Protein AF-0000000074205599 (afdb_homodimer)

Organism: NCBI:txid88382

Radius of gyration: 35.04 Å; Cα contacts (8 Å, |Δi|>4): 3832; chains: 2; bounding box: 79×100×81 Å

InterPro domains:
  IPR000111 Glycoside hydrolase family 27/36, conserved site [PS00512] (338-354)
  IPR002252 Glycoside hydrolase family 36 [PR00743] (220-235)
  IPR002252 Glycoside hydrolase family 36 [PR00743] (309-323)
  IPR002252 Glycoside hydrolase family 36 [PR00743] (337-352)
  IPR002252 Glycoside hydrolase family 36 [PR00743] (387-409)
  IPR002252 Glycoside hydrolase family 36 [PR00743] (445-460)
  IPR002252 Glycoside hydrolase family 36 [PR00743] (497-513)
  IPR002252 Glycoside hydrolase family 36 [PR00743] (522-538)
  IPR002252 Glycoside hydrolase family 36 [cd14791] (307-601)
  IPR013780 Glycosyl hydrolase, all-beta [G3DSA:2.60.40.1180] (614-722)
  IPR013785 Aldolase-type TIM barrel [G3DSA:3.20.20.70] (292-608)
  IPR017853 Glycoside hydrolase superfamily [SSF51445] (307-639)
  IPR031704 Glycosyl hydrolase family 36, N-terminal [PF16875] (26-268)
  IPR031705 Glycosyl hydrolase family 36, C-terminal [PF16874] (629-713)
  IPR038417 Alpha-galactosidase, N-terminal domain superfamily [G3DSA:2.70.98.60] (2-291)
  IPR050985 Alpha-glycosidase and related enzymes [PTHR43053] (288-465)

Foldseek 3Di:
DPVADQWDWAAAPQWIWIWGPNWQAIATLDTFGRPPDDDPVRSVVSVVVLFDDDDPPDDPGGAAFGQFAFCVSVDPDDTQWAWAFVNFLGGWRKGWDHWDWDADPVSHKTKIWTWIATPSQGKIKIWIWTQDNLRKIKIKIKIWHAQPHDTWIFTQDGKGKDFAAPQQWKKWFFFADALFAGHIDIDTADAAKDKDKAAFLACFRTHRQKIKTWGPPFDQFATKIKMKGFQAGGIKMWMWHAHPSANRSHGTMTTIWHRDDGRQDIHDHGRMDMITMMMMHIDRGGLLSLLSSLAVVLCVLDPDDDFQFAEEECCLQANQNDDLVLLLLLLVLCLLLPGAEYEDEFNQFDPGNDQQAAQQGLHGHCVRVVPHCQVVLVSNVVSNHAYAYEHALQKHHCRHPCCVVCVLQFQDFPVDQDDDDSNIGGGQCLPPVSVVSSLVSVLVVCVVSVHQEYEYEAEGTHDRRWRDDPVGTHHCSVSSRVSVLVSLQVSCVSPVRYAYEYYYSAQTHQRNNVVSRHPAYRQHPWQQLLSLLSSQVSSSSNYQQQRYEHEQEDQQIPPPRHGADQLLSLLSQLLHSYYHHYNCSPPDPVSSVLSSLSSVVSSVCSCQSRAFRKGWFDDPWPQWTKIKGAHPVQFKIKIKIAGAADTPDDFDAFGADADHDQAFKKFKAFDPSSDDFAADDDFDPLHVQNPDPRGHIDGNNCRHPVGDGGTHGHHSTMTMMMIGTD/DPVADQWDWAAAPQWIWIWGPNWQAIATLDTFGRPPDDDPVRSVVSVVVLFDDDDPPDDPGGAAFGQFDFCVSVDPDDTQWAWAFVNFLGGWRKGWDHWDWDADPVRHKTKIWTWIATPSQGKIKIWIWTQDNLRKIKIKIKIWHAQPHDTWIFTQDGKGKDFAAPQQWKKWFFFADALFAGHIDIDTADAAKDKDKAAFLACFRTHRQKIKTWGPPFDQFATKIKMKGFQAGGIKMWMWHAHPSANRSHGTMTTIWHRDDGRQDIHDHGRMDMITMMMMHIDRGGLLSLLSSLAVVLCVLDPDDDFQFAEEECCLQANQNDDLVLLLLVLVLCLLLPGAEYEDEFNQFDPGNDQQAAAQGLHGHCVRVVPHCQVVLVSNVVSNHAYEYEHALQKHHCRHPCCVVCVLQFQDFPVDQDDDDSNIGGGQCLPPVSVVSSLVSVLVVCVVSVHQEYEYEAEGTHDRRWHDDPVGTHHCSVSSRVSVLVSLQVSCVSPVRHAYEYYYSAQTHQRNNVVSRHPAYRQHPWQQLLSLLSSQVSSSSNYQQQRYEHAQEDQQIPPPRHGADQLLSLLSQLLHSYYHHYNCSPPDPVSSVLSSLSSVVSSVCSCQSRAFRKGWFDDPWPQWTKIKGAHPVQFKIKIKIAGAADTPDDFDAFGADADHDQAFKKFKAFDPSSDDFAADDDFDPLHVQNPDPRGHIDGNNCRHPVGDGGTHGHHSTMTMMMIGTD

Nearest PDB structures (foldseek):
  2xn0-assembly1_A  TM=8.916E-01  e=9.136E-61  Lactobacillus acidophilus NCFM
  6phu-assembly1_A  TM=8.796E-01  e=1.905E-59  Streptococcus pneumoniae TIGR4
  6phw-assembly1_A  TM=8.748E-01  e=4.299E-59  Streptococcus pneumoniae TIGR4
  6jhp-assembly1_D  TM=8.793E-01  e=7.217E-58  Paecilomyces sp. 'thermophila'
  8k1a-assembly1_C  TM=8.735E-01  e=2.718E-58  Blautia pseudococcoides

Solvent-accessible surface area (backbone atoms only — not comparable to full-atom values): 71384 Å² total; per-residue (Å²): 120,71,99,63,66,58,52,48,80,33,36,15,74,63,24,22,40,33,36,37,47,72,50,48,54,40,26,64,75,42,71,39,72,47,78,68,90,65,53,72,66,50,49,48,50,50,53,64,70,38,60,51,80,76,56,83,91,37,48,74,60,59,50,58,43,32,60,61,37,31,44,83,48,69,46,52,65,86,49,19,56,48,29,18,40,88,30,13,38,61,68,67,54,56,30,60,70,46,67,46,78,48,59,48,93,83,58,47,9,28,36,38,39,38,35,25,41,21,73,64,66,35,32,40,37,36,37,42,42,28,36,37,64,49,31,41,31,37,42,31,46,32,44,27,30,27,78,82,43,80,63,47,33,37,48,54,42,56,36,51,53,44,75,32,55,74,65,49,34,29,33,42,38,29,25,34,38,77,63,46,34,44,37,77,45,73,43,72,61,54,76,31,27,50,35,42,67,34,62,28,47,23,45,35,32,42,26,48,69,42,45,32,35,12,25,81,83,47,42,34,62,35,38,41,31,40,36,34,31,56,29,46,51,23,28,31,32,40,39,41,37,26,46,82,81,35,37,30,71,26,32,21,36,40,33,30,27,54,46,58,57,60,40,47,46,63,30,41,54,61,30,70,47,70,52,53,44,32,37,32,36,56,22,74,34,8,45,36,37,38,13,51,30,38,26,51,43,50,47,67,74,54,62,74,86,72,77,82,62,39,34,36,39,40,40,72,44,42,51,48,62,75,45,71,69,62,52,47,49,41,47,55,55,36,44,71,33,59,44,37,28,41,27,49,36,64,42,60,30,31,71,22,66,54,75,60,24,10,40,62,30,76,43,72,20,49,91,76,31,75,74,48,65,53,67,59,51,48,51,38,44,73,64,69,22,45,43,26,37,47,47,44,79,54,31,26,10,74,55,20,66,46,38,68,75,39,60,85,38,43,32,20,43,80,91,44,73,72,76,38,31,69,52,29,46,43,36,28,45,53,40,67,66,47,34,49,49,52,56,50,41,52,49,50,51,34,63,74,66,59,44,42,31,35,45,40,35,45,68,58,68,46,64,54,38,17,40,67,40,96,93,39,35,24,62,28,44,65,54,36,40,54,31,47,49,50,51,40,46,52,51,36,68,77,36,73,78,47,41,34,29,34,26,12,58,19,35,12,50,64,43,66,33,51,50,76,52,36,67,33,32,34,55,46,72,32,51,39,41,67,55,35,53,48,30,50,59,52,51,38,41,56,39,47,34,54,34,30,48,28,39,31,44,51,53,56,18,90,79,79,58,52,71,53,52,69,29,28,32,48,56,56,20,58,65,35,26,34,32,33,32,41,51,64,75,73,51,51,70,67,53,47,50,44,50,23,41,32,44,52,51,46,64,72,41,37,70,43,56,55,61,30,45,68,35,46,48,80,64,91,54,86,36,47,47,44,37,32,30,28,27,86,84,44,44,40,34,42,34,37,48,35,21,56,41,80,62,94,62,92,68,55,64,58,46,43,43,62,81,57,44,51,91,38,42,25,30,33,31,47,66,68,44,41,56,76,71,53,56,58,81,72,67,53,73,68,53,61,40,13,60,38,95,81,29,32,76,42,51,18,43,42,38,42,65,60,24,46,70,53,59,39,53,32,58,52,24,38,49,54,40,38,35,33,54,105,116,71,97,63,67,58,51,47,80,34,36,15,74,63,24,23,39,32,37,39,47,72,51,49,54,41,26,67,76,41,73,40,70,48,79,67,90,66,54,72,66,49,50,48,49,51,54,63,71,38,61,49,80,77,56,83,93,37,48,73,60,58,49,60,43,33,59,61,37,30,42,83,46,70,45,52,67,86,50,19,58,47,28,17,40,88,30,13,37,61,67,66,54,57,29,60,72,45,66,46,79,48,58,48,93,82,59,48,8,28,37,38,41,39,36,25,42,19,72,64,65,34,32,39,37,35,35,42,42,30,37,37,63,49,29,40,33,36,41,33,45,33,45,26,30,27,76,80,42,83,63,46,35,38,47,54,43,55,36,52,52,44,74,32,52,73,64,50,35,29,34,40,40,28,24,35,38,79,63,45,35,44,36,78,46,74,44,70,61,54,75,31,28,49,36,43,66,34,60,27,46,23,45,34,32,42,26,47,69,42,46,33,35,13,26,83,84,47,42,34,62,35,37,42,30,40,35,32,30,56,28,46,53,22,29,29,32,39,39,41,38,25,46,82,81,35,37,30,70,27,32,21,37,40,33,29,28,54,46,58,56,60,40,49,46,63,31,41,56,64,31,69,48,70,52,52,46,32,38,33,38,57,22,74,35,8,44,37,37,39,13,50,31,38,27,50,44,51,47,67,74,53,62,74,84,72,77,82,64,38,33,34,39,40,42,72,44,41,50,46,63,75,43,69,68,60,51,48,49,41,46,56,55,36,45,71,32,59,45,36,27,41,28,50,37,65,40,61,29,30,71,23,67,54,76,60,26,9,40,62,30,74,42,72,20,47,90,76,28,75,73,49,65,52,66,59,52,49,51,38,45,71,63,70,25,45,43,27,38,48,45,45,77,54,32,25,9,75,55,21,66,48,39,67,76,37,59,83,40,44,31,19,43,81,92,43,74,70,77,39,31,67,54,29,46,44,35,28,45,54,41,68,66,48,34,50,49,51,56,49,42,52,50,50,51,34,62,73,66,60,44,41,29,34,44,39,37,45,68,58,69,45,63,52,38,16,40,67,39,98,92,39,35,24,62,28,43,64,54,35,40,55,30,47,49,50,50,41,46,50,50,36,68,76,35,72,78,47,40,36,29,34,28,12,59,19,34,11,49,65,42,66,34,53,50,75,52,35,66,33,32,33,54,46,70,33,49,39,42,67,54,34,52,49,29,49,58,51,50,38,42,57,38,47,36,55,34,29,47,28,39,31,43,50,52,55,20,91,79,79,59,52,71,51,51,68,27,27,32,47,55,56,19,55,64,36,25,34,30,34,31,40,51,64,75,74,52,50,71,68,54,47,50,44,48,22,41,32,43,52,51,46,66,72,40,37,70,44,56,55,62,30,46,67,35,46,47,77,63,91,55,86,36,46,48,45,37,33,29,29,28,86,84,43,43,40,34,42,34,37,47,37,22,57,40,82,62,92,63,91,70,55,64,58,47,43,44,64,80,59,46,52,90,38,43,26,31,33,30,48,67,69,46,44,55,74,71,52,57,55,82,72,66,53,73,68,54,60,39,13,60,39,95,81,28,33,78,42,50,18,43,44,39,40,67,60,23,44,69,53,60,40,52,33,57,53,22,38,49,54,40,38,36,33,53,105

Secondary structure (DSSP, 8-state):
--S--SEEEEEETTEEEEEE-SSSS-EEEEEEE------HHHHHHHHHHTPPPP-SSSBSSPP--BSS--GGGT--S--SEEEEBTTB--S---EEEEEEEE--TT--BEEEEEEEEETTTTEEEEEEEEE-TTS-EEEEEEEEE-TT--S-EEEEEE-EEEEE-TT--EEEEEEEETTEEEEEEEEE--BEEEEEEE-SSS--TT--S-EEEESTT--SSSS-EEEEEE--SSSEEEEEEEEEEEETTEEEEEEEEE-PPTTSEEE-TT-EEEPPPEEEEEESSHHHHHHHHHHHHHHHHS--SSPPPPEEE-HHHHTT---HHHHHHHHHHHHHHT--EEEE-SS-BTT-SSTTB-TT--SB-TTT-TTTTHHHHHHHHHTT-EEEEEE-TTEE-SBSHHHHH-GGGB-S-TT-----BTTBEEB-TTSHHHHHHHHHHHHHHHHHHT--EEEE---S--TT-EE--TT--EE-HHHHHHHHHHHHHHHHHH-TT-EEEE-BTTBTS-STTGGGT-SEEE--S---HHHHHHHHHHHTTTS-GGGEEEEE--SB-TTT--B--HHHHHHHHTTSEEEE-S-GGG--HHHHHHHHHHHHHHHHTHHHHHHSEEEE---S-TTEEEEEEE-TTSSEEEEEEEE-S--SSS-PPPB--TT--TTSEEEEE--GGG----BSS---THHHHHHSTT-EEEEHHIIIII-B----BPSSEEEEEEEEE-/--S--SEEEEEETTEEEEEE-SSSS-EEEEEEE------HHHHHHHHHHTSPPP-SSSBSSPP--BSS--GGGT--S--SEEEEBTTB--S---EEEEEEEE--TT--BEEEEEEEEETTTTEEEEEEEEE-TTS-EEEEEEEEE-TT--S-EEEEEE-EEEEE-TT--EEEEEEEETTEEEEEEEEE--BEEEEEEE-SSS--TT--S-EEEESTT--SSSS-EEEEEE--SSSEEEEEEEEEEEETTEEEEEEEEE-PPTTSEEE-TT-EEEPPPEEEEEESSHHHHHHHHHHHHHHHHS---SPPPPEEE-HHHHTT---HHHHHHHHHHHHHHT--EEEE-SS-BTT-SSTTB-TT--SB-TTT-TTTTHHHHHHHHHTT-EEEEEE-TTEE-SBSHHHHH-GGGB-S-TT-----BTTBEEB-TTSHHHHHHHHHHHHHHHHHHT--EEEE---S--TT-EE--TT--EE-HHHHHHHHHHHHHHHHHH-TT-EEEE-BTTBTS-STTGGGT-SEEE--S---HHHHHHHHHHHTTTS-GGGEEEEE--SB-TTT--B--HHHHHHHHTTSEEEE-S-GGG--HHHHHHHHHHHHHHHHTHHHHHHSEEEE---S-TTEEEEEEE-TTSSEEEEEEEE-S--SSS-PPPB--TT--TTSEEEEE--GGG----BSS---THHHHHHSTT-EEEEHHIIIII-B----BPSSEEEEEEEEE-

Sequence (1452 aa):
MSAGEEYAVLRAAGVSLVLDLVGAVPQVLHWGEDLGELGPEGVGALRATGVTARVANSPETPRALTLLPVERDAWSGLPGIEGHRGGTATTPRPELVEASVVVPDGGVGGVVRLNLREPVADLALAAEVELEATGVLRVRWTVTAGEAAGEVYDLSHVTALLPLPARAVEVLDFSGRWSRERQPQRLPLVDGAHVREVRRGKPGVDSPYLLAVGTPGFGNRSGEVWAAHVAWSGDQRWIAQRLHEGAGAHAAVLGGGELLRSGEVRLAARESYTAPDVLFAWSDAGLDGIADRFHRRTRARRPRTGPQPLVLNTWEAVYFDHDLARLGELVDRAARIGVERIVLDDGWFRGRRDDTAGLGDWQVEAAVWPDGLDPFVNRVRQAGMEFGLWFEPEMVSLDSDLAREHPEWLLAPSAGVGTSFRNQYVLDVAHPGAYAYLLDAISAVVERYGVDYIKWDHNRDLLEAVVRDGAGDRPGVRRQTLALYALLDELRERHPALEIESCAAGGGRVDLGILDHTDRVWASDCNDPVERQQIQRWTEVLLPPELLGSHVGAARSHTTHRVTDLSFRLVTTAFAAPGIEWDITGCTEDEMVRLSEWAAFVTSRRGLLHGGVRVHADLADEQTLLHGTVSQDRTHALFAWVRLASSAGPQVARVPFPGLDRDRDYVVRLPDAFGPIAVHGREPAWMERARSSEGFRVPGAVLASAGVTLPVLQPASGLVLELTAAMSAGEEYAVLRAAGVSLVLDLVGAVPQVLHWGEDLGELGPEGVGALRATGVTARVANSPETPRALTLLPVERDAWSGLPGIEGHRGGTATTPRPELVEASVVVPDGGVGGVVRLNLREPVADLALAAEVELEATGVLRVRWTVTAGEAAGEVYDLSHVTALLPLPARAVEVLDFSGRWSRERQPQRLPLVDGAHVREVRRGKPGVDSPYLLAVGTPGFGNRSGEVWAAHVAWSGDQRWIAQRLHEGAGAHAAVLGGGELLRSGEVRLAARESYTAPDVLFAWSDAGLDGIADRFHRRTRARRPRTGPQPLVLNTWEAVYFDHDLARLGELVDRAARIGVERIVLDDGWFRGRRDDTAGLGDWQVEAAVWPDGLDPFVNRVRQAGMEFGLWFEPEMVSLDSDLAREHPEWLLAPSAGVGTSFRNQYVLDVAHPGAYAYLLDAISAVVERYGVDYIKWDHNRDLLEAVVRDGAGDRPGVRRQTLALYALLDELRERHPALEIESCAAGGGRVDLGILDHTDRVWASDCNDPVERQQIQRWTEVLLPPELLGSHVGAARSHTTHRVTDLSFRLVTTAFAAPGIEWDITGCTEDEMVRLSEWAAFVTSRRGLLHGGVRVHADLADEQTLLHGTVSQDRTHALFAWVRLASSAGPQVARVPFPGLDRDRDYVVRLPDAFGPIAVHGREPAWMERARSSEGFRVPGAVLASAGVTLPVLQPASGLVLELTAA

Structure (mmCIF, N/CA/C/O backbone):
data_AF-0000000074205599-model_v1
#
loop_
_entity.id
_entity.type
_entity.pdbx_description
1 polymer alpha-galactosidase
#
loop_
_atom_site.group_PDB
_atom_site.id
_atom_site.type_symbol
_atom_site.label_atom_id
_atom_site.label_alt_id
_atom_site.label_comp_id
_atom_site.label_asym_id
_atom_site.label_entity_id
_atom_site.label_seq_id
_atom_site.pdbx_PDB_ins_code
_atom_site.Cartn_x
_atom_site.Cartn_y
_atom_site.Cartn_z
_atom_site.occupancy
_atom_site.B_iso_or_equiv
_atom_site.auth_seq_id
_atom_site.auth_comp_id
_atom_site.auth_asym_id
_atom_site.auth_atom_id
_atom_site.pdbx_PDB_model_num
ATOM 1 N N . MET A 1 1 ? -31.984 14.922 -23.75 1 28.27 1 MET A N 1
ATOM 2 C CA . MET A 1 1 ? -30.641 15.422 -23.422 1 28.27 1 MET A CA 1
ATOM 3 C C . MET A 1 1 ? -30.344 16.703 -24.188 1 28.27 1 MET A C 1
ATOM 5 O O . MET A 1 1 ? -30.547 16.781 -25.391 1 28.27 1 MET A O 1
ATOM 9 N N . SER A 1 2 ? -30.594 17.812 -23.688 1 36.25 2 SER A N 1
ATOM 10 C CA . SER A 1 2 ? -30.188 18.922 -24.531 1 36.25 2 SER A CA 1
ATOM 11 C C . SER A 1 2 ? -28.969 18.562 -25.375 1 36.25 2 SER A C 1
ATOM 13 O O . SER A 1 2 ? -28.172 17.703 -24.984 1 36.25 2 SER A O 1
ATOM 15 N N . ALA A 1 3 ? -28.891 18.812 -26.516 1 42.91 3 ALA A N 1
ATOM 16 C CA . ALA A 1 3 ? -27.797 18.422 -27.406 1 42.91 3 ALA A CA 1
ATOM 17 C C . ALA A 1 3 ? -26.453 18.516 -26.703 1 42.91 3 ALA A C 1
ATOM 19 O O . ALA A 1 3 ? -25.922 19.609 -26.484 1 42.91 3 ALA A O 1
ATOM 20 N N . GLY A 1 4 ? -26.016 17.906 -25.375 1 53.5 4 GLY A N 1
ATOM 21 C CA . GLY A 1 4 ? -25.109 17.844 -24.25 1 53.5 4 GLY A CA 1
ATOM 22 C C . GLY A 1 4 ? -23.656 17.766 -24.656 1 53.5 4 GLY A C 1
ATOM 23 O O . GLY A 1 4 ? -23.344 17.406 -25.781 1 53.5 4 GLY A O 1
ATOM 24 N N . GLU A 1 5 ? -22.703 18.469 -23.906 1 75 5 GLU A N 1
ATOM 25 C CA . GLU A 1 5 ? -21.266 18.516 -24.141 1 75 5 GLU A CA 1
ATOM 26 C C . GLU A 1 5 ? -20.672 17.109 -24.203 1 75 5 GLU A C 1
ATOM 28 O O . GLU A 1 5 ? -20.984 16.266 -23.359 1 75 5 GLU A O 1
ATOM 33 N N . GLU A 1 6 ? -20.109 16.844 -25.438 1 90.44 6 GLU A N 1
ATOM 34 C CA . GLU A 1 6 ? -19.484 15.531 -25.656 1 90.44 6 GLU A CA 1
ATOM 35 C C . GLU A 1 6 ? -18.141 15.43 -24.938 1 90.44 6 GLU A C 1
ATOM 37 O O . GLU A 1 6 ? -17.609 14.336 -24.766 1 90.44 6 GLU A O 1
ATOM 42 N N . TYR A 1 7 ? -17.641 16.531 -24.594 1 95.5 7 TYR A N 1
ATOM 43 C CA . TYR A 1 7 ? -16.359 16.562 -23.891 1 95.5 7 TYR A CA 1
ATOM 44 C C . TYR A 1 7 ? -16.219 17.875 -23.109 1 95.5 7 TYR A C 1
ATOM 46 O O . TYR A 1 7 ? -17.016 18.797 -23.281 1 95.5 7 TYR A O 1
ATOM 54 N N . ALA A 1 8 ? -15.344 17.938 -22.188 1 96.94 8 ALA A N 1
ATOM 55 C CA . ALA A 1 8 ? -14.938 19.141 -21.469 1 96.94 8 ALA A CA 1
ATOM 56 C C . ALA A 1 8 ? -13.43 19.359 -21.547 1 96.94 8 ALA A C 1
ATOM 58 O O . ALA A 1 8 ? -12.656 18.406 -21.375 1 96.94 8 ALA A O 1
ATOM 59 N N . VAL A 1 9 ? -13.023 20.5 -21.906 1 96.62 9 VAL A N 1
ATOM 60 C CA . VAL A 1 9 ? -11.633 20.938 -21.859 1 96.62 9 VAL A CA 1
ATOM 61 C C . VAL A 1 9 ? -11.484 22.125 -20.922 1 96.62 9 VAL A C 1
ATOM 63 O O . VAL A 1 9 ? -12 23.219 -21.219 1 96.62 9 VAL A O 1
ATOM 66 N N . LEU A 1 10 ? -10.867 21.938 -19.828 1 98.19 10 LEU A N 1
ATOM 67 C CA . LEU A 1 10 ? -10.594 22.984 -18.859 1 98.19 10 LEU A CA 1
ATOM 68 C C . LEU A 1 10 ? -9.102 23.312 -18.844 1 98.19 10 LEU A C 1
ATOM 70 O O . LEU A 1 10 ? -8.258 22.422 -18.938 1 98.19 10 LEU A O 1
ATOM 74 N N . ARG A 1 11 ? -8.758 24.562 -18.781 1 97.88 11 ARG A N 1
ATOM 75 C CA . ARG A 1 11 ? -7.375 25.031 -18.766 1 97.88 11 ARG A CA 1
ATOM 76 C C . ARG A 1 11 ? -7.184 26.141 -17.75 1 97.88 11 ARG A C 1
ATOM 78 O O . ARG A 1 11 ? -8 27.062 -17.672 1 97.88 11 ARG A O 1
ATOM 85 N N . ALA A 1 12 ? -6.215 26.047 -16.953 1 98.31 12 ALA A N 1
ATOM 86 C CA . ALA A 1 12 ? -5.859 27.094 -16 1 98.31 12 ALA A CA 1
ATOM 87 C C . ALA A 1 12 ? -4.406 26.953 -15.555 1 98.31 12 ALA A C 1
ATOM 89 O O . ALA A 1 12 ? -3.953 25.859 -15.219 1 98.31 12 ALA A O 1
ATOM 90 N N . ALA A 1 13 ? -3.623 28.078 -15.562 1 97.5 13 ALA A N 1
ATOM 91 C CA . ALA A 1 13 ? -2.295 28.188 -14.961 1 97.5 13 ALA A CA 1
ATOM 92 C C . ALA A 1 13 ? -1.358 27.109 -15.5 1 97.5 13 ALA A C 1
ATOM 94 O O . ALA A 1 13 ? -0.585 26.516 -14.742 1 97.5 13 ALA A O 1
ATOM 95 N N . GLY A 1 14 ? -1.478 26.781 -16.734 1 97.38 14 GLY A N 1
ATOM 96 C CA . GLY A 1 14 ? -0.571 25.844 -17.375 1 97.38 14 GLY A CA 1
ATOM 97 C C . GLY A 1 14 ? -0.995 24.391 -17.219 1 97.38 14 GLY A C 1
ATOM 98 O O . GLY A 1 14 ? -0.252 23.484 -17.578 1 97.38 14 GLY A O 1
ATOM 99 N N . VAL A 1 15 ? -2.205 24.156 -16.688 1 98.12 15 VAL A N 1
ATOM 100 C CA . VAL A 1 15 ? -2.746 22.812 -16.484 1 98.12 15 VAL A CA 1
ATOM 101 C C . VAL A 1 15 ? -3.992 22.625 -17.344 1 98.12 15 VAL A C 1
ATOM 103 O O . VAL A 1 15 ? -4.762 23.562 -17.547 1 98.12 15 VAL A O 1
ATOM 106 N N . SER A 1 16 ? -4.184 21.5 -17.906 1 97.56 16 SER A N 1
ATOM 107 C CA . SER A 1 16 ? -5.441 21.219 -18.594 1 97.56 16 SER A CA 1
ATOM 108 C C . SER A 1 16 ? -6.023 19.875 -18.125 1 97.56 16 SER A C 1
ATOM 110 O O . SER A 1 16 ? -5.285 18.969 -17.734 1 97.56 16 SER A O 1
ATOM 112 N N . LEU A 1 17 ? -7.273 19.75 -18.031 1 98 17 LEU A N 1
ATOM 113 C CA . LEU A 1 17 ? -8.086 18.547 -17.844 1 98 17 LEU A CA 1
ATOM 114 C C . LEU A 1 17 ? -9.008 18.328 -19.047 1 98 17 LEU A C 1
ATOM 116 O O . LEU A 1 17 ? -9.75 19.234 -19.438 1 98 17 LEU A O 1
ATOM 120 N N . VAL A 1 18 ? -8.922 17.219 -19.688 1 96.94 18 VAL A N 1
ATOM 121 C CA . VAL A 1 18 ? -9.805 16.844 -20.781 1 96.94 18 VAL A CA 1
ATOM 122 C C . VAL A 1 18 ? -10.648 15.641 -20.391 1 96.94 18 VAL A C 1
ATOM 124 O O . VAL A 1 18 ? -10.109 14.562 -20.109 1 96.94 18 VAL A O 1
ATOM 127 N N . LEU A 1 19 ? -11.93 15.812 -20.359 1 97 19 LEU A N 1
ATOM 128 C CA . LEU A 1 19 ? -12.859 14.742 -20.016 1 97 19 LEU A CA 1
ATOM 129 C C . LEU A 1 19 ? -13.68 14.328 -21.234 1 97 19 LEU A C 1
ATOM 131 O O . LEU A 1 19 ? -14.148 15.172 -21.984 1 97 19 LEU A O 1
ATOM 135 N N . ASP A 1 20 ? -13.766 13.047 -21.469 1 95.38 20 ASP A N 1
ATOM 136 C CA . ASP A 1 20 ? -14.703 12.469 -22.422 1 95.38 20 ASP A CA 1
ATOM 137 C C . ASP A 1 20 ? -16.062 12.211 -21.781 1 95.38 20 ASP A C 1
ATOM 139 O O . ASP A 1 20 ? -16.172 11.406 -20.844 1 95.38 20 ASP A O 1
ATOM 143 N N . LEU A 1 21 ? -17.125 12.836 -22.266 1 96.06 21 LEU A N 1
ATOM 144 C CA . LEU A 1 21 ? -18.422 12.781 -21.609 1 96.06 21 LEU A CA 1
ATOM 145 C C . LEU A 1 21 ? -19.391 11.906 -22.406 1 96.06 21 LEU A C 1
ATOM 147 O O . LEU A 1 21 ? -20.594 11.938 -22.172 1 96.06 21 LEU A O 1
ATOM 151 N N . VAL A 1 22 ? -18.922 11.117 -23.344 1 91.25 22 VAL A N 1
ATOM 152 C CA . VAL A 1 22 ? -19.797 10.328 -24.219 1 91.25 22 VAL A CA 1
ATOM 153 C C . VAL A 1 22 ? -20.078 8.969 -23.562 1 91.25 22 VAL A C 1
ATOM 155 O O . VAL A 1 22 ? -21.156 8.414 -23.734 1 91.25 22 VAL A O 1
ATOM 158 N N . GLY A 1 23 ? -19.328 8.383 -22.812 1 89.31 23 GLY A N 1
ATOM 159 C CA . GLY A 1 23 ? -19.531 7.074 -22.203 1 89.31 23 GLY A CA 1
ATOM 160 C C . GLY A 1 23 ? -20.453 7.105 -21 1 89.31 23 GLY A C 1
ATOM 161 O O . GLY A 1 23 ? -20.984 8.156 -20.641 1 89.31 23 GLY A O 1
ATOM 162 N N . ALA A 1 24 ? -20.75 5.883 -20.469 1 93.38 24 ALA A N 1
ATOM 163 C CA . ALA A 1 24 ? -21.625 5.754 -19.297 1 93.38 24 ALA A CA 1
ATOM 164 C C . ALA A 1 24 ? -21.078 6.559 -18.125 1 93.38 24 ALA A C 1
ATOM 166 O O . ALA A 1 24 ? -21.859 7.148 -17.359 1 93.38 24 ALA A O 1
ATOM 167 N N . VAL A 1 25 ? -19.812 6.512 -17.922 1 96.19 25 VAL A N 1
ATOM 168 C CA . VAL A 1 25 ? -19.094 7.312 -16.938 1 96.19 25 VAL A CA 1
ATOM 169 C C . VAL A 1 25 ? -17.953 8.086 -17.625 1 96.19 25 VAL A C 1
ATOM 171 O O . VAL A 1 25 ? -17.203 7.512 -18.406 1 96.19 25 VAL A O 1
ATOM 174 N N . PRO A 1 26 ? -17.875 9.367 -17.391 1 96.88 26 PRO A N 1
ATOM 175 C CA . PRO A 1 26 ? -16.828 10.156 -18.062 1 96.88 26 PRO A CA 1
ATOM 176 C C . PRO A 1 26 ? -15.43 9.586 -17.859 1 96.88 26 PRO A C 1
ATOM 178 O O . PRO A 1 26 ? -15.125 9.062 -16.781 1 96.88 26 PRO A O 1
ATOM 181 N N . GLN A 1 27 ? -14.602 9.734 -18.859 1 95.25 27 GLN A N 1
ATOM 182 C CA . GLN A 1 27 ? -13.211 9.297 -18.844 1 95.25 27 GLN A CA 1
ATOM 183 C C . GLN A 1 27 ? -12.266 10.492 -18.812 1 95.25 27 GLN A C 1
ATOM 185 O O . GLN A 1 27 ? -12.516 11.508 -19.453 1 95.25 27 GLN A O 1
ATOM 190 N N . VAL A 1 28 ? -11.203 10.367 -18.031 1 95.12 28 VAL A N 1
ATOM 191 C CA . VAL A 1 28 ? -10.148 11.375 -18.094 1 95.12 28 VAL A CA 1
ATOM 192 C C . VAL A 1 28 ? -9.188 11.055 -19.234 1 95.12 28 VAL A C 1
ATOM 194 O O . VAL A 1 28 ? -8.383 10.125 -19.125 1 95.12 28 VAL A O 1
ATOM 197 N N . LEU A 1 29 ? -9.227 11.836 -20.234 1 94.5 29 LEU A N 1
ATOM 198 C CA . LEU A 1 29 ? -8.328 11.625 -21.375 1 94.5 29 LEU A CA 1
ATOM 199 C C . LEU A 1 29 ? -6.949 12.211 -21.094 1 94.5 29 LEU A C 1
ATOM 201 O O . LEU A 1 29 ? -5.945 11.711 -21.594 1 94.5 29 LEU A O 1
ATOM 205 N N . HIS A 1 30 ? -7.004 13.312 -20.297 1 95.38 30 HIS A N 1
ATOM 206 C CA . HIS A 1 30 ? -5.75 13.977 -19.969 1 95.38 30 HIS A CA 1
ATOM 207 C C . HIS A 1 30 ? -5.883 14.812 -18.703 1 95.38 30 HIS A C 1
ATOM 209 O O . HIS A 1 30 ? -6.902 15.477 -18.5 1 95.38 30 HIS A O 1
ATOM 215 N N . TRP A 1 31 ? -4.926 14.758 -17.844 1 97.62 31 TRP A N 1
ATOM 216 C CA . TRP A 1 31 ? -4.703 15.68 -16.734 1 97.62 31 TRP A CA 1
ATOM 217 C C . TRP A 1 31 ? -3.219 15.969 -16.547 1 97.62 31 TRP A C 1
ATOM 219 O O . TRP A 1 31 ? -2.422 15.055 -16.344 1 97.62 31 TRP A O 1
ATOM 229 N N . GLY A 1 32 ? -2.756 17.125 -16.656 1 96.62 32 GLY A N 1
ATOM 230 C CA . GLY A 1 32 ? -1.356 17.5 -16.594 1 96.62 32 GLY A CA 1
ATOM 231 C C . GLY A 1 32 ? -1.052 18.797 -17.328 1 96.62 32 GLY A C 1
ATOM 232 O O . GLY A 1 32 ? -1.768 19.781 -17.172 1 96.62 32 GLY A O 1
ATOM 233 N N . GLU A 1 33 ? -0.051 18.797 -18.156 1 96.25 33 GLU A N 1
ATOM 234 C CA . GLU A 1 33 ? 0.402 19.969 -18.891 1 96.25 33 GLU A CA 1
ATOM 235 C C . GLU A 1 33 ? -0.702 20.5 -19.797 1 96.25 33 GLU A C 1
ATOM 237 O O . GLU A 1 33 ? -1.445 19.734 -20.406 1 96.25 33 GLU A O 1
ATOM 242 N N . ASP A 1 34 ? -0.827 21.875 -19.875 1 97.5 34 ASP A N 1
ATOM 243 C CA . ASP A 1 34 ? -1.8 22.531 -20.734 1 97.5 34 ASP A CA 1
ATOM 244 C C . ASP A 1 34 ? -1.551 22.188 -22.203 1 97.5 34 ASP A C 1
ATOM 246 O O . ASP A 1 34 ? -0.502 22.531 -22.75 1 97.5 34 ASP A O 1
ATOM 250 N N . LEU A 1 35 ? -2.529 21.578 -22.812 1 94.06 35 LEU A N 1
ATOM 251 C CA . LEU A 1 35 ? -2.398 21.125 -24.188 1 94.06 35 LEU A CA 1
ATOM 252 C C . LEU A 1 35 ? -2.812 22.219 -25.156 1 94.06 35 LEU A C 1
ATOM 254 O O . LEU A 1 35 ? -2.807 22.016 -26.375 1 94.06 35 LEU A O 1
ATOM 258 N N . GLY A 1 36 ? -3.189 23.375 -24.656 1 91.81 36 GLY A N 1
ATOM 259 C CA . GLY A 1 36 ? -3.725 24.438 -25.469 1 91.81 36 GLY A CA 1
ATOM 260 C C . GLY A 1 36 ? -5.195 24.266 -25.797 1 91.81 36 GLY A C 1
ATOM 261 O O . GLY A 1 36 ? -5.879 23.438 -25.203 1 91.81 36 GLY A O 1
ATOM 262 N N . GLU A 1 37 ? -5.668 25.062 -26.672 1 90.88 37 GLU A N 1
ATOM 263 C CA . GLU A 1 37 ? -7.059 24.953 -27.094 1 90.88 37 GLU A CA 1
ATOM 264 C C . GLU A 1 37 ? -7.281 23.703 -27.938 1 90.88 37 GLU A C 1
ATOM 266 O O . GLU A 1 37 ? -6.52 23.422 -28.859 1 90.88 37 GLU A O 1
ATOM 271 N N . LEU A 1 38 ? -8.133 22.875 -27.438 1 91.44 38 LEU A N 1
ATOM 272 C CA . LEU A 1 38 ? -8.484 21.688 -28.188 1 91.44 38 LEU A CA 1
ATOM 273 C C . LEU A 1 38 ? -9.93 21.75 -28.672 1 91.44 38 LEU A C 1
ATOM 275 O O . LEU A 1 38 ? -10.852 21.859 -27.859 1 91.44 38 LEU A O 1
ATOM 279 N N . GLY A 1 39 ? -10.148 21.703 -29.969 1 90.06 39 GLY A N 1
ATOM 280 C CA . GLY A 1 39 ? -11.477 21.562 -30.531 1 90.06 39 GLY A CA 1
ATOM 281 C C . GLY A 1 39 ? -11.93 20.109 -30.641 1 90.06 39 GLY A C 1
ATOM 282 O O . GLY A 1 39 ? -11.281 19.219 -30.094 1 90.06 39 GLY A O 1
ATOM 283 N N . PRO A 1 40 ? -13.016 19.922 -31.219 1 92.5 40 PRO A N 1
ATOM 284 C CA . PRO A 1 40 ? -13.555 18.578 -31.359 1 92.5 40 PRO A CA 1
ATOM 285 C C . PRO A 1 40 ? -12.562 17.609 -32 1 92.5 40 PRO A C 1
ATOM 287 O O . PRO A 1 40 ? -12.492 16.438 -31.609 1 92.5 40 PRO A O 1
ATOM 290 N N . GLU A 1 41 ? -11.789 18.125 -32.938 1 90.5 41 GLU A N 1
ATOM 291 C CA . GLU A 1 41 ? -10.812 17.266 -33.594 1 90.5 41 GLU A CA 1
ATOM 292 C C . GLU A 1 41 ? -9.695 16.859 -32.656 1 90.5 41 GLU A C 1
ATOM 294 O O . GLU A 1 41 ? -9.25 15.711 -32.688 1 90.5 41 GLU A O 1
ATOM 299 N N . GLY A 1 42 ? -9.25 17.828 -31.938 1 91.62 42 GLY A N 1
ATOM 300 C CA . GLY A 1 42 ? -8.211 17.531 -30.953 1 91.62 42 GLY A CA 1
ATOM 301 C C . GLY A 1 42 ? -8.648 16.547 -29.906 1 91.62 42 GLY A C 1
ATOM 302 O O . GLY A 1 42 ? -7.918 15.602 -29.578 1 91.62 42 GLY A O 1
ATOM 303 N N . VAL A 1 43 ? -9.805 16.734 -29.406 1 94 43 VAL A N 1
ATOM 304 C CA . VAL A 1 43 ? -10.352 15.82 -28.391 1 94 43 VAL A CA 1
ATOM 305 C C . VAL A 1 43 ? -10.594 14.453 -29.016 1 94 43 VAL A C 1
ATOM 307 O O . VAL A 1 43 ? -10.344 13.422 -28.391 1 94 43 VAL A O 1
ATOM 310 N N . GLY A 1 44 ? -11.117 14.445 -30.25 1 92.5 44 GLY A N 1
ATOM 311 C CA . GLY A 1 44 ? -11.281 13.195 -30.969 1 92.5 44 GLY A CA 1
ATOM 312 C C . GLY A 1 44 ? -9.992 12.414 -31.125 1 92.5 44 GLY A C 1
ATOM 313 O O . GLY A 1 44 ? -9.977 11.188 -31.016 1 92.5 44 GLY A O 1
ATOM 314 N N . ALA A 1 45 ? -8.898 13.141 -31.406 1 91.62 45 ALA A N 1
ATOM 315 C CA . ALA A 1 45 ? -7.59 12.516 -31.531 1 91.62 45 ALA A CA 1
ATOM 316 C C . ALA A 1 45 ? -7.141 11.906 -30.203 1 91.62 45 ALA A C 1
ATOM 318 O O . ALA A 1 45 ? -6.602 10.797 -30.172 1 91.62 45 ALA A O 1
ATOM 319 N N . LEU A 1 46 ? -7.371 12.672 -29.156 1 90.25 46 LEU A N 1
ATOM 320 C CA . LEU A 1 46 ? -7.035 12.172 -27.828 1 90.25 46 LEU A CA 1
ATOM 321 C C . LEU A 1 46 ? -7.82 10.906 -27.516 1 90.25 46 LEU A C 1
ATOM 323 O O . LEU A 1 46 ? -7.266 9.953 -26.969 1 90.25 46 LEU A O 1
ATOM 327 N N . ARG A 1 47 ? -9.031 10.922 -27.797 1 91.94 47 ARG A N 1
ATOM 328 C CA . ARG A 1 47 ? -9.898 9.773 -27.578 1 91.94 47 ARG A CA 1
ATOM 329 C C . ARG A 1 47 ? -9.43 8.562 -28.375 1 91.94 47 ARG A C 1
ATOM 331 O O . ARG A 1 47 ? -9.266 7.477 -27.828 1 91.94 47 ARG A O 1
ATOM 338 N N . ALA A 1 48 ? -9.188 8.773 -29.641 1 90 48 ALA A N 1
ATOM 339 C CA . ALA A 1 48 ? -8.844 7.688 -30.547 1 90 48 ALA A CA 1
ATOM 340 C C . ALA A 1 48 ? -7.496 7.07 -30.172 1 90 48 ALA A C 1
ATOM 342 O O . ALA A 1 48 ? -7.32 5.855 -30.25 1 90 48 ALA A O 1
ATOM 343 N N . THR A 1 49 ? -6.598 7.867 -29.75 1 90.5 49 THR A N 1
ATOM 344 C CA . THR A 1 49 ? -5.25 7.391 -29.469 1 90.5 49 THR A CA 1
ATOM 345 C C . THR A 1 49 ? -5.16 6.871 -28.031 1 90.5 49 THR A C 1
ATOM 347 O O . THR A 1 49 ? -4.113 6.379 -27.609 1 90.5 49 THR A O 1
ATOM 350 N N . GLY A 1 50 ? -6.203 7.059 -27.281 1 89.12 50 GLY A N 1
ATOM 351 C CA . GLY A 1 50 ? -6.234 6.578 -25.922 1 89.12 50 GLY A CA 1
ATOM 352 C C . GLY A 1 50 ? -6.75 5.156 -25.797 1 89.12 50 GLY A C 1
ATOM 353 O O . GLY A 1 50 ? -6.691 4.562 -24.719 1 89.12 50 GLY A O 1
ATOM 354 N N . VAL A 1 51 ? -7.188 4.59 -26.812 1 88.31 51 VAL A N 1
ATOM 355 C CA . VAL A 1 51 ? -7.676 3.213 -26.797 1 88.31 51 VAL A CA 1
ATOM 356 C C . VAL A 1 51 ? -6.5 2.246 -26.906 1 88.31 51 VAL A C 1
ATOM 358 O O . VAL A 1 51 ? -5.742 2.285 -27.875 1 88.31 51 VAL A O 1
ATOM 361 N N . THR A 1 52 ? -6.367 1.41 -25.906 1 86.56 52 THR A N 1
ATOM 362 C CA . THR A 1 52 ? -5.227 0.506 -25.844 1 86.56 52 THR A CA 1
ATOM 363 C C . THR A 1 52 ? -5.434 -0.686 -26.781 1 86.56 52 THR A C 1
ATOM 365 O O . THR A 1 52 ? -6.566 -1.014 -27.125 1 86.56 52 THR A O 1
ATOM 368 N N . ALA A 1 53 ? -4.324 -1.276 -27.188 1 85.38 53 ALA A N 1
ATOM 369 C CA . ALA A 1 53 ? -4.375 -2.512 -27.969 1 85.38 53 ALA A CA 1
ATOM 370 C C . ALA A 1 53 ? -4.945 -3.658 -27.125 1 85.38 53 ALA A C 1
ATOM 372 O O . ALA A 1 53 ? -4.75 -3.709 -25.922 1 85.38 53 ALA A O 1
ATOM 373 N N . ARG A 1 54 ? -5.645 -4.477 -27.797 1 86.56 54 ARG A N 1
ATOM 374 C CA . ARG A 1 54 ? -6.051 -5.723 -27.156 1 86.56 54 ARG A CA 1
ATOM 375 C C . ARG A 1 54 ? -4.906 -6.73 -27.141 1 86.56 54 ARG A C 1
ATOM 377 O O . ARG A 1 54 ? -4.391 -7.109 -28.188 1 86.56 54 ARG A O 1
ATOM 384 N N . VAL A 1 55 ? -4.516 -7.09 -25.984 1 84.5 55 VAL A N 1
ATOM 385 C CA . VAL A 1 55 ? -3.426 -8.055 -25.859 1 84.5 55 VAL A CA 1
ATOM 386 C C . VAL A 1 55 ? -3.986 -9.422 -25.469 1 84.5 55 VAL A C 1
ATOM 388 O O . VAL A 1 55 ? -5.184 -9.555 -25.203 1 84.5 55 VAL A O 1
ATOM 391 N N . ALA A 1 56 ? -3.062 -10.422 -25.484 1 84.12 56 ALA A N 1
ATOM 392 C CA . ALA A 1 56 ? -3.469 -11.773 -25.094 1 84.12 56 ALA A CA 1
ATOM 393 C C . ALA A 1 56 ? -3.924 -11.812 -23.641 1 84.12 56 ALA A C 1
ATOM 395 O O . ALA A 1 56 ? -3.42 -11.062 -22.812 1 84.12 56 ALA A O 1
ATOM 396 N N . ASN A 1 57 ? -4.918 -12.672 -23.469 1 86.56 57 ASN A N 1
ATOM 397 C CA . ASN A 1 57 ? -5.414 -12.898 -22.109 1 86.56 57 ASN A CA 1
ATOM 398 C C . ASN A 1 57 ? -5.953 -11.617 -21.484 1 86.56 57 ASN A C 1
ATOM 400 O O . ASN A 1 57 ? -5.535 -11.227 -20.391 1 86.56 57 ASN A O 1
ATOM 404 N N . SER A 1 58 ? -6.695 -10.922 -22.203 1 86.94 58 SER A N 1
ATOM 405 C CA . SER A 1 58 ? -7.328 -9.68 -21.781 1 86.94 58 SER A CA 1
ATOM 406 C C . SER A 1 58 ? -8.797 -9.633 -22.188 1 86.94 58 SER A C 1
ATOM 408 O O . SER A 1 58 ? -9.227 -10.406 -23.047 1 86.94 58 SER A O 1
ATOM 410 N N . PRO A 1 59 ? -9.57 -8.734 -21.594 1 88.81 59 PRO A N 1
ATOM 411 C CA . PRO A 1 59 ? -10.953 -8.547 -22.047 1 88.81 59 PRO A CA 1
ATOM 412 C C . PRO A 1 59 ? -11.039 -8.094 -23.5 1 88.81 59 PRO A C 1
ATOM 414 O O . PRO A 1 59 ? -10.141 -7.414 -24 1 88.81 59 PRO A O 1
ATOM 417 N N . GLU A 1 60 ? -12.141 -8.477 -24.156 1 89 60 GLU A N 1
ATOM 418 C CA . GLU A 1 60 ? -12.344 -8.109 -25.562 1 89 60 GLU A CA 1
ATOM 419 C C . GLU A 1 60 ? -12.508 -6.602 -25.719 1 89 60 GLU A C 1
ATOM 421 O O . GLU A 1 60 ? -12.125 -6.031 -26.75 1 89 60 GLU A O 1
ATOM 426 N N . THR A 1 61 ? -13.102 -6.027 -24.719 1 86.56 61 THR A N 1
ATOM 427 C CA . THR A 1 61 ? -13.18 -4.57 -24.703 1 86.56 61 THR A CA 1
ATOM 428 C C . THR A 1 61 ? -11.977 -3.973 -23.984 1 86.56 61 THR A C 1
ATOM 430 O O . THR A 1 61 ? -11.711 -4.32 -22.828 1 86.56 61 THR A O 1
ATOM 433 N N . PRO A 1 62 ? -11.336 -3.068 -24.688 1 85.62 62 PRO A N 1
ATOM 434 C CA . PRO A 1 62 ? -10.188 -2.463 -24.016 1 85.62 62 PRO A CA 1
ATOM 435 C C . PRO A 1 62 ? -10.562 -1.738 -22.734 1 85.62 62 PRO A C 1
ATOM 437 O O . PRO A 1 62 ? -11.609 -1.092 -22.672 1 85.62 62 PRO A O 1
ATOM 440 N N . ARG A 1 63 ? -9.656 -1.845 -21.812 1 85.88 63 ARG A N 1
ATOM 441 C CA . ARG A 1 63 ? -9.875 -1.199 -20.531 1 85.88 63 ARG A CA 1
ATOM 442 C C . ARG A 1 63 ? -9.75 0.317 -20.641 1 85.88 63 ARG A C 1
ATOM 444 O O . ARG A 1 63 ? -8.906 0.821 -21.391 1 85.88 63 ARG A O 1
ATOM 451 N N . ALA A 1 64 ? -10.625 1.001 -19.984 1 87.31 64 ALA A N 1
ATOM 452 C CA . ALA A 1 64 ? -10.562 2.453 -19.844 1 87.31 64 ALA A CA 1
ATOM 453 C C . ALA A 1 64 ? -10.719 2.867 -18.375 1 87.31 64 ALA A C 1
ATOM 455 O O . ALA A 1 64 ? -11.336 2.152 -17.594 1 87.31 64 ALA A O 1
ATOM 456 N N . LEU A 1 65 ? -10.086 3.912 -18.031 1 91.88 65 LEU A N 1
ATOM 457 C CA . LEU A 1 65 ? -10.25 4.457 -16.688 1 91.88 65 LEU A CA 1
ATOM 458 C C . LEU A 1 65 ? -11.289 5.566 -16.672 1 91.88 65 LEU A C 1
ATOM 460 O O . LEU A 1 65 ? -11.133 6.582 -17.359 1 91.88 65 LEU A O 1
ATOM 464 N N . THR A 1 66 ? -12.281 5.387 -15.953 1 95.94 66 THR A N 1
ATOM 465 C CA . THR A 1 66 ? -13.305 6.418 -15.781 1 95.94 66 THR A CA 1
ATOM 466 C C . THR A 1 66 ? -13.07 7.195 -14.492 1 95.94 66 THR A C 1
ATOM 468 O O . THR A 1 66 ? -12.18 6.859 -13.711 1 95.94 66 THR A O 1
ATOM 471 N N . LEU A 1 67 ? -13.883 8.258 -14.289 1 97.12 67 LEU A N 1
ATOM 472 C CA . LEU A 1 67 ? -13.812 9.047 -13.062 1 97.12 67 LEU A CA 1
ATOM 473 C C . LEU A 1 67 ? -14.297 8.242 -11.867 1 97.12 67 LEU A C 1
ATOM 475 O O . LEU A 1 67 ? -14.094 8.641 -10.719 1 97.12 67 LEU A O 1
ATOM 479 N N . LEU A 1 68 ? -14.945 7.156 -12.133 1 97.38 68 LEU A N 1
ATOM 480 C CA . LEU A 1 68 ? -15.445 6.25 -11.109 1 97.38 68 LEU A CA 1
ATOM 481 C C . LEU A 1 68 ? -15.336 4.801 -11.562 1 97.38 68 LEU A C 1
ATOM 483 O O . LEU A 1 68 ? -16.344 4.145 -11.812 1 97.38 68 LEU A O 1
ATOM 487 N N . PRO A 1 69 ? -14.117 4.246 -11.57 1 95.94 69 PRO A N 1
ATOM 488 C CA . PRO A 1 69 ? -13.93 2.898 -12.102 1 95.94 69 PRO A CA 1
ATOM 489 C C . PRO A 1 69 ? -14.562 1.82 -11.227 1 95.94 69 PRO A C 1
ATOM 491 O O . PRO A 1 69 ? -14.5 1.901 -10 1 95.94 69 PRO A O 1
ATOM 494 N N . VAL A 1 70 ? -15.18 0.847 -11.852 1 94.25 70 VAL A N 1
ATOM 495 C CA . VAL A 1 70 ? -15.805 -0.287 -11.172 1 94.25 70 VAL A CA 1
ATOM 496 C C . VAL A 1 70 ? -15.531 -1.569 -11.961 1 94.25 70 VAL A C 1
ATOM 498 O O . VAL A 1 70 ? -14.898 -1.535 -13.016 1 94.25 70 VAL A O 1
ATOM 501 N N . GLU A 1 71 ? -15.984 -2.676 -11.547 1 92.06 71 GLU A N 1
ATOM 502 C CA . GLU A 1 71 ? -15.688 -3.979 -12.133 1 92.06 71 GLU A CA 1
ATOM 503 C C . GLU A 1 71 ? -16.312 -4.113 -13.523 1 92.06 71 GLU A C 1
ATOM 505 O O . GLU A 1 71 ? -15.773 -4.816 -14.383 1 92.06 71 GLU A O 1
ATOM 510 N N . ARG A 1 72 ? -17.438 -3.424 -13.711 1 91.56 72 ARG A N 1
ATOM 511 C CA . ARG A 1 72 ? -18.062 -3.443 -15.031 1 91.56 72 ARG A CA 1
ATOM 512 C C . ARG A 1 72 ? -17.078 -2.994 -16.109 1 91.56 72 ARG A C 1
ATOM 514 O O . ARG A 1 72 ? -17.141 -3.469 -17.25 1 91.56 72 ARG A O 1
ATOM 521 N N . ASP A 1 73 ? -16.109 -2.152 -15.711 1 90.12 73 ASP A N 1
ATOM 522 C CA . ASP A 1 73 ? -15.125 -1.589 -16.625 1 90.12 73 ASP A CA 1
ATOM 523 C C . ASP A 1 73 ? -13.914 -2.516 -16.766 1 90.12 73 ASP A C 1
ATOM 525 O O . ASP A 1 73 ? -12.867 -2.105 -17.266 1 90.12 73 ASP A O 1
ATOM 529 N N . ALA A 1 74 ? -14.008 -3.693 -16.25 1 90.31 74 ALA A N 1
ATOM 530 C CA . ALA A 1 74 ? -12.883 -4.625 -16.156 1 90.31 74 ALA A CA 1
ATOM 531 C C . ALA A 1 74 ? -11.758 -4.051 -15.297 1 90.31 74 ALA A C 1
ATOM 533 O O . ALA A 1 74 ? -10.586 -4.316 -15.547 1 90.31 74 ALA A O 1
ATOM 534 N N . TRP A 1 75 ? -12.125 -3.154 -14.398 1 92.81 75 TRP A N 1
ATOM 535 C CA . TRP A 1 75 ? -11.164 -2.58 -13.461 1 92.81 75 TRP A CA 1
ATOM 536 C C . TRP A 1 75 ? -10.867 -3.553 -12.32 1 92.81 75 TRP A C 1
ATOM 538 O O . TRP A 1 75 ? -11.781 -4.027 -11.648 1 92.81 75 TRP A O 1
ATOM 548 N N . SER A 1 76 ? -9.57 -3.863 -12.102 1 92.25 76 SER A N 1
ATOM 549 C CA . SER A 1 76 ? -9.195 -4.832 -11.078 1 92.25 76 SER A CA 1
ATOM 550 C C . SER A 1 76 ? -8.555 -4.145 -9.875 1 92.25 76 SER A C 1
ATOM 552 O O . SER A 1 76 ? -8.094 -4.809 -8.945 1 92.25 76 SER A O 1
ATOM 554 N N . GLY A 1 77 ? -8.414 -2.834 -9.922 1 94.12 77 GLY A N 1
ATOM 555 C CA . GLY A 1 77 ? -7.891 -2.08 -8.789 1 94.12 77 GLY A CA 1
ATOM 556 C C . GLY A 1 77 ? -8.961 -1.689 -7.789 1 94.12 77 GLY A C 1
ATOM 557 O O . GLY A 1 77 ? -10.055 -2.264 -7.781 1 94.12 77 GLY A O 1
ATOM 558 N N . LEU A 1 78 ? -8.633 -0.798 -6.887 1 95.12 78 LEU A N 1
ATOM 559 C CA . LEU A 1 78 ? -9.617 -0.258 -5.961 1 95.12 78 LEU A CA 1
ATOM 560 C C . LEU A 1 78 ? -10.766 0.406 -6.715 1 95.12 78 LEU A C 1
ATOM 562 O O . LEU A 1 78 ? -10.547 1.353 -7.477 1 95.12 78 LEU A O 1
ATOM 566 N N . PRO A 1 79 ? -11.977 -0.08 -6.547 1 96.56 79 PRO A N 1
ATOM 567 C CA . PRO A 1 79 ? -13.094 0.57 -7.234 1 96.56 79 PRO A CA 1
ATOM 568 C C . PRO A 1 79 ? -13.344 1.994 -6.738 1 96.56 79 PRO A C 1
ATOM 570 O O . PRO A 1 79 ? -13.031 2.314 -5.59 1 96.56 79 PRO A O 1
ATOM 573 N N . GLY A 1 80 ? -13.875 2.795 -7.609 1 97.5 80 GLY A N 1
ATOM 574 C CA . GLY A 1 80 ? -14.219 4.156 -7.223 1 97.5 80 GLY A CA 1
ATOM 575 C C . GLY A 1 80 ? -15.336 4.223 -6.203 1 97.5 80 GLY A C 1
ATOM 576 O O . GLY A 1 80 ? -15.445 5.191 -5.449 1 97.5 80 GLY A O 1
ATOM 577 N N . ILE A 1 81 ? -16.188 3.219 -6.188 1 98.06 81 ILE A N 1
ATOM 578 C CA . ILE A 1 81 ? -17.281 3.133 -5.223 1 98.06 81 ILE A CA 1
ATOM 579 C C . ILE A 1 81 ? -17.562 1.668 -4.895 1 98.06 81 ILE A C 1
ATOM 581 O O . ILE A 1 81 ? -17.438 0.796 -5.758 1 98.06 81 ILE A O 1
ATOM 585 N N . GLU A 1 82 ? -17.891 1.364 -3.664 1 97.19 82 GLU A N 1
ATOM 586 C CA . GLU A 1 82 ? -18.281 0.033 -3.209 1 97.19 82 GLU A CA 1
ATOM 587 C C . GLU A 1 82 ? -19.328 0.114 -2.107 1 97.19 82 GLU A C 1
ATOM 589 O O . GLU A 1 82 ? -19.281 1.014 -1.267 1 97.19 82 GLU A O 1
ATOM 594 N N . GLY A 1 83 ? -20.234 -0.761 -2.055 1 97.12 83 GLY A N 1
ATOM 595 C CA . GLY A 1 83 ? -21.297 -0.889 -1.068 1 97.12 83 GLY A CA 1
ATOM 596 C C . GLY A 1 83 ? -22.281 -1.998 -1.392 1 97.12 83 GLY A C 1
ATOM 597 O O . GLY A 1 83 ? -22.062 -2.783 -2.314 1 97.12 83 GLY A O 1
ATOM 598 N N . HIS A 1 84 ? -23.344 -2.186 -0.616 1 96.44 84 HIS A N 1
ATOM 599 C CA . HIS A 1 84 ? -24.328 -3.234 -0.856 1 96.44 84 HIS A CA 1
ATOM 600 C C . HIS A 1 84 ? -25.641 -2.916 -0.166 1 96.44 84 HIS A C 1
ATOM 602 O O . HIS A 1 84 ? -25.688 -2.09 0.748 1 96.44 84 HIS A O 1
ATOM 608 N N . ARG A 1 85 ? -26.734 -3.445 -0.637 1 95 85 ARG A N 1
ATOM 609 C CA . ARG A 1 85 ? -28.047 -3.477 0.002 1 95 85 ARG A CA 1
ATOM 610 C C . ARG A 1 85 ? -28.359 -4.863 0.553 1 95 85 ARG A C 1
ATOM 612 O O . ARG A 1 85 ? -28.891 -5.715 -0.16 1 95 85 ARG A O 1
ATOM 619 N N . GLY A 1 86 ? -28.141 -4.969 1.803 1 92.12 86 GLY A N 1
ATOM 620 C CA . GLY A 1 86 ? -28.406 -6.262 2.412 1 92.12 86 GLY A CA 1
ATOM 621 C C . GLY A 1 86 ? -27.656 -7.398 1.74 1 92.12 86 GLY A C 1
ATOM 622 O O . GLY A 1 86 ? -28.219 -8.484 1.56 1 92.12 86 GLY A O 1
ATOM 623 N N . GLY A 1 87 ? -26.516 -7.148 1.276 1 93.5 87 GLY A N 1
ATOM 624 C CA . GLY A 1 87 ? -25.703 -8.172 0.638 1 93.5 87 GLY A CA 1
ATOM 625 C C . GLY A 1 87 ? -25.906 -8.234 -0.865 1 93.5 87 GLY A C 1
ATOM 626 O O . GLY A 1 87 ? -25.219 -9 -1.552 1 93.5 87 GLY A O 1
ATOM 627 N N . THR A 1 88 ? -26.703 -7.414 -1.459 1 94.5 88 THR A N 1
ATOM 628 C CA . THR A 1 88 ? -27 -7.398 -2.889 1 94.5 88 THR A CA 1
ATOM 629 C C . THR A 1 88 ? -26.578 -6.07 -3.512 1 94.5 88 THR A C 1
ATOM 631 O O . THR A 1 88 ? -26.016 -5.207 -2.834 1 94.5 88 THR A O 1
ATOM 634 N N . ALA A 1 89 ? -26.844 -5.934 -4.801 1 93.25 89 ALA A N 1
ATOM 635 C CA . ALA A 1 89 ? -26.609 -4.707 -5.551 1 93.25 89 ALA A CA 1
ATOM 636 C C . ALA A 1 89 ? -25.141 -4.293 -5.465 1 93.25 89 ALA A C 1
ATOM 638 O O . ALA A 1 89 ? -24.828 -3.137 -5.164 1 93.25 89 ALA A O 1
ATOM 639 N N . THR A 1 90 ? -24.25 -5.273 -5.711 1 94.25 90 THR A N 1
ATOM 640 C CA . THR A 1 90 ? -22.828 -5.047 -5.484 1 94.25 90 THR A CA 1
ATOM 641 C C . THR A 1 90 ? -22.094 -4.836 -6.809 1 94.25 90 THR A C 1
ATOM 643 O O . THR A 1 90 ? -20.859 -4.867 -6.859 1 94.25 90 THR A O 1
ATOM 646 N N . THR A 1 91 ? -22.781 -4.68 -7.957 1 94.5 91 THR A N 1
ATOM 647 C CA . THR A 1 91 ? -22.203 -4.465 -9.273 1 94.5 91 THR A CA 1
ATOM 648 C C . THR A 1 91 ? -22.703 -3.162 -9.883 1 94.5 91 THR A C 1
ATOM 650 O O . THR A 1 91 ? -23.438 -3.18 -10.875 1 94.5 91 THR A O 1
ATOM 653 N N . PRO A 1 92 ? -22.188 -2.047 -9.344 1 94.56 92 PRO A N 1
ATOM 654 C CA . PRO A 1 92 ? -22.719 -0.759 -9.797 1 94.56 92 PRO A CA 1
ATOM 655 C C . PRO A 1 92 ? -22.547 -0.547 -11.297 1 94.56 92 PRO A C 1
ATOM 657 O O . PRO A 1 92 ? -21.516 -0.94 -11.867 1 94.56 92 PRO A O 1
ATOM 660 N N . ARG A 1 93 ? -23.562 0.087 -11.914 1 95.12 93 ARG A N 1
ATOM 661 C CA . ARG A 1 93 ? -23.578 0.453 -13.328 1 95.12 93 ARG A CA 1
ATOM 662 C C . ARG A 1 93 ? -23.953 1.918 -13.508 1 95.12 93 ARG A C 1
ATOM 664 O O . ARG A 1 93 ? -24.969 2.229 -14.133 1 95.12 93 ARG A O 1
ATOM 671 N N . PRO A 1 94 ? -23.047 2.775 -13.023 1 96.75 94 PRO A N 1
ATOM 672 C CA . PRO A 1 94 ? -23.375 4.195 -13.164 1 96.75 94 PRO A CA 1
ATOM 673 C C . PRO A 1 94 ? -23.516 4.633 -14.617 1 96.75 94 PRO A C 1
ATOM 675 O O . PRO A 1 94 ? -22.75 4.176 -15.477 1 96.75 94 PRO A O 1
ATOM 678 N N . GLU A 1 95 ? -24.5 5.477 -14.883 1 97.06 95 GLU A N 1
ATOM 679 C CA . GLU A 1 95 ? -24.75 6.031 -16.219 1 97.06 95 GLU A CA 1
ATOM 680 C C . GLU A 1 95 ? -24.906 7.551 -16.156 1 97.06 95 GLU A C 1
ATOM 682 O O . GLU A 1 95 ? -25.719 8.062 -15.375 1 97.06 95 GLU A O 1
ATOM 687 N N . LEU A 1 96 ? -24.203 8.195 -16.969 1 97.75 96 LEU A N 1
ATOM 688 C CA . LEU A 1 96 ? -24.297 9.656 -17.031 1 97.75 96 LEU A CA 1
ATOM 689 C C . LEU A 1 96 ? -25.672 10.102 -17.5 1 97.75 96 LEU A C 1
ATOM 691 O O . LEU A 1 96 ? -26.156 9.641 -18.531 1 97.75 96 LEU A O 1
ATOM 695 N N . VAL A 1 97 ? -26.328 10.93 -16.766 1 97.31 97 VAL A N 1
ATOM 696 C CA . VAL A 1 97 ? -27.641 11.469 -17.109 1 97.31 97 VAL A CA 1
ATOM 697 C C . VAL A 1 97 ? -27.484 12.891 -17.656 1 97.31 97 VAL A C 1
ATOM 699 O O . VAL A 1 97 ? -28.172 13.273 -18.594 1 97.31 97 VAL A O 1
ATOM 702 N N . GLU A 1 98 ? -26.672 13.602 -16.969 1 96.38 98 GLU A N 1
ATOM 703 C CA . GLU A 1 98 ? -26.5 15.008 -17.328 1 96.38 98 GLU A CA 1
ATOM 704 C C . GLU A 1 98 ? -25.094 15.484 -16.984 1 96.38 98 GLU A C 1
ATOM 706 O O . GLU A 1 98 ? -24.516 15.07 -15.977 1 96.38 98 GLU A O 1
ATOM 711 N N . ALA A 1 99 ? -24.547 16.25 -17.875 1 97.31 99 ALA A N 1
ATOM 712 C CA . ALA A 1 99 ? -23.281 16.938 -17.625 1 97.31 99 ALA A CA 1
ATOM 713 C C . ALA A 1 99 ? -23.406 18.422 -17.938 1 97.31 99 ALA A C 1
ATOM 715 O O . ALA A 1 99 ? -24.062 18.812 -18.906 1 97.31 99 ALA A O 1
ATOM 716 N N . SER A 1 100 ? -22.891 19.219 -17.078 1 97 100 SER A N 1
ATOM 717 C CA . SER A 1 100 ? -22.797 20.656 -17.328 1 97 100 SER A CA 1
ATOM 718 C C . SER A 1 100 ? -21.359 21.141 -17.188 1 97 100 SER A C 1
ATOM 720 O O . SER A 1 100 ? -20.672 20.797 -16.234 1 97 100 SER A O 1
ATOM 722 N N . VAL A 1 101 ? -20.922 21.797 -18.188 1 97.06 101 VAL A N 1
ATOM 723 C CA . VAL A 1 101 ? -19.578 22.391 -18.188 1 97.06 101 VAL A CA 1
ATOM 724 C C . VAL A 1 101 ? -19.688 23.922 -18.125 1 97.06 101 VAL A C 1
ATOM 726 O O . VAL A 1 101 ? -20.312 24.531 -18.984 1 97.06 101 VAL A O 1
ATOM 729 N N . VAL A 1 102 ? -19.172 24.453 -17.125 1 96.94 102 VAL A N 1
ATOM 730 C CA . VAL A 1 102 ? -19.172 25.906 -16.969 1 96.94 102 VAL A CA 1
ATOM 731 C C . VAL A 1 102 ? -17.734 26.438 -16.953 1 96.94 102 VAL A C 1
ATOM 733 O O . VAL A 1 102 ? -16.953 26.078 -16.062 1 96.94 102 VAL A O 1
ATOM 736 N N . VAL A 1 103 ? -17.391 27.188 -17.891 1 95.44 103 VAL A N 1
ATOM 737 C CA . VAL A 1 103 ? -16.094 27.875 -17.953 1 95.44 103 VAL A CA 1
ATOM 738 C C . VAL A 1 103 ? -16.297 29.375 -17.781 1 95.44 103 VAL A C 1
ATOM 740 O O . VAL A 1 103 ? -17.094 29.984 -18.5 1 95.44 103 VAL A O 1
ATOM 743 N N . PRO A 1 104 ? -15.641 30.016 -16.922 1 94.75 104 PRO A N 1
ATOM 744 C CA . PRO A 1 104 ? -15.781 31.453 -16.75 1 94.75 104 PRO A CA 1
ATOM 745 C C . PRO A 1 104 ? -15.422 32.25 -18.016 1 94.75 104 PRO A C 1
ATOM 747 O O . PRO A 1 104 ? -14.727 31.719 -18.891 1 94.75 104 PRO A O 1
ATOM 750 N N . ASP A 1 105 ? -15.867 33.531 -18.266 1 90.69 105 ASP A N 1
ATOM 751 C CA . ASP A 1 105 ? -15.672 34.375 -19.438 1 90.69 105 ASP A CA 1
ATOM 752 C C . ASP A 1 105 ? -14.195 34.531 -19.766 1 90.69 105 ASP A C 1
ATOM 754 O O . ASP A 1 105 ? -13.82 34.594 -20.953 1 90.69 105 ASP A O 1
ATOM 758 N N . GLY A 1 106 ? -13.375 34.438 -18.875 1 90.19 106 GLY A N 1
ATOM 759 C CA . GLY A 1 106 ? -11.945 34.562 -19.125 1 90.19 106 GLY A CA 1
ATOM 760 C C . GLY A 1 106 ? -11.305 33.25 -19.594 1 90.19 106 GLY A C 1
ATOM 761 O O . GLY A 1 106 ? -10.133 33.25 -20 1 90.19 106 GLY A O 1
ATOM 762 N N . GLY A 1 107 ? -12.102 32.219 -19.766 1 91.44 107 GLY A N 1
ATOM 763 C CA . GLY A 1 107 ? -11.648 30.938 -20.281 1 91.44 107 GLY A CA 1
ATOM 764 C C . GLY A 1 107 ? -10.703 30.219 -19.344 1 91.44 107 GLY A C 1
ATOM 765 O O . GLY A 1 107 ? -10.039 29.266 -19.734 1 91.44 107 GLY A O 1
ATOM 766 N N . VAL A 1 108 ? -10.547 30.766 -18.172 1 96.06 108 VAL A N 1
ATOM 767 C CA . VAL A 1 108 ? -9.609 30.219 -17.203 1 96.06 108 VAL A CA 1
ATOM 768 C C . VAL A 1 108 ? -10.367 29.344 -16.203 1 96.06 108 VAL A C 1
ATOM 770 O O . VAL A 1 108 ? -11.305 29.797 -15.555 1 96.06 108 VAL A O 1
ATOM 773 N N . GLY A 1 109 ? -9.945 28.094 -16.109 1 97.62 109 GLY A N 1
ATOM 774 C CA . GLY A 1 109 ? -10.562 27.156 -15.172 1 97.62 109 GLY A CA 1
ATOM 775 C C . GLY A 1 109 ? -11.93 26.672 -15.625 1 97.62 109 GLY A C 1
ATOM 776 O O . GLY A 1 109 ? -12.172 26.516 -16.828 1 97.62 109 GLY A O 1
ATOM 777 N N . GLY A 1 110 ? -12.727 26.328 -14.664 1 98 110 GLY A N 1
ATOM 778 C CA . GLY A 1 110 ? -14.078 25.859 -14.93 1 98 110 GLY A CA 1
ATOM 779 C C . GLY A 1 110 ? -14.484 24.672 -14.086 1 98 110 GLY A C 1
ATOM 780 O O . GLY A 1 110 ? -13.688 24.172 -13.289 1 98 110 GLY A O 1
ATOM 781 N N . VAL A 1 111 ? -15.75 24.328 -14.172 1 98.25 111 VAL A N 1
ATOM 782 C CA . VAL A 1 111 ? -16.312 23.25 -13.375 1 98.25 111 VAL A CA 1
ATOM 783 C C . VAL A 1 111 ? -17.188 22.359 -14.258 1 98.25 111 VAL A C 1
ATOM 785 O O . VAL A 1 111 ? -17.922 22.859 -15.109 1 98.25 111 VAL A O 1
ATOM 788 N N . VAL A 1 112 ? -16.969 21.094 -14.188 1 98.38 112 VAL A N 1
ATOM 789 C CA . VAL A 1 112 ? -17.844 20.078 -14.781 1 98.38 112 VAL A CA 1
ATOM 790 C C . VAL A 1 112 ? -18.719 19.469 -13.688 1 98.38 112 VAL A C 1
ATOM 792 O O . VAL A 1 112 ? -18.203 18.938 -12.695 1 98.38 112 VAL A O 1
ATOM 795 N N . ARG A 1 113 ? -20.016 19.594 -13.789 1 98.38 113 ARG A N 1
ATOM 796 C CA . ARG A 1 113 ? -20.969 18.938 -12.898 1 98.38 113 ARG A CA 1
ATOM 797 C C . ARG A 1 113 ? -21.609 17.734 -13.578 1 98.38 113 ARG A C 1
ATOM 799 O O . ARG A 1 113 ? -22.094 17.844 -14.703 1 98.38 113 ARG A O 1
ATOM 806 N N . LEU A 1 114 ? -21.516 16.625 -12.93 1 98.25 114 LEU A N 1
ATOM 807 C CA . LEU A 1 114 ? -22.016 15.367 -13.469 1 98.25 114 LEU A CA 1
ATOM 808 C C . LEU A 1 114 ? -23.141 14.812 -12.602 1 98.25 114 LEU A C 1
ATOM 810 O O . LEU A 1 114 ? -23.078 14.883 -11.375 1 98.25 114 LEU A O 1
ATOM 814 N N . ASN A 1 115 ? -24.172 14.406 -13.195 1 98.25 115 ASN A N 1
ATOM 815 C CA . ASN A 1 115 ? -25.219 13.617 -12.562 1 98.25 115 ASN A CA 1
ATOM 816 C C . ASN A 1 115 ? -25.359 12.242 -13.203 1 98.25 115 ASN A C 1
ATOM 818 O O . ASN A 1 115 ? -25.594 12.133 -14.414 1 98.25 115 ASN A O 1
ATOM 822 N N . LEU A 1 116 ? -25.125 11.266 -12.43 1 98.31 116 LEU A N 1
ATOM 823 C CA . LEU A 1 116 ? -25.234 9.891 -12.898 1 98.31 116 LEU A CA 1
ATOM 824 C C . LEU A 1 116 ? -26.344 9.148 -12.164 1 98.31 116 LEU A C 1
ATOM 826 O O . LEU A 1 116 ? -26.609 9.422 -10.992 1 98.31 116 LEU A O 1
ATOM 830 N N . ARG A 1 117 ? -26.969 8.281 -12.859 1 97.5 117 ARG A N 1
ATOM 831 C CA . ARG A 1 117 ? -27.906 7.324 -12.266 1 97.5 117 ARG A CA 1
ATOM 832 C C . ARG A 1 117 ? -27.266 5.949 -12.141 1 97.5 117 ARG A C 1
ATOM 834 O O . ARG A 1 117 ? -26.547 5.504 -13.039 1 97.5 117 ARG A O 1
ATOM 841 N N . GLU A 1 118 ? -27.391 5.344 -11.016 1 96.12 118 GLU A N 1
ATOM 842 C CA . GLU A 1 118 ? -26.969 3.967 -10.781 1 96.12 118 GLU A CA 1
ATOM 843 C C . GLU A 1 118 ? -28.156 3.062 -10.492 1 96.12 118 GLU A C 1
ATOM 845 O O . GLU A 1 118 ? -28.656 3.018 -9.359 1 96.12 118 GLU A O 1
ATOM 850 N N . PRO A 1 119 ? -28.625 2.307 -11.469 1 93.44 119 PRO A N 1
ATOM 851 C CA . PRO A 1 119 ? -29.922 1.618 -11.367 1 93.44 119 PRO A CA 1
ATOM 852 C C . PRO A 1 119 ? -29.828 0.33 -10.547 1 93.44 119 PRO A C 1
ATOM 854 O O . PRO A 1 119 ? -30.844 -0.139 -10.023 1 93.44 119 PRO A O 1
ATOM 857 N N . VAL A 1 120 ? -28.703 -0.309 -10.43 1 92.56 120 VAL A N 1
ATOM 858 C CA . VAL A 1 120 ? -28.578 -1.594 -9.75 1 92.56 120 VAL A CA 1
ATOM 859 C C . VAL A 1 120 ? -28.875 -1.418 -8.258 1 92.56 120 VAL A C 1
ATOM 861 O O . VAL A 1 120 ? -29.672 -2.17 -7.684 1 92.56 120 VAL A O 1
ATOM 864 N N . ALA A 1 121 ? -28.281 -0.434 -7.613 1 92.88 121 ALA A N 1
ATOM 865 C CA . ALA A 1 121 ? -28.5 -0.159 -6.195 1 92.88 121 ALA A CA 1
ATOM 866 C C . ALA A 1 121 ? -29.453 1.005 -6 1 92.88 121 ALA A C 1
ATOM 868 O O . ALA A 1 121 ? -29.781 1.362 -4.863 1 92.88 121 ALA A O 1
ATOM 869 N N . ASP A 1 122 ? -29.953 1.562 -7.098 1 94.62 122 ASP A N 1
ATOM 870 C CA . ASP A 1 122 ? -30.844 2.711 -7.07 1 94.62 122 ASP A CA 1
ATOM 871 C C . ASP A 1 122 ? -30.203 3.895 -6.352 1 94.62 122 ASP A C 1
ATOM 873 O O . ASP A 1 122 ? -30.734 4.375 -5.348 1 94.62 122 ASP A O 1
ATOM 877 N N . LEU A 1 123 ? -29.109 4.375 -6.871 1 97.5 123 LEU A N 1
ATOM 878 C CA . LEU A 1 123 ? -28.391 5.523 -6.34 1 97.5 123 LEU A CA 1
ATOM 879 C C . LEU A 1 123 ? -28.344 6.66 -7.359 1 97.5 123 LEU A C 1
ATOM 881 O O . LEU A 1 123 ? -28.391 6.418 -8.57 1 97.5 123 LEU A O 1
ATOM 885 N N . ALA A 1 124 ? -28.406 7.812 -6.895 1 98.06 124 ALA A N 1
ATOM 886 C CA . ALA A 1 124 ? -28 8.992 -7.652 1 98.06 124 ALA A CA 1
ATOM 887 C C . ALA A 1 124 ? -26.594 9.43 -7.27 1 98.06 124 ALA A C 1
ATOM 889 O O . ALA A 1 124 ? -26.297 9.625 -6.086 1 98.06 124 ALA A O 1
ATOM 890 N N . LEU A 1 125 ? -25.734 9.516 -8.25 1 98.5 125 LEU A N 1
ATOM 891 C CA . LEU A 1 125 ? -24.359 9.961 -8.031 1 98.5 125 LEU A CA 1
ATOM 892 C C . LEU A 1 125 ? -24.125 11.328 -8.672 1 98.5 125 LEU A C 1
ATOM 894 O O . LEU A 1 125 ? -24.516 11.555 -9.82 1 98.5 125 LEU A O 1
ATOM 898 N N . ALA A 1 126 ? -23.609 12.211 -7.902 1 98.62 126 ALA A N 1
ATOM 899 C CA . ALA A 1 126 ? -23.234 13.523 -8.414 1 98.62 126 ALA A CA 1
ATOM 900 C C . ALA A 1 126 ? -21.75 13.797 -8.203 1 98.62 126 ALA A C 1
ATOM 902 O O . ALA A 1 126 ? -21.188 13.43 -7.168 1 98.62 126 ALA A O 1
ATOM 903 N N . ALA A 1 127 ? -21.141 14.43 -9.203 1 98.19 127 ALA A N 1
ATOM 904 C CA . ALA A 1 127 ? -19.75 14.812 -9.07 1 98.19 127 ALA A CA 1
ATOM 905 C C . ALA A 1 127 ? -19.531 16.266 -9.5 1 98.19 127 ALA A C 1
ATOM 907 O O . ALA A 1 127 ? -20.203 16.75 -10.406 1 98.19 127 ALA A O 1
ATOM 908 N N . GLU A 1 128 ? -18.703 16.906 -8.828 1 98.62 128 GLU A N 1
ATOM 909 C CA . GLU A 1 128 ? -18.141 18.203 -9.242 1 98.62 128 GLU A CA 1
ATOM 910 C C . GLU A 1 128 ? -16.641 18.094 -9.477 1 98.62 128 GLU A C 1
ATOM 912 O O . GLU A 1 128 ? -15.891 17.703 -8.57 1 98.62 128 GLU A O 1
ATOM 917 N N . VAL A 1 129 ? -16.203 18.344 -10.656 1 98.69 129 VAL A N 1
ATOM 918 C CA . VAL A 1 129 ? -14.805 18.391 -11.055 1 98.69 129 VAL A CA 1
ATOM 919 C C . VAL A 1 129 ? -14.43 19.812 -11.477 1 98.69 129 VAL A C 1
ATOM 921 O O . VAL A 1 129 ? -14.828 20.266 -12.555 1 98.69 129 VAL A O 1
ATOM 924 N N . GLU A 1 130 ? -13.641 20.453 -10.68 1 98.69 130 GLU A N 1
ATOM 925 C CA . GLU A 1 130 ? -13.359 21.859 -10.914 1 98.69 130 GLU A CA 1
ATOM 926 C C . GLU A 1 130 ? -11.859 22.109 -11.07 1 98.69 130 GLU A C 1
ATOM 928 O O . GLU A 1 130 ? -11.078 21.766 -10.18 1 98.69 130 GLU A O 1
ATOM 933 N N . LEU A 1 131 ? -11.461 22.594 -12.188 1 98.69 131 LEU A N 1
ATOM 934 C CA . LEU A 1 131 ? -10.117 23.141 -12.336 1 98.69 131 LEU A CA 1
ATOM 935 C C . LEU A 1 131 ? -10.086 24.609 -11.938 1 98.69 131 LEU A C 1
ATOM 937 O O . LEU A 1 131 ? -10.594 25.469 -12.672 1 98.69 131 LEU A O 1
ATOM 941 N N . GLU A 1 132 ? -9.492 24.891 -10.836 1 98.12 132 GLU A N 1
ATOM 942 C CA . GLU A 1 132 ? -9.43 26.25 -10.312 1 98.12 132 GLU A CA 1
ATOM 943 C C . GLU A 1 132 ? -8.422 27.094 -11.086 1 98.12 132 GLU A C 1
ATOM 945 O O . GLU A 1 132 ? -7.566 26.547 -11.789 1 98.12 132 GLU A O 1
ATOM 950 N N . ALA A 1 133 ? -8.523 28.438 -10.961 1 97.25 133 ALA A N 1
ATOM 951 C CA . ALA A 1 133 ? -7.668 29.359 -11.695 1 97.25 133 ALA A CA 1
ATOM 952 C C . ALA A 1 133 ? -6.195 29.125 -11.367 1 97.25 133 ALA A C 1
ATOM 954 O O . ALA A 1 133 ? -5.316 29.406 -12.18 1 97.25 133 ALA A O 1
ATOM 955 N N . THR A 1 134 ? -5.906 28.531 -10.258 1 97.38 134 THR A N 1
ATOM 956 C CA . THR A 1 134 ? -4.551 28.297 -9.781 1 97.38 134 THR A CA 1
ATOM 957 C C . THR A 1 134 ? -3.971 27.016 -10.383 1 97.38 134 THR A C 1
ATOM 959 O O . THR A 1 134 ? -2.793 26.719 -10.195 1 97.38 134 THR A O 1
ATOM 962 N N . GLY A 1 135 ? -4.773 26.266 -11.031 1 98.19 135 GLY A N 1
ATOM 963 C CA . GLY A 1 135 ? -4.336 25 -11.602 1 98.19 135 GLY A CA 1
ATOM 964 C C . GLY A 1 135 ? -4.625 23.797 -10.711 1 98.19 135 GLY A C 1
ATOM 965 O O . GLY A 1 135 ? -4.352 22.656 -11.086 1 98.19 135 GLY A O 1
ATOM 966 N N . VAL A 1 136 ? -5.176 24.016 -9.547 1 98.75 136 VAL A N 1
ATOM 967 C CA . VAL A 1 136 ? -5.566 22.938 -8.656 1 98.75 136 VAL A CA 1
ATOM 968 C C . VAL A 1 136 ? -6.891 22.328 -9.125 1 98.75 136 VAL A C 1
ATOM 970 O O . VAL A 1 136 ? -7.82 23.062 -9.484 1 98.75 136 VAL A O 1
ATOM 973 N N . LEU A 1 137 ? -6.918 21.016 -9.211 1 98.81 137 LEU A N 1
ATOM 974 C CA . LEU A 1 137 ? -8.117 20.297 -9.609 1 98.81 137 LEU A CA 1
ATOM 975 C C . LEU A 1 137 ? -8.844 19.734 -8.383 1 98.81 137 LEU A C 1
ATOM 977 O O . LEU A 1 137 ? -8.258 19 -7.594 1 98.81 137 LEU A O 1
ATOM 981 N N . ARG A 1 138 ? -10.078 20.109 -8.195 1 98.69 138 ARG A N 1
ATOM 982 C CA . ARG A 1 138 ? -10.914 19.625 -7.098 1 98.69 138 ARG A CA 1
ATOM 983 C C . ARG A 1 138 ? -11.938 18.609 -7.59 1 98.69 138 ARG A C 1
ATOM 985 O O . ARG A 1 138 ? -12.633 18.844 -8.578 1 98.69 138 ARG A O 1
ATOM 992 N N . VAL A 1 139 ? -12.039 17.469 -6.949 1 98.75 139 VAL A N 1
ATOM 993 C CA . VAL A 1 139 ? -13.023 16.438 -7.246 1 98.75 139 VAL A CA 1
ATOM 994 C C . VAL A 1 139 ? -13.859 16.141 -6.004 1 98.75 139 VAL A C 1
ATOM 996 O O . VAL A 1 139 ? -13.312 15.898 -4.926 1 98.75 139 VAL A O 1
ATOM 999 N N . ARG A 1 140 ? -15.203 16.188 -6.113 1 98.38 140 ARG A N 1
ATOM 1000 C CA . ARG A 1 140 ? -16.125 15.859 -5.031 1 98.38 140 ARG A CA 1
ATOM 1001 C C . ARG A 1 140 ? -17.266 14.969 -5.527 1 98.38 140 ARG A C 1
ATOM 1003 O O . ARG A 1 140 ? -17.906 15.273 -6.531 1 98.38 140 ARG A O 1
ATOM 1010 N N . TRP A 1 141 ? -17.5 13.875 -4.801 1 98.62 141 TRP A N 1
ATOM 1011 C CA . TRP A 1 141 ? -18.594 12.961 -5.113 1 98.62 141 TRP A CA 1
ATOM 1012 C C . TRP A 1 141 ? -19.688 13.055 -4.062 1 98.62 141 TRP A C 1
ATOM 1014 O O . TRP A 1 141 ? -19.406 13.188 -2.869 1 98.62 141 TRP A O 1
ATOM 1024 N N . THR A 1 142 ? -20.922 12.969 -4.445 1 98.81 142 THR A N 1
ATOM 1025 C CA . THR A 1 142 ? -22.094 12.812 -3.578 1 98.81 142 THR A CA 1
ATOM 1026 C C . THR A 1 142 ? -22.906 11.586 -3.977 1 98.81 142 THR A C 1
ATOM 1028 O O . THR A 1 142 ? -23.203 11.391 -5.156 1 98.81 142 THR A O 1
ATOM 1031 N N . VAL A 1 143 ? -23.188 10.734 -3.041 1 98.69 143 VAL A N 1
ATOM 1032 C CA . VAL A 1 143 ? -23.984 9.531 -3.232 1 98.69 143 VAL A CA 1
ATOM 1033 C C . VAL A 1 143 ? -25.344 9.695 -2.539 1 98.69 143 VAL A C 1
ATOM 1035 O O . VAL A 1 143 ? -25.406 9.984 -1.341 1 98.69 143 VAL A O 1
ATOM 1038 N N . THR A 1 144 ? -26.469 9.523 -3.242 1 98.38 144 THR A N 1
ATOM 1039 C CA . THR A 1 144 ? -27.812 9.625 -2.688 1 98.38 144 THR A CA 1
ATOM 1040 C C . THR A 1 144 ? -28.609 8.359 -2.969 1 98.38 144 THR A C 1
ATOM 1042 O O . THR A 1 144 ? -28.703 7.914 -4.113 1 98.38 144 THR A O 1
ATOM 1045 N N . ALA A 1 145 ? -29.188 7.781 -1.926 1 97.69 145 ALA A N 1
ATOM 1046 C CA . ALA A 1 145 ? -30.062 6.621 -2.115 1 97.69 145 ALA A CA 1
ATOM 1047 C C . ALA A 1 145 ? -31.375 7.02 -2.766 1 97.69 145 ALA A C 1
ATOM 1049 O O . ALA A 1 145 ? -31.938 8.07 -2.447 1 97.69 145 ALA A O 1
ATOM 1050 N N . GLY A 1 146 ? -31.859 6.168 -3.639 1 94.75 146 GLY A N 1
ATOM 1051 C CA . GLY A 1 146 ? -33.094 6.438 -4.34 1 94.75 146 GLY A CA 1
ATOM 1052 C C . GLY A 1 146 ? -34.312 6.43 -3.43 1 94.75 146 GLY A C 1
ATOM 1053 O O . GLY A 1 146 ? -34.281 5.852 -2.342 1 94.75 146 GLY A O 1
ATOM 1054 N N . GLU A 1 147 ? -35.375 7.027 -3.918 1 86.06 147 GLU A N 1
ATOM 1055 C CA . GLU A 1 147 ? -36.625 7.188 -3.148 1 86.06 147 GLU A CA 1
ATOM 1056 C C . GLU A 1 147 ? -37.281 5.84 -2.895 1 86.06 147 GLU A C 1
ATOM 1058 O O . GLU A 1 147 ? -37.969 5.656 -1.874 1 86.06 147 GLU A O 1
ATOM 1063 N N . ALA A 1 148 ? -37.188 4.996 -3.75 1 73.19 148 ALA A N 1
ATOM 1064 C CA . ALA A 1 148 ? -37.906 3.734 -3.68 1 73.19 148 ALA A CA 1
ATOM 1065 C C . ALA A 1 148 ? -37.062 2.641 -3.047 1 73.19 148 ALA A C 1
ATOM 1067 O O . ALA A 1 148 ? -37.438 1.465 -3.064 1 73.19 148 ALA A O 1
ATOM 1068 N N . ALA A 1 149 ? -36 3.1 -2.475 1 70.56 149 ALA A N 1
ATOM 1069 C CA . ALA A 1 149 ? -35.094 2.102 -1.941 1 70.56 149 ALA A CA 1
ATOM 1070 C C . ALA A 1 149 ? -35.656 1.44 -0.689 1 70.56 149 ALA A C 1
ATOM 1072 O O . ALA A 1 149 ? -36.156 2.125 0.214 1 70.56 149 ALA A O 1
ATOM 1073 N N . GLY A 1 150 ? -35.938 0.196 -0.658 1 74.94 150 GLY A N 1
ATOM 1074 C CA . GLY A 1 150 ? -36.438 -0.524 0.508 1 74.94 150 GLY A CA 1
ATOM 1075 C C . GLY A 1 150 ? -35.375 -0.734 1.567 1 74.94 150 GLY A C 1
ATOM 1076 O O . GLY A 1 150 ? -35.438 -0.141 2.646 1 74.94 150 GLY A O 1
ATOM 1077 N N . GLU A 1 151 ? -34.312 -1.365 1.216 1 85.31 151 GLU A N 1
ATOM 1078 C CA . GLU A 1 151 ? -33.219 -1.677 2.145 1 85.31 151 GLU A CA 1
ATOM 1079 C C . GLU A 1 151 ? -32.188 -0.572 2.154 1 85.31 151 GLU A C 1
ATOM 1081 O O . GLU A 1 151 ? -31.906 0.05 1.125 1 85.31 151 GLU A O 1
ATOM 1086 N N . VAL A 1 152 ? -31.641 -0.376 3.307 1 94.75 152 VAL A N 1
ATOM 1087 C CA . VAL A 1 152 ? -30.594 0.628 3.5 1 94.75 152 VAL A CA 1
ATOM 1088 C C . VAL A 1 152 ? -29.359 0.248 2.695 1 94.75 152 VAL A C 1
ATOM 1090 O O . VAL A 1 152 ? -29.047 -0.936 2.553 1 94.75 152 VAL A O 1
ATOM 1093 N N . TYR A 1 153 ? -28.719 1.238 2.02 1 96.88 153 TYR A N 1
ATOM 1094 C CA . TYR A 1 153 ? -27.469 1.014 1.306 1 96.88 153 TYR A CA 1
ATOM 1095 C C . TYR A 1 153 ? -26.281 1.239 2.221 1 96.88 153 TYR A C 1
ATOM 1097 O O . TYR A 1 153 ? -26.047 2.357 2.689 1 96.88 153 TYR A O 1
ATOM 1105 N N . ASP A 1 154 ? -25.516 0.178 2.531 1 97.19 154 ASP A N 1
ATOM 1106 C CA . ASP A 1 154 ? -24.266 0.288 3.273 1 97.19 154 ASP A CA 1
ATOM 1107 C C . ASP A 1 154 ? -23.125 0.731 2.361 1 97.19 154 ASP A C 1
ATOM 1109 O O . ASP A 1 154 ? -22.609 -0.06 1.566 1 97.19 154 ASP A O 1
ATOM 1113 N N . LEU A 1 155 ? -22.75 2.01 2.463 1 98.19 155 LEU A N 1
ATOM 1114 C CA . LEU A 1 155 ? -21.641 2.531 1.668 1 98.19 155 LEU A CA 1
ATOM 1115 C C . LEU A 1 155 ? -20.297 2.146 2.283 1 98.19 155 LEU A C 1
ATOM 1117 O O . LEU A 1 155 ? -20.031 2.457 3.447 1 98.19 155 LEU A O 1
ATOM 1121 N N . SER A 1 156 ? -19.484 1.417 1.535 1 97.81 156 SER A N 1
ATOM 1122 C CA . SER A 1 156 ? -18.156 1.055 2.01 1 97.81 156 SER A CA 1
ATOM 1123 C C . SER A 1 156 ? -17.156 2.184 1.777 1 97.81 156 SER A C 1
ATOM 1125 O O . SER A 1 156 ? -16.312 2.455 2.629 1 97.81 156 SER A O 1
ATOM 1127 N N . HIS A 1 157 ? -17.172 2.783 0.596 1 97.25 157 HIS A N 1
ATOM 1128 C CA . HIS A 1 157 ? -16.328 3.943 0.328 1 97.25 157 HIS A CA 1
ATOM 1129 C C . HIS A 1 157 ? -16.641 4.555 -1.031 1 97.25 157 HIS A C 1
ATOM 1131 O O . HIS A 1 157 ? -17.281 3.912 -1.873 1 97.25 157 HIS A O 1
ATOM 1137 N N . VAL A 1 158 ? -16.312 5.777 -1.208 1 97.81 158 VAL A N 1
ATOM 1138 C CA . VAL A 1 158 ? -16.156 6.477 -2.48 1 97.81 158 VAL A CA 1
ATOM 1139 C C . VAL A 1 158 ? -14.773 7.133 -2.545 1 97.81 158 VAL A C 1
ATOM 1141 O O . VAL A 1 158 ? -14.359 7.816 -1.605 1 97.81 158 VAL A O 1
ATOM 1144 N N . THR A 1 159 ? -14.016 6.82 -3.557 1 97.69 159 THR A N 1
ATOM 1145 C CA . THR A 1 159 ? -12.641 7.305 -3.662 1 97.69 159 THR A CA 1
ATOM 1146 C C . THR A 1 159 ? -12.438 8.062 -4.969 1 97.69 159 THR A C 1
ATOM 1148 O O . THR A 1 159 ? -12.82 7.582 -6.039 1 97.69 159 THR A O 1
ATOM 1151 N N . ALA A 1 160 ? -11.898 9.281 -4.898 1 98.5 160 ALA A N 1
ATOM 1152 C CA . ALA A 1 160 ? -11.508 10.023 -6.09 1 98.5 160 ALA A CA 1
ATOM 1153 C C . ALA A 1 160 ? -10.156 9.547 -6.617 1 98.5 160 ALA A C 1
ATOM 1155 O O . ALA A 1 160 ? -9.18 9.508 -5.875 1 98.5 160 ALA A O 1
ATOM 1156 N N . LEU A 1 161 ? -10.109 9.172 -7.871 1 97.88 161 LEU A N 1
ATOM 1157 C CA . LEU A 1 161 ? -8.898 8.672 -8.508 1 97.88 161 LEU A CA 1
ATOM 1158 C C . LEU A 1 161 ? -8.625 9.406 -9.812 1 97.88 161 LEU A C 1
ATOM 1160 O O . LEU A 1 161 ? -9.539 9.625 -10.609 1 97.88 161 LEU A O 1
ATOM 1164 N N . LEU A 1 162 ? -7.406 9.844 -10 1 98.38 162 LEU A N 1
ATOM 1165 C CA . LEU A 1 162 ? -6.961 10.398 -11.273 1 98.38 162 LEU A CA 1
ATOM 1166 C C . LEU A 1 162 ? -5.785 9.602 -11.836 1 98.38 162 LEU A C 1
ATOM 1168 O O . LEU A 1 162 ? -5.055 8.953 -11.078 1 98.38 162 LEU A O 1
ATOM 1172 N N . PRO A 1 163 ? -5.59 9.641 -13.133 1 97.19 163 PRO A N 1
ATOM 1173 C CA . PRO A 1 163 ? -4.555 8.82 -13.766 1 97.19 163 PRO A CA 1
ATOM 1174 C C . PRO A 1 163 ? -3.158 9.422 -13.633 1 97.19 163 PRO A C 1
ATOM 1176 O O . PRO A 1 163 ? -3.018 10.641 -13.531 1 97.19 163 PRO A O 1
ATOM 1179 N N . LEU A 1 164 ? -2.164 8.555 -13.602 1 97.56 164 LEU A N 1
ATOM 1180 C CA . LEU A 1 164 ? -0.748 8.891 -13.695 1 97.56 164 LEU A CA 1
ATOM 1181 C C . LEU A 1 164 ? -0.133 8.336 -14.969 1 97.56 164 LEU A C 1
ATOM 1183 O O . LEU A 1 164 ? -0.444 7.211 -15.375 1 97.56 164 LEU A O 1
ATOM 1187 N N . PRO A 1 165 ? 0.649 9.133 -15.656 1 95 165 PRO A N 1
ATOM 1188 C CA . PRO A 1 165 ? 1.377 8.594 -16.812 1 95 165 PRO A CA 1
ATOM 1189 C C . PRO A 1 165 ? 2.482 7.617 -16.406 1 95 165 PRO A C 1
ATOM 1191 O O . PRO A 1 165 ? 2.83 7.531 -15.219 1 95 165 PRO A O 1
ATOM 1194 N N . ALA A 1 166 ? 3.049 6.914 -17.375 1 92.81 166 ALA A N 1
ATOM 1195 C CA . ALA A 1 166 ? 4.043 5.871 -17.125 1 92.81 166 ALA A CA 1
ATOM 1196 C C . ALA A 1 166 ? 5.332 6.461 -16.578 1 92.81 166 ALA A C 1
ATOM 1198 O O . ALA A 1 166 ? 6.082 5.777 -15.875 1 92.81 166 ALA A O 1
ATOM 1199 N N . ARG A 1 167 ? 5.602 7.668 -16.844 1 94.44 167 ARG A N 1
ATOM 1200 C CA . ARG A 1 167 ? 6.852 8.289 -16.422 1 94.44 167 ARG A CA 1
ATOM 1201 C C . ARG A 1 167 ? 6.789 8.688 -14.945 1 94.44 167 ARG A C 1
ATOM 1203 O O . ARG A 1 167 ? 7.812 9.016 -14.344 1 94.44 167 ARG A O 1
ATOM 1210 N N . ALA A 1 168 ? 5.602 8.734 -14.305 1 96.81 168 ALA A N 1
ATOM 1211 C CA . ALA A 1 168 ? 5.473 8.938 -12.867 1 96.81 168 ALA A CA 1
ATOM 1212 C C . ALA A 1 168 ? 5.777 7.656 -12.102 1 96.81 168 ALA A C 1
ATOM 1214 O O . ALA A 1 168 ? 4.902 6.801 -11.938 1 96.81 168 ALA A O 1
ATOM 1215 N N . VAL A 1 169 ? 7.027 7.551 -11.516 1 96.56 169 VAL A N 1
ATOM 1216 C CA . VAL A 1 169 ? 7.426 6.23 -11.039 1 96.56 169 VAL A CA 1
ATOM 1217 C C . VAL A 1 169 ? 7.977 6.336 -9.617 1 96.56 169 VAL A C 1
ATOM 1219 O O . VAL A 1 169 ? 8.375 5.336 -9.023 1 96.56 169 VAL A O 1
ATOM 1222 N N . GLU A 1 170 ? 8.078 7.508 -9.094 1 98.38 170 GLU A N 1
ATOM 1223 C CA . GLU A 1 170 ? 8.617 7.699 -7.75 1 98.38 170 GLU A CA 1
ATOM 1224 C C . GLU A 1 170 ? 7.59 8.359 -6.836 1 98.38 170 GLU A C 1
ATOM 1226 O O . GLU A 1 170 ? 7.059 9.43 -7.16 1 98.38 170 GLU A O 1
ATOM 1231 N N . VAL A 1 171 ? 7.336 7.715 -5.652 1 98.69 171 VAL A N 1
ATOM 1232 C CA . VAL A 1 171 ? 6.363 8.203 -4.684 1 98.69 171 VAL A CA 1
ATOM 1233 C C . VAL A 1 171 ? 7.074 9.023 -3.607 1 98.69 171 VAL A C 1
ATOM 1235 O O . VAL A 1 171 ? 8.148 8.641 -3.137 1 98.69 171 VAL A O 1
ATOM 1238 N N . LEU A 1 172 ? 6.555 10.164 -3.295 1 98.44 172 LEU A N 1
ATOM 1239 C CA . LEU A 1 172 ? 6.887 10.906 -2.084 1 98.44 172 LEU A CA 1
ATOM 1240 C C . LEU A 1 172 ? 5.695 10.953 -1.133 1 98.44 172 LEU A C 1
ATOM 1242 O O . LEU A 1 172 ? 4.617 11.422 -1.505 1 98.44 172 LEU A O 1
ATOM 1246 N N . ASP A 1 173 ? 5.91 10.344 0.03 1 95.56 173 ASP A N 1
ATOM 1247 C CA . ASP A 1 173 ? 4.953 10.328 1.133 1 95.56 173 ASP A CA 1
ATOM 1248 C C . ASP A 1 173 ? 5.574 10.883 2.41 1 95.56 173 ASP A C 1
ATOM 1250 O O . ASP A 1 173 ? 6.766 11.211 2.438 1 95.56 173 ASP A O 1
ATOM 1254 N N . PHE A 1 174 ? 4.691 11.109 3.424 1 97.88 174 PHE A N 1
ATOM 1255 C CA . PHE A 1 174 ? 5.207 11.68 4.66 1 97.88 174 PHE A CA 1
ATOM 1256 C C . PHE A 1 174 ? 4.746 10.875 5.867 1 97.88 174 PHE A C 1
ATOM 1258 O O . PHE A 1 174 ? 3.705 10.219 5.82 1 97.88 174 PHE A O 1
ATOM 1265 N N . SER A 1 175 ? 5.555 10.906 6.867 1 96.81 175 SER A N 1
ATOM 1266 C CA . SER A 1 175 ? 5.27 10.367 8.195 1 96.81 175 SER A CA 1
ATOM 1267 C C . SER A 1 175 ? 5.805 11.289 9.289 1 96.81 175 SER A C 1
ATOM 1269 O O . SER A 1 175 ? 6.012 12.484 9.055 1 96.81 175 SER A O 1
ATOM 1271 N N . GLY A 1 176 ? 5.914 10.766 10.508 1 95.19 176 GLY A N 1
ATOM 1272 C CA . GLY A 1 176 ? 6.438 11.57 11.602 1 95.19 176 GLY A CA 1
ATOM 1273 C C . GLY A 1 176 ? 5.895 11.164 12.953 1 95.19 176 GLY A C 1
ATOM 1274 O O . GLY A 1 176 ? 5.195 10.156 13.07 1 95.19 176 GLY A O 1
ATOM 1275 N N . ARG A 1 177 ? 6.277 11.867 13.922 1 93.56 177 ARG A N 1
ATOM 1276 C CA . ARG A 1 177 ? 5.836 11.727 15.305 1 93.56 177 ARG A CA 1
ATOM 1277 C C . ARG A 1 177 ? 5.691 13.086 15.977 1 93.56 177 ARG A C 1
ATOM 1279 O O . ARG A 1 177 ? 6.043 14.109 15.391 1 93.56 177 ARG A O 1
ATOM 1286 N N . TRP A 1 178 ? 5.137 13.078 17.172 1 94.94 178 TRP A N 1
ATOM 1287 C CA . TRP A 1 178 ? 5.066 14.312 17.953 1 94.94 178 TRP A CA 1
ATOM 1288 C C . TRP A 1 178 ? 6.449 14.945 18.094 1 94.94 178 TRP A C 1
ATOM 1290 O O . TRP A 1 178 ? 7.41 14.266 18.484 1 94.94 178 TRP A O 1
ATOM 1300 N N . SER A 1 179 ? 6.617 16.219 17.766 1 95 179 SER A N 1
ATOM 1301 C CA . SER A 1 179 ? 7.832 17.031 17.828 1 95 179 SER A CA 1
ATOM 1302 C C . SER A 1 179 ? 8.781 16.688 16.688 1 95 179 SER A C 1
ATOM 1304 O O . SER A 1 179 ? 9.961 17.047 16.719 1 95 179 SER A O 1
ATOM 1306 N N . ARG A 1 180 ? 8.297 15.922 15.695 1 95.81 180 ARG A N 1
ATOM 1307 C CA . ARG A 1 180 ? 9.031 15.625 14.469 1 95.81 180 ARG A CA 1
ATOM 1308 C C . ARG A 1 180 ? 8.07 15.289 13.336 1 95.81 180 ARG A C 1
ATOM 1310 O O . ARG A 1 180 ? 8.203 14.242 12.688 1 95.81 180 ARG A O 1
ATOM 1317 N N . GLU A 1 181 ? 7.207 16.156 13.094 1 96.62 181 GLU A N 1
ATOM 1318 C CA . GLU A 1 181 ? 6.172 15.977 12.078 1 96.62 181 GLU A CA 1
ATOM 1319 C C . GLU A 1 181 ? 6.75 16.125 10.672 1 96.62 181 GLU A C 1
ATOM 1321 O O . GLU A 1 181 ? 7.785 16.766 10.484 1 96.62 181 GLU A O 1
ATOM 1326 N N . ARG A 1 182 ? 6.086 15.531 9.688 1 97.06 182 ARG A N 1
ATOM 1327 C CA . ARG A 1 182 ? 6.301 15.719 8.258 1 97.06 182 ARG A CA 1
ATOM 1328 C C . ARG A 1 182 ? 7.684 15.227 7.844 1 97.06 182 ARG A C 1
ATOM 1330 O O . ARG A 1 182 ? 8.453 15.969 7.23 1 97.06 182 ARG A O 1
ATOM 1337 N N . GLN A 1 183 ? 7.957 14.023 8.195 1 95.5 183 GLN A N 1
ATOM 1338 C CA . GLN A 1 183 ? 9.172 13.352 7.73 1 95.5 183 GLN A CA 1
ATOM 1339 C C . GLN A 1 183 ? 8.945 12.688 6.375 1 95.5 183 GLN A C 1
ATOM 1341 O O . GLN A 1 183 ? 8.094 11.805 6.242 1 95.5 183 GLN A O 1
ATOM 1346 N N . PRO A 1 184 ? 9.742 13.141 5.402 1 96.88 184 PRO A N 1
ATOM 1347 C CA . PRO A 1 184 ? 9.516 12.586 4.066 1 96.88 184 PRO A CA 1
ATOM 1348 C C . PRO A 1 184 ? 10.016 11.148 3.932 1 96.88 184 PRO A C 1
ATOM 1350 O O . PRO A 1 184 ? 10.969 10.758 4.605 1 96.88 184 PRO A O 1
ATOM 1353 N N . GLN A 1 185 ? 9.359 10.383 3.168 1 97.19 185 GLN A N 1
ATOM 1354 C CA . GLN A 1 185 ? 9.82 9.078 2.715 1 97.19 185 GLN A CA 1
ATOM 1355 C C . GLN A 1 185 ? 9.594 8.906 1.216 1 97.19 185 GLN A C 1
ATOM 1357 O O . GLN A 1 185 ? 8.594 9.383 0.676 1 97.19 185 GLN A O 1
ATOM 1362 N N . ARG A 1 186 ? 10.539 8.312 0.496 1 97 186 ARG A N 1
ATOM 1363 C CA . ARG A 1 186 ? 10.484 8.078 -0.944 1 97 186 ARG A CA 1
ATOM 1364 C C . ARG A 1 186 ? 10.531 6.59 -1.263 1 97 186 ARG A C 1
ATOM 1366 O O . ARG A 1 186 ? 11.25 5.832 -0.605 1 97 186 ARG A O 1
ATOM 1373 N N . LEU A 1 187 ? 9.773 6.125 -2.166 1 97.69 187 LEU A N 1
ATOM 1374 C CA . LEU A 1 187 ? 9.758 4.742 -2.625 1 97.69 187 LEU A CA 1
ATOM 1375 C C . LEU A 1 187 ? 9.352 4.66 -4.094 1 97.69 187 LEU A C 1
ATOM 1377 O O . LEU A 1 187 ? 8.703 5.57 -4.613 1 97.69 187 LEU A O 1
ATOM 1381 N N . PRO A 1 188 ? 9.758 3.6 -4.801 1 97.56 188 PRO A N 1
ATOM 1382 C CA . PRO A 1 188 ? 9.281 3.422 -6.176 1 97.56 188 PRO A CA 1
ATOM 1383 C C . PRO A 1 188 ? 7.797 3.057 -6.242 1 97.56 188 PRO A C 1
ATOM 1385 O O . PRO A 1 188 ? 7.277 2.404 -5.332 1 97.56 188 PRO A O 1
ATOM 1388 N N . LEU A 1 189 ? 7.133 3.521 -7.258 1 97.5 189 LEU A N 1
ATOM 1389 C CA . LEU A 1 189 ? 5.793 3.023 -7.551 1 97.5 189 LEU A CA 1
ATOM 1390 C C . LEU A 1 189 ? 5.859 1.735 -8.367 1 97.5 189 LEU A C 1
ATOM 1392 O O . LEU A 1 189 ? 6.254 1.754 -9.531 1 97.5 189 LEU A O 1
ATOM 1396 N N . VAL A 1 190 ? 5.512 0.631 -7.766 1 97.12 190 VAL A N 1
ATOM 1397 C CA . VAL A 1 190 ? 5.539 -0.679 -8.406 1 97.12 190 VAL A CA 1
ATOM 1398 C C . VAL A 1 190 ? 4.121 -1.232 -8.508 1 97.12 190 VAL A C 1
ATOM 1400 O O . VAL A 1 190 ? 3.158 -0.57 -8.117 1 97.12 190 VAL A O 1
ATOM 1403 N N . ASP A 1 191 ? 3.943 -2.416 -9.141 1 97.19 191 ASP A N 1
ATOM 1404 C CA . ASP A 1 191 ? 2.623 -3.041 -9.156 1 97.19 191 ASP A CA 1
ATOM 1405 C C . ASP A 1 191 ? 2.127 -3.316 -7.742 1 97.19 191 ASP A C 1
ATOM 1407 O O . ASP A 1 191 ? 2.877 -3.818 -6.902 1 97.19 191 ASP A O 1
ATOM 1411 N N . GLY A 1 192 ? 0.895 -3.061 -7.516 1 97 192 GLY A N 1
ATOM 1412 C CA . GLY A 1 192 ? 0.319 -2.99 -6.18 1 97 192 GLY A CA 1
ATOM 1413 C C . GLY A 1 192 ? -0.054 -1.581 -5.762 1 97 192 GLY A C 1
ATOM 1414 O O . GLY A 1 192 ? -0.323 -0.728 -6.613 1 97 192 GLY A O 1
ATOM 1415 N N . ALA A 1 193 ? -0.215 -1.391 -4.43 1 98.19 193 ALA A N 1
ATOM 1416 C CA . ALA A 1 193 ? -0.635 -0.075 -3.957 1 98.19 193 ALA A CA 1
ATOM 1417 C C . ALA A 1 193 ? 0.167 0.347 -2.729 1 98.19 193 ALA A C 1
ATOM 1419 O O . ALA A 1 193 ? 0.425 -0.467 -1.838 1 98.19 193 ALA A O 1
ATOM 1420 N N . HIS A 1 194 ? 0.691 1.535 -2.783 1 98.44 194 HIS A N 1
ATOM 1421 C CA . HIS A 1 194 ? 1.05 2.223 -1.547 1 98.44 194 HIS A CA 1
ATOM 1422 C C . HIS A 1 194 ? -0.167 2.889 -0.914 1 98.44 194 HIS A C 1
ATOM 1424 O O . HIS A 1 194 ? -0.8 3.75 -1.531 1 98.44 194 HIS A O 1
ATOM 1430 N N . VAL A 1 195 ? -0.514 2.412 0.313 1 98.56 195 VAL A N 1
ATOM 1431 C CA . VAL A 1 195 ? -1.748 2.871 0.941 1 98.56 195 VAL A CA 1
ATOM 1432 C C . VAL A 1 195 ? -1.438 3.477 2.309 1 98.56 195 VAL A C 1
ATOM 1434 O O . VAL A 1 195 ? -0.651 2.92 3.076 1 98.56 195 VAL A O 1
ATOM 1437 N N . ARG A 1 196 ? -1.996 4.633 2.582 1 98.12 196 ARG A N 1
ATOM 1438 C CA . ARG A 1 196 ? -2.023 5.227 3.916 1 98.12 196 ARG A CA 1
ATOM 1439 C C . ARG A 1 196 ? -3.449 5.309 4.449 1 98.12 196 ARG A C 1
ATOM 1441 O O . ARG A 1 196 ? -4.262 6.082 3.941 1 98.12 196 ARG A O 1
ATOM 1448 N N . GLU A 1 197 ? -3.797 4.441 5.375 1 96.69 197 GLU A N 1
ATOM 1449 C CA . GLU A 1 197 ? -5.055 4.555 6.109 1 96.69 197 GLU A CA 1
ATOM 1450 C C . GLU A 1 197 ? -4.848 5.258 7.449 1 96.69 197 GLU A C 1
ATOM 1452 O O . GLU A 1 197 ? -4.066 4.793 8.281 1 96.69 197 GLU A O 1
ATOM 1457 N N . VAL A 1 198 ? -5.527 6.328 7.664 1 96.38 198 VAL A N 1
ATOM 1458 C CA . VAL A 1 198 ? -5.441 7.109 8.891 1 96.38 198 VAL A CA 1
ATOM 1459 C C . VAL A 1 198 ? -6.684 6.871 9.75 1 96.38 198 VAL A C 1
ATOM 1461 O O . VAL A 1 198 ? -7.773 7.344 9.414 1 96.38 198 VAL A O 1
ATOM 1464 N N . ARG A 1 199 ? -6.48 6.164 10.812 1 94.88 199 ARG A N 1
ATOM 1465 C CA . ARG A 1 199 ? -7.555 5.809 11.734 1 94.88 199 ARG A CA 1
ATOM 1466 C C . ARG A 1 199 ? -7.391 6.516 13.078 1 94.88 199 ARG A C 1
ATOM 1468 O O . ARG A 1 199 ? -7.176 5.871 14.102 1 94.88 199 ARG A O 1
ATOM 1475 N N . ARG A 1 200 ? -7.551 7.883 13.023 1 94.12 200 ARG A N 1
ATOM 1476 C CA . ARG A 1 200 ? -7.207 8.664 14.203 1 94.12 200 ARG A CA 1
ATOM 1477 C C . ARG A 1 200 ? -8.281 9.703 14.5 1 94.12 200 ARG A C 1
ATOM 1479 O O . ARG A 1 200 ? -8.266 10.344 15.555 1 94.12 200 ARG A O 1
ATOM 1486 N N . GLY A 1 201 ? -9.211 9.844 13.617 1 95.75 201 GLY A N 1
ATOM 1487 C CA . GLY A 1 201 ? -10.211 10.891 13.773 1 95.75 201 GLY A CA 1
ATOM 1488 C C . GLY A 1 201 ? -9.68 12.273 13.453 1 95.75 201 GLY A C 1
ATOM 1489 O O . GLY A 1 201 ? -10.367 13.273 13.672 1 95.75 201 GLY A O 1
ATOM 1490 N N . LYS A 1 202 ? -8.523 12.391 13.039 1 97.12 202 LYS A N 1
ATOM 1491 C CA . LYS A 1 202 ? -7.781 13.516 12.484 1 97.12 202 LYS A CA 1
ATOM 1492 C C . LYS A 1 202 ? -6.625 13.039 11.609 1 97.12 202 LYS A C 1
ATOM 1494 O O . LYS A 1 202 ? -6.258 11.867 11.648 1 97.12 202 LYS A O 1
ATOM 1499 N N . PRO A 1 203 ? -5.98 13.914 10.797 1 96.81 203 PRO A N 1
ATOM 1500 C CA . PRO A 1 203 ? -4.855 13.461 9.977 1 96.81 203 PRO A CA 1
ATOM 1501 C C . PRO A 1 203 ? -3.73 12.852 10.812 1 96.81 203 PRO A C 1
ATOM 1503 O O . PRO A 1 203 ? -3.189 11.805 10.453 1 96.81 203 PRO A O 1
ATOM 1506 N N . GLY A 1 204 ? -3.412 13.484 11.992 1 95.69 204 GLY A N 1
ATOM 1507 C CA . GLY A 1 204 ? -2.4 12.945 12.883 1 95.69 204 GLY A CA 1
ATOM 1508 C C . GLY A 1 204 ? -1.007 13.469 12.594 1 95.69 204 GLY A C 1
ATOM 1509 O O . GLY A 1 204 ? -0.771 14.078 11.555 1 95.69 204 GLY A O 1
ATOM 1510 N N . VAL A 1 205 ? -0.039 13.156 13.508 1 95.31 205 VAL A N 1
ATOM 1511 C CA . VAL A 1 205 ? 1.323 13.672 13.43 1 95.31 205 VAL A CA 1
ATOM 1512 C C . VAL A 1 205 ? 2.111 12.898 12.375 1 95.31 205 VAL A C 1
ATOM 1514 O O . VAL A 1 205 ? 3.139 13.375 11.883 1 95.31 205 VAL A O 1
ATOM 1517 N N . ASP A 1 206 ? 1.624 11.734 11.977 1 94.88 206 ASP A N 1
ATOM 1518 C CA . ASP A 1 206 ? 2.273 10.945 10.938 1 94.88 206 ASP A CA 1
ATOM 1519 C C . ASP A 1 206 ? 1.5 11.023 9.625 1 94.88 206 ASP A C 1
ATOM 1521 O O . ASP A 1 206 ? 1.663 10.172 8.75 1 94.88 206 ASP A O 1
ATOM 1525 N N . SER A 1 207 ? 0.703 11.984 9.445 1 95.31 207 SER A N 1
ATOM 1526 C CA . SER A 1 207 ? -0.138 12.141 8.258 1 95.31 207 SER A CA 1
ATOM 1527 C C . SER A 1 207 ? 0.703 12.242 6.992 1 95.31 207 SER A C 1
ATOM 1529 O O . SER A 1 207 ? 1.738 12.906 6.977 1 95.31 207 SER A O 1
ATOM 1531 N N . PRO A 1 208 ? 0.149 11.578 5.902 1 95.81 208 PRO A N 1
ATOM 1532 C CA . PRO A 1 208 ? 0.783 11.953 4.637 1 95.81 208 PRO A CA 1
ATOM 1533 C C . PRO A 1 208 ? 0.526 13.406 4.25 1 95.81 208 PRO A C 1
ATOM 1535 O O . PRO A 1 208 ? 1.422 14.078 3.732 1 95.81 208 PRO A O 1
ATOM 1538 N N . TYR A 1 209 ? -0.611 13.977 4.645 1 96.81 209 TYR A N 1
ATOM 1539 C CA . TYR A 1 209 ? -1.176 15.297 4.383 1 96.81 209 TYR A CA 1
ATOM 1540 C C . TYR A 1 209 ? -1.061 15.656 2.904 1 96.81 209 TYR A C 1
ATOM 1542 O O . TYR A 1 209 ? -1.768 16.531 2.418 1 96.81 209 TYR A O 1
ATOM 1550 N N . LEU A 1 210 ? -0.105 15.055 2.189 1 98.31 210 LEU A N 1
ATOM 1551 C CA . LEU A 1 210 ? 0.149 15.172 0.758 1 98.31 210 LEU A CA 1
ATOM 1552 C C . LEU A 1 210 ? 0.801 13.906 0.211 1 98.31 210 LEU A C 1
ATOM 1554 O O . LEU A 1 210 ? 1.734 13.375 0.816 1 98.31 210 LEU A O 1
ATOM 1558 N N . LEU A 1 211 ? 0.251 13.367 -0.854 1 98.62 211 LEU A N 1
ATOM 1559 C CA . LEU A 1 211 ? 0.838 12.242 -1.582 1 98.62 211 LEU A CA 1
ATOM 1560 C C . LEU A 1 211 ? 1.235 12.664 -2.994 1 98.62 211 LEU A C 1
ATOM 1562 O O . LEU A 1 211 ? 0.385 13.07 -3.787 1 98.62 211 LEU A O 1
ATOM 1566 N N . ALA A 1 212 ? 2.574 12.555 -3.311 1 98.75 212 ALA A N 1
ATOM 1567 C CA . ALA A 1 212 ? 3.068 12.977 -4.617 1 98.75 212 ALA A CA 1
ATOM 1568 C C . ALA A 1 212 ? 3.734 11.82 -5.355 1 98.75 212 ALA A C 1
ATOM 1570 O O . ALA A 1 212 ? 4.316 10.93 -4.73 1 98.75 212 ALA A O 1
ATOM 1571 N N . VAL A 1 213 ? 3.535 11.781 -6.582 1 98.75 213 VAL A N 1
ATOM 1572 C CA . VAL A 1 213 ? 4.223 10.867 -7.488 1 98.75 213 VAL A CA 1
ATOM 1573 C C . VAL A 1 213 ? 4.855 11.648 -8.633 1 98.75 213 VAL A C 1
ATOM 1575 O O . VAL A 1 213 ? 4.227 12.547 -9.203 1 98.75 213 VAL A O 1
ATOM 1578 N N . GLY A 1 214 ? 6.117 11.352 -8.969 1 98.56 214 GLY A N 1
ATOM 1579 C CA . GLY A 1 214 ? 6.789 12.125 -10 1 98.56 214 GLY A CA 1
ATOM 1580 C C . GLY A 1 214 ? 7.805 11.32 -10.781 1 98.56 214 GLY A C 1
ATOM 1581 O O . GLY A 1 214 ? 7.859 10.094 -10.664 1 98.56 214 GLY A O 1
ATOM 1582 N N . THR A 1 215 ? 8.453 11.992 -11.711 1 97.25 215 THR A N 1
ATOM 1583 C CA . THR A 1 215 ? 9.555 11.398 -12.461 1 97.25 215 THR A CA 1
ATOM 1584 C C . THR A 1 215 ? 10.711 11.055 -11.531 1 97.25 215 THR A C 1
ATOM 1586 O O . THR A 1 215 ? 10.805 11.594 -10.422 1 97.25 215 THR A O 1
ATOM 1589 N N . PRO A 1 216 ? 11.578 10.133 -11.945 1 94.31 216 PRO A N 1
ATOM 1590 C CA . PRO A 1 216 ? 12.672 9.719 -11.062 1 94.31 216 PRO A CA 1
ATOM 1591 C C . PRO A 1 216 ? 13.547 10.891 -10.633 1 94.31 216 PRO A C 1
ATOM 1593 O O . PRO A 1 216 ? 13.992 11.68 -11.469 1 94.31 216 PRO A O 1
ATOM 1596 N N . GLY A 1 217 ? 13.695 11.031 -9.328 1 93.94 217 GLY A N 1
ATOM 1597 C CA . GLY A 1 217 ? 14.625 12.016 -8.789 1 93.94 217 GLY A CA 1
ATOM 1598 C C . GLY A 1 217 ? 14.055 13.422 -8.75 1 93.94 217 GLY A C 1
ATOM 1599 O O . GLY A 1 217 ? 14.789 14.391 -8.586 1 93.94 217 GLY A O 1
ATOM 1600 N N . PHE A 1 218 ? 12.695 13.539 -8.906 1 96.75 218 PHE A N 1
ATOM 1601 C CA . PHE A 1 218 ? 12.133 14.883 -8.836 1 96.75 218 PHE A CA 1
ATOM 1602 C C . PHE A 1 218 ? 12.492 15.547 -7.516 1 96.75 218 PHE A C 1
ATOM 1604 O O . PHE A 1 218 ? 12.578 14.883 -6.48 1 96.75 218 PHE A O 1
ATOM 1611 N N . GLY A 1 219 ? 12.781 16.906 -7.586 1 96.19 219 GLY A N 1
ATOM 1612 C CA . GLY A 1 219 ? 13.211 17.703 -6.441 1 96.19 219 GLY A CA 1
ATOM 1613 C C . GLY A 1 219 ? 12.297 18.875 -6.152 1 96.19 219 GLY A C 1
ATOM 1614 O O . GLY A 1 219 ? 11.086 18.797 -6.387 1 96.19 219 GLY A O 1
ATOM 1615 N N . ASN A 1 220 ? 12.859 19.875 -5.547 1 96.56 220 ASN A N 1
ATOM 1616 C CA . ASN A 1 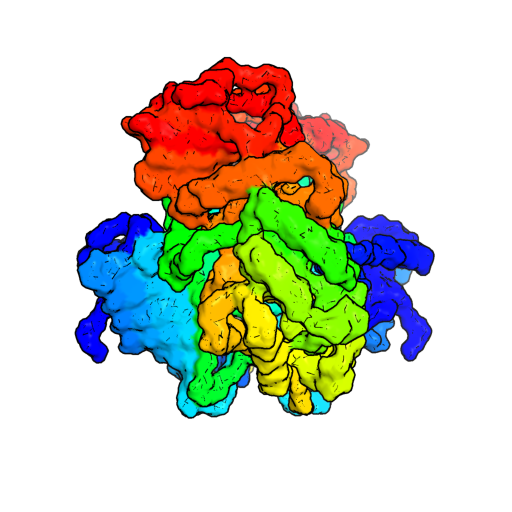220 ? 12.102 21.094 -5.262 1 96.56 220 ASN A CA 1
ATOM 1617 C C . ASN A 1 220 ? 11.844 21.891 -6.531 1 96.56 220 ASN A C 1
ATOM 1619 O O . ASN A 1 220 ? 10.758 22.453 -6.703 1 96.56 220 ASN A O 1
ATOM 1623 N N . ARG A 1 221 ? 12.867 21.969 -7.398 1 93.38 221 ARG A N 1
ATOM 1624 C CA . ARG A 1 221 ? 12.797 22.844 -8.555 1 93.38 221 ARG A CA 1
ATOM 1625 C C . ARG A 1 221 ? 12.789 22.047 -9.852 1 93.38 221 ARG A C 1
ATOM 1627 O O . ARG A 1 221 ? 12.703 22.609 -10.945 1 93.38 221 ARG A O 1
ATOM 1634 N N . SER A 1 222 ? 12.852 20.797 -9.727 1 94.38 222 SER A N 1
ATOM 1635 C CA . SER A 1 222 ? 13.023 19.984 -10.922 1 94.38 222 SER A CA 1
ATOM 1636 C C . SER A 1 222 ? 12.102 18.766 -10.906 1 94.38 222 SER A C 1
ATOM 1638 O O . SER A 1 222 ? 11.742 18.266 -9.836 1 94.38 222 SER A O 1
ATOM 1640 N N . GLY A 1 223 ? 11.789 18.297 -12.188 1 96.25 223 GLY A N 1
ATOM 1641 C CA . GLY A 1 223 ? 10.961 17.109 -12.359 1 96.25 223 GLY A CA 1
ATOM 1642 C C . GLY A 1 223 ? 9.492 17.422 -12.523 1 96.25 223 GLY A C 1
ATOM 1643 O O . GLY A 1 223 ? 9.055 18.547 -12.242 1 96.25 223 GLY A O 1
ATOM 1644 N N . GLU A 1 224 ? 8.781 16.469 -13.094 1 98 224 GLU A N 1
ATOM 1645 C CA . GLU A 1 224 ? 7.328 16.516 -13.195 1 98 224 GLU A CA 1
ATOM 1646 C C . GLU A 1 224 ? 6.668 15.773 -12.039 1 98 224 GLU A C 1
ATOM 1648 O O . GLU A 1 224 ? 7.07 14.664 -11.688 1 98 224 GLU A O 1
ATOM 1653 N N . VAL A 1 225 ? 5.73 16.469 -11.398 1 98.69 225 VAL A N 1
ATOM 1654 C CA . VAL A 1 225 ? 5.156 15.922 -10.172 1 98.69 225 VAL A CA 1
ATOM 1655 C C . VAL A 1 225 ? 3.631 15.992 -10.242 1 98.69 225 VAL A C 1
ATOM 1657 O O . VAL A 1 225 ? 3.07 17 -10.695 1 98.69 225 VAL A O 1
ATOM 1660 N N . TRP A 1 226 ? 2.947 14.898 -9.922 1 98.81 226 TRP A N 1
ATOM 1661 C CA . TRP A 1 226 ? 1.521 14.82 -9.625 1 98.81 226 TRP A CA 1
ATOM 1662 C C . TRP A 1 226 ? 1.284 14.633 -8.125 1 98.81 226 TRP A C 1
ATOM 1664 O O . TRP A 1 226 ? 1.957 13.828 -7.48 1 98.81 226 TRP A O 1
ATOM 1674 N N . ALA A 1 227 ? 0.309 15.406 -7.574 1 98.81 227 ALA A N 1
ATOM 1675 C CA . ALA A 1 227 ? 0.079 15.305 -6.137 1 98.81 227 ALA A CA 1
ATOM 1676 C C . ALA A 1 227 ? -1.414 15.281 -5.82 1 98.81 227 ALA A C 1
ATOM 1678 O O . ALA A 1 227 ? -2.23 15.766 -6.609 1 98.81 227 ALA A O 1
ATOM 1679 N N . ALA A 1 228 ? -1.77 14.648 -4.699 1 98.81 228 ALA A N 1
ATOM 1680 C CA . ALA A 1 228 ? -3.137 14.602 -4.188 1 98.81 228 ALA A CA 1
ATOM 1681 C C . ALA A 1 228 ? -3.182 14.992 -2.711 1 98.81 228 ALA A C 1
ATOM 1683 O O . ALA A 1 228 ? -2.293 14.625 -1.939 1 98.81 228 ALA A O 1
ATOM 1684 N N . HIS A 1 229 ? -4.168 15.734 -2.309 1 98.81 229 HIS A N 1
ATOM 1685 C CA . HIS A 1 229 ? -4.469 16.109 -0.929 1 98.81 229 HIS A CA 1
ATOM 1686 C C . HIS A 1 229 ? -5.93 15.836 -0.593 1 98.81 229 HIS A C 1
ATOM 1688 O O . HIS A 1 229 ? -6.832 16.328 -1.277 1 98.81 229 HIS A O 1
ATOM 1694 N N . VAL A 1 230 ? -6.184 15 0.411 1 98.75 230 VAL A N 1
ATOM 1695 C CA . VAL A 1 230 ? -7.531 14.789 0.927 1 98.75 230 VAL A CA 1
ATOM 1696 C C . VAL A 1 230 ? -7.887 15.898 1.918 1 98.75 230 VAL A C 1
ATOM 1698 O O . VAL A 1 230 ? -7.434 15.883 3.064 1 98.75 230 VAL A O 1
ATOM 1701 N N . ALA A 1 231 ? -8.719 16.828 1.507 1 98.69 231 ALA A N 1
ATOM 1702 C CA . ALA A 1 231 ? -9.078 17.969 2.344 1 98.69 231 ALA A CA 1
ATOM 1703 C C . ALA A 1 231 ? -10.125 17.578 3.383 1 98.69 231 ALA A C 1
ATOM 1705 O O . ALA A 1 231 ? -11.289 17.984 3.289 1 98.69 231 ALA A O 1
ATOM 1706 N N . TRP A 1 232 ? -9.672 16.828 4.406 1 98.62 232 TRP A N 1
ATOM 1707 C CA . TRP A 1 232 ? -10.555 16.234 5.406 1 98.62 232 TRP A CA 1
ATOM 1708 C C . TRP A 1 232 ? -9.836 16.094 6.746 1 98.62 232 TRP A C 1
ATOM 1710 O O . TRP A 1 232 ? -8.648 15.75 6.785 1 98.62 232 TRP A O 1
ATOM 1720 N N . SER A 1 233 ? -10.602 16.344 7.836 1 98.62 233 SER A N 1
ATOM 1721 C CA . SER A 1 233 ? -9.977 16.344 9.156 1 98.62 233 SER A CA 1
ATOM 1722 C C . SER A 1 233 ? -10.398 15.117 9.953 1 98.62 233 SER A C 1
ATOM 1724 O O . SER A 1 233 ? -10.312 15.109 11.188 1 98.62 233 SER A O 1
ATOM 1726 N N . GLY A 1 234 ? -10.992 14.086 9.367 1 98.06 234 GLY A N 1
ATOM 1727 C CA . GLY A 1 234 ? -11.312 12.805 9.984 1 98.06 234 GLY A CA 1
ATOM 1728 C C . GLY A 1 234 ? -10.438 11.664 9.492 1 98.06 234 GLY A C 1
ATOM 1729 O O . GLY A 1 234 ? -9.25 11.859 9.219 1 98.06 234 GLY A O 1
ATOM 1730 N N . ASP A 1 235 ? -11.016 10.43 9.484 1 97.88 235 ASP A N 1
ATOM 1731 C CA . ASP A 1 235 ? -10.289 9.281 8.961 1 97.88 235 ASP A CA 1
ATOM 1732 C C . ASP A 1 235 ? -10.102 9.383 7.449 1 97.88 235 ASP A C 1
ATOM 1734 O O . ASP A 1 235 ? -11.023 9.781 6.73 1 97.88 235 ASP A O 1
ATOM 1738 N N . GLN A 1 236 ? -8.891 9.078 7.008 1 98.38 236 GLN A N 1
ATOM 1739 C CA . GLN A 1 236 ? -8.547 9.281 5.605 1 98.38 236 GLN A CA 1
ATOM 1740 C C . GLN A 1 236 ? -7.93 8.023 5 1 98.38 236 GLN A C 1
ATOM 1742 O O . GLN A 1 236 ? -7.336 7.215 5.715 1 98.38 236 GLN A O 1
ATOM 1747 N N . ARG A 1 237 ? -8.133 7.914 3.77 1 97.75 237 ARG A N 1
ATOM 1748 C CA . ARG A 1 237 ? -7.398 6.934 2.98 1 97.75 237 ARG A CA 1
ATOM 1749 C C . ARG A 1 237 ? -6.707 7.594 1.793 1 97.75 237 ARG A C 1
ATOM 1751 O O . ARG A 1 237 ? -7.32 8.383 1.069 1 97.75 237 ARG A O 1
ATOM 1758 N N . TRP A 1 238 ? -5.422 7.301 1.566 1 98.38 238 TRP A N 1
ATOM 1759 C CA . TRP A 1 238 ? -4.598 7.73 0.443 1 98.38 238 TRP A CA 1
ATOM 1760 C C . TRP A 1 238 ? -4.078 6.531 -0.343 1 98.38 238 TRP A C 1
ATOM 1762 O O . TRP A 1 238 ? -3.758 5.492 0.238 1 98.38 238 TRP A O 1
ATOM 1772 N N . ILE A 1 239 ? -3.99 6.773 -1.712 1 98.44 239 ILE A N 1
ATOM 1773 C CA . ILE A 1 239 ? -3.578 5.594 -2.463 1 98.44 239 ILE A CA 1
ATOM 1774 C C . ILE A 1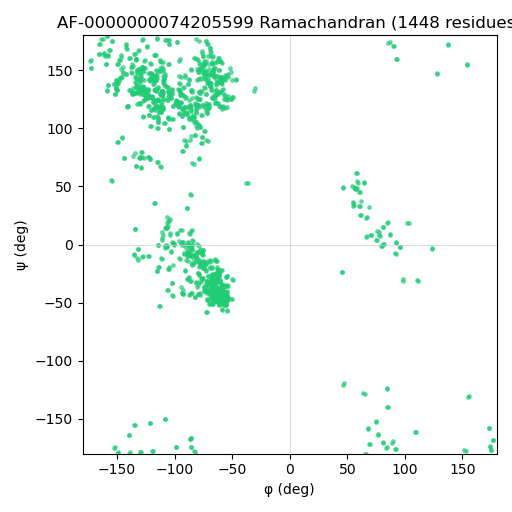 239 ? -2.828 6.02 -3.725 1 98.44 239 ILE A C 1
ATOM 1776 O O . ILE A 1 239 ? -3.211 6.988 -4.383 1 98.44 239 ILE A O 1
ATOM 1780 N N . ALA A 1 240 ? -1.724 5.422 -4.039 1 98.75 240 ALA A N 1
ATOM 1781 C CA . ALA A 1 240 ? -1.062 5.309 -5.336 1 98.75 240 ALA A CA 1
ATOM 1782 C C . ALA A 1 240 ? -0.975 3.854 -5.781 1 98.75 240 ALA A C 1
ATOM 1784 O O . ALA A 1 240 ? -0.365 3.023 -5.105 1 98.75 240 ALA A O 1
ATOM 1785 N N . GLN A 1 241 ? -1.615 3.566 -6.895 1 98.38 241 GLN A N 1
ATOM 1786 C CA . GLN A 1 241 ? -1.754 2.164 -7.273 1 98.38 241 GLN A CA 1
ATOM 1787 C C . GLN A 1 241 ? -1.401 1.955 -8.742 1 98.38 241 GLN A C 1
ATOM 1789 O O . GLN A 1 241 ? -1.849 2.711 -9.609 1 98.38 241 GLN A O 1
ATOM 1794 N N . ARG A 1 242 ? -0.594 1.014 -8.984 1 97.19 242 ARG A N 1
ATOM 1795 C CA . ARG A 1 242 ? -0.26 0.546 -10.32 1 97.19 242 ARG A CA 1
ATOM 1796 C C . ARG A 1 242 ? -0.686 -0.905 -10.516 1 97.19 242 ARG A C 1
ATOM 1798 O O . ARG A 1 242 ? -0.539 -1.728 -9.609 1 97.19 242 ARG A O 1
ATOM 1805 N N . LEU A 1 243 ? -1.325 -1.184 -11.625 1 92.94 243 LEU A N 1
ATOM 1806 C CA . LEU A 1 243 ? -1.67 -2.543 -12.023 1 92.94 243 LEU A CA 1
ATOM 1807 C C . LEU A 1 243 ? -0.883 -2.959 -13.266 1 92.94 243 LEU A C 1
ATOM 1809 O O . LEU A 1 243 ? -0.539 -2.119 -14.102 1 92.94 243 LEU A O 1
ATOM 1813 N N . HIS A 1 244 ? -0.666 -4.223 -13.375 1 90.94 244 HIS A N 1
ATOM 1814 C CA . HIS A 1 244 ? 0.071 -4.703 -14.539 1 90.94 244 HIS A CA 1
ATOM 1815 C C . HIS A 1 244 ? -0.641 -4.324 -15.836 1 90.94 244 HIS A C 1
ATOM 1817 O O . HIS A 1 244 ? 0.007 -4.062 -16.859 1 90.94 244 HIS A O 1
ATOM 1823 N N . GLU A 1 245 ? -1.952 -4.316 -15.758 1 90.19 245 GLU A N 1
ATOM 1824 C CA . GLU A 1 245 ? -2.713 -3.992 -16.953 1 90.19 245 GLU A CA 1
ATOM 1825 C C . GLU A 1 245 ? -2.807 -2.482 -17.172 1 90.19 245 GLU A C 1
ATOM 1827 O O . GLU A 1 245 ? -3.309 -2.021 -18.188 1 90.19 245 GLU A O 1
ATOM 1832 N N . GLY A 1 246 ? -2.414 -1.73 -16.219 1 89.5 246 GLY A N 1
ATOM 1833 C CA . GLY A 1 246 ? -2.449 -0.281 -16.328 1 89.5 246 GLY A CA 1
ATOM 1834 C C . GLY A 1 246 ? -3.803 0.312 -15.992 1 89.5 246 GLY A C 1
ATOM 1835 O O . GLY A 1 246 ? -4.664 -0.373 -15.438 1 89.5 246 GLY A O 1
ATOM 1836 N N . ALA A 1 247 ? -3.926 1.594 -16.172 1 91.88 247 ALA A N 1
ATOM 1837 C CA . ALA A 1 247 ? -5.156 2.365 -16.016 1 91.88 247 ALA A CA 1
ATOM 1838 C C . ALA A 1 247 ? -5.621 2.947 -17.344 1 91.88 247 ALA A C 1
ATOM 1840 O O . ALA A 1 247 ? -5.645 4.168 -17.516 1 91.88 247 ALA A O 1
ATOM 1841 N N . GLY A 1 248 ? -6.094 2.023 -18.203 1 89.56 248 GLY A N 1
ATOM 1842 C CA . GLY A 1 248 ? -6.344 2.432 -19.562 1 89.56 248 GLY A CA 1
ATOM 1843 C C . GLY A 1 248 ? -5.078 2.836 -20.312 1 89.56 248 GLY A C 1
ATOM 1844 O O . GLY A 1 248 ? -4.098 2.09 -20.328 1 89.56 248 GLY A O 1
ATOM 1845 N N . ALA A 1 249 ? -5.223 4.031 -20.875 1 88.5 249 ALA A N 1
ATOM 1846 C CA . ALA A 1 249 ? -4.07 4.555 -21.609 1 88.5 249 ALA A CA 1
ATOM 1847 C C . ALA A 1 249 ? -2.996 5.055 -20.641 1 88.5 249 ALA A C 1
ATOM 1849 O O . ALA A 1 249 ? -1.879 5.371 -21.062 1 88.5 249 ALA A O 1
ATOM 1850 N N . HIS A 1 250 ? -3.299 5.027 -19.359 1 93.12 250 HIS A N 1
ATOM 1851 C CA . HIS A 1 250 ? -2.367 5.477 -18.328 1 93.12 250 HIS A CA 1
ATOM 1852 C C . HIS A 1 250 ? -1.764 4.293 -17.578 1 93.12 250 HIS A C 1
ATOM 1854 O O . HIS A 1 250 ? -2.109 3.141 -17.859 1 93.12 250 HIS A O 1
ATOM 1860 N N . ALA A 1 251 ? -0.837 4.613 -16.672 1 92.56 251 ALA A N 1
ATOM 1861 C CA . ALA A 1 251 ? -0.055 3.545 -16.047 1 92.56 251 ALA A CA 1
ATOM 1862 C C . ALA A 1 251 ? -0.55 3.242 -14.641 1 92.56 251 ALA A C 1
ATOM 1864 O O . ALA A 1 251 ? -0.449 2.107 -14.172 1 92.56 251 ALA A O 1
ATOM 1865 N N . ALA A 1 252 ? -1.016 4.223 -13.953 1 97.5 252 ALA A N 1
ATOM 1866 C CA . ALA A 1 252 ? -1.359 4.113 -12.539 1 97.5 252 ALA A CA 1
ATOM 1867 C C . ALA A 1 252 ? -2.418 5.141 -12.148 1 97.5 252 ALA A C 1
ATOM 1869 O O . ALA A 1 252 ? -2.896 5.898 -13 1 97.5 252 ALA A O 1
ATOM 1870 N N . VAL A 1 253 ? -2.873 5.043 -10.898 1 98.19 253 VAL A N 1
ATOM 1871 C CA . VAL A 1 253 ? -3.824 6.027 -10.391 1 98.19 253 VAL A CA 1
ATOM 1872 C C . VAL A 1 253 ? -3.316 6.602 -9.07 1 98.19 253 VAL A C 1
ATOM 1874 O O . VAL A 1 253 ? -2.531 5.957 -8.367 1 98.19 253 VAL A O 1
ATOM 1877 N N . LEU A 1 254 ? -3.721 7.797 -8.82 1 98.44 254 LEU A N 1
ATOM 1878 C CA . LEU A 1 254 ? -3.449 8.555 -7.602 1 98.44 254 LEU A CA 1
ATOM 1879 C C . LEU A 1 254 ? -4.738 9.133 -7.02 1 98.44 254 LEU A C 1
ATOM 1881 O O . LEU A 1 254 ? -5.598 9.617 -7.762 1 98.44 254 LEU A O 1
ATOM 1885 N N . GLY A 1 255 ? -4.914 8.977 -5.707 1 98.06 255 GLY A N 1
ATOM 1886 C CA . GLY A 1 255 ? -6.078 9.633 -5.129 1 98.06 255 GLY A CA 1
ATOM 1887 C C . GLY A 1 255 ? -6.297 9.281 -3.67 1 98.06 255 GLY A C 1
ATOM 1888 O O . GLY A 1 255 ? -5.336 9.062 -2.93 1 98.06 255 GLY A O 1
ATOM 1889 N N . GLY A 1 256 ? -7.539 9.469 -3.252 1 98 256 GLY A N 1
ATOM 1890 C CA . GLY A 1 256 ? -7.914 9.234 -1.867 1 98 256 GLY A CA 1
ATOM 1891 C C . GLY A 1 256 ? -9.344 9.641 -1.559 1 98 256 GLY A C 1
ATOM 1892 O O . GLY A 1 256 ? -10.148 9.844 -2.471 1 98 256 GLY A O 1
ATOM 1893 N N . GLY A 1 257 ? -9.703 9.594 -0.338 1 98.5 257 GLY A N 1
ATOM 1894 C CA . GLY A 1 257 ? -11.008 9.953 0.192 1 98.5 257 GLY A CA 1
ATOM 1895 C C . GLY A 1 257 ? -11.141 9.703 1.682 1 98.5 257 GLY A C 1
ATOM 1896 O O . GLY A 1 257 ? -10.133 9.625 2.395 1 98.5 257 GLY A O 1
ATOM 1897 N N . GLU A 1 258 ? -12.367 9.789 2.148 1 98.62 258 GLU A N 1
ATOM 1898 C CA . GLU A 1 258 ? -12.664 9.484 3.545 1 98.62 258 GLU A CA 1
ATOM 1899 C C . GLU A 1 258 ? -12.586 7.98 3.805 1 98.62 258 GLU A C 1
ATOM 1901 O O . GLU A 1 258 ? -13.062 7.184 2.996 1 98.62 258 GLU A O 1
ATOM 1906 N N . LEU A 1 259 ? -11.852 7.598 4.832 1 98.12 259 LEU A N 1
ATOM 1907 C CA . LEU A 1 259 ? -11.914 6.219 5.309 1 98.12 259 LEU A CA 1
ATOM 1908 C C . LEU A 1 259 ? -13.125 6.008 6.211 1 98.12 259 LEU A C 1
ATOM 1910 O O . LEU A 1 259 ? -13.211 6.602 7.285 1 98.12 259 LEU A O 1
ATOM 1914 N N . LEU A 1 260 ? -14.078 5.207 5.777 1 97.69 260 LEU A N 1
ATOM 1915 C CA . LEU A 1 260 ? -15.281 4.914 6.551 1 97.69 260 LEU A CA 1
ATOM 1916 C C . LEU A 1 260 ? -15.117 3.617 7.34 1 97.69 260 LEU A C 1
ATOM 1918 O O . LEU A 1 260 ? -14.633 2.617 6.801 1 97.69 260 LEU A O 1
ATOM 1922 N N . ARG A 1 261 ? -15.477 3.703 8.594 1 95.75 261 ARG A N 1
ATOM 1923 C CA . ARG A 1 261 ? -15.578 2.465 9.359 1 95.75 261 ARG A CA 1
ATOM 1924 C C . ARG A 1 261 ? -16.734 1.605 8.859 1 95.75 261 ARG A C 1
ATOM 1926 O O . ARG A 1 261 ? -17.672 2.117 8.242 1 95.75 261 ARG A O 1
ATOM 1933 N N . SER A 1 262 ? -16.625 0.306 9.109 1 94.94 262 SER A N 1
ATOM 1934 C CA . SER A 1 262 ? -17.703 -0.586 8.703 1 94.94 262 SER A CA 1
ATOM 1935 C C . SER A 1 262 ? -19.047 -0.122 9.266 1 94.94 262 SER A C 1
ATOM 1937 O O . SER A 1 262 ? -19.172 0.123 10.469 1 94.94 262 SER A O 1
ATOM 1939 N N . GLY A 1 263 ? -20 0.065 8.406 1 95.44 263 GLY A N 1
ATOM 1940 C CA . GLY A 1 263 ? -21.344 0.415 8.805 1 95.44 263 GLY A CA 1
ATOM 1941 C C . GLY A 1 263 ? -21.5 1.876 9.188 1 95.44 263 GLY A C 1
ATOM 1942 O O . GLY A 1 263 ? -22.562 2.293 9.664 1 95.44 263 GLY A O 1
ATOM 1943 N N . GLU A 1 264 ? -20.516 2.727 8.992 1 97.06 264 GLU A N 1
ATOM 1944 C CA . GLU A 1 264 ? -20.578 4.113 9.445 1 97.06 264 GLU A CA 1
ATOM 1945 C C . GLU A 1 264 ? -21.562 4.934 8.617 1 97.06 264 GLU A C 1
ATOM 1947 O O . GLU A 1 264 ? -22.266 5.789 9.156 1 97.06 264 GLU A O 1
ATOM 1952 N N . VAL A 1 265 ? -21.594 4.691 7.312 1 98 265 VAL A N 1
ATOM 1953 C CA . VAL A 1 265 ? -22.516 5.402 6.434 1 98 265 VAL A CA 1
ATOM 1954 C C . VAL A 1 265 ? -23.531 4.426 5.855 1 98 265 VAL A C 1
ATOM 1956 O O . VAL A 1 265 ? -23.188 3.539 5.074 1 98 265 VAL A O 1
ATOM 1959 N N . ARG A 1 266 ? -24.688 4.527 6.301 1 96.81 266 ARG A N 1
ATOM 1960 C CA . ARG A 1 266 ? -25.859 3.762 5.855 1 96.81 266 ARG A CA 1
ATOM 1961 C C . ARG A 1 266 ? -26.953 4.684 5.344 1 96.81 266 ARG A C 1
ATOM 1963 O O . ARG A 1 266 ? -27.5 5.484 6.102 1 96.81 266 ARG A O 1
ATOM 1970 N N . LEU A 1 267 ? -27.25 4.578 4.082 1 97.88 267 LEU A N 1
ATOM 1971 C CA . LEU A 1 267 ? -28.141 5.543 3.439 1 97.88 267 LEU A CA 1
ATOM 1972 C C . LEU A 1 267 ? -29.547 4.965 3.273 1 97.88 267 LEU A C 1
ATOM 1974 O O . LEU A 1 267 ? -29.75 4.055 2.465 1 97.88 267 LEU A O 1
ATOM 1978 N N . ALA A 1 268 ? -30.469 5.453 4.043 1 96.56 268 ALA A N 1
ATOM 1979 C CA . ALA A 1 268 ? -31.875 5.18 3.801 1 96.56 268 ALA A CA 1
ATOM 1980 C C . ALA A 1 268 ? -32.375 5.949 2.582 1 96.56 268 ALA A C 1
ATOM 1982 O O . ALA A 1 268 ? -31.641 6.727 1.979 1 96.56 268 ALA A O 1
ATOM 1983 N N . ALA A 1 269 ? -33.656 5.668 2.24 1 96.31 269 ALA A N 1
ATOM 1984 C CA . ALA A 1 269 ? -34.25 6.328 1.082 1 96.31 269 ALA A CA 1
ATOM 1985 C C . ALA A 1 269 ? -34.062 7.844 1.163 1 96.31 269 ALA A C 1
ATOM 1987 O O . ALA A 1 269 ? -34.312 8.445 2.209 1 96.31 269 ALA A O 1
ATOM 1988 N N . ARG A 1 270 ? -33.5 8.414 0.175 1 96.38 270 ARG A N 1
ATOM 1989 C CA . ARG A 1 270 ? -33.344 9.844 -0.047 1 96.38 270 ARG A CA 1
ATOM 1990 C C . ARG A 1 270 ? -32.188 10.414 0.77 1 96.38 270 ARG A C 1
ATOM 1992 O O . ARG A 1 270 ? -31.875 11.602 0.666 1 96.38 270 ARG A O 1
ATOM 1999 N N . GLU A 1 271 ? -31.516 9.602 1.565 1 97.38 271 GLU A N 1
ATOM 2000 C CA . GLU A 1 271 ? -30.359 10.094 2.305 1 97.38 271 GLU A CA 1
ATOM 2001 C C . GLU A 1 271 ? -29.125 10.188 1.403 1 97.38 271 GLU A C 1
ATOM 2003 O O . GLU A 1 271 ? -29.031 9.477 0.399 1 97.38 271 GLU A O 1
ATOM 2008 N N . SER A 1 272 ? -28.203 11.109 1.732 1 98.19 272 SER A N 1
ATOM 2009 C CA . SER A 1 272 ? -27.031 11.359 0.889 1 98.19 272 SER A CA 1
ATOM 2010 C C . SER A 1 272 ? -25.75 11.352 1.709 1 98.19 272 SER A C 1
ATOM 2012 O O . SER A 1 272 ? -25.781 11.594 2.916 1 98.19 272 SER A O 1
ATOM 2014 N N . TYR A 1 273 ? -24.734 11.016 1.156 1 98.44 273 TYR A N 1
ATOM 2015 C CA . TYR A 1 273 ? -23.344 11.148 1.607 1 98.44 273 TYR A CA 1
ATOM 2016 C C . TYR A 1 273 ? -22.531 11.992 0.632 1 98.44 273 TYR A C 1
ATOM 2018 O O . TYR A 1 273 ? -22.531 11.727 -0.572 1 98.44 273 TYR A O 1
ATOM 2026 N N . THR A 1 274 ? -21.891 13 1.101 1 98.69 274 THR A N 1
ATOM 2027 C CA . THR A 1 274 ? -20.953 13.789 0.3 1 98.69 274 THR A CA 1
ATOM 2028 C C . THR A 1 274 ? -19.516 13.555 0.755 1 98.69 274 THR A C 1
ATOM 2030 O O . THR A 1 274 ? -19.172 13.805 1.913 1 98.69 274 THR A O 1
ATOM 2033 N N . ALA A 1 275 ? -18.703 13.008 -0.113 1 98.5 275 ALA A N 1
ATOM 2034 C CA . ALA A 1 275 ? -17.297 12.789 0.176 1 98.5 275 ALA A CA 1
ATOM 2035 C C . ALA A 1 275 ? -16.547 14.109 0.314 1 98.5 275 ALA A C 1
ATOM 2037 O O . ALA A 1 275 ? -16.969 15.125 -0.242 1 98.5 275 ALA A O 1
ATOM 2038 N N . PRO A 1 276 ? -15.453 14.148 1.138 1 98 276 PRO A N 1
ATOM 2039 C CA . PRO A 1 276 ? -14.641 15.367 1.178 1 98 276 PRO A CA 1
ATOM 2040 C C . PRO A 1 276 ? -14.008 15.695 -0.17 1 98 276 PRO A C 1
ATOM 2042 O O . PRO A 1 276 ? -13.867 14.812 -1.023 1 98 276 PRO A O 1
ATOM 2045 N N . ASP A 1 277 ? -13.609 16.953 -0.339 1 98.44 277 ASP A N 1
ATOM 2046 C CA . ASP A 1 277 ? -12.852 17.359 -1.522 1 98.44 277 ASP A CA 1
ATOM 2047 C C . ASP A 1 277 ? -11.5 16.672 -1.576 1 98.44 277 ASP A C 1
ATOM 2049 O O . ASP A 1 277 ? -10.789 16.594 -0.57 1 98.44 277 ASP A O 1
ATOM 2053 N N . VAL A 1 278 ? -11.242 16.125 -2.623 1 98.81 278 VAL A N 1
ATOM 2054 C CA . VAL A 1 278 ? -9.867 15.727 -2.912 1 98.81 278 VAL A CA 1
ATOM 2055 C C . VAL A 1 278 ? -9.258 16.688 -3.932 1 98.81 278 VAL A C 1
ATOM 2057 O O . VAL A 1 278 ? -9.852 16.953 -4.98 1 98.81 278 VAL A O 1
ATOM 2060 N N . LEU A 1 279 ? -8.102 17.234 -3.609 1 98.88 279 LEU A N 1
ATOM 2061 C CA . LEU A 1 279 ? -7.41 18.203 -4.445 1 98.88 279 LEU A CA 1
ATOM 2062 C C . LEU A 1 279 ? -6.211 17.578 -5.145 1 98.88 279 LEU A C 1
ATOM 2064 O O . LEU A 1 279 ? -5.438 16.844 -4.52 1 98.88 279 LEU A O 1
ATOM 2068 N N . PHE A 1 280 ? -6.156 17.828 -6.414 1 98.88 280 PHE A N 1
ATOM 2069 C CA . PHE A 1 280 ? -5.07 17.328 -7.242 1 98.88 280 PHE A CA 1
ATOM 2070 C C . PHE A 1 280 ? -4.277 18.469 -7.859 1 98.88 280 PHE A C 1
ATOM 2072 O O . PHE A 1 280 ? -4.848 19.484 -8.258 1 98.88 280 PHE A O 1
ATOM 2079 N N . ALA A 1 281 ? -2.949 18.312 -7.934 1 98.81 281 ALA A N 1
ATOM 2080 C CA . ALA A 1 281 ? -2.09 19.312 -8.547 1 98.81 281 ALA A CA 1
ATOM 2081 C C . ALA A 1 281 ? -1.023 18.672 -9.43 1 98.81 281 ALA A C 1
ATOM 2083 O O . ALA A 1 281 ? -0.594 17.547 -9.164 1 98.81 281 ALA A O 1
ATOM 2084 N N . TRP A 1 282 ? -0.654 19.328 -10.445 1 98.75 282 TRP A N 1
ATOM 2085 C CA . TRP A 1 282 ? 0.423 18.953 -11.352 1 98.75 282 TRP A CA 1
ATOM 2086 C C . TRP A 1 282 ? 1.426 20.078 -11.523 1 98.75 282 TRP A C 1
ATOM 2088 O O . TRP A 1 282 ? 1.049 21.266 -11.531 1 98.75 282 TRP A O 1
ATOM 2098 N N . SER A 1 283 ? 2.736 19.719 -11.602 1 98.38 283 SER A N 1
ATOM 2099 C CA . SER A 1 283 ? 3.764 20.719 -11.875 1 98.38 283 SER A CA 1
ATOM 2100 C C . SER A 1 283 ? 4.93 20.125 -12.648 1 98.38 283 SER A C 1
ATOM 2102 O O . SER A 1 283 ? 5.316 18.969 -12.406 1 98.38 283 SER A O 1
ATOM 2104 N N . ASP A 1 284 ? 5.457 20.859 -13.578 1 96.94 284 ASP A N 1
ATOM 2105 C CA . ASP A 1 284 ? 6.703 20.484 -14.234 1 96.94 284 ASP A CA 1
ATOM 2106 C C . ASP A 1 284 ? 7.895 21.219 -13.625 1 96.94 284 ASP A C 1
ATOM 2108 O O . ASP A 1 284 ? 8.977 21.25 -14.211 1 96.94 284 ASP A O 1
ATOM 2112 N N . ALA A 1 285 ? 7.605 21.891 -12.508 1 96.81 285 ALA A N 1
ATOM 2113 C CA . ALA A 1 285 ? 8.641 22.641 -11.805 1 96.81 285 ALA A CA 1
ATOM 2114 C C . ALA A 1 285 ? 8.859 22.078 -10.398 1 96.81 285 ALA A C 1
ATOM 2116 O O . ALA A 1 285 ? 9.047 22.844 -9.445 1 96.81 285 ALA A O 1
ATOM 2117 N N . GLY A 1 286 ? 8.75 20.797 -10.266 1 97.5 286 GLY A N 1
ATOM 2118 C CA . GLY A 1 286 ? 9.039 20.125 -9.016 1 97.5 286 GLY A CA 1
ATOM 2119 C C . GLY A 1 286 ? 8.039 20.438 -7.914 1 97.5 286 GLY A C 1
ATOM 2120 O O . GLY A 1 286 ? 6.902 20.828 -8.195 1 97.5 286 GLY A O 1
ATOM 2121 N N . LEU A 1 287 ? 8.445 20.234 -6.699 1 98.25 287 LEU A N 1
ATOM 2122 C CA . LEU A 1 287 ? 7.602 20.375 -5.52 1 98.25 287 LEU A CA 1
ATOM 2123 C C . LEU A 1 287 ? 7.273 21.844 -5.266 1 98.25 287 LEU A C 1
ATOM 2125 O O . LEU A 1 287 ? 6.199 22.156 -4.75 1 98.25 287 LEU A O 1
ATOM 2129 N N . ASP A 1 288 ? 8.211 22.766 -5.598 1 97.94 288 ASP A N 1
ATOM 2130 C CA . ASP A 1 288 ? 7.918 24.188 -5.414 1 97.94 288 ASP A CA 1
ATOM 2131 C C . ASP A 1 288 ? 6.754 24.625 -6.301 1 97.94 288 ASP A C 1
ATOM 2133 O O . ASP A 1 288 ? 5.973 25.5 -5.918 1 97.94 288 ASP A O 1
ATOM 2137 N N . GLY A 1 289 ? 6.742 24 -7.523 1 97.94 289 GLY A N 1
ATOM 2138 C CA . GLY A 1 289 ? 5.586 24.266 -8.367 1 97.94 289 GLY A CA 1
ATOM 2139 C C . GLY A 1 289 ? 4.277 23.812 -7.754 1 97.94 289 GLY A C 1
ATOM 2140 O O . GLY A 1 289 ? 3.264 24.5 -7.844 1 97.94 289 GLY A O 1
ATOM 2141 N N . ILE A 1 290 ? 4.266 22.672 -7.207 1 98.62 290 ILE A N 1
ATOM 2142 C CA . ILE A 1 290 ? 3.102 22.156 -6.496 1 98.62 290 ILE A CA 1
ATOM 2143 C C . ILE A 1 290 ? 2.729 23.094 -5.359 1 98.62 290 ILE A C 1
ATOM 2145 O O . ILE A 1 290 ? 1.563 23.484 -5.215 1 98.62 290 ILE A O 1
ATOM 2149 N N . ALA A 1 291 ? 3.693 23.484 -4.574 1 98.31 291 ALA A N 1
ATOM 2150 C CA . ALA A 1 291 ? 3.473 24.375 -3.432 1 98.31 291 ALA A CA 1
ATOM 2151 C C . ALA A 1 291 ? 2.859 25.688 -3.877 1 98.31 291 ALA A C 1
ATOM 2153 O O . ALA A 1 291 ? 1.909 26.188 -3.26 1 98.31 291 ALA A O 1
ATOM 2154 N N . ASP A 1 292 ? 3.436 26.234 -4.902 1 97.56 292 ASP A N 1
ATOM 2155 C CA . ASP A 1 292 ? 2.959 27.531 -5.391 1 97.56 292 ASP A CA 1
ATOM 2156 C C . ASP A 1 292 ? 1.47 27.469 -5.723 1 97.56 292 ASP A C 1
ATOM 2158 O O . ASP A 1 292 ? 0.727 28.406 -5.422 1 97.56 292 ASP A O 1
ATOM 2162 N N . ARG A 1 293 ? 1.034 26.453 -6.348 1 97.94 293 ARG A N 1
ATOM 2163 C CA . ARG A 1 293 ? -0.369 26.312 -6.723 1 97.94 293 ARG A CA 1
ATOM 2164 C C . ARG A 1 293 ? -1.261 26.234 -5.484 1 97.94 293 ARG A C 1
ATOM 2166 O O . ARG A 1 293 ? -2.297 26.906 -5.426 1 97.94 293 ARG A O 1
ATOM 2173 N N . PHE A 1 294 ? -0.898 25.453 -4.531 1 98.25 294 PHE A N 1
ATOM 2174 C CA . PHE A 1 294 ? -1.689 25.344 -3.312 1 98.25 294 PHE A CA 1
ATOM 2175 C C . PHE A 1 294 ? -1.668 26.641 -2.531 1 98.25 294 PHE A C 1
ATOM 2177 O O . PHE A 1 294 ? -2.672 27.031 -1.931 1 98.25 294 PHE A O 1
ATOM 2184 N N . HIS A 1 295 ? -0.499 27.328 -2.477 1 97.31 295 HIS A N 1
ATOM 2185 C CA . HIS A 1 295 ? -0.406 28.609 -1.779 1 97.31 295 HIS A CA 1
ATOM 2186 C C . HIS A 1 295 ? -1.347 29.641 -2.393 1 97.31 295 HIS A C 1
ATOM 2188 O O . HIS A 1 295 ? -2.092 30.312 -1.675 1 97.31 295 HIS A O 1
ATOM 2194 N N . ARG A 1 296 ? -1.295 29.734 -3.684 1 96.31 296 ARG A N 1
ATOM 2195 C CA . ARG A 1 296 ? -2.164 30.672 -4.371 1 96.31 296 ARG A CA 1
ATOM 2196 C C . ARG A 1 296 ? -3.635 30.359 -4.121 1 96.31 296 ARG A C 1
ATOM 2198 O O . ARG A 1 296 ? -4.441 31.266 -3.895 1 96.31 296 ARG A O 1
ATOM 2205 N N . ARG A 1 297 ? -3.938 29.109 -4.125 1 97.12 297 ARG A N 1
ATOM 2206 C CA . ARG A 1 297 ? -5.309 28.688 -3.85 1 97.12 297 ARG A CA 1
ATOM 2207 C C . ARG A 1 297 ? -5.734 29.109 -2.447 1 97.12 297 ARG A C 1
ATOM 2209 O O . ARG A 1 297 ? -6.82 29.672 -2.262 1 97.12 297 ARG A O 1
ATOM 2216 N N . THR A 1 298 ? -4.922 28.766 -1.522 1 96.19 298 THR A N 1
ATOM 2217 C CA . THR A 1 298 ? -5.246 29.047 -0.128 1 96.19 298 THR A CA 1
ATOM 2218 C C . THR A 1 298 ? -5.379 30.547 0.103 1 96.19 298 THR A C 1
ATOM 2220 O O . THR A 1 298 ? -6.301 31 0.787 1 96.19 298 THR A O 1
ATOM 2223 N N . ARG A 1 299 ? -4.492 31.359 -0.495 1 94.25 299 ARG A N 1
ATOM 2224 C CA . ARG A 1 299 ? -4.539 32.812 -0.368 1 94.25 299 ARG A CA 1
ATOM 2225 C C . ARG A 1 299 ? -5.797 33.375 -1.016 1 94.25 299 ARG A C 1
ATOM 2227 O O . ARG A 1 299 ? -6.363 34.375 -0.529 1 94.25 299 ARG A O 1
ATOM 2234 N N . ALA A 1 300 ? -6.184 32.75 -2.074 1 91.88 300 ALA A N 1
ATOM 2235 C CA . ALA A 1 300 ? -7.379 33.219 -2.779 1 91.88 300 ALA A CA 1
ATOM 2236 C C . ALA A 1 300 ? -8.641 32.875 -2.008 1 91.88 300 ALA A C 1
ATOM 2238 O O . ALA A 1 300 ? -9.609 33.625 -1.993 1 91.88 300 ALA A O 1
ATOM 2239 N N . ARG A 1 301 ? -8.68 31.828 -1.391 1 88.94 301 ARG A N 1
ATOM 2240 C CA . ARG A 1 301 ? -9.867 31.312 -0.717 1 88.94 301 ARG A CA 1
ATOM 2241 C C . ARG A 1 301 ? -10.078 32 0.624 1 88.94 301 ARG A C 1
ATOM 2243 O O . ARG A 1 301 ? -11.219 32.219 1.045 1 88.94 301 ARG A O 1
ATOM 2250 N N . ARG A 1 302 ? -9.008 32.281 1.206 1 82.81 302 ARG A N 1
ATOM 2251 C CA . ARG A 1 302 ? -9.086 32.906 2.52 1 82.81 302 ARG A CA 1
ATOM 2252 C C . ARG A 1 302 ? -8.094 34.062 2.635 1 82.81 302 ARG A C 1
ATOM 2254 O O . ARG A 1 302 ? -7.105 33.938 3.365 1 82.81 302 ARG A O 1
ATOM 2261 N N . PRO A 1 303 ? -8.508 35.062 2.016 1 78.81 303 PRO A N 1
ATOM 2262 C CA . PRO A 1 303 ? -7.586 36.219 2.104 1 78.81 303 PRO A CA 1
ATOM 2263 C C . PRO A 1 303 ? -7.461 36.75 3.521 1 78.81 303 PRO A C 1
ATOM 2265 O O . PRO A 1 303 ? -8.453 36.812 4.254 1 78.81 303 PRO A O 1
ATOM 2268 N N . ARG A 1 304 ? -6.32 36.875 3.965 1 78.94 304 ARG A N 1
ATOM 2269 C CA . ARG A 1 304 ? -6.082 37.438 5.285 1 78.94 304 ARG A CA 1
ATOM 2270 C C . ARG A 1 304 ? -6.414 38.938 5.301 1 78.94 304 ARG A C 1
ATOM 2272 O O . ARG A 1 304 ? -6.141 39.656 4.336 1 78.94 304 ARG A O 1
ATOM 2279 N N . THR A 1 305 ? -7.082 39.188 6.535 1 76.69 305 THR A N 1
ATOM 2280 C CA . THR A 1 305 ? -7.344 40.625 6.746 1 76.69 305 THR A CA 1
ATOM 2281 C C . THR A 1 305 ? -6.207 41.25 7.535 1 76.69 305 THR A C 1
ATOM 2283 O O . THR A 1 305 ? -5.973 40.906 8.695 1 76.69 305 THR A O 1
ATOM 2286 N N . GLY A 1 306 ? -5.27 41.969 6.906 1 80.75 306 GLY A N 1
ATOM 2287 C CA . GLY A 1 306 ? -4.199 42.656 7.602 1 80.75 306 GLY A CA 1
ATOM 2288 C C . GLY A 1 306 ? -2.941 41.844 7.754 1 80.75 306 GLY A C 1
ATOM 2289 O O . GLY A 1 306 ? -2.887 40.688 7.293 1 80.75 306 GLY A O 1
ATOM 2290 N N . PRO A 1 307 ? -2.02 42.406 8.43 1 88.5 307 PRO A N 1
ATOM 2291 C CA . PRO A 1 307 ? -0.737 41.719 8.594 1 88.5 307 PRO A CA 1
ATOM 2292 C C . PRO A 1 307 ? -0.783 40.625 9.664 1 88.5 307 PRO A C 1
ATOM 2294 O O . PRO A 1 307 ? -1.554 40.75 10.625 1 88.5 307 PRO A O 1
ATOM 2297 N N . GLN A 1 308 ? -0.043 39.656 9.469 1 91.62 308 GLN A N 1
ATOM 2298 C CA . GLN A 1 308 ? 0.127 38.625 10.492 1 91.62 308 GLN A CA 1
ATOM 2299 C C . GLN A 1 308 ? 0.813 39.188 11.734 1 91.62 308 GLN A C 1
ATOM 2301 O O . GLN A 1 308 ? 1.942 39.656 11.656 1 91.62 308 GLN A O 1
ATOM 2306 N N . PRO A 1 309 ? 0.125 39.062 12.859 1 95.38 309 PRO A N 1
ATOM 2307 C CA . PRO A 1 309 ? 0.74 39.656 14.062 1 95.38 309 PRO A CA 1
ATOM 2308 C C . PRO A 1 309 ? 1.896 38.812 14.594 1 95.38 309 PRO A C 1
ATOM 2310 O O . PRO A 1 309 ? 1.893 37.562 14.438 1 95.38 309 PRO A O 1
ATOM 2313 N N . LEU A 1 310 ? 2.922 39.469 15.18 1 97.75 310 LEU A N 1
ATOM 2314 C CA . LEU A 1 310 ? 3.936 38.781 15.977 1 97.75 310 LEU A CA 1
ATOM 2315 C C . LEU A 1 310 ? 3.357 38.344 17.312 1 97.75 310 LEU A C 1
ATOM 2317 O O . LEU A 1 310 ? 2.891 39.156 18.109 1 97.75 310 LEU A O 1
ATOM 2321 N N . VAL A 1 311 ? 3.389 37.031 17.609 1 98 311 VAL A N 1
ATOM 2322 C CA . VAL A 1 311 ? 2.646 36.438 18.703 1 98 311 VAL A CA 1
ATOM 2323 C C . VAL A 1 311 ? 3.611 36.031 19.828 1 98 311 VAL A C 1
ATOM 2325 O O . VAL A 1 311 ? 4.734 35.594 19.562 1 98 311 VAL A O 1
ATOM 2328 N N . LEU A 1 312 ? 3.264 36.312 21.047 1 98.56 312 LEU A N 1
ATOM 2329 C CA . LEU A 1 312 ? 3.902 35.656 22.172 1 98.56 312 LEU A CA 1
ATOM 2330 C C . LEU A 1 312 ? 2.924 34.719 22.891 1 98.56 312 LEU A C 1
ATOM 2332 O O . LEU A 1 312 ? 1.847 35.156 23.297 1 98.56 312 LEU A O 1
ATOM 2336 N N . ASN A 1 313 ? 3.193 33.469 22.891 1 98.44 313 ASN A N 1
ATOM 2337 C CA . ASN A 1 313 ? 2.422 32.469 23.609 1 98.44 313 ASN A CA 1
ATOM 2338 C C . ASN A 1 313 ? 3.037 32.156 24.969 1 98.44 313 ASN A C 1
ATOM 2340 O O . ASN A 1 313 ? 4.25 31.953 25.078 1 98.44 313 ASN A O 1
ATOM 2344 N N . THR A 1 314 ? 2.295 32 26 1 97.44 314 THR A N 1
ATOM 2345 C CA . THR A 1 314 ? 2.787 31.969 27.375 1 97.44 314 THR A CA 1
ATOM 2346 C C . THR A 1 314 ? 3.141 30.531 27.766 1 97.44 314 THR A C 1
ATOM 2348 O O . THR A 1 314 ? 3.711 30.297 28.828 1 97.44 314 THR A O 1
ATOM 2351 N N . TRP A 1 315 ? 2.824 29.516 27 1 95.12 315 TRP A N 1
ATOM 2352 C CA . TRP A 1 315 ? 2.873 28.109 27.422 1 95.12 315 TRP A CA 1
ATOM 2353 C C . TRP A 1 315 ? 4.254 27.75 27.969 1 95.12 315 TRP A C 1
ATOM 2355 O O . TRP A 1 315 ? 4.395 27.391 29.125 1 95.12 315 TRP A O 1
ATOM 2365 N N . GLU A 1 316 ? 5.305 27.953 27.172 1 93.75 316 GLU A N 1
ATOM 2366 C CA . GLU A 1 316 ? 6.629 27.531 27.609 1 93.75 316 GLU A CA 1
ATOM 2367 C C . GLU A 1 316 ? 7.203 28.5 28.641 1 93.75 316 GLU A C 1
ATOM 2369 O O . GLU A 1 316 ? 8.242 28.234 29.25 1 93.75 316 GLU A O 1
ATOM 2374 N N . ALA A 1 317 ? 6.531 29.594 28.844 1 92.88 317 ALA A N 1
ATOM 2375 C CA . ALA A 1 317 ? 6.984 30.547 29.859 1 92.88 317 ALA A CA 1
ATOM 2376 C C . ALA A 1 317 ? 6.473 30.156 31.234 1 92.88 317 ALA A C 1
ATOM 2378 O O . ALA A 1 317 ? 7.215 30.203 32.219 1 92.88 317 ALA A O 1
ATOM 2379 N N . VAL A 1 318 ? 5.152 29.719 31.281 1 92.38 318 VAL A N 1
ATOM 2380 C CA . VAL A 1 318 ? 4.59 29.609 32.625 1 92.38 318 VAL A CA 1
ATOM 2381 C C . VAL A 1 318 ? 3.881 28.266 32.781 1 92.38 318 VAL A C 1
ATOM 2383 O O . VAL A 1 318 ? 3.516 27.891 33.906 1 92.38 318 VAL A O 1
ATOM 2386 N N . TYR A 1 319 ? 3.656 27.531 31.734 1 94.06 319 TYR A N 1
ATOM 2387 C CA . TYR A 1 319 ? 2.861 26.297 31.781 1 94.06 319 TYR A CA 1
ATOM 2388 C C . TYR A 1 319 ? 1.568 26.516 32.562 1 94.06 319 TYR A C 1
ATOM 2390 O O . TYR A 1 319 ? 0.782 27.406 32.219 1 94.06 319 TYR A O 1
ATOM 2398 N N . PHE A 1 320 ? 1.318 25.781 33.656 1 94 320 PHE A N 1
ATOM 2399 C CA . PHE A 1 320 ? 0.075 25.906 34.406 1 94 320 PHE A CA 1
ATOM 2400 C C . PHE A 1 320 ? 0.219 26.922 35.531 1 94 320 PHE A C 1
ATOM 2402 O O . PHE A 1 320 ? -0.752 27.219 36.219 1 94 320 PHE A O 1
ATOM 2409 N N . ASP A 1 321 ? 1.329 27.484 35.656 1 93.62 321 ASP A N 1
ATOM 2410 C CA . ASP A 1 321 ? 1.59 28.391 36.75 1 93.62 321 ASP A CA 1
ATOM 2411 C C . ASP A 1 321 ? 1.238 29.828 36.375 1 93.62 321 ASP A C 1
ATOM 2413 O O . ASP A 1 321 ? 2.127 30.641 36.125 1 93.62 321 ASP A O 1
ATOM 2417 N N . HIS A 1 322 ? -0.063 30.188 36.531 1 94.94 322 HIS A N 1
ATOM 2418 C CA . HIS A 1 322 ? -0.544 31.516 36.188 1 94.94 322 HIS A CA 1
ATOM 2419 C C . HIS A 1 322 ? -0.491 32.438 37.406 1 94.94 322 HIS A C 1
ATOM 2421 O O . HIS A 1 322 ? -1.104 32.156 38.438 1 94.94 322 HIS A O 1
ATOM 2427 N N . ASP A 1 323 ? 0.263 33.406 37.281 1 93.94 323 ASP A N 1
ATOM 2428 C CA . ASP A 1 323 ? 0.426 34.469 38.25 1 93.94 323 ASP A CA 1
ATOM 2429 C C . ASP A 1 323 ? 0.364 35.844 37.594 1 93.94 323 ASP A C 1
ATOM 2431 O O . ASP A 1 323 ? 1.133 36.125 36.656 1 93.94 323 ASP A O 1
ATOM 2435 N N . LEU A 1 324 ? -0.559 36.688 38 1 95.06 324 LEU A N 1
ATOM 2436 C CA . LEU A 1 324 ? -0.835 37.938 37.312 1 95.06 324 LEU A CA 1
ATOM 2437 C C . LEU A 1 324 ? 0.409 38.812 37.281 1 95.06 324 LEU A C 1
ATOM 2439 O O . LEU A 1 324 ? 0.663 39.5 36.281 1 95.06 324 LEU A O 1
ATOM 2443 N N . ALA A 1 325 ? 1.132 38.875 38.344 1 94.75 325 ALA A N 1
ATOM 2444 C CA . ALA A 1 325 ? 2.328 39.719 38.406 1 94.75 325 ALA A CA 1
ATOM 2445 C C . ALA A 1 325 ? 3.357 39.25 37.375 1 94.75 325 ALA A C 1
ATOM 2447 O O . ALA A 1 325 ? 3.916 40.062 36.625 1 94.75 325 ALA A O 1
ATOM 2448 N N . ARG A 1 326 ? 3.607 38.031 37.406 1 94.69 326 ARG A N 1
ATOM 2449 C CA . ARG A 1 326 ? 4.57 37.469 36.5 1 94.69 326 ARG A CA 1
ATOM 2450 C C . ARG A 1 326 ? 4.102 37.625 35.031 1 94.69 326 ARG A C 1
ATOM 2452 O O . ARG A 1 326 ? 4.891 38 34.156 1 94.69 326 ARG A O 1
ATOM 2459 N N . LEU A 1 327 ? 2.918 37.312 34.781 1 97.12 327 LEU A N 1
ATOM 2460 C CA . LEU A 1 327 ? 2.34 37.469 33.469 1 97.12 327 LEU A CA 1
ATOM 2461 C C . LEU A 1 327 ? 2.363 38.938 33.031 1 97.12 327 LEU A C 1
ATOM 2463 O O . LEU A 1 327 ? 2.551 39.25 31.859 1 97.12 327 LEU A O 1
ATOM 2467 N N . GLY A 1 328 ? 2.107 39.812 34 1 96.44 328 GLY A N 1
ATOM 2468 C CA . GLY A 1 328 ? 2.215 41.219 33.719 1 96.44 328 GLY A CA 1
ATOM 2469 C C . GLY A 1 328 ? 3.602 41.656 33.25 1 96.44 328 GLY A C 1
ATOM 2470 O O . GLY A 1 328 ? 3.744 42.438 32.312 1 96.44 328 GLY A O 1
ATOM 2471 N N . GLU A 1 329 ? 4.59 41.125 33.969 1 96.81 329 GLU A N 1
ATOM 2472 C CA . GLU A 1 329 ? 5.965 41.406 33.562 1 96.81 329 GLU A CA 1
ATOM 2473 C C . GLU A 1 329 ? 6.227 40.875 32.156 1 96.81 329 GLU A C 1
ATOM 2475 O O . GLU A 1 329 ? 6.93 41.531 31.375 1 96.81 329 GLU A O 1
ATOM 2480 N N . LEU A 1 330 ? 5.754 39.75 31.891 1 97.5 330 LEU A N 1
ATOM 2481 C CA . LEU A 1 330 ? 5.879 39.188 30.562 1 97.5 330 LEU A CA 1
ATOM 2482 C C . LEU A 1 330 ? 5.281 40.125 29.516 1 97.5 330 LEU A C 1
ATOM 2484 O O . LEU A 1 330 ? 5.867 40.344 28.453 1 97.5 330 LEU A O 1
ATOM 2488 N N . VAL A 1 331 ? 4.105 40.719 29.766 1 98.12 331 VAL A N 1
ATOM 2489 C CA . VAL A 1 331 ? 3.42 41.656 28.875 1 98.12 331 VAL A CA 1
ATOM 2490 C C . VAL A 1 331 ? 4.293 42.875 28.641 1 98.12 331 VAL A C 1
ATOM 2492 O O . VAL A 1 331 ? 4.441 43.344 27.5 1 98.12 331 VAL A O 1
ATOM 2495 N N . ASP A 1 332 ? 4.836 43.406 29.688 1 97.31 332 ASP A N 1
ATOM 2496 C CA . ASP A 1 332 ? 5.66 44.594 29.578 1 97.31 332 ASP A CA 1
ATOM 2497 C C . ASP A 1 332 ? 6.887 44.375 28.703 1 97.31 332 ASP A C 1
ATOM 2499 O O . ASP A 1 332 ? 7.227 45.188 27.859 1 97.31 332 ASP A O 1
ATOM 2503 N N . ARG A 1 333 ? 7.539 43.281 28.938 1 97.56 333 ARG A N 1
ATOM 2504 C CA . ARG A 1 333 ? 8.719 42.938 28.141 1 97.56 333 ARG A CA 1
ATOM 2505 C C . ARG A 1 333 ? 8.336 42.656 26.688 1 97.56 333 ARG A C 1
ATOM 2507 O O . ARG A 1 333 ? 9.078 43.031 25.766 1 97.56 333 ARG A O 1
ATOM 2514 N N . ALA A 1 334 ? 7.23 42 26.516 1 98.38 334 ALA A N 1
ATOM 2515 C CA . ALA A 1 334 ? 6.734 41.719 25.172 1 98.38 334 ALA A CA 1
ATOM 2516 C C . ALA A 1 334 ? 6.508 43.031 24.406 1 98.38 334 ALA A C 1
ATOM 2518 O O . ALA A 1 334 ? 6.836 43.125 23.219 1 98.38 334 ALA A O 1
ATOM 2519 N N . ALA A 1 335 ? 5.906 43.969 25.047 1 98 335 ALA A N 1
ATOM 2520 C CA . ALA A 1 335 ? 5.656 45.281 24.438 1 98 335 ALA A CA 1
ATOM 2521 C C . ALA A 1 335 ? 6.957 45.938 23.984 1 98 335 ALA A C 1
ATOM 2523 O O . ALA A 1 335 ? 7.012 46.531 22.906 1 98 335 ALA A O 1
ATOM 2524 N N . ARG A 1 336 ? 7.977 45.75 24.703 1 97.44 336 ARG A N 1
ATOM 2525 C CA . ARG A 1 336 ? 9.273 46.344 24.391 1 97.44 336 ARG A CA 1
ATOM 2526 C C . ARG A 1 336 ? 9.852 45.688 23.125 1 97.44 336 ARG A C 1
ATOM 2528 O O . ARG A 1 336 ? 10.578 46.344 22.375 1 97.44 336 ARG A O 1
ATOM 2535 N N . ILE A 1 337 ? 9.578 44.5 22.953 1 97.81 337 ILE A N 1
ATOM 2536 C CA . ILE A 1 337 ? 10.094 43.75 21.812 1 97.81 337 ILE A CA 1
ATOM 2537 C C . ILE A 1 337 ? 9.281 44.094 20.562 1 97.81 337 ILE A C 1
ATOM 2539 O O . ILE A 1 337 ? 9.766 43.906 19.438 1 97.81 337 ILE A O 1
ATOM 2543 N N . GLY A 1 338 ? 8.094 44.5 20.734 1 97.62 338 GLY A N 1
ATOM 2544 C CA . GLY A 1 338 ? 7.219 44.75 19.609 1 97.62 338 GLY A CA 1
ATOM 2545 C C . GLY A 1 338 ? 6.211 43.656 19.359 1 97.62 338 GLY A C 1
ATOM 2546 O O . GLY A 1 338 ? 5.672 43.531 18.25 1 97.62 338 GLY A O 1
ATOM 2547 N N . VAL A 1 339 ? 5.945 42.812 20.297 1 98.38 339 VAL A N 1
ATOM 2548 C CA . VAL A 1 339 ? 4.914 41.781 20.203 1 98.38 339 VAL A CA 1
ATOM 2549 C C . VAL A 1 339 ? 3.553 42.438 19.984 1 98.38 339 VAL A C 1
ATOM 2551 O O . VAL A 1 339 ? 3.26 43.5 20.547 1 98.38 339 VAL A O 1
ATOM 2554 N N . GLU A 1 340 ? 2.785 41.812 19.125 1 98.31 340 GLU A N 1
ATOM 2555 C CA . GLU A 1 340 ? 1.521 42.406 18.719 1 98.31 340 GLU A CA 1
ATOM 2556 C C . GLU A 1 340 ? 0.332 41.625 19.266 1 98.31 340 GLU A C 1
ATOM 2558 O O . GLU A 1 340 ? -0.801 42.125 19.25 1 98.31 340 GLU A O 1
ATOM 2563 N N . ARG A 1 341 ? 0.456 40.5 19.766 1 98.44 341 ARG A N 1
ATOM 2564 C CA . ARG A 1 341 ? -0.579 39.625 20.328 1 98.44 341 ARG A CA 1
ATOM 2565 C C . ARG A 1 341 ? -0.017 38.75 21.438 1 98.44 341 ARG A C 1
ATOM 2567 O O . ARG A 1 341 ? 1.06 38.156 21.281 1 98.44 341 ARG A O 1
ATOM 2574 N N . ILE A 1 342 ? -0.692 38.688 22.516 1 98.5 342 ILE A N 1
ATOM 2575 C CA . ILE A 1 342 ? -0.349 37.75 23.594 1 98.5 342 ILE A CA 1
ATOM 2576 C C . ILE A 1 342 ? -1.415 36.656 23.672 1 98.5 342 ILE A C 1
ATOM 2578 O O . ILE A 1 342 ? -2.613 36.938 23.641 1 98.5 342 ILE A O 1
ATOM 2582 N N . VAL A 1 343 ? -1.033 35.438 23.719 1 98.62 343 VAL A N 1
ATOM 2583 C CA . VAL A 1 343 ? -1.943 34.312 23.859 1 98.62 343 VAL A CA 1
ATOM 2584 C C . VAL A 1 343 ? -1.739 33.656 25.234 1 98.62 343 VAL A C 1
ATOM 2586 O O . VAL A 1 343 ? -0.652 33.156 25.531 1 98.62 343 VAL A O 1
ATOM 2589 N N . LEU A 1 344 ? -2.721 33.719 26.094 1 98.56 344 LEU A N 1
ATOM 2590 C CA . LEU A 1 344 ? -2.725 32.938 27.328 1 98.56 344 LEU A CA 1
ATOM 2591 C C . LEU A 1 344 ? -3.074 31.484 27.062 1 98.56 344 LEU A C 1
ATOM 2593 O O . LEU A 1 344 ? -4.207 31.172 26.688 1 98.56 344 LEU A O 1
ATOM 2597 N N . ASP A 1 345 ? -2.127 30.656 27.234 1 98.12 345 ASP A N 1
ATOM 2598 C CA . ASP A 1 345 ? -2.281 29.25 26.875 1 98.12 345 ASP A CA 1
ATOM 2599 C C . ASP A 1 345 ? -2.92 28.469 28.016 1 98.12 345 ASP A C 1
ATOM 2601 O O . ASP A 1 345 ? -3.564 29.047 28.891 1 98.12 345 ASP A O 1
ATOM 2605 N N . ASP A 1 346 ? -2.918 27.141 28.016 1 97.12 346 ASP A N 1
ATOM 2606 C CA . ASP A 1 346 ? -3.578 26.203 28.906 1 97.12 346 ASP A CA 1
ATOM 2607 C C . ASP A 1 346 ? -3.371 26.594 30.375 1 97.12 346 ASP A C 1
ATOM 2609 O O . ASP A 1 346 ? -2.375 27.234 30.703 1 97.12 346 ASP A O 1
ATOM 2613 N N . GLY A 1 347 ? -4.445 26.391 31.172 1 96.88 347 GLY A N 1
ATOM 2614 C CA . GLY A 1 347 ? -4.277 26.562 32.594 1 96.88 347 GLY A CA 1
ATOM 2615 C C . GLY A 1 347 ? -5.238 27.578 33.188 1 96.88 347 GLY A C 1
ATOM 2616 O O . GLY A 1 347 ? -5.359 27.688 34.406 1 96.88 347 GLY A O 1
ATOM 2617 N N . TRP A 1 348 ? -6.09 28.297 32.438 1 97.38 348 TRP A N 1
ATOM 2618 C CA . TRP A 1 348 ? -6.828 29.469 32.875 1 97.38 348 TRP A CA 1
ATOM 2619 C C . TRP A 1 348 ? -8.227 29.078 33.344 1 97.38 348 TRP A C 1
ATOM 2621 O O . TRP A 1 348 ? -8.914 29.875 34 1 97.38 348 TRP A O 1
ATOM 2631 N N . PHE A 1 349 ? -8.734 27.922 33.125 1 97.62 349 PHE A N 1
ATOM 2632 C CA . PHE A 1 349 ? -10.133 27.562 33.312 1 97.62 349 PHE A CA 1
ATOM 2633 C C . PHE A 1 349 ? -10.281 26.641 34.531 1 97.62 349 PHE A C 1
ATOM 2635 O O . PHE A 1 349 ? -9.289 26.172 35.094 1 97.62 349 PHE A O 1
ATOM 2642 N N . ARG A 1 350 ? -11.5 26.297 34.875 1 96.56 350 ARG A N 1
ATOM 2643 C CA . ARG A 1 350 ? -11.875 25.688 36.156 1 96.56 350 ARG A CA 1
ATOM 2644 C C . ARG A 1 350 ? -11.195 24.344 36.344 1 96.56 350 ARG A C 1
ATOM 2646 O O . ARG A 1 350 ? -11.328 23.453 35.5 1 96.56 350 ARG A O 1
ATOM 2653 N N . GLY A 1 351 ? -10.438 24.281 37.438 1 95.5 351 GLY A N 1
ATOM 2654 C CA . GLY A 1 351 ? -9.859 23.031 37.875 1 95.5 351 GLY A CA 1
ATOM 2655 C C . GLY A 1 351 ? -8.586 22.672 37.125 1 95.5 351 GLY A C 1
ATOM 2656 O O . GLY A 1 351 ? -7.965 21.641 37.406 1 95.5 351 GLY A O 1
ATOM 2657 N N . ARG A 1 352 ? -8.125 23.484 36.188 1 96.81 352 ARG A N 1
ATOM 2658 C CA . ARG A 1 352 ? -7.012 23.141 35.312 1 96.81 352 ARG A CA 1
ATOM 2659 C C . ARG A 1 352 ? -5.68 23.578 35.906 1 96.81 352 ARG A C 1
ATOM 2661 O O . ARG A 1 352 ? -5.164 24.641 35.562 1 96.81 352 ARG A O 1
ATOM 2668 N N . ARG A 1 353 ? -5.062 22.672 36.719 1 94.44 353 ARG A N 1
ATOM 2669 C CA . ARG A 1 353 ? -3.795 22.984 37.375 1 94.44 353 ARG A CA 1
ATOM 2670 C C . ARG A 1 353 ? -2.676 22.094 36.812 1 94.44 353 ARG A C 1
ATOM 2672 O O . ARG A 1 353 ? -1.494 22.375 37.031 1 94.44 353 ARG A O 1
ATOM 2679 N N . ASP A 1 354 ? -3.041 21.109 36.25 1 93.81 354 ASP A N 1
ATOM 2680 C CA . ASP A 1 354 ? -2.193 20.203 35.469 1 93.81 354 ASP A CA 1
ATOM 2681 C C . ASP A 1 354 ? -2.99 19.5 34.375 1 93.81 354 ASP A C 1
ATOM 2683 O O . ASP A 1 354 ? -4.121 19.891 34.094 1 93.81 354 ASP A O 1
ATOM 2687 N N . ASP A 1 355 ? -2.408 18.594 33.688 1 93.12 355 ASP A N 1
ATOM 2688 C CA . ASP A 1 355 ? -3.053 18.031 32.5 1 93.12 355 ASP A CA 1
ATOM 2689 C C . ASP A 1 355 ? -3.988 16.891 32.875 1 93.12 355 ASP A C 1
ATOM 2691 O O . ASP A 1 355 ? -4.434 16.125 32.031 1 93.12 355 ASP A O 1
ATOM 2695 N N . THR A 1 356 ? -4.359 16.625 34.125 1 95.5 356 THR A N 1
ATOM 2696 C CA . THR A 1 356 ? -5.16 15.477 34.531 1 95.5 356 THR A CA 1
ATOM 2697 C C . THR A 1 356 ? -6.602 15.898 34.812 1 95.5 356 THR A C 1
ATOM 2699 O O . THR A 1 356 ? -7.461 15.047 35.062 1 95.5 356 THR A O 1
ATOM 2702 N N . ALA A 1 357 ? -6.879 17.234 34.781 1 96.56 357 ALA A N 1
ATOM 2703 C CA . ALA A 1 357 ? -8.195 17.688 35.219 1 96.56 357 ALA A CA 1
ATOM 2704 C C . ALA A 1 357 ? -8.633 18.938 34.438 1 96.56 357 ALA A C 1
ATOM 2706 O O . ALA A 1 357 ? -7.812 19.594 33.812 1 96.56 357 ALA A O 1
ATOM 2707 N N . GLY A 1 358 ? -9.914 19.141 34.438 1 97 358 GLY A N 1
ATOM 2708 C CA . GLY A 1 358 ? -10.453 20.453 34.125 1 97 358 GLY A CA 1
ATOM 2709 C C . GLY A 1 358 ? -10.914 20.547 32.656 1 97 358 GLY A C 1
ATOM 2710 O O . GLY A 1 358 ? -11.797 21.344 32.344 1 97 358 GLY A O 1
ATOM 2711 N N . LEU A 1 359 ? -10.289 19.781 31.672 1 97.56 359 LEU A N 1
ATOM 2712 C CA . LEU A 1 359 ? -10.727 19.859 30.281 1 97.56 359 LEU A CA 1
ATOM 2713 C C . LEU A 1 359 ? -12.242 19.688 30.188 1 97.56 359 LEU A C 1
ATOM 2715 O O . LEU A 1 359 ? -12.789 18.703 30.688 1 97.56 359 LEU A O 1
ATOM 2719 N N . GLY A 1 360 ? -12.867 20.625 29.531 1 97.38 360 GLY A N 1
ATOM 2720 C CA . GLY A 1 360 ? -14.32 20.625 29.422 1 97.38 360 GLY A CA 1
ATOM 2721 C C . GLY A 1 360 ? -14.969 21.766 30.203 1 97.38 360 GLY A C 1
ATOM 2722 O O . GLY A 1 360 ? -16.062 22.203 29.844 1 97.38 360 GLY A O 1
ATOM 2723 N N . ASP A 1 361 ? -14.352 22.172 31.297 1 98.12 361 ASP A N 1
ATOM 2724 C CA . ASP A 1 361 ? -14.922 23.203 32.156 1 98.12 361 ASP A CA 1
ATOM 2725 C C . ASP A 1 361 ? -14.398 24.578 31.766 1 98.12 361 ASP A C 1
ATOM 2727 O O . ASP A 1 361 ? -13.609 25.172 32.5 1 98.12 361 ASP A O 1
ATOM 2731 N N . TRP A 1 362 ? -14.938 25.172 30.75 1 98.06 362 TRP A N 1
ATOM 2732 C CA . TRP A 1 362 ? -14.406 26.359 30.094 1 98.06 362 TRP A CA 1
ATOM 2733 C C . TRP A 1 362 ? -14.883 27.625 30.781 1 98.06 362 TRP A C 1
ATOM 2735 O O . TRP A 1 362 ? -15.297 28.578 30.125 1 98.06 362 TRP A O 1
ATOM 2745 N N . GLN A 1 363 ? -14.875 27.641 32.094 1 96.62 363 GLN A N 1
ATOM 2746 C CA . GLN A 1 363 ? -15.07 28.812 32.938 1 96.62 363 GLN A CA 1
ATOM 2747 C C . GLN A 1 363 ? -13.766 29.219 33.656 1 96.62 363 GLN A C 1
ATOM 2749 O O . GLN A 1 363 ? -12.977 28.359 34.031 1 96.62 363 GLN A O 1
ATOM 2754 N N . VAL A 1 364 ? -13.625 30.484 33.812 1 97.56 364 VAL A N 1
ATOM 2755 C CA . VAL A 1 364 ? -12.398 31 34.438 1 97.56 364 VAL A CA 1
ATOM 2756 C C . VAL A 1 364 ? -12.258 30.453 35.844 1 97.56 364 VAL A C 1
ATOM 2758 O O . VAL A 1 364 ? -13.219 30.438 36.625 1 97.56 364 VAL A O 1
ATOM 2761 N N . GLU A 1 365 ? -11.117 29.938 36.188 1 96.44 365 GLU A N 1
ATOM 2762 C CA . GLU A 1 365 ? -10.844 29.438 37.531 1 96.44 365 GLU A CA 1
ATOM 2763 C C . GLU A 1 365 ? -10.719 30.594 38.531 1 96.44 365 GLU A C 1
ATOM 2765 O O . GLU A 1 365 ? -9.688 31.266 38.562 1 96.44 365 GLU A O 1
ATOM 2770 N N . ALA A 1 366 ? -11.586 30.672 39.375 1 94.88 366 ALA A N 1
ATOM 2771 C CA . ALA A 1 366 ? -11.672 31.812 40.312 1 94.88 366 ALA A CA 1
ATOM 2772 C C . ALA A 1 366 ? -10.523 31.781 41.312 1 94.88 366 ALA A C 1
ATOM 2774 O O . ALA A 1 366 ? -10.055 32.844 41.75 1 94.88 366 ALA A O 1
ATOM 2775 N N . ALA A 1 367 ? -10.109 30.625 41.656 1 94.12 367 ALA A N 1
ATOM 2776 C CA . ALA A 1 367 ? -9.031 30.5 42.625 1 94.12 367 ALA A CA 1
ATOM 2777 C C . ALA A 1 367 ? -7.73 31.094 42.062 1 94.12 367 ALA A C 1
ATOM 2779 O O . ALA A 1 367 ? -6.922 31.641 42.844 1 94.12 367 ALA A O 1
ATOM 2780 N N . VAL A 1 368 ? -7.551 31.047 40.812 1 94.88 368 VAL A N 1
ATOM 2781 C CA . VAL A 1 368 ? -6.352 31.547 40.156 1 94.88 368 VAL A CA 1
ATOM 2782 C C . VAL A 1 368 ? -6.566 33 39.688 1 94.88 368 VAL A C 1
ATOM 2784 O O . VAL A 1 368 ? -5.656 33.812 39.781 1 94.88 368 VAL A O 1
ATOM 2787 N N . TRP A 1 369 ? -7.797 33.219 39.25 1 96.75 369 TRP A N 1
ATOM 2788 C CA . TRP A 1 369 ? -8.195 34.5 38.719 1 96.75 369 TRP A CA 1
ATOM 2789 C C . TRP A 1 369 ? -9.391 35.062 39.5 1 96.75 369 TRP A C 1
ATOM 2791 O O . TRP A 1 369 ? -10.508 35.094 38.969 1 96.75 369 TRP A O 1
ATOM 2801 N N . PRO A 1 370 ? -9.164 35.531 40.625 1 95.25 370 PRO A N 1
ATOM 2802 C CA . PRO A 1 370 ? -10.281 35.938 41.469 1 95.25 370 PRO A CA 1
ATOM 2803 C C . PRO A 1 370 ? -11.094 37.094 40.844 1 95.25 370 PRO A C 1
ATOM 2805 O O . PRO A 1 370 ? -12.289 37.219 41.125 1 95.25 370 PRO A O 1
ATOM 2808 N N . ASP A 1 371 ? -10.508 37.938 40.062 1 95.81 371 ASP A N 1
ATOM 2809 C CA . ASP A 1 371 ? -11.195 39.062 39.406 1 95.81 371 ASP A CA 1
ATOM 2810 C C . ASP A 1 371 ? -11.438 38.75 37.938 1 95.81 371 ASP A C 1
ATOM 2812 O O . ASP A 1 371 ? -11.523 39.688 37.125 1 95.81 371 ASP A O 1
ATOM 2816 N N . GLY A 1 372 ? -11.438 37.438 37.656 1 96.88 372 GLY A N 1
ATOM 2817 C CA . GLY A 1 372 ? -11.516 37.094 36.25 1 96.88 372 GLY A CA 1
ATOM 2818 C C . GLY A 1 372 ? -10.258 37.438 35.469 1 96.88 372 GLY A C 1
ATOM 2819 O O . GLY A 1 372 ? -9.25 37.812 36.062 1 96.88 372 GLY A O 1
ATOM 2820 N N . LEU A 1 373 ? -10.336 37.312 34.156 1 98.12 373 LEU A N 1
ATOM 2821 C CA . LEU A 1 373 ? -9.172 37.562 33.344 1 98.12 373 LEU A CA 1
ATOM 2822 C C . LEU A 1 373 ? -9.039 39.031 33.031 1 98.12 373 LEU A C 1
ATOM 2824 O O . LEU A 1 373 ? -8.07 39.469 32.375 1 98.12 373 LEU A O 1
ATOM 2828 N N . ASP A 1 374 ? -9.914 39.875 33.469 1 97.56 374 ASP A N 1
ATOM 2829 C CA . ASP A 1 374 ? -10.008 41.281 33.125 1 97.56 374 ASP A CA 1
ATOM 2830 C C . ASP A 1 374 ? -8.703 42 33.406 1 97.56 374 ASP A C 1
ATOM 2832 O O . ASP A 1 374 ? -8.195 42.75 32.562 1 97.56 374 ASP A O 1
ATOM 2836 N N . PRO A 1 375 ? -8.195 41.812 34.625 1 97.69 375 PRO A N 1
ATOM 2837 C CA . PRO A 1 375 ? -6.957 42.562 34.906 1 97.69 375 PRO A CA 1
ATOM 2838 C C . PRO A 1 375 ? -5.848 42.219 33.906 1 97.69 375 PRO A C 1
ATOM 2840 O O . PRO A 1 375 ? -5.113 43.125 33.469 1 97.69 375 PRO A O 1
ATOM 2843 N N . PHE A 1 376 ? -5.707 41.062 33.594 1 97.31 376 PHE A N 1
ATOM 2844 C CA . PHE A 1 376 ? -4.684 40.656 32.656 1 97.31 376 PHE A CA 1
ATOM 2845 C C . PHE A 1 376 ? -5 41.188 31.266 1 97.31 376 PHE A C 1
ATOM 2847 O O . PHE A 1 376 ? -4.129 41.719 30.594 1 97.31 376 PHE A O 1
ATOM 2854 N N . VAL A 1 377 ? -6.234 40.969 30.734 1 98.38 377 VAL A N 1
ATOM 2855 C CA . VAL A 1 377 ? -6.668 41.406 29.406 1 98.38 377 VAL A CA 1
ATOM 2856 C C . VAL A 1 377 ? -6.465 42.906 29.281 1 98.38 377 VAL A C 1
ATOM 2858 O O . VAL A 1 377 ? -5.992 43.375 28.25 1 98.38 377 VAL A O 1
ATOM 2861 N N . ASN A 1 378 ? -6.824 43.625 30.312 1 97.75 378 ASN A N 1
ATOM 2862 C CA . ASN A 1 378 ? -6.66 45.062 30.297 1 97.75 378 ASN A CA 1
ATOM 2863 C C . ASN A 1 378 ? -5.195 45.469 30.156 1 97.75 378 ASN A C 1
ATOM 2865 O O . ASN A 1 378 ? -4.879 46.406 29.422 1 97.75 378 ASN A O 1
ATOM 2869 N N . ARG A 1 379 ? -4.387 44.812 30.859 1 97.62 379 ARG A N 1
ATOM 2870 C CA . ARG A 1 379 ? -2.959 45.094 30.75 1 97.62 379 ARG A CA 1
ATOM 2871 C C . ARG A 1 379 ? -2.451 44.844 29.344 1 97.62 379 ARG A C 1
ATOM 2873 O O . ARG A 1 379 ? -1.666 45.625 28.812 1 97.62 379 ARG A O 1
ATOM 2880 N N . VAL A 1 380 ? -2.789 43.719 28.781 1 98.5 380 VAL A N 1
ATOM 2881 C CA . VAL A 1 380 ? -2.412 43.375 27.406 1 98.5 380 VAL A CA 1
ATOM 2882 C C . VAL A 1 380 ? -2.885 44.469 26.453 1 98.5 380 VAL A C 1
ATOM 2884 O O . VAL A 1 380 ? -2.113 44.938 25.609 1 98.5 380 VAL A O 1
ATOM 2887 N N . ARG A 1 381 ? -4.133 44.969 26.625 1 98.12 381 ARG A N 1
ATOM 2888 C CA . ARG A 1 381 ? -4.727 45.969 25.734 1 98.12 381 ARG A CA 1
ATOM 2889 C C . ARG A 1 381 ? -4.066 47.312 25.938 1 98.12 381 ARG A C 1
ATOM 2891 O O . ARG A 1 381 ? -3.877 48.062 24.984 1 98.12 381 ARG A O 1
ATOM 2898 N N . GLN A 1 382 ? -3.842 47.594 27.141 1 97.81 382 GLN A N 1
ATOM 2899 C CA . GLN A 1 382 ? -3.178 48.844 27.438 1 97.81 382 GLN A CA 1
ATOM 2900 C C . GLN A 1 382 ? -1.794 48.906 26.797 1 97.81 382 GLN A C 1
ATOM 2902 O O . GLN A 1 382 ? -1.321 50 26.438 1 97.81 382 GLN A O 1
ATOM 2907 N N . ALA A 1 383 ? -1.196 47.781 26.703 1 98.19 383 ALA A N 1
ATOM 2908 C CA . ALA A 1 383 ? 0.117 47.719 26.078 1 98.19 383 ALA A CA 1
ATOM 2909 C C . ALA A 1 383 ? -0.007 47.719 24.562 1 98.19 383 ALA A C 1
ATOM 2911 O O . ALA A 1 383 ? 0.996 47.594 23.844 1 98.19 383 ALA A O 1
ATOM 2912 N N . GLY A 1 384 ? -1.241 47.781 24.016 1 97.38 384 GLY A N 1
ATOM 2913 C CA . GLY A 1 384 ? -1.485 47.875 22.594 1 97.38 384 GLY A CA 1
ATOM 2914 C C . GLY A 1 384 ? -1.483 46.531 21.891 1 97.38 384 GLY A C 1
ATOM 2915 O O . GLY A 1 384 ? -1.308 46.469 20.672 1 97.38 384 GLY A O 1
ATOM 2916 N N . MET A 1 385 ? -1.632 45.469 22.562 1 98.5 385 MET A N 1
ATOM 2917 C CA . MET A 1 385 ? -1.55 44.156 21.969 1 98.5 385 MET A CA 1
ATOM 2918 C C . MET A 1 385 ? -2.922 43.469 21.938 1 98.5 385 MET A C 1
ATOM 2920 O O . MET A 1 385 ? -3.795 43.812 22.734 1 98.5 385 MET A O 1
ATOM 2924 N N . GLU A 1 386 ? -3.115 42.625 20.906 1 97.94 386 GLU A N 1
ATOM 2925 C CA . GLU A 1 386 ? -4.289 41.75 20.859 1 97.94 386 GLU A CA 1
ATOM 2926 C C . GLU A 1 386 ? -4.207 40.656 21.906 1 97.94 386 GLU A C 1
ATOM 2928 O O . GLU A 1 386 ? -3.121 40.344 22.406 1 97.94 386 GLU A O 1
ATOM 2933 N N . PHE A 1 387 ? -5.383 40.125 22.312 1 98.44 387 PHE A N 1
ATOM 2934 C CA . PHE A 1 387 ? -5.461 39.094 23.328 1 98.44 387 PHE A CA 1
ATOM 2935 C C . PHE A 1 387 ? -5.988 37.781 22.734 1 98.44 387 PHE A C 1
ATOM 2937 O O . PHE A 1 387 ? -7.02 37.781 22.062 1 98.44 387 PHE A O 1
ATOM 2944 N N . GLY A 1 388 ? -5.223 36.656 22.891 1 98.62 388 GLY A N 1
ATOM 2945 C CA . GLY A 1 388 ? -5.645 35.344 22.5 1 98.62 388 GLY A CA 1
ATOM 2946 C C . GLY A 1 388 ? -5.754 34.375 23.656 1 98.62 388 GLY A C 1
ATOM 2947 O O . GLY A 1 388 ? -5.203 34.625 24.734 1 98.62 388 GLY A O 1
ATOM 2948 N N . LEU A 1 389 ? -6.469 33.25 23.438 1 98.56 389 LEU A N 1
ATOM 2949 C CA . LEU A 1 389 ? -6.723 32.281 24.484 1 98.56 389 LEU A CA 1
ATOM 2950 C C . LEU A 1 389 ? -6.656 30.859 23.906 1 98.56 389 LEU A C 1
ATOM 2952 O O . LEU A 1 389 ? -7.035 30.625 22.75 1 98.56 389 LEU A O 1
ATOM 2956 N N . TRP A 1 390 ? -6.191 29.922 24.734 1 98.5 390 TRP A N 1
ATOM 2957 C CA . TRP A 1 390 ? -6.098 28.516 24.359 1 98.5 390 TRP A CA 1
ATOM 2958 C C . TRP A 1 390 ? -7.355 27.75 24.766 1 98.5 390 TRP A C 1
ATOM 2960 O O . TRP A 1 390 ? -7.883 27.969 25.859 1 98.5 390 TRP A O 1
ATOM 2970 N N . PHE A 1 391 ? -7.906 26.891 23.859 1 98.62 391 PHE A N 1
ATOM 2971 C CA . PHE A 1 391 ? -8.984 25.938 24.125 1 98.62 391 PHE A CA 1
ATOM 2972 C C . PHE A 1 391 ? -8.648 24.562 23.578 1 98.62 391 PHE A C 1
ATOM 2974 O O . PHE A 1 391 ? -7.922 24.438 22.594 1 98.62 391 PHE A O 1
ATOM 2981 N N . GLU A 1 392 ? -9.148 23.5 24.188 1 98.31 392 GLU A N 1
ATOM 2982 C CA . GLU A 1 392 ? -9.188 22.156 23.625 1 98.31 392 GLU A CA 1
ATOM 2983 C C . GLU A 1 392 ? -10.586 21.547 23.75 1 98.31 392 GLU A C 1
ATOM 2985 O O . GLU A 1 392 ? -10.773 20.578 24.5 1 98.31 392 GLU A O 1
ATOM 2990 N N . PRO A 1 393 ? -11.469 22.016 22.938 1 98.12 393 PRO A N 1
ATOM 2991 C CA . PRO A 1 393 ? -12.891 21.766 23.172 1 98.12 393 PRO A CA 1
ATOM 2992 C C . PRO A 1 393 ? -13.289 20.312 22.875 1 98.12 393 PRO A C 1
ATOM 2994 O O . PRO A 1 393 ? -14.305 19.828 23.375 1 98.12 393 PRO A O 1
ATOM 2997 N N . GLU A 1 394 ? -12.523 19.609 22.062 1 98.19 394 GLU A N 1
ATOM 2998 C CA . GLU A 1 394 ? -12.906 18.281 21.609 1 98.19 394 GLU A CA 1
ATOM 2999 C C . GLU A 1 394 ? -12.508 17.203 22.625 1 98.19 394 GLU A C 1
ATOM 3001 O O . GLU A 1 394 ? -12.797 16.031 22.453 1 98.19 394 GLU A O 1
ATOM 3006 N N . MET A 1 395 ? -11.82 17.609 23.688 1 98.06 395 MET A N 1
ATOM 3007 C CA . MET A 1 395 ? -11.375 16.672 24.703 1 98.06 395 MET A CA 1
ATOM 3008 C C . MET A 1 395 ? -12.016 17 26.062 1 98.06 395 MET A C 1
ATOM 3010 O O . MET A 1 395 ? -12.539 18.109 26.25 1 98.06 395 MET A O 1
ATOM 3014 N N . VAL A 1 396 ? -11.953 16 26.969 1 98.06 396 VAL A N 1
ATOM 3015 C CA . VAL A 1 396 ? -12.531 16.141 28.297 1 98.06 396 VAL A CA 1
ATOM 3016 C C . VAL A 1 396 ? -11.734 15.312 29.297 1 98.06 396 VAL A C 1
ATOM 3018 O O . VAL A 1 396 ? -11.219 14.242 28.953 1 98.06 396 VAL A O 1
ATOM 3021 N N . SER A 1 397 ? -11.531 15.883 30.453 1 97.88 397 SER A N 1
ATOM 3022 C CA . SER A 1 397 ? -11 15.102 31.578 1 97.88 397 SER A CA 1
ATOM 3023 C C . SER A 1 397 ? -12.117 14.43 32.375 1 97.88 397 SER A C 1
ATOM 3025 O O . SER A 1 397 ? -13.188 15.016 32.562 1 97.88 397 SER A O 1
ATOM 3027 N N . LEU A 1 398 ? -11.836 13.211 32.812 1 96.94 398 LEU A N 1
ATOM 3028 C CA . LEU A 1 398 ? -12.836 12.602 33.688 1 96.94 398 LEU A CA 1
ATOM 3029 C C . LEU A 1 398 ? -12.977 13.391 35 1 96.94 398 LEU A C 1
ATOM 3031 O O . LEU A 1 398 ? -14.055 13.43 35.594 1 96.94 398 LEU A O 1
ATOM 3035 N N . ASP A 1 399 ? -11.859 13.961 35.406 1 97.5 399 ASP A N 1
ATOM 3036 C CA . ASP A 1 399 ? -11.906 14.875 36.562 1 97.5 399 ASP A CA 1
ATOM 3037 C C . ASP A 1 399 ? -12.297 16.281 36.125 1 97.5 399 ASP A C 1
ATOM 3039 O O . ASP A 1 399 ? -11.492 17.203 36.219 1 97.5 399 ASP A O 1
ATOM 3043 N N . SER A 1 400 ? -13.492 16.547 35.719 1 97.88 400 SER A N 1
ATOM 3044 C CA . SER A 1 400 ? -14.164 17.797 35.344 1 97.88 400 SER A CA 1
ATOM 3045 C C . SER A 1 400 ? -15.641 17.75 35.719 1 97.88 400 SER A C 1
ATOM 3047 O O . SER A 1 400 ? -16.219 16.688 35.875 1 97.88 400 SER A O 1
ATOM 3049 N N . ASP A 1 401 ? -16.25 18.844 36 1 97.88 401 ASP A N 1
ATOM 3050 C CA . ASP A 1 401 ? -17.688 18.938 36.25 1 97.88 401 ASP A CA 1
ATOM 3051 C C . ASP A 1 401 ? -18.5 18.453 35.062 1 97.88 401 ASP A C 1
ATOM 3053 O O . ASP A 1 401 ? -19.5 17.75 35.219 1 97.88 401 ASP A O 1
ATOM 3057 N N . LEU A 1 402 ? -18.031 18.797 33.875 1 98.06 402 LEU A N 1
ATOM 3058 C CA . LEU A 1 402 ? -18.734 18.422 32.656 1 98.06 402 LEU A CA 1
ATOM 3059 C C . LEU A 1 402 ? -18.875 16.906 32.562 1 98.06 402 LEU A C 1
ATOM 3061 O O . LEU A 1 402 ? -19.953 16.391 32.281 1 98.06 402 LEU A O 1
ATOM 3065 N N . ALA A 1 403 ? -17.781 16.188 32.719 1 97.75 403 ALA A N 1
ATOM 3066 C CA . ALA A 1 403 ? -17.797 14.742 32.594 1 97.75 403 ALA A CA 1
ATOM 3067 C C . ALA A 1 403 ? -18.672 14.102 33.656 1 97.75 403 ALA A C 1
ATOM 3069 O O . ALA A 1 403 ? -19.359 13.109 33.406 1 97.75 403 ALA A O 1
ATOM 3070 N N . ARG A 1 404 ? -18.609 14.648 34.875 1 97.5 404 ARG A N 1
ATOM 3071 C CA . ARG A 1 404 ? -19.406 14.125 35.969 1 97.5 404 ARG A CA 1
ATOM 3072 C C . ARG A 1 404 ? -20.891 14.367 35.75 1 97.5 404 ARG A C 1
ATOM 3074 O O . ARG A 1 404 ? -21.719 13.5 36.031 1 97.5 404 ARG A O 1
ATOM 3081 N N . GLU A 1 405 ? -21.203 15.523 35.25 1 98.12 405 GLU A N 1
ATOM 3082 C CA . GLU A 1 405 ? -22.594 15.906 35.062 1 98.12 405 GLU A CA 1
ATOM 3083 C C . GLU A 1 405 ? -23.172 15.258 33.812 1 98.12 405 GLU A C 1
ATOM 3085 O O . GLU A 1 405 ? -24.359 14.953 33.781 1 98.12 405 GLU A O 1
ATOM 3090 N N . HIS A 1 406 ? -22.344 15.055 32.812 1 97.25 406 HIS A N 1
ATOM 3091 C CA . HIS A 1 406 ? -22.812 14.547 31.516 1 97.25 406 HIS A CA 1
ATOM 3092 C C . HIS A 1 406 ? -21.922 13.422 31.016 1 97.25 406 HIS A C 1
ATOM 3094 O O . HIS A 1 406 ? -21.328 13.539 29.938 1 97.25 406 HIS A O 1
ATOM 3100 N N . PRO A 1 407 ? -21.922 12.305 31.656 1 95.38 407 PRO A N 1
ATOM 3101 C CA . PRO A 1 407 ? -21.094 11.188 31.203 1 95.38 407 PRO A CA 1
ATOM 3102 C C . PRO A 1 407 ? -21.516 10.695 29.812 1 95.38 407 PRO A C 1
ATOM 3104 O O . PRO A 1 407 ? -20.688 10.125 29.094 1 95.38 407 PRO A O 1
ATOM 3107 N N . GLU A 1 408 ? -22.734 10.969 29.375 1 94.06 408 GLU A N 1
ATOM 3108 C CA . GLU A 1 408 ? -23.234 10.523 28.078 1 94.06 408 GLU A CA 1
ATOM 3109 C C . GLU A 1 408 ? -22.641 11.352 26.953 1 94.06 408 GLU A C 1
ATOM 3111 O O . GLU A 1 408 ? -22.797 11 25.781 1 94.06 408 GLU A O 1
ATOM 3116 N N . TRP A 1 409 ? -21.906 12.469 27.312 1 96.81 409 TRP A N 1
ATOM 3117 C CA . TRP A 1 409 ? -21.297 13.312 26.297 1 96.81 409 TRP A CA 1
ATOM 3118 C C . TRP A 1 409 ? -19.922 12.773 25.906 1 96.81 409 TRP A C 1
ATOM 3120 O O . TRP A 1 409 ? -19.281 13.312 25 1 96.81 409 TRP A O 1
ATOM 3130 N N . LEU A 1 410 ? -19.469 11.68 26.531 1 96.44 410 LEU A N 1
ATOM 3131 C CA . LEU A 1 410 ? -18.203 11.094 26.141 1 96.44 410 LEU A CA 1
ATOM 3132 C C . LEU A 1 410 ? -18.359 10.273 24.859 1 96.44 410 LEU A C 1
ATOM 3134 O O . LEU A 1 410 ? -19.328 9.539 24.703 1 96.44 410 LEU A O 1
ATOM 3138 N N . LEU A 1 411 ? -17.5 10.477 23.875 1 96.94 411 LEU A N 1
ATOM 3139 C CA . LEU A 1 411 ? -17.422 9.641 22.688 1 96.94 411 LEU A CA 1
ATOM 3140 C C . LEU A 1 411 ? -16.594 8.391 22.953 1 96.94 411 LEU A C 1
ATOM 3142 O O . LEU A 1 411 ? -15.367 8.398 22.766 1 96.94 411 LEU A O 1
ATOM 3146 N N . ALA A 1 412 ? -17.141 7.332 23.297 1 95.19 412 ALA A N 1
ATOM 3147 C CA . ALA A 1 412 ? -16.516 6.086 23.719 1 95.19 412 ALA A CA 1
ATOM 3148 C C . ALA A 1 412 ? -17.516 4.941 23.719 1 95.19 412 ALA A C 1
ATOM 3150 O O . ALA A 1 412 ? -18.734 5.168 23.719 1 95.19 412 ALA A O 1
ATOM 3151 N N . PRO A 1 413 ? -16.969 3.738 23.766 1 94.88 413 PRO A N 1
ATOM 3152 C CA . PRO A 1 413 ? -17.891 2.592 23.797 1 94.88 413 PRO A CA 1
ATOM 3153 C C . PRO A 1 413 ? -18.688 2.502 25.094 1 94.88 413 PRO A C 1
ATOM 3155 O O . PRO A 1 413 ? -18.188 2.848 26.156 1 94.88 413 PRO A O 1
ATOM 3158 N N . SER A 1 414 ? -19.906 1.978 24.953 1 93.56 414 SER A N 1
ATOM 3159 C CA . SER A 1 414 ? -20.75 1.708 26.109 1 93.56 414 SER A CA 1
ATOM 3160 C C . SER A 1 414 ? -20.094 0.701 27.047 1 93.56 414 SER A C 1
ATOM 3162 O O . SER A 1 414 ? -20.328 0.729 28.25 1 93.56 414 SER A O 1
ATOM 3164 N N . ALA A 1 415 ? -19.25 -0.112 26.469 1 90.81 415 ALA A N 1
ATOM 3165 C CA . ALA A 1 415 ? -18.594 -1.159 27.25 1 90.81 415 ALA A CA 1
ATOM 3166 C C . ALA A 1 415 ? -17.531 -0.569 28.172 1 90.81 415 ALA A C 1
ATOM 3168 O O . ALA A 1 415 ? -17.062 -1.237 29.094 1 90.81 415 ALA A O 1
ATOM 3169 N N . GLY A 1 416 ? -17.141 0.658 27.906 1 90.5 416 GLY A N 1
ATOM 3170 C CA . GLY A 1 416 ? -16.125 1.353 28.672 1 90.5 416 GLY A CA 1
ATOM 3171 C C . GLY A 1 416 ? -15.398 2.42 27.875 1 90.5 416 GLY A C 1
ATOM 3172 O O . GLY A 1 416 ? -15.227 2.289 26.656 1 90.5 416 GLY A O 1
ATOM 3173 N N . VAL A 1 417 ? -14.898 3.369 28.672 1 91.5 417 VAL A N 1
ATOM 3174 C CA . VAL A 1 417 ? -14.312 4.52 27.984 1 91.5 417 VAL A CA 1
ATOM 3175 C C . VAL A 1 417 ? -12.883 4.188 27.547 1 91.5 417 VAL A C 1
ATOM 3177 O O . VAL A 1 417 ? -12.297 4.902 26.734 1 91.5 417 VAL A O 1
ATOM 3180 N N . GLY A 1 418 ? -12.352 3.082 28 1 88.94 418 GLY A N 1
ATOM 3181 C CA . GLY A 1 418 ? -11.047 2.623 27.547 1 88.94 418 GLY A CA 1
ATOM 3182 C C . GLY A 1 418 ? -9.891 3.383 28.172 1 88.94 418 GLY A C 1
ATOM 3183 O O . GLY A 1 418 ? -10.07 4.055 29.203 1 88.94 418 GLY A O 1
ATOM 3184 N N . THR A 1 419 ? -8.695 3.217 27.5 1 89.62 419 THR A N 1
ATOM 3185 C CA . THR A 1 419 ? -7.473 3.822 28.016 1 89.62 419 THR A CA 1
ATOM 3186 C C . THR A 1 419 ? -7.43 5.312 27.688 1 89.62 419 THR A C 1
ATOM 3188 O O . THR A 1 419 ? -7.961 5.746 26.672 1 89.62 419 THR A O 1
ATOM 3191 N N . SER A 1 420 ? -6.883 6.086 28.641 1 92.81 420 SER A N 1
ATOM 3192 C CA . SER A 1 420 ? -6.676 7.504 28.375 1 92.81 420 SER A CA 1
ATOM 3193 C C . SER A 1 420 ? -5.496 7.715 27.422 1 92.81 420 SER A C 1
ATOM 3195 O O . SER A 1 420 ? -4.684 6.812 27.219 1 92.81 420 SER A O 1
ATOM 3197 N N . PHE A 1 421 ? -5.492 8.766 26.812 1 92.75 421 PHE A N 1
ATOM 3198 C CA . PHE A 1 421 ? -4.414 9.305 26 1 92.75 421 PHE A CA 1
ATOM 3199 C C . PHE A 1 421 ? -4.07 10.727 26.438 1 92.75 421 PHE A C 1
ATOM 3201 O O . PHE A 1 421 ? -4.898 11.633 26.328 1 92.75 421 PHE A O 1
ATOM 3208 N N . ARG A 1 422 ? -2.93 10.938 27.031 1 91.25 422 ARG A N 1
ATOM 3209 C CA . ARG A 1 422 ? -2.537 12.195 27.656 1 91.25 422 ARG A CA 1
ATOM 3210 C C . ARG A 1 422 ? -3.486 12.57 28.781 1 91.25 422 ARG A C 1
ATOM 3212 O O . ARG A 1 422 ? -3.852 13.734 28.938 1 91.25 422 ARG A O 1
ATOM 3219 N N . ASN A 1 423 ? -3.994 11.57 29.438 1 91.75 423 ASN A N 1
ATOM 3220 C CA . ASN A 1 423 ? -4.887 11.695 30.594 1 91.75 423 ASN A CA 1
ATOM 3221 C C . ASN A 1 423 ? -6.23 12.305 30.188 1 91.75 423 ASN A C 1
ATOM 3223 O O . ASN A 1 423 ? -6.875 12.969 31 1 91.75 423 ASN A O 1
ATOM 3227 N N . GLN A 1 424 ? -6.559 12.188 29 1 95.31 424 GLN A N 1
ATOM 3228 C CA . GLN A 1 424 ? -7.812 12.797 28.562 1 95.31 424 GLN A CA 1
ATOM 3229 C C . GLN A 1 424 ? -8.648 11.812 27.75 1 95.31 424 GLN A C 1
ATOM 3231 O O . GLN A 1 424 ? -8.18 10.734 27.406 1 95.31 424 GLN A O 1
ATOM 3236 N N . TYR A 1 425 ? -9.883 12.164 27.547 1 96.81 425 TYR A N 1
ATOM 3237 C CA . TYR A 1 425 ? -10.875 11.445 26.766 1 96.81 425 TYR A CA 1
ATOM 3238 C C . TYR A 1 425 ? -11.539 12.359 25.734 1 96.81 425 TYR A C 1
ATOM 3240 O O . TYR A 1 425 ? -11.164 13.523 25.609 1 96.81 425 TYR A O 1
ATOM 3248 N N . VAL A 1 426 ? -12.398 11.781 24.922 1 97.5 426 VAL A N 1
ATOM 3249 C CA . VAL A 1 426 ? -12.961 12.531 23.812 1 97.5 426 VAL A CA 1
ATOM 3250 C C . VAL A 1 426 ? -14.383 12.984 24.156 1 97.5 426 VAL A C 1
ATOM 3252 O O . VAL A 1 426 ? -15.18 12.203 24.672 1 97.5 426 VAL A O 1
ATOM 3255 N N . LEU A 1 427 ? -14.641 14.234 23.953 1 98.06 427 LEU A N 1
ATOM 3256 C CA . LEU A 1 427 ? -15.992 14.766 24.062 1 98.06 427 LEU A CA 1
ATOM 3257 C C . LEU A 1 427 ? -16.75 14.602 22.75 1 98.06 427 LEU A C 1
ATOM 3259 O O . LEU A 1 427 ? -16.219 14.898 21.688 1 98.06 427 LEU A O 1
ATOM 3263 N N . ASP A 1 428 ? -17.953 14.117 22.797 1 97.5 428 ASP A N 1
ATOM 3264 C CA . ASP A 1 428 ? -18.797 13.977 21.609 1 97.5 428 ASP A CA 1
ATOM 3265 C C . ASP A 1 428 ? -19.375 15.32 21.188 1 97.5 428 ASP A C 1
ATOM 3267 O O . ASP A 1 428 ? -20.5 15.672 21.562 1 97.5 428 ASP A O 1
ATOM 3271 N N . VAL A 1 429 ? -18.672 15.984 20.297 1 98.31 429 VAL A N 1
ATOM 3272 C CA . VAL A 1 429 ? -19.062 17.328 19.859 1 98.31 429 VAL A CA 1
ATOM 3273 C C . VAL A 1 429 ? -20.375 17.266 19.109 1 98.31 429 VAL A C 1
ATOM 3275 O O . VAL A 1 429 ? -21.125 18.234 19.062 1 98.31 429 VAL A O 1
ATOM 3278 N N . ALA A 1 430 ? -20.672 16.094 18.531 1 97.38 430 ALA A N 1
ATOM 3279 C CA . ALA A 1 430 ? -21.875 15.953 17.719 1 97.38 430 ALA A CA 1
ATOM 3280 C C . ALA A 1 430 ? -23.125 15.797 18.594 1 97.38 430 ALA A C 1
ATOM 3282 O O . ALA A 1 430 ? -24.25 15.922 18.109 1 97.38 430 ALA A O 1
ATOM 3283 N N . HIS A 1 431 ? -22.953 15.438 19.859 1 97.12 431 HIS A N 1
ATOM 3284 C CA . HIS A 1 431 ? -24.094 15.445 20.766 1 97.12 431 HIS A CA 1
ATOM 3285 C C . HIS A 1 431 ? -24.703 16.844 20.891 1 97.12 431 HIS A C 1
ATOM 3287 O O . HIS A 1 431 ? -24 17.797 21.172 1 97.12 431 HIS A O 1
ATOM 3293 N N . PRO A 1 432 ? -26.016 16.938 20.75 1 97.69 432 PRO A N 1
ATOM 3294 C CA . PRO A 1 432 ? -26.609 18.266 20.719 1 97.69 432 PRO A CA 1
ATOM 3295 C C . PRO A 1 432 ? -26.328 19.078 21.984 1 97.69 432 PRO A C 1
ATOM 3297 O O . PRO A 1 432 ? -26.094 20.281 21.906 1 97.69 432 PRO A O 1
ATOM 3300 N N . GLY A 1 433 ? -26.391 18.422 23.094 1 98.38 433 GLY A N 1
ATOM 3301 C CA . GLY A 1 433 ? -26.094 19.109 24.344 1 98.38 433 GLY A CA 1
ATOM 3302 C C . GLY A 1 433 ? -24.656 19.578 24.438 1 98.38 433 GLY A C 1
ATOM 3303 O O . GLY A 1 433 ? -24.406 20.719 24.859 1 98.38 433 GLY A O 1
ATOM 3304 N N . ALA A 1 434 ? -23.734 18.688 24.141 1 98.5 434 ALA A N 1
ATOM 3305 C CA . ALA A 1 434 ? -22.312 19.047 24.172 1 98.5 434 ALA A CA 1
ATOM 3306 C C . ALA A 1 434 ? -22.016 20.172 23.188 1 98.5 434 ALA A C 1
ATOM 3308 O O . ALA A 1 434 ? -21.266 21.094 23.5 1 98.5 434 ALA A O 1
ATOM 3309 N N . TYR A 1 435 ? -22.609 20.047 21.984 1 98.62 435 TYR A N 1
ATOM 3310 C CA . TYR A 1 435 ? -22.469 21.062 20.953 1 98.62 435 TYR A CA 1
ATOM 3311 C C . TYR A 1 435 ? -22.906 22.422 21.469 1 98.62 435 TYR A C 1
ATOM 3313 O O . TYR A 1 435 ? -22.156 23.406 21.359 1 98.62 435 TYR A O 1
ATOM 3321 N N . ALA A 1 436 ? -24.047 22.516 22.016 1 98.69 436 ALA A N 1
ATOM 3322 C CA . ALA A 1 436 ? -24.594 23.766 22.516 1 98.69 436 ALA A CA 1
ATOM 3323 C C . ALA A 1 436 ? -23.75 24.312 23.656 1 98.69 436 ALA A C 1
ATOM 3325 O O . ALA A 1 436 ? -23.516 25.516 23.734 1 98.69 436 ALA A O 1
ATOM 3326 N N . TYR A 1 437 ? -23.422 23.453 24.531 1 98.62 437 TYR A N 1
ATOM 3327 C CA . TYR A 1 437 ? -22.594 23.859 25.656 1 98.62 437 TYR A CA 1
ATOM 3328 C C . TYR A 1 437 ? -21.297 24.516 25.188 1 98.62 437 TYR A C 1
ATOM 3330 O O . TYR A 1 437 ? -20.922 25.578 25.656 1 98.62 437 TYR A O 1
ATOM 3338 N N . LEU A 1 438 ? -20.547 23.812 24.234 1 98.81 438 LEU A N 1
ATOM 3339 C CA . LEU A 1 438 ? -19.281 24.328 23.734 1 98.81 438 LEU A CA 1
ATOM 3340 C C . LEU A 1 438 ? -19.484 25.672 23.047 1 98.81 438 LEU A C 1
ATOM 3342 O O . LEU A 1 438 ? -18.703 26.609 23.281 1 98.81 438 LEU A O 1
ATOM 3346 N N . LEU A 1 439 ? -20.484 25.734 22.141 1 98.81 439 LEU A N 1
ATOM 3347 C CA . LEU A 1 439 ? -20.766 26.969 21.422 1 98.81 439 LEU A CA 1
ATOM 3348 C C . LEU A 1 439 ? -20.984 28.125 22.406 1 98.81 439 LEU A C 1
ATOM 3350 O O . LEU A 1 439 ? -20.391 29.188 22.25 1 98.81 439 LEU A O 1
ATOM 3354 N N . ASP A 1 440 ? -21.797 27.922 23.438 1 98.5 440 ASP A N 1
ATOM 3355 C CA . ASP A 1 440 ? -22.156 28.953 24.406 1 98.5 440 ASP A CA 1
ATOM 3356 C C . ASP A 1 440 ? -20.969 29.312 25.297 1 98.5 440 ASP A C 1
ATOM 3358 O O . ASP A 1 440 ? -20.703 30.5 25.547 1 98.5 440 ASP A O 1
ATOM 3362 N N . ALA A 1 441 ? -20.344 28.312 25.812 1 98.5 441 ALA A N 1
ATOM 3363 C CA . ALA A 1 441 ? -19.234 28.531 26.734 1 98.5 441 ALA A CA 1
ATOM 3364 C C . ALA A 1 441 ? -18.109 29.312 26.062 1 98.5 441 ALA A C 1
ATOM 3366 O O . ALA A 1 441 ? -17.578 30.281 26.641 1 98.5 441 ALA A O 1
ATOM 3367 N N . ILE A 1 442 ? -17.688 28.922 24.875 1 98.75 442 ILE A N 1
ATOM 3368 C CA . ILE A 1 442 ? -16.594 29.578 24.172 1 98.75 442 ILE A CA 1
ATOM 3369 C C . ILE A 1 442 ? -17.016 30.984 23.766 1 98.75 442 ILE A C 1
ATOM 3371 O O . ILE A 1 442 ? -16.266 31.953 23.938 1 98.75 442 ILE A O 1
ATOM 3375 N N . SER A 1 443 ? -18.281 31.109 23.188 1 98.5 443 SER A N 1
ATOM 3376 C CA . SER A 1 443 ? -18.781 32.406 22.781 1 98.5 443 SER A CA 1
ATOM 3377 C C . SER A 1 443 ? -18.828 33.375 23.969 1 98.5 443 SER A C 1
ATOM 3379 O O . SER A 1 443 ? -18.484 34.562 23.812 1 98.5 443 SER A O 1
ATOM 3381 N N . ALA A 1 444 ? -19.25 32.906 25.125 1 98.12 444 ALA A N 1
ATOM 3382 C CA . ALA A 1 444 ? -19.359 33.75 26.312 1 98.12 444 ALA A CA 1
ATOM 3383 C C . ALA A 1 444 ? -17.984 34.281 26.719 1 98.12 444 ALA A C 1
ATOM 3385 O O . ALA A 1 444 ? -17.859 35.469 27.094 1 98.12 444 ALA A O 1
ATOM 3386 N N . VAL A 1 445 ? -17.016 33.438 26.672 1 98.31 445 VAL A N 1
ATOM 3387 C CA . VAL A 1 445 ? -15.664 33.844 27.031 1 98.31 445 VAL A CA 1
ATOM 3388 C C . VAL A 1 445 ? -15.133 34.844 26 1 98.31 445 VAL A C 1
ATOM 3390 O O . VAL A 1 445 ? -14.516 35.844 26.375 1 98.31 445 VAL A O 1
ATOM 3393 N N . VAL A 1 446 ? -15.32 34.562 24.688 1 98.44 446 VAL A N 1
ATOM 3394 C CA . VAL A 1 446 ? -14.867 35.438 23.609 1 98.44 446 VAL A CA 1
ATOM 3395 C C . VAL A 1 446 ? -15.508 36.812 23.766 1 98.44 446 VAL A C 1
ATOM 3397 O O . VAL A 1 446 ? -14.828 37.844 23.641 1 98.44 446 VAL A O 1
ATOM 3400 N N . GLU A 1 447 ? -16.797 36.875 24.094 1 97.69 447 GLU A N 1
ATOM 3401 C CA . GLU A 1 447 ? -17.531 38.125 24.234 1 97.69 447 GLU A CA 1
ATOM 3402 C C . GLU A 1 447 ? -17.094 38.875 25.5 1 97.69 447 GLU A C 1
ATOM 3404 O O . GLU A 1 447 ? -16.828 40.094 25.438 1 97.69 447 GLU A O 1
ATOM 3409 N N . ARG A 1 448 ? -17.016 38.188 26.547 1 97.69 448 ARG A N 1
ATOM 3410 C CA . ARG A 1 448 ? -16.734 38.812 27.828 1 97.69 448 ARG A CA 1
ATOM 3411 C C . ARG A 1 448 ? -15.367 39.469 27.844 1 97.69 448 ARG A C 1
ATOM 3413 O O . ARG A 1 448 ? -15.203 40.562 28.391 1 97.69 448 ARG A O 1
ATOM 3420 N N . TYR A 1 449 ? -14.43 38.844 27.25 1 98.06 449 TYR A N 1
ATOM 3421 C CA . TYR A 1 449 ? -13.055 39.312 27.391 1 98.06 449 TYR A CA 1
ATOM 3422 C C . TYR A 1 449 ? -12.539 39.875 26.094 1 98.06 449 TYR A C 1
ATOM 3424 O O . TYR A 1 449 ? -11.375 40.281 26 1 98.06 449 TYR A O 1
ATOM 3432 N N . GLY A 1 450 ? -13.398 39.938 25.078 1 97.69 450 GLY A N 1
ATOM 3433 C CA . GLY A 1 450 ? -12.969 40.438 23.781 1 97.69 450 GLY A CA 1
ATOM 3434 C C . GLY A 1 450 ? -11.797 39.688 23.188 1 97.69 450 GLY A C 1
ATOM 3435 O O . GLY A 1 450 ? -10.805 40.281 22.781 1 97.69 450 GLY A O 1
ATOM 3436 N N . VAL A 1 451 ? -11.867 38.344 23.188 1 98.5 451 VAL A N 1
ATOM 3437 C CA . VAL A 1 451 ? -10.797 37.5 22.703 1 98.5 451 VAL A CA 1
ATOM 3438 C C . VAL A 1 451 ? -10.641 37.656 21.188 1 98.5 451 VAL A C 1
ATOM 3440 O O . VAL A 1 451 ? -11.617 37.562 20.438 1 98.5 451 VAL A O 1
ATOM 3443 N N . ASP A 1 452 ? -9.414 37.969 20.688 1 97.56 452 ASP A N 1
ATOM 3444 C CA . ASP A 1 452 ? -9.133 38.219 19.266 1 97.56 452 ASP A CA 1
ATOM 3445 C C . ASP A 1 452 ? -8.734 36.906 18.562 1 97.56 452 ASP A C 1
ATOM 3447 O O . ASP A 1 452 ? -8.828 36.812 17.344 1 97.56 452 ASP A O 1
ATOM 3451 N N . TYR A 1 453 ? -8.297 36.031 19.297 1 97.5 453 TYR A N 1
ATOM 3452 C CA . TYR A 1 453 ? -7.602 34.844 18.766 1 97.5 453 TYR A CA 1
ATOM 3453 C C . TYR A 1 453 ? -7.785 33.656 19.656 1 97.5 453 TYR A C 1
ATOM 3455 O O . TYR A 1 453 ? -7.672 33.75 20.891 1 97.5 453 TYR A O 1
ATOM 3463 N N . ILE A 1 454 ? -8.109 32.438 19.062 1 98.62 454 ILE A N 1
ATOM 3464 C CA . ILE A 1 454 ? -8.18 31.172 19.797 1 98.62 454 ILE A CA 1
ATOM 3465 C C . ILE A 1 454 ? -7.152 30.188 19.234 1 98.62 454 ILE A C 1
ATOM 3467 O O . ILE A 1 454 ? -7.074 29.984 18.031 1 98.62 454 ILE A O 1
ATOM 3471 N N . LYS A 1 455 ? -6.273 29.703 20.078 1 98.44 455 LYS A N 1
ATOM 3472 C CA . LYS A 1 455 ? -5.547 28.469 19.766 1 98.44 455 LYS A CA 1
ATOM 3473 C C . LYS A 1 455 ? -6.387 27.234 20.094 1 98.44 455 LYS A C 1
ATOM 3475 O O . LYS A 1 455 ? -6.59 26.906 21.25 1 98.44 455 LYS A O 1
ATOM 3480 N N . TRP A 1 456 ? -6.902 26.609 19.047 1 98.62 456 TRP A N 1
ATOM 3481 C CA . TRP A 1 456 ? -7.82 25.484 19.156 1 98.62 456 TRP A CA 1
ATOM 3482 C C . TRP A 1 456 ? -7.062 24.156 19.109 1 98.62 456 TRP A C 1
ATOM 3484 O O . TRP A 1 456 ? -6.645 23.719 18.031 1 98.62 456 TRP A O 1
ATOM 3494 N N . ASP A 1 457 ? -6.996 23.438 20.203 1 98.12 457 ASP A N 1
ATOM 3495 C CA . ASP A 1 457 ? -6.145 22.266 20.297 1 98.12 457 ASP A CA 1
ATOM 3496 C C . ASP A 1 457 ? -6.977 20.984 20.234 1 98.12 457 ASP A C 1
ATOM 3498 O O . ASP A 1 457 ? -8.195 21.016 20.438 1 98.12 457 ASP A O 1
ATOM 3502 N N . HIS A 1 458 ? -6.387 19.906 19.812 1 97.62 458 HIS A N 1
ATOM 3503 C CA . HIS A 1 458 ? -6.902 18.547 19.703 1 97.62 458 HIS A CA 1
ATOM 3504 C C . HIS A 1 458 ? -5.793 17.516 19.906 1 97.62 458 HIS A C 1
ATOM 3506 O O . HIS A 1 458 ? -5.262 16.969 18.938 1 97.62 458 HIS A O 1
ATOM 3512 N N . ASN A 1 459 ? -5.531 17.109 21.125 1 95.94 459 ASN A N 1
ATOM 3513 C CA . ASN A 1 459 ? -4.27 16.453 21.438 1 95.94 459 ASN A CA 1
ATOM 3514 C C . ASN A 1 459 ? -4.352 14.945 21.203 1 95.94 459 ASN A C 1
ATOM 3516 O O . ASN A 1 459 ? -3.42 14.344 20.656 1 95.94 459 ASN A O 1
ATOM 3520 N N . ARG A 1 460 ? -5.391 14.305 21.594 1 95.06 460 ARG A N 1
ATOM 3521 C CA . ARG A 1 460 ? -5.375 12.844 21.516 1 95.06 460 ARG A CA 1
ATOM 3522 C C . ARG A 1 460 ? -6.027 12.352 20.234 1 95.06 460 ARG A C 1
ATOM 3524 O O . ARG A 1 460 ? -6.836 13.062 19.625 1 95.06 460 ARG A O 1
ATOM 3531 N N . ASP A 1 461 ? -5.73 11.148 19.828 1 93.94 461 ASP A N 1
ATOM 3532 C CA . ASP A 1 461 ? -6.418 10.453 18.734 1 93.94 461 ASP A CA 1
ATOM 3533 C C . ASP A 1 461 ? -7.789 9.953 19.188 1 93.94 461 ASP A C 1
ATOM 3535 O O . ASP A 1 461 ? -8.047 9.836 20.391 1 93.94 461 ASP A O 1
ATOM 3539 N N . LEU A 1 462 ? -8.641 9.797 18.203 1 94.44 462 LEU A N 1
ATOM 3540 C CA . LEU A 1 462 ? -9.938 9.211 18.5 1 94.44 462 LEU A CA 1
ATOM 3541 C C . LEU A 1 462 ? -9.883 7.688 18.453 1 94.44 462 LEU A C 1
ATOM 3543 O O . LEU A 1 462 ? -10.07 7.086 17.406 1 94.44 462 LEU A O 1
ATOM 3547 N N . LEU A 1 463 ? -9.602 7.055 19.547 1 88.19 463 LEU A N 1
ATOM 3548 C CA . LEU A 1 463 ? -9.633 5.602 19.672 1 88.19 463 LEU A CA 1
ATOM 3549 C C . LEU A 1 463 ? -11.039 5.113 19.984 1 88.19 463 LEU A C 1
ATOM 3551 O O . LEU A 1 463 ? -11.688 5.621 20.906 1 88.19 463 LEU A O 1
ATOM 3555 N N . GLU A 1 464 ? -11.578 4.191 19.203 1 92.25 464 GLU A N 1
ATOM 3556 C CA . GLU A 1 464 ? -12.914 3.639 19.406 1 92.25 464 GLU A CA 1
ATOM 3557 C C . GLU A 1 464 ? -13.969 4.742 19.484 1 92.25 464 GLU A C 1
ATOM 3559 O O . GLU A 1 464 ? -14.758 4.793 20.422 1 92.25 464 GLU A O 1
ATOM 3564 N N . ALA A 1 465 ? -13.93 5.617 18.516 1 93.62 465 ALA A N 1
ATOM 3565 C CA . ALA A 1 465 ? -14.828 6.77 18.469 1 93.62 465 ALA A CA 1
ATOM 3566 C C . ALA A 1 465 ? -16.219 6.363 18.031 1 93.62 465 ALA A C 1
ATOM 3568 O O . ALA A 1 465 ? -16.562 6.461 16.844 1 93.62 465 ALA A O 1
ATOM 3569 N N . VAL A 1 466 ? -17.047 5.961 18.984 1 95.31 466 VAL A N 1
ATOM 3570 C CA . VAL A 1 466 ? -18.406 5.52 18.703 1 95.31 466 VAL A CA 1
ATOM 3571 C C . VAL A 1 466 ? -19.391 6.293 19.578 1 95.31 466 VAL A C 1
ATOM 3573 O O . VAL A 1 466 ? -19.047 6.734 20.672 1 95.31 466 VAL A O 1
ATOM 3576 N N . VAL A 1 467 ? -20.562 6.52 19.078 1 93.56 467 VAL A N 1
ATOM 3577 C CA . VAL A 1 467 ? -21.656 7.125 19.812 1 93.56 467 VAL A CA 1
ATOM 3578 C C . VAL A 1 467 ? -22.406 6.051 20.594 1 93.56 467 VAL A C 1
ATOM 3580 O O . VAL A 1 467 ? -22.781 5.012 20.031 1 93.56 467 VAL A O 1
ATOM 3583 N N . ARG A 1 468 ? -22.609 6.383 21.844 1 88.94 468 ARG A N 1
ATOM 3584 C CA . ARG A 1 468 ? -23.375 5.457 22.672 1 88.94 468 ARG A CA 1
ATOM 3585 C C . ARG A 1 468 ? -24.859 5.527 22.359 1 88.94 468 ARG A C 1
ATOM 3587 O O . ARG A 1 468 ? -25.453 6.613 22.344 1 88.94 468 ARG A O 1
ATOM 3594 N N . ASP A 1 469 ? -25.344 4.445 21.969 1 82.38 469 ASP A N 1
ATOM 3595 C CA . ASP A 1 469 ? -26.766 4.348 21.641 1 82.38 469 ASP A CA 1
ATOM 3596 C C . ASP A 1 469 ? -27.391 3.102 22.266 1 82.38 469 ASP A C 1
ATOM 3598 O O . ASP A 1 469 ? -26.719 2.072 22.406 1 82.38 469 ASP A O 1
ATOM 3602 N N . GLY A 1 470 ? -28.547 3.252 22.859 1 79.25 470 GLY A N 1
ATOM 3603 C CA . GLY A 1 470 ? -29.234 2.123 23.453 1 79.25 470 GLY A CA 1
ATOM 3604 C C . GLY A 1 470 ? -29.344 0.93 22.531 1 79.25 470 GLY A C 1
ATOM 3605 O O . GLY A 1 470 ? -29.312 -0.218 22.969 1 79.25 470 GLY A O 1
ATOM 3606 N N . ALA A 1 471 ? -29.422 1.197 21.234 1 78.62 471 ALA A N 1
ATOM 3607 C CA . ALA A 1 471 ? -29.578 0.119 20.266 1 78.62 471 ALA A CA 1
ATOM 3608 C C . ALA A 1 471 ? -28.234 -0.467 19.859 1 78.62 471 ALA A C 1
ATOM 3610 O O . ALA A 1 471 ? -28.172 -1.464 19.141 1 78.62 471 ALA A O 1
ATOM 3611 N N . GLY A 1 472 ? -27.172 0.114 20.391 1 88.62 472 GLY A N 1
ATOM 3612 C CA . GLY A 1 472 ? -25.812 -0.307 20.047 1 88.62 472 GLY A CA 1
ATOM 3613 C C . GLY A 1 472 ? -24.922 0.843 19.609 1 88.62 472 GLY A C 1
ATOM 3614 O O . GLY A 1 472 ? -25.391 1.782 18.953 1 88.62 472 GLY A O 1
ATOM 3615 N N . ASP A 1 473 ? -23.656 0.679 19.953 1 93.81 473 ASP A N 1
ATOM 3616 C CA . ASP A 1 473 ? -22.703 1.737 19.641 1 93.81 473 ASP A CA 1
ATOM 3617 C C . ASP A 1 473 ? -22.469 1.831 18.141 1 93.81 473 ASP A C 1
ATOM 3619 O O . ASP A 1 473 ? -22.391 0.81 17.453 1 93.81 473 ASP A O 1
ATOM 3623 N N . ARG A 1 474 ? -22.438 2.996 17.578 1 94.88 474 ARG A N 1
ATOM 3624 C CA . ARG A 1 474 ? -22.234 3.246 16.156 1 94.88 474 ARG A CA 1
ATOM 3625 C C . ARG A 1 474 ? -20.984 4.102 15.938 1 94.88 474 ARG A C 1
ATOM 3627 O O . ARG A 1 474 ? -20.688 4.992 16.734 1 94.88 474 ARG A O 1
ATOM 3634 N N . PRO A 1 475 ? -20.312 3.834 14.797 1 95.88 475 PRO A N 1
ATOM 3635 C CA . PRO A 1 475 ? -19.156 4.688 14.523 1 95.88 475 PRO A CA 1
ATOM 3636 C C . PRO A 1 475 ? -19.516 6.172 14.477 1 95.88 475 PRO A C 1
ATOM 3638 O O . PRO A 1 475 ? -20.578 6.539 13.953 1 95.88 475 PRO A O 1
ATOM 3641 N N . GLY A 1 476 ? -18.625 7.02 14.977 1 96.06 476 GLY A N 1
ATOM 3642 C CA . GLY A 1 476 ? -18.984 8.422 15.125 1 96.06 476 GLY A CA 1
ATOM 3643 C C . GLY A 1 476 ? -17.906 9.367 14.625 1 96.06 476 GLY A C 1
ATOM 3644 O O . GLY A 1 476 ? -17.953 10.57 14.883 1 96.06 476 GLY A O 1
ATOM 3645 N N . VAL A 1 477 ? -16.891 8.883 13.867 1 97.38 477 VAL A N 1
ATOM 3646 C CA . VAL A 1 477 ? -15.758 9.719 13.469 1 97.38 477 VAL A CA 1
ATOM 3647 C C . VAL A 1 477 ? -16.234 10.805 12.508 1 97.38 477 VAL A C 1
ATOM 3649 O O . VAL A 1 477 ? -15.938 11.984 12.688 1 97.38 477 VAL A O 1
ATOM 3652 N N . ARG A 1 478 ? -16.969 10.453 11.492 1 97.75 478 ARG A N 1
ATOM 3653 C CA . ARG A 1 478 ? -17.453 11.414 10.508 1 97.75 478 ARG A CA 1
ATOM 3654 C C . ARG A 1 478 ? -18.359 12.453 11.164 1 97.75 478 ARG A C 1
ATOM 3656 O O . ARG A 1 478 ? -18.203 13.656 10.938 1 97.75 478 ARG A O 1
ATOM 3663 N N . ARG A 1 479 ? -19.312 11.992 11.961 1 97.19 479 ARG A N 1
ATOM 3664 C CA . ARG A 1 479 ? -20.234 12.906 12.633 1 97.19 479 ARG A CA 1
ATOM 3665 C C . ARG A 1 479 ? -19.469 13.891 13.516 1 97.19 479 ARG A C 1
ATOM 3667 O O . ARG A 1 479 ? -19.828 15.07 13.594 1 97.19 479 ARG A O 1
ATOM 3674 N N . GLN A 1 480 ? -18.469 13.344 14.219 1 98.12 480 GLN A N 1
ATOM 3675 C CA . GLN A 1 480 ? -17.609 14.172 15.062 1 98.12 480 GLN A CA 1
ATOM 3676 C C . GLN A 1 480 ? -16.938 15.281 14.242 1 98.12 480 GLN A C 1
ATOM 3678 O O . GLN A 1 480 ? -16.922 16.438 14.672 1 98.12 480 GLN A O 1
ATOM 3683 N N . THR A 1 481 ? -16.375 14.953 13.086 1 98.5 481 THR A N 1
ATOM 3684 C CA . THR A 1 481 ? -15.664 15.891 12.234 1 98.5 481 THR A CA 1
ATOM 3685 C C . THR A 1 481 ? -16.609 16.953 11.68 1 98.5 481 THR A C 1
ATOM 3687 O O . THR A 1 481 ? -16.281 18.141 11.688 1 98.5 481 THR A O 1
ATOM 3690 N N . LEU A 1 482 ? -17.75 16.516 11.195 1 98.62 482 LEU A N 1
ATOM 3691 C CA . LEU A 1 482 ? -18.719 17.453 10.656 1 98.62 482 LEU A CA 1
ATOM 3692 C C . LEU A 1 482 ? -19.234 18.406 11.742 1 98.62 482 LEU A C 1
ATOM 3694 O O . LEU A 1 482 ? -19.453 19.594 11.484 1 98.62 482 LEU A O 1
ATOM 3698 N N . ALA A 1 483 ? -19.422 17.859 12.945 1 98.69 483 ALA A N 1
ATOM 3699 C CA . ALA A 1 483 ? -19.859 18.688 14.062 1 98.69 483 ALA A CA 1
ATOM 3700 C C . ALA A 1 483 ? -18.797 19.734 14.414 1 98.69 483 ALA A C 1
ATOM 3702 O O . ALA A 1 483 ? -19.125 20.891 14.734 1 98.69 483 ALA A O 1
ATOM 3703 N N . LEU A 1 484 ? -17.562 19.344 14.406 1 98.75 484 LEU A N 1
ATOM 3704 C CA . LEU A 1 484 ? -16.484 20.281 14.633 1 98.75 484 LEU A CA 1
ATOM 3705 C C . LEU A 1 484 ? -16.531 21.422 13.617 1 98.75 484 LEU A C 1
ATOM 3707 O O . LEU A 1 484 ? -16.453 22.594 13.984 1 98.75 484 LEU A O 1
ATOM 3711 N N . TYR A 1 485 ? -16.625 21.078 12.305 1 98.75 485 TYR A N 1
ATOM 3712 C CA . TYR A 1 485 ? -16.703 22.094 11.25 1 98.75 485 TYR A CA 1
ATOM 3713 C C . TYR A 1 485 ? -17.844 23.062 11.492 1 98.75 485 TYR A C 1
ATOM 3715 O O . TYR A 1 485 ? -17.672 24.266 11.414 1 98.75 485 TYR A O 1
ATOM 3723 N N . ALA A 1 486 ? -18.953 22.5 11.836 1 98.81 486 ALA A N 1
ATOM 3724 C CA . ALA A 1 486 ? -20.141 23.328 12.086 1 98.81 486 ALA A CA 1
ATOM 3725 C C . ALA A 1 486 ? -19.922 24.25 13.273 1 98.81 486 ALA A C 1
ATOM 3727 O O . ALA A 1 486 ? -20.328 25.422 13.234 1 98.81 486 ALA A O 1
ATOM 3728 N N . LEU A 1 487 ? -19.359 23.719 14.305 1 98.81 487 LEU A N 1
ATOM 3729 C CA . LEU A 1 487 ? -19.094 24.5 15.508 1 98.81 487 LEU A CA 1
ATOM 3730 C C . LEU A 1 487 ? -18.156 25.672 15.195 1 98.81 487 LEU A C 1
ATOM 3732 O O . LEU A 1 487 ? -18.406 26.797 15.625 1 98.81 487 LEU A O 1
ATOM 3736 N N . LEU A 1 488 ? -17.109 25.406 14.484 1 98.69 488 LEU A N 1
ATOM 3737 C CA . LEU A 1 488 ? -16.172 26.453 14.094 1 98.69 488 LEU A CA 1
ATOM 3738 C C . LEU A 1 488 ? -16.844 27.516 13.234 1 98.69 488 LEU A C 1
ATOM 3740 O O . LEU A 1 488 ? -16.625 28.703 13.43 1 98.69 488 LEU A O 1
ATOM 3744 N N . ASP A 1 489 ? -17.672 27.109 12.312 1 98.38 489 ASP A N 1
ATOM 3745 C CA . ASP A 1 489 ? -18.375 28.047 11.43 1 98.38 489 ASP A CA 1
ATOM 3746 C C . ASP A 1 489 ? -19.344 28.938 12.219 1 98.38 489 ASP A C 1
ATOM 3748 O O . ASP A 1 489 ? -19.422 30.141 11.969 1 98.38 489 ASP A O 1
ATOM 3752 N N . GLU A 1 490 ? -20.031 28.297 13.102 1 98.62 490 GLU A N 1
ATOM 3753 C CA . GLU A 1 490 ? -20.984 29.078 13.891 1 98.62 490 GLU A CA 1
ATOM 3754 C C . GLU A 1 490 ? -20.266 30.062 14.812 1 98.62 490 GLU A C 1
ATOM 3756 O O . GLU A 1 490 ? -20.75 31.172 15.023 1 98.62 490 GLU A O 1
ATOM 3761 N N . LEU A 1 491 ? -19.172 29.641 15.445 1 98.56 491 LEU A N 1
ATOM 3762 C CA . LEU A 1 491 ? -18.375 30.562 16.25 1 98.56 491 LEU A CA 1
ATOM 3763 C C . LEU A 1 491 ? -17.906 31.75 15.422 1 98.56 491 LEU A C 1
ATOM 3765 O O . LEU A 1 491 ? -17.953 32.875 15.883 1 98.56 491 LEU A O 1
ATOM 3769 N N . ARG A 1 492 ? -17.516 31.531 14.234 1 95.88 492 ARG A N 1
ATOM 3770 C CA . ARG A 1 492 ? -17.047 32.594 13.344 1 95.88 492 ARG A CA 1
ATOM 3771 C C . ARG A 1 492 ? -18.203 33.5 12.961 1 95.88 492 ARG A C 1
ATOM 3773 O O . ARG A 1 492 ? -18 34.719 12.781 1 95.88 492 ARG A O 1
ATOM 3780 N N . GLU A 1 493 ? -19.359 32.969 12.773 1 97.38 493 GLU A N 1
ATOM 3781 C CA . GLU A 1 493 ? -20.531 33.781 12.484 1 97.38 493 GLU A CA 1
ATOM 3782 C C . GLU A 1 493 ? -20.859 34.719 13.648 1 97.38 493 GLU A C 1
ATOM 3784 O O . GLU A 1 493 ? -21.188 35.875 13.445 1 97.38 493 GLU A O 1
ATOM 3789 N N . ARG A 1 494 ? -20.75 34.125 14.828 1 97.94 494 ARG A N 1
ATOM 3790 C CA . ARG A 1 494 ? -21.047 34.906 16.031 1 97.94 494 ARG A CA 1
ATOM 3791 C C . ARG A 1 494 ? -19.953 35.938 16.297 1 97.94 494 ARG A C 1
ATOM 3793 O O . ARG A 1 494 ? -20.234 37.031 16.828 1 97.94 494 ARG A O 1
ATOM 3800 N N . HIS A 1 495 ? -18.781 35.562 15.992 1 97.81 495 HIS A N 1
ATOM 3801 C CA . HIS A 1 495 ? -17.609 36.406 16.234 1 97.81 495 HIS A CA 1
ATOM 3802 C C . HIS A 1 495 ? -16.766 36.594 14.977 1 97.81 495 HIS A C 1
ATOM 3804 O O . HIS A 1 495 ? -15.656 36.031 14.898 1 97.81 495 HIS A O 1
ATOM 3810 N N . PRO A 1 496 ? -17.156 37.375 14.008 1 94.5 496 PRO A N 1
ATOM 3811 C CA . PRO A 1 496 ? -16.531 37.438 12.688 1 94.5 496 PRO A CA 1
ATOM 3812 C C . PRO A 1 496 ? -15.078 37.875 12.727 1 94.5 496 PRO A C 1
ATOM 3814 O O . PRO A 1 496 ? -14.305 37.562 11.812 1 94.5 496 PRO A O 1
ATOM 3817 N N . ALA A 1 497 ? -14.656 38.562 13.766 1 93.69 497 ALA A N 1
ATOM 3818 C CA . ALA A 1 497 ? -13.289 39.062 13.836 1 93.69 497 ALA A CA 1
ATOM 3819 C C . ALA A 1 497 ? -12.367 38.062 14.531 1 93.69 497 ALA A C 1
ATOM 3821 O O . ALA A 1 497 ? -11.148 38.25 14.547 1 93.69 497 ALA A O 1
ATOM 3822 N N . LEU A 1 498 ? -12.93 37.031 15.078 1 96.44 498 LEU A N 1
ATOM 3823 C CA . LEU A 1 498 ? -12.172 36.031 15.844 1 96.44 498 LEU A CA 1
ATOM 3824 C C . LEU A 1 498 ? -11.281 35.219 14.922 1 96.44 498 LEU A C 1
ATOM 3826 O O . LEU A 1 498 ? -11.766 34.625 13.953 1 96.44 498 LEU A O 1
ATOM 3830 N N . GLU A 1 499 ? -9.977 35.219 15.117 1 96.5 499 GLU A N 1
ATOM 3831 C CA . GLU A 1 499 ? -9.055 34.312 14.422 1 96.5 499 GLU A CA 1
ATOM 3832 C C . GLU A 1 499 ? -8.898 33 15.172 1 96.5 499 GLU A C 1
ATOM 3834 O O . GLU A 1 499 ? -8.82 32.969 16.406 1 96.5 499 GLU A O 1
ATOM 3839 N N . ILE A 1 500 ? -8.875 31.859 14.469 1 97.5 500 ILE A N 1
ATOM 3840 C CA . ILE A 1 500 ? -8.742 30.547 15.086 1 97.5 500 ILE A CA 1
ATOM 3841 C C . ILE A 1 500 ? -7.566 29.797 14.469 1 97.5 500 ILE A C 1
ATOM 3843 O O . ILE A 1 500 ? -7.461 29.703 13.242 1 97.5 500 ILE A O 1
ATOM 3847 N N . GLU A 1 501 ? -6.637 29.344 15.281 1 97.88 501 GLU A N 1
ATOM 3848 C CA . GLU A 1 501 ? -5.516 28.516 14.883 1 97.88 501 GLU A CA 1
ATOM 3849 C C . GLU A 1 501 ? -5.801 27.031 15.156 1 97.88 501 GLU A C 1
ATOM 3851 O O . GLU A 1 501 ? -6.105 26.656 16.297 1 97.88 501 GLU A O 1
ATOM 3856 N N . SER A 1 502 ? -5.746 26.234 14.125 1 98.19 502 SER A N 1
ATOM 3857 C CA . SER A 1 502 ? -5.852 24.781 14.305 1 98.19 502 SER A CA 1
ATOM 3858 C C . SER A 1 502 ? -4.574 24.203 14.906 1 98.19 502 SER A C 1
ATOM 3860 O O . SER A 1 502 ? -3.5 24.312 14.312 1 98.19 502 SER A O 1
ATOM 3862 N N . CYS A 1 503 ? -4.691 23.641 16.031 1 98.25 503 CYS A N 1
ATOM 3863 C CA . CYS A 1 503 ? -3.621 22.922 16.703 1 98.25 503 CYS A CA 1
ATOM 3864 C C . CYS A 1 503 ? -4.082 21.516 17.109 1 98.25 503 CYS A C 1
ATOM 3866 O O . CYS A 1 503 ? -5.219 21.328 17.547 1 98.25 503 CYS A O 1
ATOM 3868 N N . ALA A 1 504 ? -3.264 20.547 16.875 1 97.69 504 ALA A N 1
ATOM 3869 C CA . ALA A 1 504 ? -3.531 19.172 17.297 1 97.69 504 ALA A CA 1
ATOM 3870 C C . ALA A 1 504 ? -2.24 18.453 17.688 1 97.69 504 ALA A C 1
ATOM 3872 O O . ALA A 1 504 ? -1.633 17.766 16.859 1 97.69 504 ALA A O 1
ATOM 3873 N N . ALA A 1 505 ? -1.941 18.547 19.047 1 95.5 505 ALA A N 1
ATOM 3874 C CA . ALA A 1 505 ? -0.636 18.047 19.469 1 95.5 505 ALA A CA 1
ATOM 3875 C C . ALA A 1 505 ? 0.469 18.547 18.547 1 95.5 505 ALA A C 1
ATOM 3877 O O . ALA A 1 505 ? 1.301 17.766 18.078 1 95.5 505 ALA A O 1
ATOM 3878 N N . GLY A 1 506 ? 0.419 19.781 18.328 1 95.38 506 GLY A N 1
ATOM 3879 C CA . GLY A 1 506 ? 1.279 20.344 17.297 1 95.38 506 GLY A CA 1
ATOM 3880 C C . GLY A 1 506 ? 0.684 20.234 15.906 1 95.38 506 GLY A C 1
ATOM 3881 O O . GLY A 1 506 ? -0.453 20.656 15.68 1 95.38 506 GLY A O 1
ATOM 3882 N N . GLY A 1 507 ? 1.373 19.656 15.07 1 96.56 507 GLY A N 1
ATOM 3883 C CA . GLY A 1 507 ? 0.999 19.609 13.664 1 96.56 507 GLY A CA 1
ATOM 3884 C C . GLY A 1 507 ? 0.119 18.422 13.32 1 96.56 507 GLY A C 1
ATOM 3885 O O . GLY A 1 507 ? 0.133 17.953 12.18 1 96.56 507 GLY A O 1
ATOM 3886 N N . GLY A 1 508 ? -0.724 17.953 14.25 1 97.56 508 GLY A N 1
ATOM 3887 C CA . GLY A 1 508 ? -1.49 16.734 14.016 1 97.56 508 GLY A CA 1
ATOM 3888 C C . GLY A 1 508 ? -2.75 16.969 13.203 1 97.56 508 GLY A C 1
ATOM 3889 O O . GLY A 1 508 ? -3.383 16.016 12.734 1 97.56 508 GLY A O 1
ATOM 3890 N N . ARG A 1 509 ? -3.24 18.234 13.008 1 97.5 509 ARG A N 1
ATOM 3891 C CA . ARG A 1 509 ? -4.387 18.547 12.164 1 97.5 509 ARG A CA 1
ATOM 3892 C C . ARG A 1 509 ? -4.055 19.672 11.188 1 97.5 509 ARG A C 1
ATOM 3894 O O . ARG A 1 509 ? -4.473 20.812 11.375 1 97.5 509 ARG A O 1
ATOM 3901 N N . VAL A 1 510 ? -3.385 19.281 10.156 1 97.62 510 VAL A N 1
ATOM 3902 C CA . VAL A 1 510 ? -2.977 20.156 9.062 1 97.62 510 VAL A CA 1
ATOM 3903 C C . VAL A 1 510 ? -3.557 19.656 7.75 1 97.62 510 VAL A C 1
ATOM 3905 O O . VAL A 1 510 ? -3.061 18.672 7.18 1 97.62 510 VAL A O 1
ATOM 3908 N N . ASP A 1 511 ? -4.594 20.266 7.293 1 97.88 511 ASP A N 1
ATOM 3909 C CA . ASP A 1 511 ? -5.25 19.953 6.027 1 97.88 511 ASP A CA 1
ATOM 3910 C C . ASP A 1 511 ? -6.102 21.125 5.547 1 97.88 511 ASP A C 1
ATOM 3912 O O . ASP A 1 511 ? -6.43 22.016 6.324 1 97.88 511 ASP A O 1
ATOM 3916 N N . LEU A 1 512 ? -6.426 21.062 4.277 1 98.19 512 LEU A N 1
ATOM 3917 C CA . LEU A 1 512 ? -7.141 22.188 3.691 1 98.19 512 LEU A CA 1
ATOM 3918 C C . LEU A 1 512 ? -8.625 22.125 4.027 1 98.19 512 LEU A C 1
ATOM 3920 O O . LEU A 1 512 ? -9.352 23.109 3.855 1 98.19 512 LEU A O 1
ATOM 3924 N N . GLY A 1 513 ? -9.109 20.969 4.562 1 97.94 513 GLY A N 1
ATOM 3925 C CA . GLY A 1 513 ? -10.469 20.922 5.094 1 97.94 513 GLY A CA 1
ATOM 3926 C C . GLY A 1 513 ? -10.648 21.781 6.328 1 97.94 513 GLY A C 1
ATOM 3927 O O . GLY A 1 513 ? -11.547 22.625 6.371 1 97.94 513 GLY A O 1
ATOM 3928 N N . ILE A 1 514 ? -9.742 21.656 7.293 1 98 514 ILE A N 1
ATOM 3929 C CA . ILE A 1 514 ? -9.836 22.422 8.531 1 98 514 ILE A CA 1
ATOM 3930 C C . ILE A 1 514 ? -9.609 23.906 8.242 1 98 514 ILE A C 1
ATOM 3932 O O . ILE A 1 514 ? -10.203 24.766 8.891 1 98 514 ILE A O 1
ATOM 3936 N N . LEU A 1 515 ? -8.812 24.188 7.215 1 97.06 515 LEU A N 1
ATOM 3937 C CA . LEU A 1 515 ? -8.469 25.578 6.918 1 97.06 515 LEU A CA 1
ATOM 3938 C C . LEU A 1 515 ? -9.641 26.297 6.273 1 97.06 515 LEU A C 1
ATOM 3940 O O . LEU A 1 515 ? -9.641 27.531 6.172 1 97.06 515 LEU A O 1
ATOM 3944 N N . ASP A 1 516 ? -10.617 25.562 5.824 1 95.94 516 ASP A N 1
ATOM 3945 C CA . ASP A 1 516 ? -11.859 26.203 5.395 1 95.94 516 ASP A CA 1
ATOM 3946 C C . ASP A 1 516 ? -12.633 26.75 6.586 1 95.94 516 ASP A C 1
ATOM 3948 O O . ASP A 1 516 ? -13.539 27.578 6.418 1 95.94 516 ASP A O 1
ATOM 3952 N N . HIS A 1 517 ? -12.242 26.328 7.781 1 97 517 HIS A N 1
ATOM 3953 C CA . HIS A 1 517 ? -13.016 26.656 8.969 1 97 517 HIS A CA 1
ATOM 3954 C C . HIS A 1 517 ? -12.156 27.391 10 1 97 517 HIS A C 1
ATOM 3956 O O . HIS A 1 517 ? -12.672 27.906 10.984 1 97 517 HIS A O 1
ATOM 3962 N N . THR A 1 518 ? -10.859 27.438 9.781 1 96.88 518 THR A N 1
ATOM 3963 C CA . THR A 1 518 ? -9.906 28.109 10.656 1 96.88 518 THR A CA 1
ATOM 3964 C C . THR A 1 518 ? -9.008 29.047 9.859 1 96.88 518 THR A C 1
ATOM 3966 O O . THR A 1 518 ? -9.148 29.156 8.641 1 96.88 518 THR A O 1
ATOM 3969 N N . ASP A 1 519 ? -8.047 29.719 10.57 1 95.62 519 ASP A N 1
ATOM 3970 C CA . ASP A 1 519 ? -7.355 30.812 9.906 1 95.62 519 ASP A CA 1
ATOM 3971 C C . ASP A 1 519 ? -5.871 30.5 9.727 1 95.62 519 ASP A C 1
ATOM 3973 O O . ASP A 1 519 ? -5.195 31.109 8.898 1 95.62 519 ASP A O 1
ATOM 3977 N N . ARG A 1 520 ? -5.363 29.656 10.484 1 96.06 520 ARG A N 1
ATOM 3978 C CA . ARG A 1 520 ? -3.961 29.25 10.445 1 96.06 520 ARG A CA 1
ATOM 3979 C C . ARG A 1 520 ? -3.744 27.953 11.195 1 96.06 520 ARG A C 1
ATOM 3981 O O . ARG A 1 520 ? -4.695 27.359 11.711 1 96.06 520 ARG A O 1
ATOM 3988 N N . VAL A 1 521 ? -2.498 27.438 11.172 1 97.19 521 VAL A N 1
ATOM 3989 C CA . VAL A 1 521 ? -2.205 26.172 11.844 1 97.19 521 VAL A CA 1
ATOM 3990 C C . VAL A 1 521 ? -0.945 26.312 12.695 1 97.19 521 VAL A C 1
ATOM 3992 O O . VAL A 1 521 ? -0.1 27.172 12.422 1 97.19 521 VAL A O 1
ATOM 3995 N N . TRP A 1 522 ? -0.922 25.578 13.797 1 97.88 522 TRP A N 1
ATOM 3996 C CA . TRP A 1 522 ? 0.309 25.312 14.531 1 97.88 522 TRP A CA 1
ATOM 3997 C C . TRP A 1 522 ? 1.043 24.109 13.953 1 97.88 522 TRP A C 1
ATOM 3999 O O . TRP A 1 522 ? 0.519 23 13.961 1 97.88 522 TRP A O 1
ATOM 4009 N N . ALA A 1 523 ? 2.215 24.312 13.414 1 96.5 523 ALA A N 1
ATOM 4010 C CA . ALA A 1 523 ? 2.875 23.281 12.617 1 96.5 523 ALA A CA 1
ATOM 4011 C C . ALA A 1 523 ? 3.48 22.203 13.508 1 96.5 523 ALA A C 1
ATOM 4013 O O . ALA A 1 523 ? 3.668 21.062 13.078 1 96.5 523 ALA A O 1
ATOM 4014 N N . SER A 1 524 ? 3.857 22.609 14.727 1 97.44 524 SER A N 1
ATOM 4015 C CA . SER A 1 524 ? 4.504 21.656 15.617 1 97.44 524 SER A CA 1
ATOM 4016 C C . SER A 1 524 ? 4.691 22.25 17.016 1 97.44 524 SER A C 1
ATOM 4018 O O . SER A 1 524 ? 4.879 23.453 17.172 1 97.44 524 SER A O 1
ATOM 4020 N N . ASP A 1 525 ? 4.711 21.375 17.984 1 96.94 525 ASP A N 1
ATOM 4021 C CA . ASP A 1 525 ? 5.047 21.766 19.344 1 96.94 525 ASP A CA 1
ATOM 4022 C C . ASP A 1 525 ? 6.559 21.891 19.531 1 96.94 525 ASP A C 1
ATOM 4024 O O . ASP A 1 525 ? 7.027 22.344 20.578 1 96.94 525 ASP A O 1
ATOM 4028 N N . CYS A 1 526 ? 7.285 21.516 18.531 1 97.31 526 CYS A N 1
ATOM 4029 C CA . CYS A 1 526 ? 8.742 21.578 18.625 1 97.31 526 CYS A CA 1
ATOM 4030 C C . CYS A 1 526 ? 9.266 22.938 18.188 1 97.31 526 CYS A C 1
ATOM 4032 O O . CYS A 1 526 ? 9.102 23.312 17.016 1 97.31 526 CYS A O 1
ATOM 4034 N N . ASN A 1 527 ? 9.914 23.641 19.062 1 97.44 527 ASN A N 1
ATOM 4035 C CA . ASN A 1 527 ? 10.492 24.922 18.734 1 97.44 527 ASN A CA 1
ATOM 4036 C C . ASN A 1 527 ? 12 24.828 18.5 1 97.44 527 ASN A C 1
ATOM 4038 O O . ASN A 1 527 ? 12.672 25.844 18.312 1 97.44 527 ASN A O 1
ATOM 4042 N N . ASP A 1 528 ? 12.586 23.484 18.609 1 97.31 528 ASP A N 1
ATOM 4043 C CA . ASP A 1 528 ? 13.969 23.25 18.203 1 97.31 528 ASP A CA 1
ATOM 4044 C C . ASP A 1 528 ? 14.203 23.609 16.75 1 97.31 528 ASP A C 1
ATOM 4046 O O . ASP A 1 528 ? 13.625 22.984 15.852 1 97.31 528 ASP A O 1
ATOM 4050 N N . PRO A 1 529 ? 15.094 24.625 16.578 1 97.44 529 PRO A N 1
ATOM 4051 C CA . PRO A 1 529 ? 15.211 25.125 15.211 1 97.44 529 PRO A CA 1
ATOM 4052 C C . PRO A 1 529 ? 15.734 24.062 14.242 1 97.44 529 PRO A C 1
ATOM 4054 O O . PRO A 1 529 ? 15.445 24.109 13.039 1 97.44 529 PRO A O 1
ATOM 4057 N N . VAL A 1 530 ? 16.516 23.094 14.664 1 96.56 530 VAL A N 1
ATOM 4058 C CA . VAL A 1 530 ? 17 22.031 13.797 1 96.56 530 VAL A CA 1
ATOM 4059 C C . VAL A 1 530 ? 15.836 21.203 13.281 1 96.56 530 VAL A C 1
ATOM 4061 O O . VAL A 1 530 ? 15.734 20.938 12.086 1 96.56 530 VAL A O 1
ATOM 4064 N N . GLU A 1 531 ? 14.961 20.812 14.195 1 97 531 GLU A N 1
ATOM 4065 C CA . GLU A 1 531 ? 13.773 20.062 13.805 1 97 531 GLU A CA 1
ATOM 4066 C C . GLU A 1 531 ? 12.805 20.922 12.992 1 97 531 GLU A C 1
ATOM 4068 O O . GLU A 1 531 ? 12.219 20.469 12.016 1 97 531 GLU A O 1
ATOM 4073 N N . ARG A 1 532 ? 12.656 22.141 13.422 1 97.56 532 ARG A N 1
ATOM 4074 C CA . ARG A 1 532 ? 11.664 23.031 12.844 1 97.56 532 ARG A CA 1
ATOM 4075 C C . ARG A 1 532 ? 11.992 23.359 11.383 1 97.56 532 ARG A C 1
ATOM 4077 O O . ARG A 1 532 ? 11.094 23.547 10.562 1 97.56 532 ARG A O 1
ATOM 4084 N N . GLN A 1 533 ? 13.328 23.438 11.062 1 97.19 533 GLN A N 1
ATOM 4085 C CA . GLN A 1 533 ? 13.719 23.656 9.68 1 97.19 533 GLN A CA 1
ATOM 4086 C C . GLN A 1 533 ? 13.102 22.609 8.758 1 97.19 533 GLN A C 1
ATOM 4088 O O . GLN A 1 533 ? 12.586 22.953 7.688 1 97.19 533 GLN A O 1
ATOM 4093 N N . GLN A 1 534 ? 13.086 21.438 9.203 1 95.75 534 GLN A N 1
ATOM 4094 C CA . GLN A 1 534 ? 12.562 20.344 8.383 1 95.75 534 GLN A CA 1
ATOM 4095 C C . GLN A 1 534 ? 11.039 20.312 8.422 1 95.75 534 GLN A C 1
ATOM 4097 O O . GLN A 1 534 ? 10.391 20.125 7.391 1 95.75 534 GLN A O 1
ATOM 4102 N N . ILE A 1 535 ? 10.461 20.5 9.562 1 97.44 535 ILE A N 1
ATOM 4103 C CA . ILE A 1 535 ? 9.008 20.484 9.727 1 97.44 535 ILE A CA 1
ATOM 4104 C C . ILE A 1 535 ? 8.383 21.578 8.859 1 97.44 535 ILE A C 1
ATOM 4106 O O . ILE A 1 535 ? 7.418 21.328 8.133 1 97.44 535 ILE A O 1
ATOM 4110 N N . GLN A 1 536 ? 8.945 22.734 8.93 1 96.81 536 GLN A N 1
ATOM 4111 C CA . GLN A 1 536 ? 8.422 23.859 8.18 1 96.81 536 GLN A CA 1
ATOM 4112 C C . GLN A 1 536 ? 8.578 23.641 6.676 1 96.81 536 GLN A C 1
ATOM 4114 O O . GLN A 1 536 ? 7.645 23.875 5.906 1 96.81 536 GLN A O 1
ATOM 4119 N N . ARG A 1 537 ? 9.75 23.188 6.285 1 96.06 537 ARG A N 1
ATOM 4120 C CA . ARG A 1 537 ? 10.039 22.938 4.875 1 96.06 537 ARG A CA 1
ATOM 4121 C C . ARG A 1 537 ? 8.953 22.078 4.234 1 96.06 537 ARG A C 1
ATOM 4123 O O . ARG A 1 537 ? 8.438 22.422 3.164 1 96.06 537 ARG A O 1
ATOM 4130 N N . TRP A 1 538 ? 8.617 21.094 4.871 1 97.44 538 TRP A N 1
ATOM 4131 C CA . TRP A 1 538 ? 7.723 20.125 4.25 1 97.44 538 TRP A CA 1
ATOM 4132 C C . TRP A 1 538 ? 6.262 20.531 4.441 1 97.44 538 TRP A C 1
ATOM 4134 O O . TRP A 1 538 ? 5.418 20.25 3.586 1 97.44 538 TRP A O 1
ATOM 4144 N N . THR A 1 539 ? 5.938 21.172 5.512 1 97.75 539 THR A N 1
ATOM 4145 C CA . THR A 1 539 ? 4.57 21.656 5.699 1 97.75 539 THR A CA 1
ATOM 4146 C C . THR A 1 539 ? 4.211 22.703 4.652 1 97.75 539 THR A C 1
ATOM 4148 O O . THR A 1 539 ? 3.062 22.766 4.207 1 97.75 539 THR A O 1
ATOM 4151 N N . GLU A 1 540 ? 5.191 23.453 4.23 1 96.44 540 GLU A N 1
ATOM 4152 C CA . GLU A 1 540 ? 4.949 24.578 3.336 1 96.44 540 GLU A CA 1
ATOM 4153 C C . GLU A 1 540 ? 4.727 24.109 1.902 1 96.44 540 GLU A C 1
ATOM 4155 O O . GLU A 1 540 ? 4.348 24.891 1.035 1 96.44 540 GLU A O 1
ATOM 4160 N N . VAL A 1 541 ? 4.887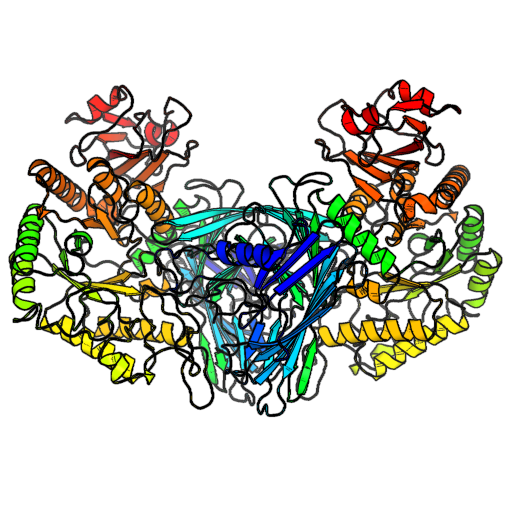 22.766 1.66 1 97.62 541 VAL A N 1
ATOM 4161 C CA . VAL A 1 541 ? 4.531 22.281 0.326 1 97.62 541 VAL A CA 1
ATOM 4162 C C . VAL A 1 541 ? 3.027 22.422 0.111 1 97.62 541 VAL A C 1
ATOM 4164 O O . VAL A 1 541 ? 2.568 22.625 -1.018 1 97.62 541 VAL A O 1
ATOM 4167 N N . LEU A 1 542 ? 2.295 22.406 1.165 1 97.69 542 LEU A N 1
ATOM 4168 C CA . LEU A 1 542 ? 0.843 22.5 1.062 1 97.69 542 LEU A CA 1
ATOM 4169 C C . LEU A 1 542 ? 0.356 23.875 1.501 1 97.69 542 LEU A C 1
ATOM 4171 O O . LEU A 1 542 ? -0.563 24.438 0.897 1 97.69 542 LEU A O 1
ATOM 4175 N N . LEU A 1 543 ? 0.954 24.438 2.537 1 97 543 LEU A N 1
ATOM 4176 C CA . LEU A 1 543 ? 0.4 25.656 3.137 1 97 543 LEU A CA 1
ATOM 4177 C C . LEU A 1 543 ? 1.356 26.828 2.973 1 97 543 LEU A C 1
ATOM 4179 O O . LEU A 1 543 ? 2.572 26.672 3.098 1 97 543 LEU A O 1
ATOM 4183 N N . PRO A 1 544 ? 0.762 28 2.742 1 95.94 544 PRO A N 1
ATOM 4184 C CA . PRO A 1 544 ? 1.636 29.188 2.734 1 95.94 544 PRO A CA 1
ATOM 4185 C C . PRO A 1 544 ? 2.24 29.484 4.105 1 95.94 544 PRO A C 1
ATOM 4187 O O . PRO A 1 544 ? 1.577 29.297 5.129 1 95.94 544 PRO A O 1
ATOM 4190 N N . PRO A 1 545 ? 3.441 29.984 4.105 1 94 545 PRO A N 1
ATOM 4191 C CA . PRO A 1 545 ? 4.18 30.141 5.359 1 94 545 PRO A CA 1
ATOM 4192 C C . PRO A 1 545 ? 3.467 31.062 6.348 1 94 545 PRO A C 1
ATOM 4194 O O . PRO A 1 545 ? 3.588 30.891 7.562 1 94 545 PRO A O 1
ATOM 4197 N N . GLU A 1 546 ? 2.691 32.094 5.836 1 94.62 546 GLU A N 1
ATOM 4198 C CA . GLU A 1 546 ? 2.033 33.031 6.719 1 94.62 546 GLU A CA 1
ATOM 4199 C C . GLU A 1 546 ? 0.977 32.375 7.582 1 94.62 546 GLU A C 1
ATOM 4201 O O . GLU A 1 546 ? 0.517 32.938 8.57 1 94.62 546 GLU A O 1
ATOM 4206 N N . LEU A 1 547 ? 0.636 31.156 7.25 1 95.62 547 LEU A N 1
ATOM 4207 C CA . LEU A 1 547 ? -0.385 30.438 8.016 1 95.62 547 LEU A CA 1
ATOM 4208 C C . LEU A 1 547 ? 0.252 29.469 8.992 1 95.62 547 LEU A C 1
ATOM 4210 O O . LEU A 1 547 ? -0.45 28.812 9.766 1 95.62 547 LEU A O 1
ATOM 4214 N N . LEU A 1 548 ? 1.566 29.391 9.031 1 96.44 548 LEU A N 1
ATOM 4215 C CA . LEU A 1 548 ? 2.266 28.406 9.859 1 96.44 548 LEU A CA 1
ATOM 4216 C C . LEU A 1 548 ? 2.889 29.078 11.086 1 96.44 548 LEU A C 1
ATOM 4218 O O . LEU A 1 548 ? 3.883 29.797 10.961 1 96.44 548 LEU A O 1
ATOM 4222 N N . GLY A 1 549 ? 2.32 28.797 12.211 1 96.94 549 GLY A N 1
ATOM 4223 C CA . GLY A 1 549 ? 2.943 29.312 13.422 1 96.94 549 GLY A CA 1
ATOM 4224 C C . GLY A 1 549 ? 4.34 28.766 13.656 1 96.94 549 GLY A C 1
ATOM 4225 O O . GLY A 1 549 ? 4.582 27.562 13.477 1 96.94 549 GLY A O 1
ATOM 4226 N N . SER A 1 550 ? 5.293 29.641 13.906 1 96.75 550 SER A N 1
ATOM 4227 C CA . SER A 1 550 ? 6.676 29.312 14.242 1 96.75 550 SER A CA 1
ATOM 4228 C C . SER A 1 550 ? 7.215 30.25 15.32 1 96.75 550 SER A C 1
ATOM 4230 O O . SER A 1 550 ? 7.301 31.453 15.117 1 96.75 550 SER A O 1
ATOM 4232 N N . HIS A 1 551 ? 7.613 29.688 16.469 1 98.19 551 HIS A N 1
ATOM 4233 C CA . HIS A 1 551 ? 7.957 30.547 17.594 1 98.19 551 HIS A CA 1
ATOM 4234 C C . HIS A 1 551 ? 9.422 30.391 17.984 1 98.19 551 HIS A C 1
ATOM 4236 O O . HIS A 1 551 ? 9.969 29.281 17.922 1 98.19 551 HIS A O 1
ATOM 4242 N N . VAL A 1 552 ? 10.047 31.453 18.328 1 98.31 552 VAL A N 1
ATOM 4243 C CA . VAL A 1 552 ? 11.352 31.438 18.969 1 98.31 552 VAL A CA 1
ATOM 4244 C C . VAL A 1 552 ? 11.219 30.906 20.391 1 98.31 552 VAL A C 1
ATOM 4246 O O . VAL A 1 552 ? 10.492 31.484 21.203 1 98.31 552 VAL A O 1
ATOM 4249 N N . GLY A 1 553 ? 11.836 29.828 20.688 1 97.38 553 GLY A N 1
ATOM 4250 C CA . GLY A 1 553 ? 11.844 29.266 22.031 1 97.38 553 GLY A CA 1
ATOM 4251 C C . GLY A 1 553 ? 13.102 29.609 22.812 1 97.38 553 GLY A C 1
ATOM 4252 O O . GLY A 1 553 ? 13.938 30.375 22.344 1 97.38 553 GLY A O 1
ATOM 4253 N N . ALA A 1 554 ? 13.211 29.016 24 1 96.5 554 ALA A N 1
ATOM 4254 C CA . ALA A 1 554 ? 14.383 29.203 24.844 1 96.5 554 ALA A CA 1
ATOM 4255 C C . ALA A 1 554 ? 15.617 28.531 24.234 1 96.5 554 ALA A C 1
ATOM 4257 O O . ALA A 1 554 ? 15.508 27.781 23.266 1 96.5 554 ALA A O 1
ATOM 4258 N N . ALA A 1 555 ? 16.781 28.922 24.828 1 96.31 555 ALA A N 1
ATOM 4259 C CA . ALA A 1 555 ? 18.031 28.328 24.359 1 96.31 555 ALA A CA 1
ATOM 4260 C C . ALA A 1 555 ? 17.969 26.812 24.422 1 96.31 555 ALA A C 1
ATOM 4262 O O . ALA A 1 555 ? 18.375 26.125 23.469 1 96.31 555 ALA A O 1
ATOM 4263 N N . ARG A 1 556 ? 17.562 26.312 25.531 1 96.44 556 ARG A N 1
ATOM 4264 C CA . ARG A 1 556 ? 17.328 24.875 25.672 1 96.44 556 ARG A CA 1
ATOM 4265 C C . ARG A 1 556 ? 15.898 24.516 25.281 1 96.44 556 ARG A C 1
ATOM 4267 O O . ARG A 1 556 ? 14.945 24.922 25.953 1 96.44 556 ARG A O 1
ATOM 4274 N N . SER A 1 557 ? 15.734 23.797 24.156 1 95.81 557 SER A N 1
ATOM 4275 C CA . SER A 1 557 ? 14.414 23.422 23.672 1 95.81 557 SER A CA 1
ATOM 4276 C C . SER A 1 557 ? 13.672 22.562 24.688 1 95.81 557 SER A C 1
ATOM 4278 O O . SER A 1 557 ? 14.258 21.672 25.312 1 95.81 557 SER A O 1
ATOM 4280 N N . HIS A 1 558 ? 12.375 22.734 24.812 1 92.94 558 HIS A N 1
ATOM 4281 C CA . HIS A 1 558 ? 11.539 22 25.75 1 92.94 558 HIS A CA 1
ATOM 4282 C C . HIS A 1 558 ? 11.281 20.578 25.281 1 92.94 558 HIS A C 1
ATOM 4284 O O . HIS A 1 558 ? 11.055 19.672 26.094 1 92.94 558 HIS A O 1
ATOM 4290 N N . THR A 1 559 ? 11.281 20.344 24 1 93.38 559 THR A N 1
ATOM 4291 C CA . THR A 1 559 ? 10.914 19.047 23.438 1 93.38 559 THR A CA 1
ATOM 4292 C C . THR A 1 559 ? 12.148 18.172 23.219 1 93.38 559 THR A C 1
ATOM 4294 O O . THR A 1 559 ? 12.133 16.984 23.516 1 93.38 559 THR A O 1
ATOM 4297 N N . THR A 1 560 ? 13.289 18.719 22.703 1 93.31 560 THR A N 1
ATOM 4298 C CA . THR A 1 560 ? 14.453 17.906 22.344 1 93.31 560 THR A CA 1
ATOM 4299 C C . THR A 1 560 ? 15.562 18.094 23.391 1 93.31 560 THR A C 1
ATOM 4301 O O . THR A 1 560 ? 16.5 17.297 23.438 1 93.31 560 THR A O 1
ATOM 4304 N N . HIS A 1 561 ? 15.516 19.172 24.125 1 94.25 561 HIS A N 1
ATOM 4305 C CA . HIS A 1 561 ? 16.516 19.562 25.125 1 94.25 561 HIS A CA 1
ATOM 4306 C C . HIS A 1 561 ? 17.812 19.984 24.453 1 94.25 561 HIS A C 1
ATOM 4308 O O . HIS A 1 561 ? 18.828 20.188 25.141 1 94.25 561 HIS A O 1
ATOM 4314 N N . ARG A 1 562 ? 17.828 20.109 23.141 1 94 562 ARG A N 1
ATOM 4315 C CA . ARG A 1 562 ? 18.969 20.656 22.422 1 94 562 ARG A CA 1
ATOM 4316 C C . ARG A 1 562 ? 19.156 22.141 22.734 1 94 562 ARG A C 1
ATOM 4318 O O . ARG A 1 562 ? 18.188 22.891 22.812 1 94 562 ARG A O 1
ATOM 4325 N N . VAL A 1 563 ? 20.359 22.484 23.016 1 96 563 VAL A N 1
ATOM 4326 C CA . VAL A 1 563 ? 20.688 23.891 23.203 1 96 563 VAL A CA 1
ATOM 4327 C C . VAL A 1 563 ? 21.156 24.5 21.875 1 96 563 VAL A C 1
ATOM 4329 O O . VAL A 1 563 ? 22.016 23.922 21.203 1 96 563 VAL A O 1
ATOM 4332 N N . THR A 1 564 ? 20.594 25.594 21.453 1 96.19 564 THR A N 1
ATOM 4333 C CA . THR A 1 564 ? 20.953 26.234 20.188 1 96.19 564 THR A CA 1
ATOM 4334 C C . THR A 1 564 ? 21.141 27.734 20.391 1 96.19 564 THR A C 1
ATOM 4336 O O . THR A 1 564 ? 20.656 28.297 21.359 1 96.19 564 THR A O 1
ATOM 4339 N N . ASP A 1 565 ? 21.844 28.312 19.484 1 96.25 565 ASP A N 1
ATOM 4340 C CA . ASP A 1 565 ? 22.109 29.75 19.516 1 96.25 565 ASP A CA 1
ATOM 4341 C C . ASP A 1 565 ? 20.859 30.547 19.172 1 96.25 565 ASP A C 1
ATOM 4343 O O . ASP A 1 565 ? 20.062 30.125 18.344 1 96.25 565 ASP A O 1
ATOM 4347 N N . LEU A 1 566 ? 20.75 31.781 19.797 1 97.56 566 LEU A N 1
ATOM 4348 C CA . LEU A 1 566 ? 19.609 32.656 19.547 1 97.56 566 LEU A CA 1
ATOM 4349 C C . LEU A 1 566 ? 19.516 33.031 18.062 1 97.56 566 LEU A C 1
ATOM 4351 O O . LEU A 1 566 ? 18.438 33.031 17.484 1 97.56 566 LEU A O 1
ATOM 4355 N N . SER A 1 567 ? 20.688 33.219 17.453 1 97.06 567 SER A N 1
ATOM 4356 C CA . SER A 1 567 ? 20.719 33.594 16.047 1 97.06 567 SER A CA 1
ATOM 4357 C C . SER A 1 567 ? 20 32.531 15.188 1 97.06 567 SER A C 1
ATOM 4359 O O . SER A 1 567 ? 19.219 32.875 14.305 1 97.06 567 SER A O 1
ATOM 4361 N N . PHE A 1 568 ? 20.312 31.297 15.445 1 97.31 568 PHE A N 1
ATOM 4362 C CA . PHE A 1 568 ? 19.719 30.219 14.656 1 97.31 568 PHE A CA 1
ATOM 4363 C C . PHE A 1 568 ? 18.219 30.141 14.883 1 97.31 568 PHE A C 1
ATOM 4365 O O . PHE A 1 568 ? 17.453 29.906 13.945 1 97.31 568 PHE A O 1
ATOM 4372 N N . ARG A 1 569 ? 17.781 30.281 16.062 1 98.19 569 ARG A N 1
ATOM 4373 C CA . ARG A 1 569 ? 16.359 30.266 16.391 1 98.19 569 ARG A CA 1
ATOM 4374 C C . ARG A 1 569 ? 15.633 31.422 15.695 1 98.19 569 ARG A C 1
ATOM 4376 O O . ARG A 1 569 ? 14.516 31.234 15.188 1 98.19 569 ARG A O 1
ATOM 4383 N N . LEU A 1 570 ? 16.281 32.594 15.625 1 98.31 570 LEU A N 1
ATOM 4384 C CA . LEU A 1 570 ? 15.695 33.75 14.961 1 98.31 570 LEU A CA 1
ATOM 4385 C C . LEU A 1 570 ? 15.609 33.531 13.453 1 98.31 570 LEU A C 1
ATOM 4387 O O . LEU A 1 570 ? 14.578 33.812 12.844 1 98.31 570 LEU A O 1
ATOM 4391 N N . VAL A 1 571 ? 16.656 32.969 12.836 1 97.69 571 VAL A N 1
ATOM 4392 C CA . VAL A 1 571 ? 16.688 32.688 11.406 1 97.69 571 VAL A CA 1
ATOM 4393 C C . VAL A 1 571 ? 15.547 31.719 11.047 1 97.69 571 VAL A C 1
ATOM 4395 O O . VAL A 1 571 ? 14.836 31.938 10.062 1 97.69 571 VAL A O 1
ATOM 4398 N N . THR A 1 572 ? 15.375 30.719 11.852 1 97.5 572 THR A N 1
ATOM 4399 C CA . THR A 1 572 ? 14.414 29.656 11.578 1 97.5 572 THR A CA 1
ATOM 4400 C C . THR A 1 572 ? 12.984 30.203 11.625 1 97.5 572 THR A C 1
ATOM 4402 O O . THR A 1 572 ? 12.156 29.844 10.789 1 97.5 572 THR A O 1
ATOM 4405 N N . THR A 1 573 ? 12.641 31.062 12.477 1 97.31 573 THR A N 1
ATOM 4406 C CA . THR A 1 573 ? 11.273 31.5 12.734 1 97.31 573 THR A CA 1
ATOM 4407 C C . THR A 1 573 ? 10.898 32.656 11.797 1 97.31 573 THR A C 1
ATOM 4409 O O . THR A 1 573 ? 9.711 32.969 11.633 1 97.31 573 THR A O 1
ATOM 4412 N N . ALA A 1 574 ? 11.836 33.188 11.078 1 96.69 574 ALA A N 1
ATOM 4413 C CA . ALA A 1 574 ? 11.633 34.406 10.297 1 96.69 574 ALA A CA 1
ATOM 4414 C C . ALA A 1 574 ? 10.812 34.125 9.047 1 96.69 574 ALA A C 1
ATOM 4416 O O . ALA A 1 574 ? 10.234 35.031 8.461 1 96.69 574 ALA A O 1
ATOM 4417 N N . PHE A 1 575 ? 10.742 32.906 8.609 1 95.62 575 PHE A N 1
ATOM 4418 C CA . PHE A 1 575 ? 10.211 32.625 7.281 1 95.62 575 PHE A CA 1
ATOM 4419 C C . PHE A 1 575 ? 8.812 32 7.375 1 95.62 575 PHE A C 1
ATOM 4421 O O . PHE A 1 575 ? 8.336 31.391 6.426 1 95.62 575 PHE A O 1
ATOM 4428 N N . ALA A 1 576 ? 8.117 32.125 8.5 1 95.44 576 ALA A N 1
ATOM 4429 C CA . ALA A 1 576 ? 6.734 31.703 8.711 1 95.44 576 ALA A CA 1
ATOM 4430 C C . ALA A 1 576 ? 5.938 32.781 9.453 1 95.44 576 ALA A C 1
ATOM 4432 O O . ALA A 1 576 ? 6.137 33.969 9.234 1 95.44 576 ALA A O 1
ATOM 4433 N N . ALA A 1 577 ? 4.875 32.312 10.125 1 95.88 577 ALA A N 1
ATOM 4434 C CA . ALA A 1 577 ? 4.207 33.25 11.039 1 95.88 577 ALA A CA 1
ATOM 4435 C C . ALA A 1 577 ? 4.949 33.344 12.375 1 95.88 577 ALA A C 1
ATOM 4437 O O . ALA A 1 577 ? 4.754 32.5 13.258 1 95.88 577 ALA A O 1
ATOM 4438 N N . PRO A 1 578 ? 5.695 34.344 12.531 1 96.25 578 PRO A N 1
ATOM 4439 C CA . PRO A 1 578 ? 6.66 34.344 13.633 1 96.25 578 PRO A CA 1
ATOM 4440 C C . PRO A 1 578 ? 6.008 34.594 14.992 1 96.25 578 PRO A C 1
ATOM 4442 O O . PRO A 1 578 ? 5.008 35.312 15.078 1 96.25 578 PRO A O 1
ATOM 4445 N N . GLY A 1 579 ? 6.555 34.062 15.961 1 97.75 579 GLY A N 1
ATOM 4446 C CA . GLY A 1 579 ? 6.16 34.281 17.344 1 97.75 579 GLY A CA 1
ATOM 4447 C C . GLY A 1 579 ? 7.262 33.938 18.344 1 97.75 579 GLY A C 1
ATOM 4448 O O . GLY A 1 579 ? 8.414 33.75 17.938 1 97.75 579 GLY A O 1
ATOM 4449 N N . ILE A 1 580 ? 6.957 34.125 19.547 1 98.38 580 ILE A N 1
ATOM 4450 C CA . ILE A 1 580 ? 7.848 33.812 20.656 1 98.38 580 ILE A CA 1
ATOM 4451 C C . ILE A 1 580 ? 7.133 32.938 21.672 1 98.38 580 ILE A C 1
ATOM 4453 O O . ILE A 1 580 ? 5.965 33.156 21.984 1 98.38 580 ILE A O 1
ATOM 4457 N N . GLU A 1 581 ? 7.711 31.906 22.047 1 98.12 581 GLU A N 1
ATOM 4458 C CA . GLU A 1 581 ? 7.285 31.031 23.125 1 98.12 581 GLU A CA 1
ATOM 4459 C C . GLU A 1 581 ? 8.438 30.75 24.094 1 98.12 581 GLU A C 1
ATOM 4461 O O . GLU A 1 581 ? 9.016 29.672 24.078 1 98.12 581 GLU A O 1
ATOM 4466 N N . TRP A 1 582 ? 8.727 31.703 24.875 1 96.88 582 TRP A N 1
ATOM 4467 C CA . TRP A 1 582 ? 9.898 31.812 25.734 1 96.88 582 TRP A CA 1
ATOM 4468 C C . TRP A 1 582 ? 9.594 32.688 26.953 1 96.88 582 TRP A C 1
ATOM 4470 O O . TRP A 1 582 ? 8.883 33.688 26.844 1 96.88 582 TRP A O 1
ATOM 4480 N N . ASP A 1 583 ? 10.07 32.25 28.141 1 97 583 ASP A N 1
ATOM 4481 C CA . ASP A 1 583 ? 10.008 33.156 29.297 1 97 583 ASP A CA 1
ATOM 4482 C C . ASP A 1 583 ? 11.008 34.312 29.156 1 97 583 ASP A C 1
ATOM 4484 O O . ASP A 1 583 ? 12.086 34.25 29.75 1 97 583 ASP A O 1
ATOM 4488 N N . ILE A 1 584 ? 10.617 35.344 28.578 1 97.19 584 ILE A N 1
ATOM 4489 C CA . ILE A 1 584 ? 11.531 36.438 28.219 1 97.19 584 ILE A CA 1
ATOM 4490 C C . ILE A 1 584 ? 11.781 37.312 29.438 1 97.19 584 ILE A C 1
ATOM 4492 O O . ILE A 1 584 ? 12.602 38.25 29.375 1 97.19 584 ILE A O 1
ATOM 4496 N N . THR A 1 585 ? 11.07 37.062 30.531 1 95.88 585 THR A N 1
ATOM 4497 C CA . THR A 1 585 ? 11.383 37.781 31.766 1 95.88 585 THR A CA 1
ATOM 4498 C C . THR A 1 585 ? 12.789 37.469 32.25 1 95.88 585 THR A C 1
ATOM 4500 O O . THR A 1 585 ? 13.406 38.25 32.969 1 95.88 585 THR A O 1
ATOM 4503 N N . GLY A 1 586 ? 13.273 36.344 31.859 1 95.06 586 GLY A N 1
ATOM 4504 C CA . GLY A 1 586 ? 14.609 35.906 32.219 1 95.06 586 GLY A CA 1
ATOM 4505 C C . GLY A 1 586 ? 15.664 36.281 31.203 1 95.06 586 GLY A C 1
ATOM 4506 O O . GLY A 1 586 ? 16.844 36.031 31.406 1 95.06 586 GLY A O 1
ATOM 4507 N N . CYS A 1 587 ? 15.312 36.969 30.156 1 96.69 587 CYS A N 1
ATOM 4508 C CA . CYS A 1 587 ? 16.25 37.312 29.094 1 96.69 587 CYS A CA 1
ATOM 4509 C C . CYS A 1 587 ? 17.188 38.406 29.547 1 96.69 587 CYS A C 1
ATOM 4511 O O . CYS A 1 587 ? 16.781 39.312 30.281 1 96.69 587 CYS A O 1
ATOM 4513 N N . THR A 1 588 ? 18.453 38.344 29.094 1 96.69 588 THR A N 1
ATOM 4514 C CA . THR A 1 588 ? 19.391 39.469 29.266 1 96.69 588 THR A CA 1
ATOM 4515 C C . THR A 1 588 ? 19 40.656 28.406 1 96.69 588 THR A C 1
ATOM 4517 O O . THR A 1 588 ? 18.172 40.531 27.5 1 96.69 588 THR A O 1
ATOM 4520 N N . GLU A 1 589 ? 19.547 41.781 28.75 1 96.75 589 GLU A N 1
ATOM 4521 C CA . GLU A 1 589 ? 19.266 42.969 27.953 1 96.75 589 GLU A CA 1
ATOM 4522 C C . GLU A 1 589 ? 19.734 42.781 26.516 1 96.75 589 GLU A C 1
ATOM 4524 O O . GLU A 1 589 ? 19.109 43.281 25.578 1 96.75 589 GLU A O 1
ATOM 4529 N N . ASP A 1 590 ? 20.859 42.125 26.359 1 96.19 590 ASP A N 1
ATOM 4530 C CA . ASP A 1 590 ? 21.359 41.844 25.016 1 96.19 590 ASP A CA 1
ATOM 4531 C C . ASP A 1 590 ? 20.359 40.969 24.234 1 96.19 590 ASP A C 1
ATOM 4533 O O . ASP A 1 590 ? 20.141 41.219 23.047 1 96.19 590 ASP A O 1
ATOM 4537 N N . GLU A 1 591 ? 19.875 40 24.844 1 97 591 GLU A N 1
ATOM 4538 C CA . GLU A 1 591 ? 18.859 39.156 24.219 1 97 591 GLU A CA 1
ATOM 4539 C C . GLU A 1 591 ? 17.609 39.938 23.859 1 97 591 GLU A C 1
ATOM 4541 O O . GLU A 1 591 ? 17.047 39.781 22.781 1 97 591 GLU A O 1
ATOM 4546 N N . MET A 1 592 ? 17.188 40.812 24.75 1 97.75 592 MET A N 1
ATOM 4547 C CA . MET A 1 592 ? 16.016 41.625 24.516 1 97.75 592 MET A CA 1
ATOM 4548 C C . MET A 1 592 ? 16.219 42.531 23.312 1 97.75 592 MET A C 1
ATOM 4550 O O . MET A 1 592 ? 15.312 42.719 22.5 1 97.75 592 MET A O 1
ATOM 4554 N N . VAL A 1 593 ? 17.391 43.125 23.25 1 97.44 593 VAL A N 1
ATOM 4555 C CA . VAL A 1 593 ? 17.719 43.969 22.125 1 97.44 593 VAL A CA 1
ATOM 4556 C C . VAL A 1 593 ? 17.688 43.188 20.828 1 97.44 593 VAL A C 1
ATOM 4558 O O . VAL A 1 593 ? 17.125 43.625 19.828 1 97.44 593 VAL A O 1
ATOM 4561 N N . ARG A 1 594 ? 18.312 42.031 20.859 1 97.25 594 ARG A N 1
ATOM 4562 C CA . ARG A 1 594 ? 18.344 41.188 19.672 1 97.25 594 ARG A CA 1
ATOM 4563 C C . ARG A 1 594 ? 16.938 40.781 19.25 1 97.25 594 ARG A C 1
ATOM 4565 O O . ARG A 1 594 ? 16.625 40.812 18.062 1 97.25 594 ARG A O 1
ATOM 4572 N N . LEU A 1 595 ? 16.109 40.406 20.156 1 98.38 595 LEU A N 1
ATOM 4573 C CA . LEU A 1 595 ? 14.727 40.031 19.875 1 98.38 595 LEU A CA 1
ATOM 4574 C C . LEU A 1 595 ? 13.977 41.219 19.266 1 98.38 595 LEU A C 1
ATOM 4576 O O . LEU A 1 595 ? 13.172 41.062 18.344 1 98.38 595 LEU A O 1
ATOM 4580 N N . SER A 1 596 ? 14.242 42.406 19.781 1 98.19 596 SER A N 1
ATOM 4581 C CA . SER A 1 596 ? 13.594 43.594 19.281 1 98.19 596 SER A CA 1
ATOM 4582 C C . SER A 1 596 ? 14.016 43.906 17.844 1 98.19 596 SER A C 1
ATOM 4584 O O . SER A 1 596 ? 13.188 44.281 17.016 1 98.19 596 SER A O 1
ATOM 4586 N N . GLU A 1 597 ? 15.297 43.781 17.594 1 97.88 597 GLU A N 1
ATOM 4587 C CA . GLU A 1 597 ? 15.805 44 16.25 1 97.88 597 GLU A CA 1
ATOM 4588 C C . GLU A 1 597 ? 15.219 42.969 15.273 1 97.88 597 GLU A C 1
ATOM 4590 O O . GLU A 1 597 ? 14.828 43.344 14.156 1 97.88 597 GLU A O 1
ATOM 4595 N N . TRP A 1 598 ? 15.234 41.781 15.664 1 97.62 598 TRP A N 1
ATOM 4596 C CA . TRP A 1 598 ? 14.633 40.719 14.867 1 97.62 598 TRP A CA 1
ATOM 4597 C C . TRP A 1 598 ? 13.156 41 14.602 1 97.62 598 TRP A C 1
ATOM 4599 O O . TRP A 1 598 ? 12.695 40.906 13.469 1 97.62 598 TRP A O 1
ATOM 4609 N N . ALA A 1 599 ? 12.375 41.312 15.617 1 98.31 599 ALA A N 1
ATOM 4610 C CA . ALA A 1 599 ? 10.953 41.625 15.5 1 98.31 599 ALA A CA 1
ATOM 4611 C C . ALA A 1 599 ? 10.711 42.75 14.5 1 98.31 599 ALA A C 1
ATOM 4613 O O . ALA A 1 599 ? 9.812 42.688 13.664 1 98.31 599 ALA A O 1
ATOM 4614 N N . ALA A 1 600 ? 11.492 43.781 14.656 1 97.81 600 ALA A N 1
ATOM 4615 C CA . ALA A 1 600 ? 11.375 44.906 13.742 1 97.81 600 ALA A CA 1
ATOM 4616 C C . ALA A 1 600 ? 11.648 44.469 12.297 1 97.81 600 ALA A C 1
ATOM 4618 O O . ALA A 1 600 ? 10.961 44.938 11.375 1 97.81 600 ALA A O 1
ATOM 4619 N N . PHE A 1 601 ? 12.625 43.75 12.117 1 96.75 601 PHE A N 1
ATOM 4620 C CA . PHE A 1 601 ? 12.992 43.281 10.789 1 96.75 601 PHE A CA 1
ATOM 4621 C C . PHE A 1 601 ? 11.859 42.469 10.164 1 96.75 601 PHE A C 1
ATOM 4623 O O . PHE A 1 601 ? 11.438 42.75 9.039 1 96.75 601 PHE A O 1
ATOM 4630 N N . VAL A 1 602 ? 11.414 41.406 10.859 1 96.81 602 VAL A N 1
ATOM 4631 C CA . VAL A 1 602 ? 10.453 40.469 10.281 1 96.81 602 VAL A CA 1
ATOM 4632 C C . VAL A 1 602 ? 9.117 41.156 10.055 1 96.81 602 VAL A C 1
ATOM 4634 O O . VAL A 1 602 ? 8.422 40.875 9.078 1 96.81 602 VAL A O 1
ATOM 4637 N N . THR A 1 603 ? 8.703 42.094 10.93 1 96.19 603 THR A N 1
ATOM 4638 C CA . THR A 1 603 ? 7.434 42.781 10.766 1 96.19 603 THR A CA 1
ATOM 4639 C C . THR A 1 603 ? 7.516 43.781 9.617 1 96.19 603 THR A C 1
ATOM 4641 O O . THR A 1 603 ? 6.527 44.031 8.93 1 96.19 603 THR A O 1
ATOM 4644 N N . SER A 1 604 ? 8.688 44.344 9.406 1 96.31 604 SER A N 1
ATOM 4645 C CA . SER A 1 604 ? 8.852 45.281 8.305 1 96.31 604 SER A CA 1
ATOM 4646 C C . SER A 1 604 ? 8.898 44.562 6.961 1 96.31 604 SER A C 1
ATOM 4648 O O . SER A 1 604 ? 8.672 45.188 5.914 1 96.31 604 SER A O 1
ATOM 4650 N N . ARG A 1 605 ? 9.172 43.344 6.91 1 95.94 605 ARG A N 1
ATOM 4651 C CA . ARG A 1 605 ? 9.289 42.594 5.668 1 95.94 605 ARG A CA 1
ATOM 4652 C C . ARG A 1 605 ? 8.133 41.594 5.512 1 95.94 605 ARG A C 1
ATOM 4654 O O . ARG A 1 605 ? 8.203 40.688 4.695 1 95.94 605 ARG A O 1
ATOM 4661 N N . ARG A 1 606 ? 7.148 41.656 6.297 1 92.56 606 ARG A N 1
ATOM 4662 C CA . ARG A 1 606 ? 6.047 40.688 6.297 1 92.56 606 ARG A CA 1
ATOM 4663 C C . ARG A 1 606 ? 5.371 40.625 4.93 1 92.56 606 ARG A C 1
ATOM 4665 O O . ARG A 1 606 ? 4.898 39.562 4.512 1 92.56 606 ARG A O 1
ATOM 4672 N N . GLY A 1 607 ? 5.266 41.812 4.215 1 92.06 607 GLY A N 1
ATOM 4673 C CA . GLY A 1 607 ? 4.688 41.781 2.879 1 92.06 607 GLY A CA 1
ATOM 4674 C C . GLY A 1 607 ? 5.359 40.781 1.959 1 92.06 607 GLY A C 1
ATOM 4675 O O . GLY A 1 607 ? 4.684 40.031 1.248 1 92.06 607 GLY A O 1
ATOM 4676 N N . LEU A 1 608 ? 6.672 40.75 1.946 1 95.12 608 LEU A N 1
ATOM 4677 C CA . LEU A 1 608 ? 7.441 39.812 1.151 1 95.12 608 LEU A CA 1
ATOM 4678 C C . LEU A 1 608 ? 7.293 38.375 1.703 1 95.12 608 LEU A C 1
ATOM 4680 O O . LEU A 1 608 ? 6.949 37.469 0.966 1 95.12 608 LEU A O 1
ATOM 4684 N N . LEU A 1 609 ? 7.516 38.25 2.982 1 94.62 609 LEU A N 1
ATOM 4685 C CA . LEU A 1 609 ? 7.59 36.938 3.623 1 94.62 609 LEU A CA 1
ATOM 4686 C C . LEU A 1 609 ? 6.246 36.219 3.539 1 94.62 609 LEU A C 1
ATOM 4688 O O . LEU A 1 609 ? 6.203 35 3.463 1 94.62 609 LEU A O 1
ATOM 4692 N N . HIS A 1 610 ? 5.156 36.969 3.508 1 92.75 610 HIS A N 1
ATOM 4693 C CA . HIS A 1 610 ? 3.822 36.375 3.57 1 92.75 610 HIS A CA 1
ATOM 4694 C C . HIS A 1 610 ? 3.119 36.469 2.221 1 92.75 610 HIS A C 1
ATOM 4696 O O . HIS A 1 610 ? 2.035 35.906 2.047 1 92.75 610 HIS A O 1
ATOM 4702 N N . GLY A 1 611 ? 3.68 37.031 1.244 1 91.31 611 GLY A N 1
ATOM 4703 C CA . GLY A 1 611 ? 3.039 37.156 -0.053 1 91.31 611 GLY A CA 1
ATOM 4704 C C . GLY A 1 611 ? 3.898 36.656 -1.201 1 91.31 611 GLY A C 1
ATOM 4705 O O . GLY A 1 611 ? 3.402 36.469 -2.311 1 91.31 611 GLY A O 1
ATOM 4706 N N . GLY A 1 612 ? 5.094 36.406 -0.901 1 95.31 612 GLY A N 1
ATOM 4707 C CA . GLY A 1 612 ? 6.016 36.031 -1.952 1 95.31 612 GLY A CA 1
ATOM 4708 C C . GLY A 1 612 ? 5.918 34.531 -2.307 1 95.31 612 GLY A C 1
ATOM 4709 O O . GLY A 1 612 ? 5.02 33.844 -1.833 1 95.31 612 GLY A O 1
ATOM 4710 N N . VAL A 1 613 ? 6.766 34.125 -3.236 1 96.75 613 VAL A N 1
ATOM 4711 C CA . VAL A 1 613 ? 6.867 32.75 -3.686 1 96.75 613 VAL A CA 1
ATOM 4712 C C . VAL A 1 613 ? 7.961 32.031 -2.898 1 96.75 613 VAL A C 1
ATOM 4714 O O . VAL A 1 613 ? 9.109 32.469 -2.863 1 96.75 613 VAL A O 1
ATOM 4717 N N . ARG A 1 614 ? 7.578 30.938 -2.244 1 97.25 614 ARG A N 1
ATOM 4718 C CA . ARG A 1 614 ? 8.57 30.141 -1.537 1 97.25 614 ARG A CA 1
ATOM 4719 C C . ARG A 1 614 ? 9.414 29.328 -2.516 1 97.25 614 ARG A C 1
ATOM 4721 O O . ARG A 1 614 ? 8.883 28.75 -3.469 1 97.25 614 ARG A O 1
ATOM 4728 N N . VAL A 1 615 ? 10.727 29.312 -2.318 1 97.62 615 VAL A N 1
ATOM 4729 C CA . VAL A 1 615 ? 11.641 28.578 -3.191 1 97.62 615 VAL A CA 1
ATOM 4730 C C . VAL A 1 615 ? 12.633 27.781 -2.348 1 97.62 615 VAL A C 1
ATOM 4732 O O . VAL A 1 615 ? 13.023 28.219 -1.261 1 97.62 615 VAL A O 1
ATOM 4735 N N . HIS A 1 616 ? 12.984 26.656 -2.777 1 97.44 616 HIS A N 1
ATOM 4736 C CA . HIS A 1 616 ? 13.961 25.766 -2.152 1 97.44 616 HIS A CA 1
ATOM 4737 C C . HIS A 1 616 ? 15 25.297 -3.158 1 97.44 616 HIS A C 1
ATOM 4739 O O . HIS A 1 616 ? 14.656 24.875 -4.262 1 97.44 616 HIS A O 1
ATOM 4745 N N . ALA A 1 617 ? 16.234 25.344 -2.797 1 95.62 617 ALA A N 1
ATOM 4746 C CA . ALA A 1 617 ? 17.297 24.844 -3.668 1 95.62 617 ALA A CA 1
ATOM 4747 C C . ALA A 1 617 ? 17.406 23.328 -3.582 1 95.62 617 ALA A C 1
ATOM 4749 O O . ALA A 1 617 ? 17.156 22.734 -2.529 1 95.62 617 ALA A O 1
ATOM 4750 N N . ASP A 1 618 ? 17.688 22.719 -4.727 1 93.38 618 ASP A N 1
ATOM 4751 C CA . ASP A 1 618 ? 18.094 21.312 -4.734 1 93.38 618 ASP A CA 1
ATOM 4752 C C . ASP A 1 618 ? 19.594 21.188 -4.5 1 93.38 618 ASP A C 1
ATOM 4754 O O . ASP A 1 618 ? 20.406 21.5 -5.379 1 93.38 618 ASP A O 1
ATOM 4758 N N . LEU A 1 619 ? 19.938 20.703 -3.285 1 92 619 LEU A N 1
ATOM 4759 C CA . LEU A 1 619 ? 21.344 20.625 -2.922 1 92 619 LEU A CA 1
ATOM 4760 C C . LEU A 1 619 ? 21.797 19.188 -2.797 1 92 619 LEU A C 1
ATOM 4762 O O . LEU A 1 619 ? 21.016 18.312 -2.42 1 92 619 LEU A O 1
ATOM 4766 N N . ALA A 1 620 ? 23.031 18.922 -3.082 1 86.5 620 ALA A N 1
ATOM 4767 C CA . ALA A 1 620 ? 23.594 17.578 -2.975 1 86.5 620 ALA A CA 1
ATOM 4768 C C . ALA A 1 620 ? 23.828 17.203 -1.517 1 86.5 620 ALA A C 1
ATOM 4770 O O . ALA A 1 620 ? 23.688 16.031 -1.141 1 86.5 620 ALA A O 1
ATOM 4771 N N . ASP A 1 621 ? 24.25 18.266 -0.738 1 88.31 621 ASP A N 1
ATOM 4772 C CA . ASP A 1 621 ? 24.516 18.031 0.677 1 88.31 621 ASP A CA 1
ATOM 4773 C C . ASP A 1 621 ? 23.219 18.031 1.488 1 88.31 621 ASP A C 1
ATOM 4775 O O . ASP A 1 621 ? 22.578 19.062 1.637 1 88.31 621 ASP A O 1
ATOM 4779 N N . GLU A 1 622 ? 22.891 16.938 2.176 1 86.69 622 GLU A N 1
ATOM 4780 C CA . GLU A 1 622 ? 21.625 16.797 2.891 1 86.69 622 GLU A CA 1
ATOM 4781 C C . GLU A 1 622 ? 21.625 17.594 4.195 1 86.69 622 GLU A C 1
ATOM 4783 O O . GLU A 1 622 ? 20.578 17.812 4.797 1 86.69 622 GLU A O 1
ATOM 4788 N N . GLN A 1 623 ? 22.766 18 4.59 1 92.38 623 GLN A N 1
ATOM 4789 C CA . GLN A 1 623 ? 22.875 18.703 5.863 1 92.38 623 GLN A CA 1
ATOM 4790 C C . GLN A 1 623 ? 22.656 20.203 5.68 1 92.38 623 GLN A C 1
ATOM 4792 O O . GLN A 1 623 ? 22.547 20.938 6.66 1 92.38 623 GLN A O 1
ATOM 4797 N N . THR A 1 624 ? 22.594 20.656 4.449 1 94.62 624 THR A N 1
ATOM 4798 C CA . THR A 1 624 ? 22.422 22.094 4.188 1 94.62 624 THR A CA 1
ATOM 4799 C C . THR A 1 624 ? 21.094 22.375 3.504 1 94.62 624 THR A C 1
ATOM 4801 O O . THR A 1 624 ? 20.562 21.516 2.795 1 94.62 624 THR A O 1
ATOM 4804 N N . LEU A 1 625 ? 20.578 23.516 3.766 1 96.75 625 LEU A N 1
ATOM 4805 C CA . LEU A 1 625 ? 19.375 24.016 3.131 1 96.75 625 LEU A CA 1
ATOM 4806 C C . LEU A 1 625 ? 19.578 25.438 2.623 1 96.75 625 LEU A C 1
ATOM 4808 O O . LEU A 1 625 ? 20.25 26.25 3.277 1 96.75 625 LEU A O 1
ATOM 4812 N N . LEU A 1 626 ? 19.141 25.719 1.475 1 97.62 626 LEU A N 1
ATOM 4813 C CA . LEU A 1 626 ? 18.906 27.078 0.992 1 97.62 626 LEU A CA 1
ATOM 4814 C C . LEU A 1 626 ? 17.453 27.266 0.558 1 97.62 626 LEU A C 1
ATOM 4816 O O . LEU A 1 626 ? 17 26.641 -0.401 1 97.62 626 LEU A O 1
ATOM 4820 N N . HIS A 1 627 ? 16.766 28.047 1.299 1 98 627 HIS A N 1
ATOM 4821 C CA . HIS A 1 627 ? 15.375 28.359 0.969 1 98 627 HIS A CA 1
ATOM 4822 C C . HIS A 1 627 ? 15.109 29.859 1.084 1 98 627 HIS A C 1
ATOM 4824 O O . HIS A 1 627 ? 15.867 30.578 1.733 1 98 627 HIS A O 1
ATOM 4830 N N . GLY A 1 628 ? 14.039 30.328 0.414 1 97.81 628 GLY A N 1
ATOM 4831 C CA . GLY A 1 628 ? 13.758 31.75 0.448 1 97.81 628 GLY A CA 1
ATOM 4832 C C . GLY A 1 628 ? 12.359 32.094 -0.028 1 97.81 628 GLY A C 1
ATOM 4833 O O . GLY A 1 628 ? 11.555 31.203 -0.312 1 97.81 628 GLY A O 1
ATOM 4834 N N . THR A 1 629 ? 12.078 33.281 0.139 1 98.06 629 THR A N 1
ATOM 4835 C CA . THR A 1 629 ? 10.875 33.875 -0.396 1 98.06 629 THR A CA 1
ATOM 4836 C C . THR A 1 629 ? 11.227 34.969 -1.411 1 98.06 629 THR A C 1
ATOM 4838 O O . THR A 1 629 ? 12.008 35.875 -1.113 1 98.06 629 THR A O 1
ATOM 4841 N N . VAL A 1 630 ? 10.688 34.812 -2.596 1 98.06 630 VAL A N 1
ATOM 4842 C CA . VAL A 1 630 ? 10.906 35.781 -3.668 1 98.06 630 VAL A CA 1
ATOM 4843 C C . VAL A 1 630 ? 9.609 36.531 -3.967 1 98.06 630 VAL A C 1
ATOM 4845 O O . VAL A 1 630 ? 8.547 35.906 -4.078 1 98.06 630 VAL A O 1
ATOM 4848 N N . SER A 1 631 ? 9.773 37.875 -4.047 1 97.62 631 SER A N 1
ATOM 4849 C CA . SER A 1 631 ? 8.586 38.656 -4.352 1 97.62 631 SER A CA 1
ATOM 4850 C C . SER A 1 631 ? 7.992 38.25 -5.703 1 97.62 631 SER A C 1
ATOM 4852 O O . SER A 1 631 ? 8.703 37.75 -6.57 1 97.62 631 SER A O 1
ATOM 4854 N N . GLN A 1 632 ? 6.684 38.531 -5.883 1 94.12 632 GLN A N 1
ATOM 4855 C CA . GLN A 1 632 ? 5.98 38.156 -7.102 1 94.12 632 GLN A CA 1
ATOM 4856 C C . GLN A 1 632 ? 6.641 38.781 -8.328 1 94.12 632 GLN A C 1
ATOM 4858 O O . GLN A 1 632 ? 6.719 38.156 -9.391 1 94.12 632 GLN A O 1
ATOM 4863 N N . ASP A 1 633 ? 7.102 40 -8.227 1 95.69 633 ASP A N 1
ATOM 4864 C CA . ASP A 1 633 ? 7.715 40.688 -9.359 1 95.69 633 ASP A CA 1
ATOM 4865 C C . ASP A 1 633 ? 9.211 40.406 -9.422 1 95.69 633 ASP A C 1
ATOM 4867 O O . ASP A 1 633 ? 9.922 41 -10.234 1 95.69 633 ASP A O 1
ATOM 4871 N N . ARG A 1 634 ? 9.75 39.625 -8.586 1 97.38 634 ARG A N 1
ATOM 4872 C CA . ARG A 1 634 ? 11.133 39.156 -8.516 1 97.38 634 ARG A CA 1
ATOM 4873 C C . ARG A 1 634 ? 12.102 40.312 -8.32 1 97.38 634 ARG A C 1
ATOM 4875 O O . ARG A 1 634 ? 13.211 40.312 -8.844 1 97.38 634 ARG A O 1
ATOM 4882 N N . THR A 1 635 ? 11.648 41.344 -7.484 1 97.81 635 THR A N 1
ATOM 4883 C CA . THR A 1 635 ? 12.508 42.5 -7.23 1 97.81 635 THR A CA 1
ATOM 4884 C C . THR A 1 635 ? 13.109 42.438 -5.828 1 97.81 635 THR A C 1
ATOM 4886 O O . THR A 1 635 ? 14.039 43.156 -5.508 1 97.81 635 THR A O 1
ATOM 4889 N N . HIS A 1 636 ? 12.555 41.719 -5.031 1 98.19 636 HIS A N 1
ATOM 4890 C CA . HIS A 1 636 ? 12.953 41.594 -3.633 1 98.19 636 HIS A CA 1
ATOM 4891 C C . HIS A 1 636 ? 12.898 40.156 -3.164 1 98.19 636 HIS A C 1
ATOM 4893 O O . HIS A 1 636 ? 11.969 39.406 -3.51 1 98.19 636 HIS A O 1
ATOM 4899 N N . ALA A 1 637 ? 13.953 39.656 -2.48 1 98.5 637 ALA A N 1
ATOM 4900 C CA . ALA A 1 637 ? 13.977 38.281 -1.977 1 98.5 637 ALA A CA 1
ATOM 4901 C C . ALA A 1 637 ? 14.711 38.188 -0.642 1 98.5 637 ALA A C 1
ATOM 4903 O O . ALA A 1 637 ? 15.57 39.031 -0.349 1 98.5 637 ALA A O 1
ATOM 4904 N N . LEU A 1 638 ? 14.289 37.312 0.161 1 98.38 638 LEU A N 1
ATOM 4905 C CA . LEU A 1 638 ? 14.992 36.906 1.369 1 98.38 638 LEU A CA 1
ATOM 4906 C C . LEU A 1 638 ? 15.328 35.406 1.316 1 98.38 638 LEU A C 1
ATOM 4908 O O . LEU A 1 638 ? 14.461 34.594 1.015 1 98.38 638 LEU A O 1
ATOM 4912 N N . PHE A 1 639 ? 16.609 35.062 1.523 1 98.31 639 PHE A N 1
ATOM 4913 C CA . PHE A 1 639 ? 17.031 33.656 1.546 1 98.31 639 PHE A CA 1
ATOM 4914 C C . PHE A 1 639 ? 17.656 33.312 2.891 1 98.31 639 PHE A C 1
ATOM 4916 O O . PHE A 1 639 ? 18.266 34.156 3.539 1 98.31 639 PHE A O 1
ATOM 4923 N N . ALA A 1 640 ? 17.5 32.125 3.336 1 98.31 640 ALA A N 1
ATOM 4924 C CA . ALA A 1 640 ? 18.219 31.547 4.465 1 98.31 640 ALA A CA 1
ATOM 4925 C C . ALA A 1 640 ? 19.156 30.438 4 1 98.31 640 ALA A C 1
ATOM 4927 O O . ALA A 1 640 ? 18.766 29.547 3.246 1 98.31 640 ALA A O 1
ATOM 4928 N N . TRP A 1 641 ? 20.375 30.531 4.273 1 97.56 641 TRP A N 1
ATOM 4929 C CA . TRP A 1 641 ? 21.359 29.453 4.176 1 97.56 641 TRP A CA 1
ATOM 4930 C C . TRP A 1 641 ? 21.578 28.797 5.531 1 97.56 641 TRP A C 1
ATOM 4932 O O . TRP A 1 641 ? 21.969 29.453 6.496 1 97.56 641 TRP A O 1
ATOM 4942 N N . VAL A 1 642 ? 21.297 27.516 5.605 1 97.44 642 VAL A N 1
ATOM 4943 C CA . VAL A 1 642 ? 21.203 26.812 6.887 1 97.44 642 VAL A CA 1
ATOM 4944 C C . VAL A 1 642 ? 22.031 25.531 6.84 1 97.44 642 VAL A C 1
ATOM 4946 O O . VAL A 1 642 ? 22.109 24.875 5.801 1 97.44 642 VAL A O 1
ATOM 4949 N N . ARG A 1 643 ? 22.672 25.203 7.914 1 95.38 643 ARG A N 1
ATOM 4950 C CA . ARG A 1 643 ? 23.312 23.891 8.102 1 95.38 643 ARG A CA 1
ATOM 4951 C C . ARG A 1 643 ? 22.781 23.203 9.352 1 95.38 643 ARG A C 1
ATOM 4953 O O . ARG A 1 643 ? 22.828 23.766 10.445 1 95.38 643 ARG A O 1
ATOM 4960 N N . LEU A 1 644 ? 22.328 22.031 9.188 1 95.44 644 LEU A N 1
ATOM 4961 C CA . LEU A 1 644 ? 21.672 21.312 10.281 1 95.44 644 LEU A CA 1
ATOM 4962 C C . LEU A 1 644 ? 22.672 20.453 11.039 1 95.44 644 LEU A C 1
ATOM 4964 O O . LEU A 1 644 ? 22.594 20.328 12.258 1 95.44 644 LEU A O 1
ATOM 4968 N N . ALA A 1 645 ? 23.531 19.797 10.352 1 91.5 645 ALA A N 1
ATOM 4969 C CA . ALA A 1 645 ? 24.594 18.938 10.891 1 91.5 645 ALA A CA 1
ATOM 4970 C C . ALA A 1 645 ? 25.875 19.078 10.086 1 91.5 645 ALA A C 1
ATOM 4972 O O . ALA A 1 645 ? 25.891 19.75 9.047 1 91.5 645 ALA A O 1
ATOM 4973 N N . SER A 1 646 ? 27 18.5 10.664 1 88.94 646 SER A N 1
ATOM 4974 C CA . SER A 1 646 ? 28.266 18.578 9.961 1 88.94 646 SER A CA 1
ATOM 4975 C C . SER A 1 646 ? 28.219 17.828 8.633 1 88.94 646 SER A C 1
ATOM 4977 O O . SER A 1 646 ? 27.609 16.75 8.547 1 88.94 646 SER A O 1
ATOM 4979 N N . SER A 1 647 ? 28.703 18.484 7.656 1 87.88 647 SER A N 1
ATOM 4980 C CA . SER A 1 647 ? 28.812 17.844 6.352 1 87.88 647 SER A CA 1
ATOM 4981 C C . SER A 1 647 ? 30.062 16.984 6.246 1 87.88 647 SER A C 1
ATOM 4983 O O . SER A 1 647 ? 31.062 17.25 6.926 1 87.88 647 SER A O 1
ATOM 4985 N N . ALA A 1 648 ? 30.062 16.078 5.316 1 82.5 648 ALA A N 1
ATOM 4986 C CA . ALA A 1 648 ? 31.234 15.234 5.082 1 82.5 648 ALA A CA 1
ATOM 4987 C C . ALA A 1 648 ? 32.344 16.016 4.379 1 82.5 648 ALA A C 1
ATOM 4989 O O . ALA A 1 648 ? 33.5 15.859 4.699 1 82.5 648 ALA A O 1
ATOM 4990 N N . GLY A 1 649 ? 32 16.844 3.443 1 82.56 649 GLY A N 1
ATOM 4991 C CA . GLY A 1 649 ? 32.969 17.641 2.699 1 82.56 649 GLY A CA 1
ATOM 4992 C C . GLY A 1 649 ? 33.312 18.938 3.395 1 82.56 649 GLY A C 1
ATOM 4993 O O . GLY A 1 649 ? 32.469 19.547 4.051 1 82.56 649 GLY A O 1
ATOM 4994 N N . PRO A 1 650 ? 34.531 19.375 3.146 1 79.12 650 PRO A N 1
ATOM 4995 C CA . PRO A 1 650 ? 35 20.547 3.891 1 79.12 650 PRO A CA 1
ATOM 4996 C C . PRO A 1 650 ? 34.562 21.859 3.24 1 79.12 650 PRO A C 1
ATOM 4998 O O . PRO A 1 650 ? 34.656 22.922 3.877 1 79.12 650 PRO A O 1
ATOM 5001 N N . GLN A 1 651 ? 34.156 21.828 2.031 1 83.38 651 GLN A N 1
ATOM 5002 C CA . GLN A 1 651 ? 33.875 23.078 1.322 1 83.38 651 GLN A CA 1
ATOM 5003 C C . GLN A 1 651 ? 32.438 23.141 0.821 1 83.38 651 GLN A C 1
ATOM 5005 O O . GLN A 1 651 ? 31.828 22.109 0.557 1 83.38 651 GLN A O 1
ATOM 5010 N N . VAL A 1 652 ? 31.906 24.359 0.795 1 85.81 652 VAL A N 1
ATOM 5011 C CA . VAL A 1 652 ? 30.641 24.625 0.129 1 85.81 652 VAL A CA 1
ATOM 5012 C C . VAL A 1 652 ? 30.891 25.078 -1.307 1 85.81 652 VAL A C 1
ATOM 5014 O O . VAL A 1 652 ? 31.594 26.062 -1.537 1 85.81 652 VAL A O 1
ATOM 5017 N N . ALA A 1 653 ? 30.453 24.344 -2.199 1 84.94 653 ALA A N 1
ATOM 5018 C CA . ALA A 1 653 ? 30.516 24.75 -3.6 1 84.94 653 ALA A CA 1
ATOM 5019 C C . ALA A 1 653 ? 29.531 25.891 -3.887 1 84.94 653 ALA A C 1
ATOM 5021 O O . ALA A 1 653 ? 28.797 26.312 -3 1 84.94 653 ALA A O 1
ATOM 5022 N N . ARG A 1 654 ? 29.625 26.453 -5.137 1 92.12 654 ARG A N 1
ATOM 5023 C CA . ARG A 1 654 ? 28.688 27.516 -5.523 1 92.12 654 ARG A CA 1
ATOM 5024 C C . ARG A 1 654 ? 27.25 27.047 -5.395 1 92.12 654 ARG A C 1
ATOM 5026 O O . ARG A 1 654 ? 26.891 25.953 -5.828 1 92.12 654 ARG A O 1
ATOM 5033 N N . VAL A 1 655 ? 26.469 27.828 -4.734 1 94.38 655 VAL A N 1
ATOM 5034 C CA . VAL A 1 655 ? 25.078 27.5 -4.484 1 94.38 655 VAL A CA 1
ATOM 5035 C C . VAL A 1 655 ? 24.172 28.469 -5.266 1 94.38 655 VAL A C 1
ATOM 5037 O O . VAL A 1 655 ? 24.203 29.672 -5.039 1 94.38 655 VAL A O 1
ATOM 5040 N N . PRO A 1 656 ? 23.422 27.922 -6.199 1 94.81 656 PRO A N 1
ATOM 5041 C CA . PRO A 1 656 ? 22.484 28.766 -6.922 1 94.81 656 PRO A CA 1
ATOM 5042 C C . PRO A 1 656 ? 21.266 29.156 -6.074 1 94.81 656 PRO A C 1
ATOM 5044 O O . PRO A 1 656 ? 20.781 28.359 -5.289 1 94.81 656 PRO A O 1
ATOM 5047 N N . PHE A 1 657 ? 20.797 30.375 -6.234 1 96.94 657 PHE A N 1
ATOM 5048 C CA . PHE A 1 657 ? 19.609 30.891 -5.582 1 96.94 657 PHE A CA 1
ATOM 5049 C C . PHE A 1 657 ? 18.391 30.781 -6.496 1 96.94 657 PHE A C 1
ATOM 5051 O O . PHE A 1 657 ? 18.266 31.531 -7.461 1 96.94 657 PHE A O 1
ATOM 5058 N N . PRO A 1 658 ? 17.484 29.953 -6.133 1 96.69 658 PRO A N 1
ATOM 5059 C CA . PRO A 1 658 ? 16.344 29.734 -7.039 1 96.69 658 PRO A CA 1
ATOM 5060 C C . PRO A 1 658 ? 15.344 30.875 -7.023 1 96.69 658 PRO A C 1
ATOM 5062 O O . PRO A 1 658 ? 15.211 31.578 -6.016 1 96.69 658 PRO A O 1
ATOM 5065 N N . GLY A 1 659 ? 14.594 31.062 -8.164 1 96.19 659 GLY A N 1
ATOM 5066 C CA . GLY A 1 659 ? 13.406 31.906 -8.227 1 96.19 659 GLY A CA 1
ATOM 5067 C C . GLY A 1 659 ? 13.719 33.344 -8.641 1 96.19 659 GLY A C 1
ATOM 5068 O O . GLY A 1 659 ? 12.805 34.125 -8.914 1 96.19 659 GLY A O 1
ATOM 5069 N N . LEU A 1 660 ? 15.008 33.688 -8.734 1 97.12 660 LEU A N 1
ATOM 5070 C CA . LEU A 1 660 ? 15.383 35.031 -9.078 1 97.12 660 LEU A CA 1
ATOM 5071 C C . LEU A 1 660 ? 15.289 35.281 -10.578 1 97.12 660 LEU A C 1
ATOM 5073 O O . LEU A 1 660 ? 15.211 34.312 -11.352 1 97.12 660 LEU A O 1
ATOM 5077 N N . ASP A 1 661 ? 15.188 36.531 -11 1 96.81 661 ASP A N 1
ATOM 5078 C CA . ASP A 1 661 ? 15.211 36.938 -12.406 1 96.81 661 ASP A CA 1
ATOM 5079 C C . ASP A 1 661 ? 16.641 37 -12.93 1 96.81 661 ASP A C 1
ATOM 5081 O O . ASP A 1 661 ? 17.438 37.844 -12.477 1 96.81 661 ASP A O 1
ATOM 5085 N N . ARG A 1 662 ? 16.938 36.25 -13.883 1 95.25 662 ARG A N 1
ATOM 5086 C CA . ARG A 1 662 ? 18.297 36.156 -14.414 1 95.25 662 ARG A CA 1
ATOM 5087 C C . ARG A 1 662 ? 18.688 37.438 -15.133 1 95.25 662 ARG A C 1
ATOM 5089 O O . ARG A 1 662 ? 19.875 37.719 -15.297 1 95.25 662 ARG A O 1
ATOM 5096 N N . ASP A 1 663 ? 17.781 38.219 -15.523 1 96 663 ASP A N 1
ATOM 5097 C CA . ASP A 1 663 ? 18.047 39.375 -16.359 1 96 663 ASP A CA 1
ATOM 5098 C C . ASP A 1 663 ? 18.188 40.656 -15.531 1 96 663 ASP A C 1
ATOM 5100 O O . ASP A 1 663 ? 18.391 41.719 -16.062 1 96 663 ASP A O 1
ATOM 5104 N N . ARG A 1 664 ? 18.109 40.438 -14.234 1 96.81 664 ARG A N 1
ATOM 5105 C CA . ARG A 1 664 ? 18.25 41.594 -13.328 1 96.81 664 ARG A CA 1
ATOM 5106 C C . ARG A 1 664 ? 19.547 41.5 -12.539 1 96.81 664 ARG A C 1
ATOM 5108 O O . ARG A 1 664 ? 20.125 40.438 -12.406 1 96.81 664 ARG A O 1
ATOM 5115 N N . ASP A 1 665 ? 19.938 42.719 -12.109 1 97.44 665 ASP A N 1
ATOM 5116 C CA . ASP A 1 665 ? 20.984 42.75 -11.094 1 97.44 665 ASP A CA 1
ATOM 5117 C C . ASP A 1 665 ? 20.375 42.875 -9.695 1 97.44 665 ASP A C 1
ATOM 5119 O O . ASP A 1 665 ? 19.344 43.5 -9.508 1 97.44 665 ASP A O 1
ATOM 5123 N N . TYR A 1 666 ? 21.016 42.25 -8.789 1 98.19 666 TYR A N 1
ATOM 5124 C CA . TYR A 1 666 ? 20.547 42.312 -7.406 1 98.19 666 TYR A CA 1
ATOM 5125 C C . TYR A 1 666 ? 21.641 42.875 -6.5 1 98.19 666 TYR A C 1
ATOM 5127 O O . TYR A 1 666 ? 22.828 42.594 -6.711 1 98.19 666 TYR A O 1
ATOM 5135 N N . VAL A 1 667 ? 21.281 43.656 -5.535 1 98.19 667 VAL A N 1
ATOM 5136 C CA . VAL A 1 667 ? 22.141 44.031 -4.41 1 98.19 667 VAL A CA 1
ATOM 5137 C C . VAL A 1 667 ? 21.906 43.031 -3.256 1 98.19 667 VAL A C 1
ATOM 5139 O O . VAL A 1 667 ? 20.781 42.938 -2.738 1 98.19 667 VAL A O 1
ATOM 5142 N N . VAL A 1 668 ? 22.969 42.312 -2.887 1 97.62 668 VAL A N 1
ATOM 5143 C CA . VAL A 1 668 ? 22.906 41.344 -1.794 1 97.62 668 VAL A CA 1
ATOM 5144 C C . VAL A 1 668 ? 23.375 42 -0.496 1 97.62 668 VAL A C 1
ATOM 5146 O O . VAL A 1 668 ? 24.438 42.625 -0.45 1 97.62 668 VAL A O 1
ATOM 5149 N N . ARG A 1 669 ? 22.578 41.875 0.537 1 97.25 669 ARG A N 1
ATOM 5150 C CA . ARG A 1 669 ? 22.922 42.406 1.86 1 97.25 669 ARG A CA 1
ATOM 5151 C C . ARG A 1 669 ? 22.766 41.312 2.924 1 97.25 669 ARG A C 1
ATOM 5153 O O . ARG A 1 669 ? 22 40.375 2.742 1 97.25 669 ARG A O 1
ATOM 5160 N N . LEU A 1 670 ? 23.547 41.469 3.988 1 96 670 LEU A N 1
ATOM 5161 C CA . LEU A 1 670 ? 23.422 40.625 5.176 1 96 670 LEU A CA 1
ATOM 5162 C C . LEU A 1 670 ? 22.844 41.406 6.344 1 96 670 LEU A C 1
ATOM 5164 O O . LEU A 1 670 ? 23.547 42.156 7 1 96 670 LEU A O 1
ATOM 5168 N N . PRO A 1 671 ? 21.562 41.125 6.598 1 94.62 671 PRO A N 1
ATOM 5169 C CA . PRO A 1 671 ? 20.969 41.844 7.703 1 94.62 671 PRO A CA 1
ATOM 5170 C C . PRO A 1 671 ? 21.594 41.531 9.055 1 94.62 671 PRO A C 1
ATOM 5172 O O . PRO A 1 671 ? 21.922 40.375 9.328 1 94.62 671 PRO A O 1
ATOM 5175 N N . ASP A 1 672 ? 21.734 42.531 9.938 1 92.12 672 ASP A N 1
ATOM 5176 C CA . ASP A 1 672 ? 22.312 42.344 11.266 1 92.12 672 ASP A CA 1
ATOM 5177 C C . ASP A 1 672 ? 21.266 41.875 12.273 1 92.12 672 ASP A C 1
ATOM 5179 O O . ASP A 1 672 ? 21.609 41.406 13.367 1 92.12 672 ASP A O 1
ATOM 5183 N N . ALA A 1 673 ? 20.094 41.906 11.867 1 93.88 673 ALA A N 1
ATOM 5184 C CA . ALA A 1 673 ? 18.953 41.688 12.758 1 93.88 673 ALA A CA 1
ATOM 5185 C C . ALA A 1 673 ? 18.984 40.281 13.352 1 93.88 673 ALA A C 1
ATOM 5187 O O . ALA A 1 673 ? 18.297 40 14.336 1 93.88 673 ALA A O 1
ATOM 5188 N N . PHE A 1 674 ? 19.797 39.344 12.828 1 95.31 674 PHE A N 1
ATOM 5189 C CA . PHE A 1 674 ? 19.734 37.969 13.234 1 95.31 674 PHE A CA 1
ATOM 5190 C C . PHE A 1 674 ? 20.922 37.594 14.102 1 95.31 674 PHE A C 1
ATOM 5192 O O . PHE A 1 674 ? 21.016 36.469 14.602 1 95.31 674 PHE A O 1
ATOM 5199 N N . GLY A 1 675 ? 21.812 38.5 14.328 1 92.06 675 GLY A N 1
ATOM 5200 C CA . GLY A 1 675 ? 22.969 38.219 15.172 1 92.06 675 GLY A CA 1
ATOM 5201 C C . GLY A 1 675 ? 24.141 37.656 14.398 1 92.06 675 GLY A C 1
ATOM 5202 O O . GLY A 1 675 ? 24.156 37.656 13.164 1 92.06 675 GLY A O 1
ATOM 5203 N N . PRO A 1 676 ? 25.109 37.219 15.148 1 90.62 676 PRO A N 1
ATOM 5204 C CA . PRO A 1 676 ? 26.328 36.719 14.508 1 90.62 676 PRO A CA 1
ATOM 5205 C C . PRO A 1 676 ? 26.156 35.406 13.789 1 90.62 676 PRO A C 1
ATOM 5207 O O . PRO A 1 676 ? 25.328 34.562 14.195 1 90.62 676 PRO A O 1
ATOM 5210 N N . ILE A 1 677 ? 26.969 35.25 12.766 1 90.19 677 ILE A N 1
ATOM 5211 C CA . ILE A 1 677 ? 26.984 34.031 11.977 1 90.19 677 ILE A CA 1
ATOM 5212 C C . ILE A 1 677 ? 28.078 33.094 12.492 1 90.19 677 ILE A C 1
ATOM 5214 O O . ILE A 1 677 ? 29.219 33.531 12.703 1 90.19 677 ILE A O 1
ATOM 5218 N N . ALA A 1 678 ? 27.688 31.828 12.727 1 92.31 678 ALA A N 1
ATOM 5219 C CA . ALA A 1 678 ? 28.688 30.844 13.164 1 92.31 678 ALA A CA 1
ATOM 5220 C C . ALA A 1 678 ? 29.266 30.094 11.969 1 92.31 678 ALA A C 1
ATOM 5222 O O . ALA A 1 678 ? 28.562 29.312 11.312 1 92.31 678 ALA A O 1
ATOM 5223 N N . VAL A 1 679 ? 30.547 30.328 11.719 1 92.5 679 VAL A N 1
ATOM 5224 C CA . VAL A 1 679 ? 31.156 29.734 10.523 1 92.5 679 VAL A CA 1
ATOM 5225 C C . VAL A 1 679 ? 32.406 28.938 10.914 1 92.5 679 VAL A C 1
ATOM 5227 O O . VAL A 1 679 ? 33 29.188 11.969 1 92.5 679 VAL A O 1
ATOM 5230 N N . HIS A 1 680 ? 32.688 27.938 10.109 1 89.06 680 HIS A N 1
ATOM 5231 C CA . HIS A 1 680 ? 34 27.281 10.133 1 89.06 680 HIS A CA 1
ATOM 5232 C C . HIS A 1 680 ? 35.031 28.047 9.297 1 89.06 680 HIS A C 1
ATOM 5234 O O . HIS A 1 680 ? 34.906 28.094 8.07 1 89.06 680 HIS A O 1
ATOM 5240 N N . GLY A 1 681 ? 35.969 28.656 9.969 1 86.44 681 GLY A N 1
ATOM 5241 C CA . GLY A 1 681 ? 36.969 29.422 9.234 1 86.44 681 GLY A CA 1
ATOM 5242 C C . GLY A 1 681 ? 36.531 30.844 8.922 1 86.44 681 GLY A C 1
ATOM 5243 O O . GLY A 1 681 ? 36 31.531 9.781 1 86.44 681 GLY A O 1
ATOM 5244 N N . ARG A 1 682 ? 36.938 31.203 7.598 1 89 682 ARG A N 1
ATOM 5245 C CA . ARG A 1 682 ? 36.625 32.562 7.199 1 89 682 ARG A CA 1
ATOM 5246 C C . ARG A 1 682 ? 35.5 32.594 6.168 1 89 682 ARG A C 1
ATOM 5248 O O . ARG A 1 682 ? 35.375 31.703 5.344 1 89 682 ARG A O 1
ATOM 5255 N N . GLU A 1 683 ? 34.656 33.656 6.258 1 91.88 683 GLU A N 1
ATOM 5256 C CA . GLU A 1 683 ? 33.625 33.875 5.277 1 91.88 683 GLU A CA 1
ATOM 5257 C C . GLU A 1 683 ? 34.188 34.25 3.92 1 91.88 683 GLU A C 1
ATOM 5259 O O . GLU A 1 683 ? 35.312 34.781 3.846 1 91.88 683 GLU A O 1
ATOM 5264 N N . PRO A 1 684 ? 33.531 33.844 2.885 1 92 684 PRO A N 1
ATOM 5265 C CA . PRO A 1 684 ? 34 34.375 1.588 1 92 684 PRO A CA 1
ATOM 5266 C C . PRO A 1 684 ? 34.125 35.906 1.576 1 92 684 PRO A C 1
ATOM 5268 O O . PRO A 1 684 ? 33.312 36.594 2.18 1 92 684 PRO A O 1
ATOM 5271 N N . ALA A 1 685 ? 35.031 36.438 0.761 1 91.56 685 ALA A N 1
ATOM 5272 C CA . ALA A 1 685 ? 35.406 37.844 0.781 1 91.56 685 ALA A CA 1
ATOM 5273 C C . ALA A 1 685 ? 34.25 38.719 0.343 1 91.56 685 ALA A C 1
ATOM 5275 O O . ALA A 1 685 ? 34.094 39.844 0.837 1 91.56 685 ALA A O 1
ATOM 5276 N N . TRP A 1 686 ? 33.469 38.281 -0.576 1 93.38 686 TRP A N 1
ATOM 5277 C CA . TRP A 1 686 ? 32.375 39.094 -1.111 1 93.38 686 TRP A CA 1
ATOM 5278 C C . TRP A 1 686 ? 31.375 39.469 -0.021 1 93.38 686 TRP A C 1
ATOM 5280 O O . TRP A 1 686 ? 30.656 40.469 -0.136 1 93.38 686 TRP A O 1
ATOM 5290 N N . MET A 1 687 ? 31.297 38.688 1.087 1 93.94 687 MET A N 1
ATOM 5291 C CA . MET A 1 687 ? 30.312 38.906 2.152 1 93.94 687 MET A CA 1
ATOM 5292 C C . MET A 1 687 ? 30.641 40.156 2.951 1 93.94 687 MET A C 1
ATOM 5294 O O . MET A 1 687 ? 29.75 40.75 3.568 1 93.94 687 MET A O 1
ATOM 5298 N N . GLU A 1 688 ? 31.938 40.5 2.975 1 92.81 688 GLU A N 1
ATOM 5299 C CA . GLU A 1 688 ? 32.312 41.781 3.604 1 92.81 688 GLU A CA 1
ATOM 5300 C C . GLU A 1 688 ? 31.609 42.938 2.916 1 92.81 688 GLU A C 1
ATOM 5302 O O . GLU A 1 688 ? 31.125 43.875 3.58 1 92.81 688 GLU A O 1
ATOM 5307 N N . ARG A 1 689 ? 31.562 42.906 1.623 1 93.25 689 ARG A N 1
ATOM 5308 C CA . ARG A 1 689 ? 30.875 43.938 0.865 1 93.25 689 ARG A CA 1
ATOM 5309 C C . ARG A 1 689 ? 29.359 43.875 1.109 1 93.25 689 ARG A C 1
ATOM 5311 O O . ARG A 1 689 ? 28.688 44.906 1.108 1 93.25 689 ARG A O 1
ATOM 5318 N N . ALA A 1 690 ? 28.844 42.75 1.275 1 95.12 690 ALA A N 1
ATOM 5319 C CA . ALA A 1 690 ? 27.406 42.562 1.5 1 95.12 690 ALA A CA 1
ATOM 5320 C C . ALA A 1 690 ? 26.984 43.125 2.852 1 95.12 690 ALA A C 1
ATOM 5322 O O . ALA A 1 690 ? 25.812 43.469 3.061 1 95.12 690 ALA A O 1
ATOM 5323 N N . ARG A 1 691 ? 27.938 43.312 3.777 1 93.12 691 ARG A N 1
ATOM 5324 C CA . ARG A 1 691 ? 27.656 43.875 5.094 1 93.12 691 ARG A CA 1
ATOM 5325 C C . ARG A 1 691 ? 27.781 45.375 5.07 1 93.12 691 ARG A C 1
ATOM 5327 O O . ARG A 1 691 ? 27.266 46.062 5.969 1 93.12 691 ARG A O 1
ATOM 5334 N N . SER A 1 692 ? 28.375 45.875 3.977 1 91.62 692 SER A N 1
ATOM 5335 C CA . SER A 1 692 ? 28.531 47.312 3.871 1 91.62 692 SER A CA 1
ATOM 5336 C C . SER A 1 692 ? 27.203 48 3.506 1 91.62 692 SER A C 1
ATOM 5338 O O . SER A 1 692 ? 26.25 47.312 3.109 1 91.62 692 SER A O 1
ATOM 5340 N N . SER A 1 693 ? 27.141 49.281 3.672 1 90.81 693 SER A N 1
ATOM 5341 C CA . SER A 1 693 ? 25.922 50.031 3.371 1 90.81 693 SER A CA 1
ATOM 5342 C C . SER A 1 693 ? 25.578 49.969 1.888 1 90.81 693 SER A C 1
ATOM 5344 O O . SER A 1 693 ? 24.422 50.062 1.51 1 90.81 693 SER A O 1
ATOM 5346 N N . GLU A 1 694 ? 26.594 49.75 1.073 1 91.81 694 GLU A N 1
ATOM 5347 C CA . GLU A 1 694 ? 26.375 49.719 -0.369 1 91.81 694 GLU A CA 1
ATOM 5348 C C . GLU A 1 694 ? 25.906 48.344 -0.819 1 91.81 694 GLU A C 1
ATOM 5350 O O . GLU A 1 694 ? 25.281 48.188 -1.872 1 91.81 694 GLU A O 1
ATOM 5355 N N . GLY A 1 695 ? 26.078 47.375 -0.015 1 95.31 695 GLY A N 1
ATOM 5356 C CA . GLY A 1 695 ? 25.766 46 -0.432 1 95.31 695 GLY A CA 1
ATOM 5357 C C . GLY A 1 695 ? 26.672 45.5 -1.542 1 95.31 695 GLY A C 1
ATOM 5358 O O . GLY A 1 695 ? 27.609 46.219 -1.953 1 95.31 695 GLY A O 1
ATOM 5359 N N . PHE A 1 696 ? 26.469 44.25 -2.002 1 96.56 696 PHE A N 1
ATOM 5360 C CA . PHE A 1 696 ? 27.234 43.625 -3.072 1 96.56 696 PHE A CA 1
ATOM 5361 C C . PHE A 1 696 ? 26.344 43.375 -4.293 1 96.56 696 PHE A C 1
ATOM 5363 O O . PHE A 1 696 ? 25.422 42.562 -4.238 1 96.56 696 PHE A O 1
ATOM 5370 N N . ARG A 1 697 ? 26.641 44.062 -5.367 1 97.06 697 ARG A N 1
ATOM 5371 C CA . ARG A 1 697 ? 25.844 43.906 -6.582 1 97.06 697 ARG A CA 1
ATOM 5372 C C . ARG A 1 697 ? 26.234 42.688 -7.359 1 97.06 697 ARG A C 1
ATOM 5374 O O . ARG A 1 697 ? 27.422 42.469 -7.648 1 97.06 697 ARG A O 1
ATOM 5381 N N . VAL A 1 698 ? 25.328 41.844 -7.664 1 97.06 698 VAL A N 1
ATOM 5382 C CA . VAL A 1 698 ? 25.562 40.594 -8.383 1 97.06 698 VAL A CA 1
ATOM 5383 C C . VAL A 1 698 ? 24.531 40.438 -9.484 1 97.06 698 VAL A C 1
ATOM 5385 O O . VAL A 1 698 ? 23.328 40.625 -9.242 1 97.06 698 VAL A O 1
ATOM 5388 N N . PRO A 1 699 ? 24.922 40 -10.734 1 96.62 699 PRO A N 1
ATOM 5389 C CA . PRO A 1 699 ? 23.938 39.688 -11.773 1 96.62 699 PRO A CA 1
ATOM 5390 C C . PRO A 1 699 ? 23.031 38.531 -11.398 1 96.62 699 PRO A C 1
ATOM 5392 O O . PRO A 1 699 ? 23.516 37.531 -10.812 1 96.62 699 PRO A O 1
ATOM 5395 N N . GLY A 1 700 ? 21.781 38.719 -11.727 1 96.62 700 GLY A N 1
ATOM 5396 C CA . GLY A 1 700 ? 20.828 37.625 -11.469 1 96.62 700 GLY A CA 1
ATOM 5397 C C . GLY A 1 700 ? 21.234 36.312 -12.094 1 96.62 700 GLY A C 1
ATOM 5398 O O . GLY A 1 700 ? 20.984 35.25 -11.516 1 96.62 700 GLY A O 1
ATOM 5399 N N . ALA A 1 701 ? 21.812 36.344 -13.227 1 95.94 701 ALA A N 1
ATOM 5400 C CA . ALA A 1 701 ? 22.266 35.125 -13.914 1 95.94 701 ALA A CA 1
ATOM 5401 C C . ALA A 1 701 ? 23.328 34.406 -13.086 1 95.94 701 ALA A C 1
ATOM 5403 O O . ALA A 1 701 ? 23.391 33.188 -13.078 1 95.94 701 ALA A O 1
ATOM 5404 N N . VAL A 1 702 ? 24.172 35.156 -12.461 1 95 702 VAL A N 1
ATOM 5405 C CA . VAL A 1 702 ? 25.188 34.562 -11.594 1 95 702 VAL A CA 1
ATOM 5406 C C . VAL A 1 702 ? 24.531 33.938 -10.375 1 95 702 VAL A C 1
ATOM 5408 O O . VAL A 1 702 ? 24.828 32.781 -10.039 1 95 702 VAL A O 1
ATOM 5411 N N . LEU A 1 703 ? 23.625 34.656 -9.758 1 96.56 703 LEU A N 1
ATOM 5412 C CA . LEU A 1 703 ? 22.953 34.156 -8.555 1 96.56 703 LEU A CA 1
ATOM 5413 C C . LEU A 1 703 ? 22.141 32.906 -8.852 1 96.56 703 LEU A C 1
ATOM 5415 O O . LEU A 1 703 ? 22.188 31.938 -8.102 1 96.56 703 LEU A O 1
ATOM 5419 N N . ALA A 1 704 ? 21.453 32.906 -9.938 1 94.62 704 ALA A N 1
ATOM 5420 C CA . ALA A 1 704 ? 20.438 31.875 -10.195 1 94.62 704 ALA A CA 1
ATOM 5421 C C . ALA A 1 704 ? 21.047 30.656 -10.867 1 94.62 704 ALA A C 1
ATOM 5423 O O . ALA A 1 704 ? 20.562 29.531 -10.695 1 94.62 704 ALA A O 1
ATOM 5424 N N . SER A 1 705 ? 22.156 30.828 -11.641 1 91.44 705 SER A N 1
ATOM 5425 C CA . SER A 1 705 ? 22.672 29.703 -12.438 1 91.44 705 SER A CA 1
ATOM 5426 C C . SER A 1 705 ? 24.031 29.25 -11.938 1 91.44 705 SER A C 1
ATOM 5428 O O . SER A 1 705 ? 24.219 28.062 -11.633 1 91.44 705 SER A O 1
ATOM 5430 N N . ALA A 1 706 ? 24.922 30.172 -11.836 1 91.56 706 ALA A N 1
ATOM 5431 C CA . ALA A 1 706 ? 26.266 29.797 -11.383 1 91.56 706 ALA A CA 1
ATOM 5432 C C . ALA A 1 706 ? 26.297 29.594 -9.875 1 91.56 706 ALA A C 1
ATOM 5434 O O . ALA A 1 706 ? 26.938 28.656 -9.391 1 91.56 706 ALA A O 1
ATOM 5435 N N . GLY A 1 707 ? 25.609 30.5 -9.188 1 94.19 707 GLY A N 1
ATOM 5436 C CA . GLY A 1 707 ? 25.625 30.484 -7.734 1 94.19 707 GLY A CA 1
ATOM 5437 C C . GLY A 1 707 ? 26.797 31.234 -7.137 1 94.19 707 GLY A C 1
ATOM 5438 O O . GLY A 1 707 ? 27.641 31.75 -7.863 1 94.19 707 GLY A O 1
ATOM 5439 N N . VAL A 1 708 ? 26.766 31.344 -5.867 1 93.94 708 VAL A N 1
ATOM 5440 C CA . VAL A 1 708 ? 27.844 32 -5.141 1 93.94 708 VAL A CA 1
ATOM 5441 C C . VAL A 1 708 ? 28.375 31.078 -4.047 1 93.94 708 VAL A C 1
ATOM 5443 O O . VAL A 1 708 ? 27.688 30.125 -3.641 1 93.94 708 VAL A O 1
ATOM 5446 N N . THR A 1 709 ? 29.609 31.359 -3.654 1 93 709 THR A N 1
ATOM 5447 C CA . THR A 1 709 ? 30.141 30.625 -2.51 1 93 709 THR A CA 1
ATOM 5448 C C . THR A 1 709 ? 29.562 31.156 -1.205 1 93 709 THR A C 1
ATOM 5450 O O . THR A 1 709 ? 29.406 32.375 -1.038 1 93 709 THR A O 1
ATOM 5453 N N . LEU A 1 710 ? 29.125 30.266 -0.412 1 94.38 710 LEU A N 1
ATOM 5454 C CA . LEU A 1 710 ? 28.578 30.609 0.898 1 94.38 710 LEU A CA 1
ATOM 5455 C C . LEU A 1 710 ? 29.484 30.094 2.012 1 94.38 710 LEU A C 1
ATOM 5457 O O . LEU A 1 710 ? 30.328 29.219 1.783 1 94.38 710 LEU A O 1
ATOM 5461 N N . PRO A 1 711 ? 29.359 30.703 3.137 1 93.5 711 PRO A N 1
ATOM 5462 C CA . PRO A 1 711 ? 30.25 30.266 4.211 1 93.5 711 PRO A CA 1
ATOM 5463 C C . PRO A 1 711 ? 29.969 28.844 4.672 1 93.5 711 PRO A C 1
ATOM 5465 O O . PRO A 1 711 ? 28.828 28.375 4.574 1 93.5 711 PRO A O 1
ATOM 5468 N N . VAL A 1 712 ? 31 28.141 5.121 1 93.38 712 VAL A N 1
ATOM 5469 C CA . VAL A 1 712 ? 30.844 26.859 5.805 1 93.38 712 VAL A CA 1
ATOM 5470 C C . VAL A 1 712 ? 30.328 27.094 7.223 1 93.38 712 VAL A C 1
ATOM 5472 O O . VAL A 1 712 ? 31.109 27.266 8.156 1 93.38 712 VAL A O 1
ATOM 5475 N N . LEU A 1 713 ? 29.062 26.938 7.332 1 94.88 713 LEU A N 1
ATOM 5476 C CA . LEU A 1 713 ? 28.422 27.188 8.617 1 94.88 713 LEU A CA 1
ATOM 5477 C C . LEU A 1 713 ? 28.734 26.078 9.609 1 94.88 713 LEU A C 1
ATOM 5479 O O . LEU A 1 713 ? 28.938 24.922 9.211 1 94.88 713 LEU A O 1
ATOM 5483 N N . GLN A 1 714 ? 28.797 26.438 10.906 1 93.44 714 GLN A N 1
ATOM 5484 C CA . GLN A 1 714 ? 28.781 25.422 11.953 1 93.44 714 GLN A CA 1
ATOM 5485 C C . GLN A 1 714 ? 27.453 24.688 12 1 93.44 714 GLN A C 1
ATOM 5487 O O . GLN A 1 714 ? 26.438 25.203 11.516 1 93.44 714 GLN A O 1
ATOM 5492 N N . PRO A 1 715 ? 27.484 23.438 12.547 1 92.94 715 PRO A N 1
ATOM 5493 C CA . PRO A 1 715 ? 26.203 22.766 12.711 1 92.94 715 PRO A CA 1
ATOM 5494 C C . PRO A 1 715 ? 25.203 23.594 13.523 1 92.94 715 PRO A C 1
ATOM 5496 O O . PRO A 1 715 ? 25.594 24.266 14.484 1 92.94 715 PRO A O 1
ATOM 5499 N N . ALA A 1 716 ? 23.891 23.5 13.156 1 95.19 716 ALA A N 1
ATOM 5500 C CA . ALA A 1 716 ? 22.812 24.219 13.82 1 95.19 716 ALA A CA 1
ATOM 5501 C C . ALA A 1 716 ? 23.031 25.734 13.766 1 95.19 716 ALA A C 1
ATOM 5503 O O . ALA A 1 716 ? 22.984 26.406 14.797 1 95.19 716 ALA A O 1
ATOM 5504 N N . SER A 1 717 ? 23.234 26.203 12.602 1 96.25 717 SER A N 1
ATOM 5505 C CA . SER A 1 717 ? 23.422 27.641 12.367 1 96.25 717 SER A CA 1
ATOM 5506 C C . SER A 1 717 ? 22.844 28.062 11.023 1 96.25 717 SER A C 1
ATOM 5508 O O . SER A 1 717 ? 22.547 27.219 10.18 1 96.25 717 SER A O 1
ATOM 5510 N N . GLY A 1 718 ? 22.641 29.375 10.859 1 96.81 718 GLY A N 1
ATOM 5511 C CA . GLY A 1 718 ? 22.109 29.922 9.625 1 96.81 718 GLY A CA 1
ATOM 5512 C C . GLY A 1 718 ? 22.359 31.406 9.477 1 96.81 718 GLY A C 1
ATOM 5513 O O . GLY A 1 718 ? 22.781 32.062 10.438 1 96.81 718 GLY A O 1
ATOM 5514 N N . LEU A 1 719 ? 22.203 31.844 8.32 1 96.19 719 LEU A N 1
ATOM 5515 C CA . LEU A 1 719 ? 22.25 33.281 8.039 1 96.19 719 LEU A CA 1
ATOM 5516 C C . LEU A 1 719 ? 21.172 33.656 7.039 1 96.19 719 LEU A C 1
ATOM 5518 O O . LEU A 1 719 ? 20.594 32.812 6.375 1 96.19 719 LEU A O 1
ATOM 5522 N N . VAL A 1 720 ? 20.828 34.906 6.98 1 98 720 VAL A N 1
ATOM 5523 C CA . VAL A 1 720 ? 19.812 35.438 6.09 1 98 720 VAL A CA 1
ATOM 5524 C C . VAL A 1 720 ? 20.453 36.406 5.086 1 98 720 VAL A C 1
ATOM 5526 O O . VAL A 1 720 ? 21.328 37.188 5.441 1 98 720 VAL A O 1
ATOM 5529 N N . LEU A 1 721 ? 20.109 36.219 3.846 1 97.56 721 LEU A N 1
ATOM 5530 C CA . LEU A 1 721 ? 20.516 37.125 2.77 1 97.56 721 LEU A CA 1
ATOM 5531 C C . LEU A 1 721 ? 19.297 37.875 2.199 1 97.56 721 LEU A C 1
ATOM 5533 O O . LEU A 1 721 ? 18.266 37.25 1.945 1 97.56 721 LEU A O 1
ATOM 5537 N N . GLU A 1 722 ? 19.422 39.125 2.125 1 98.12 722 GLU A N 1
ATOM 5538 C CA . GLU A 1 722 ? 18.391 39.938 1.477 1 98.12 722 GLU A CA 1
ATOM 5539 C C . GLU A 1 722 ? 18.859 40.438 0.107 1 98.12 722 GLU A C 1
ATOM 5541 O O . GLU A 1 722 ? 19.953 41 -0.018 1 98.12 722 GLU A O 1
ATOM 5546 N N . LEU A 1 723 ? 18.125 40.156 -0.892 1 98.25 723 LEU A N 1
ATOM 5547 C CA . LEU A 1 723 ? 18.438 40.531 -2.266 1 98.25 723 LEU A CA 1
ATOM 5548 C C . LEU A 1 723 ? 17.406 41.5 -2.811 1 98.25 723 LEU A C 1
ATOM 5550 O O . LEU A 1 723 ? 16.203 41.219 -2.803 1 98.25 723 LEU A O 1
ATOM 5554 N N . THR A 1 724 ? 17.812 42.656 -3.293 1 97.69 724 THR A N 1
ATOM 5555 C CA . THR A 1 724 ? 16.938 43.656 -3.898 1 97.69 724 THR A CA 1
ATOM 5556 C C . THR A 1 724 ? 17.391 44 -5.312 1 97.69 724 THR A C 1
ATOM 5558 O O . THR A 1 724 ? 18.594 44.156 -5.559 1 97.69 724 THR A O 1
ATOM 5561 N N . ALA A 1 725 ? 16.438 44.031 -6.188 1 96.62 725 ALA A N 1
ATOM 5562 C CA . ALA A 1 725 ? 16.797 44.438 -7.555 1 96.62 725 ALA A CA 1
ATOM 5563 C C . ALA A 1 725 ? 17.422 45.812 -7.59 1 96.62 725 ALA A C 1
ATOM 5565 O O . ALA A 1 725 ? 16.984 46.719 -6.887 1 96.62 725 ALA A O 1
ATOM 5566 N N . ALA A 1 726 ? 18.516 45.875 -8.336 1 91.81 726 ALA A N 1
ATOM 5567 C CA . ALA A 1 726 ? 19.25 47.125 -8.445 1 91.81 726 ALA A CA 1
ATOM 5568 C C . ALA A 1 726 ? 18.547 48.094 -9.391 1 91.81 726 ALA A C 1
ATOM 5570 O O . ALA A 1 726 ? 17.891 47.656 -10.344 1 91.81 726 ALA A O 1
ATOM 5571 N N . MET B 1 1 ? -11.656 -22.281 34.469 1 28.86 1 MET B N 1
ATOM 5572 C CA . MET B 1 1 ? -10.516 -22.391 33.562 1 28.86 1 MET B CA 1
ATOM 5573 C C . MET B 1 1 ? -9.555 -23.469 34.031 1 28.86 1 MET B C 1
ATOM 5575 O O . MET B 1 1 ? -9.172 -23.5 35.188 1 28.86 1 MET B O 1
ATOM 5579 N N . SER B 1 2 ? -9.703 -24.641 33.625 1 36.78 2 SER B N 1
ATOM 5580 C CA . SER B 1 2 ? -8.656 -25.531 34.125 1 36.78 2 SER B CA 1
ATOM 5581 C C . SER B 1 2 ? -7.348 -24.766 34.312 1 36.78 2 SER B C 1
ATOM 5583 O O . SER B 1 2 ? -7.105 -23.75 33.656 1 36.78 2 SER B O 1
ATOM 5585 N N . ALA B 1 3 ? -6.77 -24.891 35.312 1 43.31 3 ALA B N 1
ATOM 5586 C CA . ALA B 1 3 ? -5.562 -24.141 35.656 1 43.31 3 ALA B CA 1
ATOM 5587 C C . ALA B 1 3 ? -4.688 -23.922 34.406 1 43.31 3 ALA B C 1
ATOM 5589 O O . ALA B 1 3 ? -3.977 -24.828 33.969 1 43.31 3 ALA B O 1
ATOM 5590 N N . GLY B 1 4 ? -5.027 -23.328 33.031 1 53.56 4 GLY B N 1
ATOM 5591 C CA . GLY B 1 4 ? -4.773 -23.109 31.609 1 53.56 4 GLY B CA 1
ATOM 5592 C C . GLY B 1 4 ? -3.389 -22.562 31.328 1 53.56 4 GLY B C 1
ATOM 5593 O O . GLY B 1 4 ? -2.727 -22.047 32.219 1 53.56 4 GLY B O 1
ATOM 5594 N N . GLU B 1 5 ? -2.713 -22.984 30.141 1 75.44 5 GLU B N 1
ATOM 5595 C CA . GLU B 1 5 ? -1.38 -22.578 29.703 1 75.44 5 GLU B CA 1
ATOM 5596 C C . GLU B 1 5 ? -1.272 -21.062 29.578 1 75.44 5 GLU B C 1
ATOM 5598 O O . GLU B 1 5 ? -2.162 -20.406 29.016 1 75.44 5 GLU B O 1
ATOM 5603 N N . GLU B 1 6 ? -0.314 -20.5 30.453 1 90.38 6 GLU B N 1
ATOM 5604 C CA . GLU B 1 6 ? -0.091 -19.062 30.438 1 90.38 6 GLU B CA 1
ATOM 5605 C C . GLU B 1 6 ? 0.682 -18.625 29.203 1 90.38 6 GLU B C 1
ATOM 5607 O O . GLU B 1 6 ? 0.717 -17.438 28.875 1 90.38 6 GLU B O 1
ATOM 5612 N N . TYR B 1 7 ? 1.27 -19.547 28.594 1 95.44 7 TYR B N 1
ATOM 5613 C CA . TYR B 1 7 ? 2.037 -19.266 27.391 1 95.44 7 TYR B CA 1
ATOM 5614 C C . TYR B 1 7 ? 2.201 -20.516 26.547 1 95.44 7 TYR B C 1
ATOM 5616 O O . TYR B 1 7 ? 1.883 -21.625 26.984 1 95.44 7 TYR B O 1
ATOM 5624 N N . ALA B 1 8 ? 2.537 -20.375 25.312 1 96.94 8 ALA B N 1
ATOM 5625 C CA . ALA B 1 8 ? 2.912 -21.453 24.406 1 96.94 8 ALA B CA 1
ATOM 5626 C C . ALA B 1 8 ? 4.281 -21.203 23.781 1 96.94 8 ALA B C 1
ATOM 5628 O O . ALA B 1 8 ? 4.574 -20.094 23.344 1 96.94 8 ALA B O 1
ATOM 5629 N N . VAL B 1 9 ? 5.133 -22.156 23.828 1 96.56 9 VAL B N 1
ATOM 5630 C CA . VAL B 1 9 ? 6.414 -22.156 23.141 1 96.56 9 VAL B CA 1
ATOM 5631 C C . VAL B 1 9 ? 6.473 -23.312 22.156 1 96.56 9 VAL B C 1
ATOM 5633 O O . VAL B 1 9 ? 6.496 -24.484 22.562 1 96.56 9 VAL B O 1
ATOM 5636 N N . LEU B 1 10 ? 6.441 -23.016 20.922 1 98.19 10 LEU B N 1
ATOM 5637 C CA . LEU B 1 10 ? 6.559 -24.016 19.859 1 98.19 10 LEU B CA 1
ATOM 5638 C C . LEU B 1 10 ? 7.895 -23.891 19.141 1 98.19 10 LEU B C 1
ATOM 5640 O O . LEU B 1 10 ? 8.375 -22.766 18.906 1 98.19 10 LEU B O 1
ATOM 5644 N N . ARG B 1 11 ? 8.523 -24.969 18.844 1 97.88 11 ARG B N 1
ATOM 5645 C CA . ARG B 1 11 ? 9.82 -25 18.172 1 97.88 11 ARG B CA 1
ATOM 5646 C C . ARG B 1 11 ? 9.859 -26.078 17.094 1 97.88 11 ARG B C 1
ATOM 5648 O O . ARG B 1 11 ? 9.414 -27.203 17.328 1 97.88 11 ARG B O 1
ATOM 5655 N N . ALA B 1 12 ? 10.289 -25.734 15.945 1 98.38 12 ALA B N 1
ATOM 5656 C CA . ALA B 1 12 ? 10.469 -26.703 14.859 1 98.38 12 ALA B CA 1
ATOM 5657 C C . ALA B 1 12 ? 11.445 -26.172 13.812 1 98.38 12 ALA B C 1
ATOM 5659 O O . ALA B 1 12 ? 11.344 -25.016 13.398 1 98.38 12 ALA B O 1
ATOM 5660 N N . ALA B 1 13 ? 12.43 -27 13.383 1 97.5 13 ALA B N 1
ATOM 5661 C CA . ALA B 1 13 ? 13.305 -26.75 12.242 1 97.5 13 ALA B CA 1
ATOM 5662 C C . ALA B 1 13 ? 14.016 -25.406 12.375 1 97.5 13 ALA B C 1
ATOM 5664 O O . ALA B 1 13 ? 14.141 -24.656 11.406 1 97.5 13 ALA B O 1
ATOM 5665 N N . GLY B 1 14 ? 14.375 -25.031 13.547 1 97.31 14 GLY B N 1
ATOM 5666 C CA . GLY B 1 14 ? 15.148 -23.828 13.781 1 97.31 14 GLY B CA 1
ATOM 5667 C C . GLY B 1 14 ? 14.289 -22.594 13.938 1 97.31 14 GLY B C 1
ATOM 5668 O O . GLY B 1 14 ? 14.805 -21.469 13.992 1 97.31 14 GLY B O 1
ATOM 5669 N N . VAL B 1 15 ? 12.961 -22.766 14.039 1 98.06 15 VAL B N 1
ATOM 5670 C CA . VAL B 1 15 ? 12.016 -21.672 14.211 1 98.06 15 VAL B CA 1
ATOM 5671 C C . VAL B 1 15 ? 11.297 -21.797 15.555 1 98.06 15 VAL B C 1
ATOM 5673 O O . VAL B 1 15 ? 11.023 -22.906 16 1 98.06 15 VAL B O 1
ATOM 5676 N N . SER B 1 16 ? 11.055 -20.75 16.219 1 97.56 16 SER B N 1
ATOM 5677 C CA . SER B 1 16 ? 10.227 -20.797 17.422 1 97.56 16 SER B CA 1
ATOM 5678 C C . SER B 1 16 ? 9.125 -19.75 17.359 1 97.56 16 SER B C 1
ATOM 5680 O O . SER B 1 16 ? 9.297 -18.688 16.75 1 97.56 16 SER B O 1
ATOM 5682 N N . LEU B 1 17 ? 7.992 -20 17.859 1 98 17 LEU B N 1
ATOM 5683 C CA . LEU B 1 17 ? 6.867 -19.125 18.141 1 98 17 LEU B CA 1
ATOM 5684 C C . LEU B 1 17 ? 6.566 -19.094 19.641 1 98 17 LEU B C 1
ATOM 5686 O O . LEU B 1 17 ? 6.391 -20.156 20.266 1 98 17 LEU B O 1
ATOM 5690 N N . VAL B 1 18 ? 6.598 -17.969 20.234 1 96.88 18 VAL B N 1
ATOM 5691 C CA . VAL B 1 18 ? 6.242 -17.797 21.641 1 96.88 18 VAL B CA 1
ATOM 5692 C C . VAL B 1 18 ? 4.996 -16.922 21.766 1 96.88 18 VAL B C 1
ATOM 5694 O O . VAL B 1 18 ? 5 -15.766 21.359 1 96.88 18 VAL B O 1
ATOM 5697 N N . LEU B 1 19 ? 3.951 -17.469 22.312 1 97 19 LEU B N 1
ATOM 5698 C CA . LEU B 1 19 ? 2.693 -16.766 22.5 1 97 19 LEU B CA 1
ATOM 5699 C C . LEU B 1 19 ? 2.436 -16.516 23.984 1 97 19 LEU B C 1
ATOM 5701 O O . LEU B 1 19 ? 2.643 -17.406 24.812 1 97 19 LEU B O 1
ATOM 5705 N N . ASP B 1 20 ? 2.078 -15.305 24.328 1 95.31 20 ASP B N 1
ATOM 5706 C CA . ASP B 1 20 ? 1.549 -14.961 25.641 1 95.31 20 ASP B CA 1
ATOM 5707 C C . ASP B 1 20 ? 0.038 -15.172 25.703 1 95.31 20 ASP B C 1
ATOM 5709 O O . ASP B 1 20 ? -0.714 -14.516 24.969 1 95.31 20 ASP B O 1
ATOM 5713 N N . LEU B 1 21 ? -0.453 -16.062 26.562 1 96.06 21 LEU B N 1
ATOM 5714 C CA . LEU B 1 21 ? -1.86 -16.438 26.578 1 96.06 21 LEU B CA 1
ATOM 5715 C C . LEU B 1 21 ? -2.574 -15.844 27.781 1 96.06 21 LEU B C 1
ATOM 5717 O O . LEU B 1 21 ? -3.688 -16.25 28.125 1 96.06 21 LEU B O 1
ATOM 5721 N N . VAL B 1 22 ? -1.999 -14.883 28.469 1 91.25 22 VAL B N 1
ATOM 5722 C CA . VAL B 1 22 ? -2.572 -14.328 29.703 1 91.25 22 VAL B CA 1
ATOM 5723 C C . VAL B 1 22 ? -3.51 -13.172 29.344 1 91.25 22 VAL B C 1
ATOM 5725 O O . VAL B 1 22 ? -4.52 -12.961 30.031 1 91.25 22 VAL B O 1
ATOM 5728 N N . GLY B 1 23 ? -3.4 -12.445 28.375 1 89.44 23 GLY B N 1
ATOM 5729 C CA . GLY B 1 23 ? -4.234 -11.305 28.047 1 89.44 23 GLY B CA 1
ATOM 5730 C C . GLY B 1 23 ? -5.543 -11.695 27.375 1 89.44 23 GLY B C 1
ATOM 5731 O O . GLY B 1 23 ? -5.832 -12.883 27.219 1 89.44 23 GLY B O 1
ATOM 5732 N N . ALA B 1 24 ? -6.398 -10.672 27.109 1 93.56 24 ALA B N 1
ATOM 5733 C CA . ALA B 1 24 ? -7.691 -10.891 26.469 1 93.56 24 ALA B CA 1
ATOM 5734 C C . ALA B 1 24 ? -7.527 -11.578 25.125 1 93.56 24 ALA B C 1
ATOM 5736 O O . ALA B 1 24 ? -8.336 -12.422 24.75 1 93.56 24 ALA B O 1
ATOM 5737 N N . VAL B 1 25 ? -6.559 -11.164 24.391 1 96.31 25 VAL B N 1
ATOM 5738 C CA . VAL B 1 25 ? -6.156 -11.781 23.125 1 96.31 25 VAL B CA 1
ATOM 5739 C C . VAL B 1 25 ? -4.668 -12.125 23.172 1 96.31 25 VAL B C 1
ATOM 5741 O O . VAL B 1 25 ? -3.846 -11.297 23.562 1 96.31 25 VAL B O 1
ATOM 5744 N N . PRO B 1 26 ? -4.316 -13.336 22.812 1 96.88 26 PRO B N 1
ATOM 5745 C CA . PRO B 1 26 ? -2.908 -13.727 22.875 1 96.88 26 PRO B CA 1
ATOM 5746 C C . PRO B 1 26 ? -1.993 -12.781 22.109 1 96.88 26 PRO B C 1
ATOM 5748 O O . PRO B 1 26 ? -2.381 -12.266 21.047 1 96.88 26 PRO B O 1
ATOM 5751 N N . GLN B 1 27 ? -0.799 -12.594 22.625 1 95.31 27 GLN B N 1
ATOM 5752 C CA . GLN B 1 27 ? 0.231 -11.773 22 1 95.31 27 GLN B CA 1
ATOM 5753 C C . GLN B 1 27 ? 1.372 -12.633 21.453 1 95.31 27 GLN B C 1
ATOM 5755 O O . GLN B 1 27 ? 1.764 -13.617 22.078 1 95.31 27 GLN B O 1
ATOM 5760 N N . VAL B 1 28 ? 1.884 -12.25 20.297 1 95.19 28 VAL B N 1
ATOM 5761 C CA . VAL B 1 28 ? 3.098 -12.891 19.797 1 95.19 28 VAL B CA 1
ATOM 5762 C C . VAL B 1 28 ? 4.324 -12.211 20.406 1 95.19 28 VAL B C 1
ATOM 5764 O O . VAL B 1 28 ? 4.68 -11.094 20.016 1 95.19 28 VAL B O 1
ATOM 5767 N N . LEU B 1 29 ? 4.98 -12.891 21.266 1 94.44 29 LEU B N 1
ATOM 5768 C CA . LEU B 1 29 ? 6.18 -12.344 21.891 1 94.44 29 LEU B CA 1
ATOM 5769 C C . LEU B 1 29 ? 7.387 -12.508 20.969 1 94.44 29 LEU B C 1
ATOM 5771 O O . LEU B 1 29 ? 8.312 -11.695 21.016 1 94.44 29 LEU B O 1
ATOM 5775 N N . HIS B 1 30 ? 7.312 -13.633 20.219 1 95.25 30 HIS B N 1
ATOM 5776 C CA . HIS B 1 30 ? 8.414 -13.914 19.312 1 95.25 30 HIS B CA 1
ATOM 5777 C C . HIS B 1 30 ? 7.984 -14.844 18.172 1 95.25 30 HIS B C 1
ATOM 5779 O O . HIS B 1 30 ? 7.234 -15.797 18.406 1 95.25 30 HIS B O 1
ATOM 5785 N N . TRP B 1 31 ? 8.383 -14.57 16.984 1 97.56 31 TRP B N 1
ATOM 5786 C CA . TRP B 1 31 ? 8.344 -15.461 15.828 1 97.56 31 TRP B CA 1
ATOM 5787 C C . TRP B 1 31 ? 9.602 -15.305 14.969 1 97.56 31 TRP B C 1
ATOM 5789 O O . TRP B 1 31 ? 9.906 -14.211 14.492 1 97.56 31 TRP B O 1
ATOM 5799 N N . GLY B 1 32 ? 10.383 -16.25 14.781 1 96.56 32 GLY B N 1
ATOM 5800 C CA . GLY B 1 32 ? 11.641 -16.203 14.055 1 96.56 32 GLY B CA 1
ATOM 5801 C C . GLY B 1 32 ? 12.617 -17.281 14.477 1 96.56 32 GLY B C 1
ATOM 5802 O O . GLY B 1 32 ? 12.242 -18.453 14.594 1 96.56 32 GLY B O 1
ATOM 5803 N N . GLU B 1 33 ? 13.828 -16.922 14.758 1 96 33 GLU B N 1
ATOM 5804 C CA . GLU B 1 33 ? 14.898 -17.844 15.125 1 96 33 GLU B CA 1
ATOM 5805 C C . GLU B 1 33 ? 14.539 -18.625 16.391 1 96 33 GLU B C 1
ATOM 5807 O O . GLU B 1 33 ? 13.961 -18.062 17.328 1 96 33 GLU B O 1
ATOM 5812 N N . ASP B 1 34 ? 14.875 -19.953 16.406 1 97.38 34 ASP B N 1
ATOM 5813 C CA . ASP B 1 34 ? 14.648 -20.812 17.562 1 97.38 34 ASP B CA 1
ATOM 5814 C C . ASP B 1 34 ? 15.422 -20.297 18.781 1 97.38 34 ASP B C 1
ATOM 5816 O O . ASP B 1 34 ? 16.656 -20.266 18.781 1 97.38 34 ASP B O 1
ATOM 5820 N N . LEU B 1 35 ? 14.688 -19.969 19.812 1 93.69 35 LEU B N 1
ATOM 5821 C CA . LEU B 1 35 ? 15.281 -19.391 21.016 1 93.69 35 LEU B CA 1
ATOM 5822 C C . LEU B 1 35 ? 15.703 -20.5 21.984 1 93.69 35 LEU B C 1
ATOM 5824 O O . LEU B 1 35 ? 16.203 -20.219 23.078 1 93.69 35 LEU B O 1
ATOM 5828 N N . GLY B 1 36 ? 15.492 -21.734 21.609 1 91.62 36 GLY B N 1
ATOM 5829 C CA . GLY B 1 36 ? 15.734 -22.859 22.5 1 91.62 36 GLY B CA 1
ATOM 5830 C C . GLY B 1 36 ? 14.602 -23.109 23.484 1 91.62 36 GLY B C 1
ATOM 5831 O O . GLY B 1 36 ? 13.5 -22.562 23.312 1 91.62 36 GLY B O 1
ATOM 5832 N N . GLU B 1 37 ? 14.836 -23.953 24.406 1 90.94 37 GLU B N 1
ATOM 5833 C CA . GLU B 1 37 ? 13.828 -24.234 25.422 1 90.94 37 GLU B CA 1
ATOM 5834 C C . GLU B 1 37 ? 13.648 -23.047 26.359 1 90.94 37 GLU B C 1
ATOM 5836 O O . GLU B 1 37 ? 14.633 -22.484 26.859 1 90.94 37 GLU B O 1
ATOM 5841 N N . LEU B 1 38 ? 12.453 -22.547 26.359 1 91.25 38 LEU B N 1
ATOM 5842 C CA . LEU B 1 38 ? 12.141 -21.453 27.266 1 91.25 38 LEU B CA 1
ATOM 5843 C C . LEU B 1 38 ? 11.164 -21.922 28.344 1 91.25 38 LEU B C 1
ATOM 5845 O O . LEU B 1 38 ? 10.062 -22.359 28.047 1 91.25 38 LEU B O 1
ATOM 5849 N N . GLY B 1 39 ? 11.547 -21.844 29.594 1 89.88 39 GLY B N 1
ATOM 5850 C CA . GLY B 1 39 ? 10.648 -22.062 30.703 1 89.88 39 GLY B CA 1
ATOM 5851 C C . GLY B 1 39 ? 9.883 -20.812 31.109 1 89.88 39 GLY B C 1
ATOM 5852 O O . GLY B 1 39 ? 9.914 -19.797 30.391 1 89.88 39 GLY B O 1
ATOM 5853 N N . PRO B 1 40 ? 9.172 -20.906 32.125 1 92.44 40 PRO B N 1
ATOM 5854 C CA . PRO B 1 40 ? 8.375 -19.781 32.594 1 92.44 40 PRO B CA 1
ATOM 5855 C C . PRO B 1 40 ? 9.203 -18.516 32.812 1 92.44 40 PRO B C 1
ATOM 5857 O O . PRO B 1 40 ? 8.734 -17.406 32.5 1 92.44 40 PRO B O 1
ATOM 5860 N N . GLU B 1 41 ? 10.445 -18.703 33.25 1 90.19 41 GLU B N 1
ATOM 5861 C CA . GLU B 1 41 ? 11.305 -17.547 33.469 1 90.19 41 GLU B CA 1
ATOM 5862 C C . GLU B 1 41 ? 11.695 -16.891 32.156 1 90.19 41 GLU B C 1
ATOM 5864 O O . GLU B 1 41 ? 11.734 -15.664 32.062 1 90.19 41 GLU B O 1
ATOM 5869 N N . GLY B 1 42 ? 12.031 -17.734 31.234 1 91.31 42 GLY B N 1
ATOM 5870 C CA . GLY B 1 42 ? 12.375 -17.203 29.922 1 91.31 42 GLY B CA 1
ATOM 5871 C C . GLY B 1 42 ? 11.234 -16.469 29.25 1 91.31 42 GLY B C 1
ATOM 5872 O O . GLY B 1 42 ? 11.422 -15.383 28.703 1 91.31 42 GLY B O 1
ATOM 5873 N N . VAL B 1 43 ? 10.102 -17.047 29.312 1 93.88 43 VAL B N 1
ATOM 5874 C CA . VAL B 1 43 ? 8.914 -16.422 28.734 1 93.88 43 VAL B CA 1
ATOM 5875 C C . VAL B 1 43 ? 8.578 -15.141 29.5 1 93.88 43 VAL B C 1
ATOM 5877 O O . VAL B 1 43 ? 8.195 -14.133 28.891 1 93.88 43 VAL B O 1
ATOM 5880 N N . GLY B 1 44 ? 8.695 -15.195 30.828 1 92.25 44 GLY B N 1
ATOM 5881 C CA . GLY B 1 44 ? 8.5 -14.008 31.641 1 92.25 44 GLY B CA 1
ATOM 5882 C C . GLY B 1 44 ? 9.422 -12.867 31.25 1 92.25 44 GLY B C 1
ATOM 5883 O O . GLY B 1 44 ? 9.008 -11.703 31.234 1 92.25 44 GLY B O 1
ATOM 5884 N N . ALA B 1 45 ? 10.68 -13.211 30.953 1 91.31 45 ALA B N 1
ATOM 5885 C CA . ALA B 1 45 ? 11.648 -12.211 30.531 1 91.31 45 ALA B CA 1
ATOM 5886 C C . ALA B 1 45 ? 11.25 -11.594 29.188 1 91.31 45 ALA B C 1
ATOM 5888 O O . ALA B 1 45 ? 11.352 -10.383 29 1 91.31 45 ALA B O 1
ATOM 5889 N N . LEU B 1 46 ? 10.805 -12.469 28.312 1 90 46 LEU B N 1
ATOM 5890 C CA . LEU B 1 46 ? 10.344 -11.984 27.016 1 90 46 LEU B CA 1
ATOM 5891 C C . LEU B 1 46 ? 9.156 -11.039 27.172 1 90 46 LEU B C 1
ATOM 5893 O O . LEU B 1 46 ? 9.094 -10 26.516 1 90 46 LEU B O 1
ATOM 5897 N N . ARG B 1 47 ? 8.281 -11.398 27.969 1 92 47 ARG B N 1
ATOM 5898 C CA . ARG B 1 47 ? 7.102 -10.586 28.25 1 92 47 ARG B CA 1
ATOM 5899 C C . ARG B 1 47 ? 7.492 -9.242 28.844 1 92 47 ARG B C 1
ATOM 5901 O O . ARG B 1 47 ? 7.059 -8.195 28.359 1 92 47 ARG B O 1
ATOM 5908 N N . ALA B 1 48 ? 8.32 -9.273 29.844 1 89.75 48 ALA B N 1
ATOM 5909 C CA . ALA B 1 48 ? 8.695 -8.07 30.594 1 89.75 48 ALA B CA 1
ATOM 5910 C C . ALA B 1 48 ? 9.477 -7.105 29.703 1 89.75 48 ALA B C 1
ATOM 5912 O O . ALA B 1 48 ? 9.297 -5.891 29.797 1 89.75 48 ALA B O 1
ATOM 5913 N N . THR B 1 49 ? 10.281 -7.625 28.859 1 90.19 49 THR B N 1
ATOM 5914 C CA . THR B 1 49 ? 11.141 -6.785 28.031 1 90.19 49 THR B CA 1
ATOM 5915 C C . THR B 1 49 ? 10.414 -6.371 26.75 1 90.19 49 THR B C 1
ATOM 5917 O O . THR B 1 49 ? 10.961 -5.621 25.938 1 90.19 49 THR B O 1
ATOM 5920 N N . GLY B 1 50 ? 9.258 -6.91 26.547 1 89 50 GLY B N 1
ATOM 5921 C CA . GLY B 1 50 ? 8.469 -6.566 25.375 1 89 50 GLY B CA 1
ATOM 5922 C C . GLY B 1 50 ? 7.555 -5.379 25.609 1 89 50 GLY B C 1
ATOM 5923 O O . GLY B 1 50 ? 6.945 -4.871 24.656 1 89 50 GLY B O 1
ATOM 5924 N N . VAL B 1 51 ? 7.469 -4.906 26.75 1 88.25 51 VAL B N 1
ATOM 5925 C CA . VAL B 1 51 ? 6.637 -3.746 27.047 1 88.25 51 VAL B CA 1
ATOM 5926 C C . VAL B 1 51 ? 7.387 -2.465 26.688 1 88.25 51 VAL B C 1
ATOM 5928 O O . VAL B 1 51 ? 8.477 -2.203 27.203 1 88.25 51 VAL B O 1
ATOM 5931 N N . THR B 1 52 ? 6.793 -1.697 25.812 1 86.56 52 THR B N 1
ATOM 5932 C CA . THR B 1 52 ? 7.461 -0.5 25.312 1 86.56 52 THR B CA 1
ATOM 5933 C C . THR B 1 52 ? 7.355 0.638 26.328 1 86.56 52 THR B C 1
ATOM 5935 O O . THR B 1 52 ? 6.461 0.642 27.172 1 86.56 52 THR B O 1
ATOM 5938 N N . ALA B 1 53 ? 8.297 1.559 26.219 1 85.44 53 ALA B N 1
ATOM 5939 C CA . ALA B 1 53 ? 8.242 2.777 27.031 1 85.44 53 ALA B CA 1
ATOM 5940 C C . ALA B 1 53 ? 7.047 3.643 26.625 1 85.44 53 ALA B C 1
ATOM 5942 O O . ALA B 1 53 ? 6.648 3.654 25.453 1 85.44 53 ALA B O 1
ATOM 5943 N N . ARG B 1 54 ? 6.52 4.27 27.594 1 86.81 54 ARG B N 1
ATOM 5944 C CA . ARG B 1 54 ? 5.516 5.285 27.281 1 86.81 54 ARG B CA 1
ATOM 5945 C C . ARG B 1 54 ? 6.176 6.582 26.828 1 86.81 54 ARG B C 1
ATOM 5947 O O . ARG B 1 54 ? 6.973 7.172 27.562 1 86.81 54 ARG B O 1
ATOM 5954 N N . VAL B 1 55 ? 5.875 6.965 25.656 1 84.75 55 VAL B N 1
ATOM 5955 C CA . VAL B 1 55 ? 6.441 8.195 25.125 1 84.75 55 VAL B CA 1
ATOM 5956 C C . VAL B 1 55 ? 5.383 9.297 25.125 1 84.75 55 VAL B C 1
ATOM 5958 O O . VAL B 1 55 ? 4.215 9.047 25.438 1 84.75 55 VAL B O 1
ATOM 5961 N N . ALA B 1 56 ? 5.863 10.531 24.797 1 84.69 56 ALA B N 1
ATOM 5962 C CA . ALA B 1 56 ? 4.941 11.664 24.734 1 84.69 56 ALA B CA 1
ATOM 5963 C C . ALA B 1 56 ? 3.889 11.453 23.641 1 84.69 56 ALA B C 1
ATOM 5965 O O . ALA B 1 56 ? 4.164 10.82 22.625 1 84.69 56 ALA B O 1
ATOM 5966 N N . ASN B 1 57 ? 2.723 11.961 23.984 1 87.06 57 ASN B N 1
ATOM 5967 C CA . ASN B 1 57 ? 1.63 11.93 23.016 1 87.06 57 ASN B CA 1
ATOM 5968 C C . ASN B 1 57 ? 1.278 10.5 22.625 1 87.06 57 ASN B C 1
ATOM 5970 O O . ASN B 1 57 ? 1.257 10.172 21.438 1 87.06 57 ASN B O 1
ATOM 5974 N N . SER B 1 58 ? 1.184 9.672 23.547 1 87.5 58 SER B N 1
ATOM 5975 C CA . SER B 1 58 ? 0.829 8.266 23.359 1 87.5 58 SER B CA 1
ATOM 5976 C C . SER B 1 58 ? -0.2 7.816 24.391 1 87.5 58 SER B C 1
ATOM 5978 O O . SER B 1 58 ? -0.418 8.492 25.391 1 87.5 58 SER B O 1
ATOM 5980 N N . PRO B 1 59 ? -0.853 6.691 24.141 1 89.31 59 PRO B N 1
ATOM 5981 C CA . PRO B 1 59 ? -1.758 6.141 25.156 1 89.31 59 PRO B CA 1
ATOM 5982 C C . PRO B 1 59 ? -1.043 5.785 26.453 1 89.31 59 PRO B C 1
ATOM 5984 O O . PRO B 1 59 ? 0.14 5.438 26.438 1 89.31 59 PRO B O 1
ATOM 5987 N N . GLU B 1 60 ? -1.788 5.883 27.578 1 89.38 60 GLU B N 1
ATOM 5988 C CA . GLU B 1 60 ? -1.219 5.582 28.891 1 89.38 60 GLU B CA 1
ATOM 5989 C C . GLU B 1 60 ? -0.843 4.109 29 1 89.38 60 GLU B C 1
ATOM 5991 O O . GLU B 1 60 ? 0.109 3.76 29.703 1 89.38 60 GLU B O 1
ATOM 5996 N N . THR B 1 61 ? -1.622 3.311 28.344 1 87.12 61 THR B N 1
ATOM 5997 C CA . THR B 1 61 ? -1.258 1.9 28.25 1 87.12 61 THR B CA 1
ATOM 5998 C C . THR B 1 61 ? -0.406 1.635 27.016 1 87.12 61 THR B C 1
ATOM 6000 O O . THR B 1 61 ? -0.811 1.955 25.891 1 87.12 61 THR B O 1
ATOM 6003 N N . PRO B 1 62 ? 0.722 1.03 27.281 1 85.88 62 PRO B N 1
ATOM 6004 C CA . PRO B 1 62 ? 1.569 0.749 26.125 1 85.88 62 PRO B CA 1
ATOM 6005 C C . PRO B 1 62 ? 0.882 -0.148 25.094 1 85.88 62 PRO B C 1
ATOM 6007 O O . PRO B 1 62 ? 0.165 -1.08 25.469 1 85.88 62 PRO B O 1
ATOM 6010 N N . ARG B 1 63 ? 1.188 0.166 23.875 1 86.56 63 ARG B N 1
ATOM 6011 C CA . ARG B 1 63 ? 0.617 -0.608 22.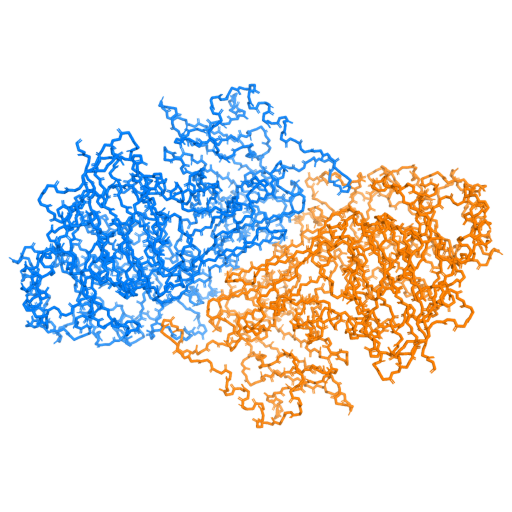781 1 86.56 63 ARG B CA 1
ATOM 6012 C C . ARG B 1 63 ? 1.227 -2.006 22.719 1 86.56 63 ARG B C 1
ATOM 6014 O O . ARG B 1 63 ? 2.422 -2.178 22.953 1 86.56 63 ARG B O 1
ATOM 6021 N N . ALA B 1 64 ? 0.394 -2.967 22.469 1 87.44 64 ALA B N 1
ATOM 6022 C CA . ALA B 1 64 ? 0.823 -4.336 22.203 1 87.44 64 ALA B CA 1
ATOM 6023 C C . ALA B 1 64 ? 0.164 -4.887 20.938 1 87.44 64 ALA B C 1
ATOM 6025 O O . ALA B 1 64 ? -0.92 -4.441 20.547 1 87.44 64 ALA B O 1
ATOM 6026 N N . LEU B 1 65 ? 0.851 -5.73 20.281 1 91.94 65 LEU B N 1
ATOM 6027 C CA . LEU B 1 65 ? 0.279 -6.398 19.109 1 91.94 65 LEU B CA 1
ATOM 6028 C C . LEU B 1 65 ? -0.263 -7.773 19.484 1 91.94 65 LEU B C 1
ATOM 6030 O O . LEU B 1 65 ? 0.486 -8.633 19.953 1 91.94 65 LEU B O 1
ATOM 6034 N N . THR B 1 66 ? -1.471 -7.953 19.312 1 96.06 66 THR B N 1
ATOM 6035 C CA . THR B 1 66 ? -2.088 -9.258 19.547 1 96.06 66 THR B CA 1
ATOM 6036 C C . THR B 1 66 ? -2.24 -10.023 18.234 1 96.06 66 THR B C 1
ATOM 6038 O O . THR B 1 66 ? -1.946 -9.492 17.156 1 96.06 66 THR B O 1
ATOM 6041 N N . LEU B 1 67 ? -2.695 -11.297 18.344 1 97.12 67 LEU B N 1
ATOM 6042 C CA . LEU B 1 67 ? -2.945 -12.117 17.156 1 97.12 67 LEU B CA 1
ATOM 6043 C C . LEU B 1 67 ? -4.141 -11.594 16.375 1 97.12 67 LEU B C 1
ATOM 6045 O O . LEU B 1 67 ? -4.367 -11.992 15.234 1 97.12 67 LEU B O 1
ATOM 6049 N N . LEU B 1 68 ? -4.891 -10.734 16.984 1 97.38 68 LEU B N 1
ATOM 6050 C CA . LEU B 1 68 ? -6.051 -10.102 16.359 1 97.38 68 LEU B CA 1
ATOM 6051 C C . LEU B 1 68 ? -6.191 -8.648 16.828 1 97.38 68 LEU B C 1
ATOM 6053 O O . LEU B 1 68 ? -7.113 -8.32 17.578 1 97.38 68 LEU B O 1
ATOM 6057 N N . PRO B 1 69 ? -5.332 -7.758 16.328 1 96 69 PRO B N 1
ATOM 6058 C CA . PRO B 1 69 ? -5.332 -6.379 16.812 1 96 69 PRO B CA 1
ATOM 6059 C C . PRO B 1 69 ? -6.586 -5.609 16.406 1 96 69 PRO B C 1
ATOM 6061 O O . PRO B 1 69 ? -7.066 -5.762 15.281 1 96 69 PRO B O 1
ATOM 6064 N N . VAL B 1 70 ? -7.109 -4.828 17.312 1 94.44 70 VAL B N 1
ATOM 6065 C CA . VAL B 1 70 ? -8.273 -3.988 17.078 1 94.44 70 VAL B CA 1
ATOM 6066 C C . VAL B 1 70 ? -8.078 -2.629 17.734 1 94.44 70 VAL B C 1
ATOM 6068 O O . VAL B 1 70 ? -7.051 -2.391 18.375 1 94.44 70 VAL B O 1
ATOM 6071 N N . GLU B 1 71 ? -8.984 -1.745 17.672 1 92.25 71 GLU B N 1
ATOM 6072 C CA . GLU B 1 71 ? -8.867 -0.374 18.156 1 92.25 71 GLU B CA 1
ATOM 6073 C C . GLU B 1 71 ? -8.789 -0.333 19.672 1 92.25 71 GLU B C 1
ATOM 6075 O O . GLU B 1 71 ? -8.156 0.561 20.25 1 92.25 71 GLU B O 1
ATOM 6080 N N . ARG B 1 72 ? -9.43 -1.316 20.312 1 91.75 72 ARG B N 1
ATOM 6081 C CA . ARG B 1 72 ? -9.359 -1.391 21.766 1 91.75 72 ARG B CA 1
ATOM 6082 C C . ARG B 1 72 ? -7.91 -1.445 22.234 1 91.75 72 ARG B C 1
ATOM 6084 O O . ARG B 1 72 ? -7.582 -0.935 23.312 1 91.75 72 ARG B O 1
ATOM 6091 N N . ASP B 1 73 ? -7.031 -1.981 21.375 1 90.44 73 ASP B N 1
ATOM 6092 C CA . ASP B 1 73 ? -5.617 -2.15 21.688 1 90.44 73 ASP B CA 1
ATOM 6093 C C . ASP B 1 73 ? -4.824 -0.894 21.344 1 90.44 73 ASP B C 1
ATOM 6095 O O . ASP B 1 73 ? -3.592 -0.929 21.281 1 90.44 73 ASP B O 1
ATOM 6099 N N . ALA B 1 74 ? -5.48 0.157 21.016 1 90.56 74 ALA B N 1
ATOM 6100 C CA . ALA B 1 74 ? -4.863 1.374 20.5 1 90.56 74 ALA B CA 1
ATOM 6101 C C . ALA B 1 74 ? -4.141 1.101 19.188 1 90.56 74 ALA B C 1
ATOM 6103 O O . ALA B 1 74 ? -3.123 1.731 18.891 1 90.56 74 ALA B O 1
ATOM 6104 N N . TRP B 1 75 ? -4.578 0.076 18.469 1 93 75 TRP B N 1
ATOM 6105 C CA . TRP B 1 75 ? -4.023 -0.252 17.172 1 93 75 TRP B CA 1
ATOM 6106 C C . TRP B 1 75 ? -4.582 0.675 16.094 1 93 75 TRP B C 1
ATOM 6108 O O . TRP B 1 75 ? -5.797 0.796 15.938 1 93 75 TRP B O 1
ATOM 6118 N N . SER B 1 76 ? -3.682 1.347 15.344 1 92.31 76 SER B N 1
ATOM 6119 C CA . SER B 1 76 ? -4.121 2.305 14.336 1 92.31 76 SER B CA 1
ATOM 6120 C C . SER B 1 76 ? -3.918 1.757 12.93 1 92.31 76 SER B C 1
ATOM 6122 O O . SER B 1 76 ? -4.156 2.459 11.945 1 92.31 76 SER B O 1
ATOM 6124 N N . GLY B 1 77 ? -3.398 0.552 12.805 1 94.25 77 GLY B N 1
ATOM 6125 C CA . GLY B 1 77 ? -3.242 -0.09 11.508 1 94.25 77 GLY B CA 1
ATOM 6126 C C . GLY B 1 77 ? -4.477 -0.857 11.07 1 94.25 77 GLY B C 1
ATOM 6127 O O . GLY B 1 77 ? -5.57 -0.633 11.586 1 94.25 77 GLY B O 1
ATOM 6128 N N . LEU B 1 78 ? -4.336 -1.671 10.047 1 95.19 78 LEU B N 1
ATOM 6129 C CA . LEU B 1 78 ? -5.418 -2.553 9.625 1 95.19 78 LEU B CA 1
ATOM 6130 C C . LEU B 1 78 ? -5.844 -3.471 10.766 1 95.19 78 LEU B C 1
ATOM 6132 O O . LEU B 1 78 ? -5.035 -4.25 11.281 1 95.19 78 LEU B O 1
ATOM 6136 N N . PRO B 1 79 ? -7.082 -3.379 11.203 1 96.56 79 PRO B N 1
ATOM 6137 C CA . PRO B 1 79 ? -7.52 -4.281 12.273 1 96.56 79 PRO B CA 1
ATOM 6138 C C . PRO B 1 79 ? -7.523 -5.746 11.844 1 96.56 79 PRO B C 1
ATOM 6140 O O . PRO B 1 79 ? -7.688 -6.047 10.656 1 96.56 79 PRO B O 1
ATOM 6143 N N . GLY B 1 80 ? -7.336 -6.609 12.789 1 97.5 80 GLY B N 1
ATOM 6144 C CA . GLY B 1 80 ? -7.387 -8.031 12.508 1 97.5 80 GLY B CA 1
ATOM 6145 C C . GLY B 1 80 ? -8.773 -8.508 12.102 1 97.5 80 GLY B C 1
ATOM 6146 O O . GLY B 1 80 ? -8.906 -9.523 11.414 1 97.5 80 GLY B O 1
ATOM 6147 N N . ILE B 1 81 ? -9.797 -7.809 12.547 1 98.06 81 ILE B N 1
ATOM 6148 C CA . ILE B 1 81 ? -11.172 -8.125 12.195 1 98.06 81 ILE B CA 1
ATOM 6149 C C . ILE B 1 81 ? -12 -6.844 12.125 1 98.06 81 ILE B C 1
ATOM 6151 O O . ILE B 1 81 ? -11.773 -5.91 12.906 1 98.06 81 ILE B O 1
ATOM 6155 N N . GLU B 1 82 ? -12.922 -6.75 11.211 1 97.25 82 GLU B N 1
ATOM 6156 C CA . GLU B 1 82 ? -13.844 -5.633 11.078 1 97.25 82 GLU B CA 1
ATOM 6157 C C . GLU B 1 82 ? -15.211 -6.102 10.57 1 97.25 82 GLU B C 1
ATOM 6159 O O . GLU B 1 82 ? -15.289 -7.012 9.742 1 97.25 82 GLU B O 1
ATOM 6164 N N . GLY B 1 83 ? -16.25 -5.539 10.992 1 97.12 83 GLY B N 1
ATOM 6165 C CA . GLY B 1 83 ? -17.641 -5.809 10.609 1 97.12 83 GLY B CA 1
ATOM 6166 C C . GLY B 1 83 ? -18.641 -5.023 11.422 1 97.12 83 GLY B C 1
ATOM 6167 O O . GLY B 1 83 ? -18.281 -4.133 12.188 1 97.12 83 GLY B O 1
ATOM 6168 N N . HIS B 1 84 ? -19.938 -5.223 11.219 1 96.44 84 HIS B N 1
ATOM 6169 C CA . HIS B 1 84 ? -20.969 -4.5 11.953 1 96.44 84 HIS B CA 1
ATOM 6170 C C . HIS B 1 84 ? -22.297 -5.246 11.914 1 96.44 84 HIS B C 1
ATOM 6172 O O . HIS B 1 84 ? -22.5 -6.113 11.062 1 96.44 84 HIS B O 1
ATOM 6178 N N . ARG B 1 85 ? -23.156 -5.035 12.859 1 95 85 ARG B N 1
ATOM 6179 C CA . ARG B 1 85 ? -24.562 -5.445 12.883 1 95 85 ARG B CA 1
ATOM 6180 C C . ARG B 1 85 ? -25.484 -4.258 12.633 1 95 85 ARG B C 1
ATOM 6182 O O . ARG B 1 85 ? -25.859 -3.553 13.57 1 95 85 ARG B O 1
ATOM 6189 N N . GLY B 1 86 ? -25.906 -4.184 11.445 1 92.19 86 GLY B N 1
ATOM 6190 C CA . GLY B 1 86 ? -26.797 -3.078 11.125 1 92.19 86 GLY B CA 1
ATOM 6191 C C . GLY B 1 86 ? -26.203 -1.723 11.469 1 92.19 86 GLY B C 1
ATOM 6192 O O . GLY B 1 86 ? -26.922 -0.838 11.953 1 92.19 86 GLY B O 1
ATOM 6193 N N . GLY B 1 87 ? -24.953 -1.588 11.352 1 93.5 87 GLY B N 1
ATOM 6194 C CA . GLY B 1 87 ? -24.281 -0.327 11.625 1 93.5 87 GLY B CA 1
ATOM 6195 C C . GLY B 1 87 ? -23.797 -0.21 13.055 1 93.5 87 GLY B C 1
ATOM 6196 O O . GLY B 1 87 ? -23.141 0.775 13.414 1 93.5 87 GLY B O 1
ATOM 6197 N N . THR B 1 88 ? -23.953 -1.198 13.883 1 94.56 88 THR B N 1
ATOM 6198 C CA . THR B 1 88 ? -23.531 -1.197 15.281 1 94.56 88 THR B CA 1
ATOM 6199 C C . THR B 1 88 ? -22.516 -2.295 15.547 1 94.56 88 THR B C 1
ATOM 6201 O O . THR B 1 88 ? -22.094 -2.99 14.617 1 94.56 88 THR B O 1
ATOM 6204 N N . ALA B 1 89 ? -22.094 -2.41 16.797 1 93.38 89 ALA B N 1
ATOM 6205 C CA . ALA B 1 89 ? -21.188 -3.455 17.25 1 93.38 89 ALA B CA 1
ATOM 6206 C C . ALA B 1 89 ? -19.875 -3.416 16.469 1 93.38 89 ALA B C 1
ATOM 6208 O O . ALA B 1 89 ? -19.406 -4.441 15.977 1 93.38 89 ALA B O 1
ATOM 6209 N N . THR B 1 90 ? -19.297 -2.188 16.359 1 94.38 90 THR B N 1
ATOM 6210 C CA . THR B 1 90 ? -18.141 -1.994 15.508 1 94.38 90 THR B CA 1
ATOM 6211 C C . THR B 1 90 ? -16.859 -1.882 16.328 1 94.38 90 THR B C 1
ATOM 6213 O O . THR B 1 90 ? -15.812 -1.494 15.82 1 94.38 90 THR B O 1
ATOM 6216 N N . THR B 1 91 ? -16.875 -2.135 17.656 1 94.69 91 THR B N 1
ATOM 6217 C CA . THR B 1 91 ? -15.719 -2.068 18.547 1 94.69 91 THR B CA 1
ATOM 6218 C C . THR B 1 91 ? -15.484 -3.41 19.234 1 94.69 91 THR B C 1
ATOM 6220 O O . THR B 1 91 ? -15.656 -3.531 20.438 1 94.69 91 THR B O 1
ATOM 6223 N N . PRO B 1 92 ? -14.969 -4.355 18.422 1 94.69 92 PRO B N 1
ATOM 6224 C CA . PRO B 1 92 ? -14.828 -5.703 18.984 1 94.69 92 PRO B CA 1
ATOM 6225 C C . PRO B 1 92 ? -13.938 -5.742 20.219 1 94.69 92 PRO B C 1
ATOM 6227 O O . PRO B 1 92 ? -12.938 -5.027 20.281 1 94.69 92 PRO B O 1
ATOM 6230 N N . ARG B 1 93 ? -14.328 -6.598 21.188 1 95.19 93 ARG B N 1
ATOM 6231 C CA . ARG B 1 93 ? -13.602 -6.848 22.422 1 95.19 93 ARG B CA 1
ATOM 6232 C C . ARG B 1 93 ? -13.406 -8.344 22.656 1 95.19 93 ARG B C 1
ATOM 6234 O O . ARG B 1 93 ? -13.891 -8.891 23.656 1 95.19 93 ARG B O 1
ATOM 6241 N N . PRO B 1 94 ? -12.609 -8.93 21.766 1 96.81 94 PRO B N 1
ATOM 6242 C CA . PRO B 1 94 ? -12.398 -10.367 21.938 1 96.81 94 PRO B CA 1
ATOM 6243 C C . PRO B 1 94 ? -11.727 -10.711 23.25 1 96.81 94 PRO B C 1
ATOM 6245 O O . PRO B 1 94 ? -10.836 -9.992 23.703 1 96.81 94 PRO B O 1
ATOM 6248 N N . GLU B 1 95 ? -12.18 -11.797 23.875 1 97.12 95 GLU B N 1
ATOM 6249 C CA . GLU B 1 95 ? -11.625 -12.305 25.125 1 97.12 95 GLU B CA 1
ATOM 6250 C C . GLU B 1 95 ? -11.336 -13.797 25.031 1 97.12 95 GLU B C 1
ATOM 6252 O O . GLU B 1 95 ? -12.219 -14.586 24.672 1 97.12 95 GLU B O 1
ATOM 6257 N N . LEU B 1 96 ? -10.18 -14.148 25.406 1 97.75 96 LEU B N 1
ATOM 6258 C CA . LEU B 1 96 ? -9.789 -15.555 25.375 1 97.75 96 LEU B CA 1
ATOM 6259 C C . LEU B 1 96 ? -10.594 -16.359 26.391 1 97.75 96 LEU B C 1
ATOM 6261 O O . LEU B 1 96 ? -10.68 -15.992 27.562 1 97.75 96 LEU B O 1
ATOM 6265 N N . VAL B 1 97 ? -11.234 -17.406 25.969 1 97.31 97 VAL B N 1
ATOM 6266 C CA . VAL B 1 97 ? -12.023 -18.281 26.828 1 97.31 97 VAL B CA 1
ATOM 6267 C C . VAL B 1 97 ? -11.227 -19.547 27.125 1 97.31 97 VAL B C 1
ATOM 6269 O O . VAL B 1 97 ? -11.258 -20.047 28.25 1 97.31 97 VAL B O 1
ATOM 6272 N N . GLU B 1 98 ? -10.641 -20.031 26.109 1 96.31 98 GLU B N 1
ATOM 6273 C CA . GLU B 1 98 ? -9.906 -21.281 26.234 1 96.31 98 GLU B CA 1
ATOM 6274 C C . GLU B 1 98 ? -8.734 -21.344 25.266 1 96.31 98 GLU B C 1
ATOM 6276 O O . GLU B 1 98 ? -8.828 -20.859 24.141 1 96.31 98 GLU B O 1
ATOM 6281 N N . ALA B 1 99 ? -7.652 -21.844 25.766 1 97.31 99 ALA B N 1
ATOM 6282 C CA . ALA B 1 99 ? -6.496 -22.141 24.922 1 97.31 99 ALA B CA 1
ATOM 6283 C C . ALA B 1 99 ? -6.008 -23.578 25.141 1 97.31 99 ALA B C 1
ATOM 6285 O O . ALA B 1 99 ? -6.016 -24.062 26.266 1 97.31 99 ALA B O 1
ATOM 6286 N N . SER B 1 100 ? -5.73 -24.234 24.094 1 96.94 100 SER B N 1
ATOM 6287 C CA . SER B 1 100 ? -5.113 -25.562 24.156 1 96.94 100 SER B CA 1
ATOM 6288 C C . SER B 1 100 ? -3.82 -25.609 23.359 1 96.94 100 SER B C 1
ATOM 6290 O O . SER B 1 100 ? -3.771 -25.125 22.219 1 96.94 100 SER B O 1
ATOM 6292 N N . VAL B 1 101 ? -2.801 -26.031 24 1 97 101 VAL B N 1
ATOM 6293 C CA . VAL B 1 101 ? -1.5 -26.188 23.344 1 97 101 VAL B CA 1
ATOM 6294 C C . VAL B 1 101 ? -1.163 -27.672 23.234 1 97 101 VAL B C 1
ATOM 6296 O O . VAL B 1 101 ? -1.108 -28.391 24.234 1 97 101 VAL B O 1
ATOM 6299 N N . VAL B 1 102 ? -1.01 -28.109 22.062 1 96.94 102 VAL B N 1
ATOM 6300 C CA . VAL B 1 102 ? -0.648 -29.5 21.812 1 96.94 102 VAL B CA 1
ATOM 6301 C C . VAL B 1 102 ? 0.705 -29.562 21.109 1 96.94 102 VAL B C 1
ATOM 6303 O O . VAL B 1 102 ? 0.855 -29.062 20 1 96.94 102 VAL B O 1
ATOM 6306 N N . VAL B 1 103 ? 1.655 -30.125 21.734 1 95.38 103 VAL B N 1
ATOM 6307 C CA . VAL B 1 103 ? 2.971 -30.375 21.156 1 95.38 103 VAL B CA 1
ATOM 6308 C C . VAL B 1 103 ? 3.174 -31.875 20.984 1 95.38 103 VAL B C 1
ATOM 6310 O O . VAL B 1 103 ? 3.01 -32.656 21.938 1 95.38 103 VAL B O 1
ATOM 6313 N N . PRO B 1 104 ? 3.539 -32.344 19.891 1 94.69 104 PRO B N 1
ATOM 6314 C CA . PRO B 1 104 ? 3.779 -33.781 19.688 1 94.69 104 PRO B CA 1
ATOM 6315 C C . PRO B 1 104 ? 4.887 -34.312 20.594 1 94.69 104 PRO B C 1
ATOM 6317 O O . PRO B 1 104 ? 5.707 -33.562 21.094 1 94.69 104 PRO B O 1
ATOM 6320 N N . ASP B 1 105 ? 5.004 -35.656 20.922 1 90.81 105 ASP B N 1
ATOM 6321 C CA . ASP B 1 105 ? 5.949 -36.312 21.812 1 90.81 105 ASP B CA 1
ATOM 6322 C C . ASP B 1 105 ? 7.391 -36 21.438 1 90.81 105 ASP B C 1
ATOM 6324 O O . ASP B 1 105 ? 8.258 -35.844 22.297 1 90.81 105 ASP B O 1
ATOM 6328 N N . GLY B 1 106 ? 7.645 -35.719 20.266 1 90.12 106 GLY B N 1
ATOM 6329 C CA . GLY B 1 106 ? 9 -35.406 19.828 1 90.12 106 GLY B CA 1
ATOM 6330 C C . GLY B 1 106 ? 9.359 -33.938 20.047 1 90.12 106 GLY B C 1
ATOM 6331 O O . GLY B 1 106 ? 10.516 -33.562 19.875 1 90.12 106 GLY B O 1
ATOM 6332 N N . GLY B 1 107 ? 8.461 -33.188 20.656 1 91.5 107 GLY B N 1
ATOM 6333 C CA . GLY B 1 107 ? 8.695 -31.797 21 1 91.5 107 GLY B CA 1
ATOM 6334 C C . GLY B 1 107 ? 8.844 -30.891 19.781 1 91.5 107 GLY B C 1
ATOM 6335 O O . GLY B 1 107 ? 9.281 -29.75 19.906 1 91.5 107 GLY B O 1
ATOM 6336 N N . VAL B 1 108 ? 8.609 -31.453 18.641 1 96.06 108 VAL B N 1
ATOM 6337 C CA . VAL B 1 108 ? 8.789 -30.703 17.391 1 96.06 108 VAL B CA 1
ATOM 6338 C C . VAL B 1 108 ? 7.445 -30.172 16.906 1 96.06 108 VAL B C 1
ATOM 6340 O O . VAL B 1 108 ? 6.492 -30.938 16.719 1 96.06 108 VAL B O 1
ATOM 6343 N N . GLY B 1 109 ? 7.371 -28.875 16.734 1 97.62 109 GLY B N 1
ATOM 6344 C CA . GLY B 1 109 ? 6.156 -28.234 16.25 1 97.62 109 GLY B CA 1
ATOM 6345 C C . GLY B 1 109 ? 5.066 -28.156 17.297 1 97.62 109 GLY B C 1
ATOM 6346 O O . GLY B 1 109 ? 5.352 -28 18.484 1 97.62 109 GLY B O 1
ATOM 6347 N N . GLY B 1 110 ? 3.859 -28.141 16.828 1 98 110 GLY B N 1
ATOM 6348 C CA . GLY B 1 110 ? 2.703 -28.094 17.703 1 98 110 GLY B CA 1
ATOM 6349 C C . GLY B 1 110 ? 1.624 -27.141 17.219 1 98 110 GLY B C 1
ATOM 6350 O O . GLY B 1 110 ? 1.785 -26.469 16.203 1 98 110 GLY B O 1
ATOM 6351 N N . VAL B 1 111 ? 0.498 -27.188 17.891 1 98.25 111 VAL B N 1
ATOM 6352 C CA . VAL B 1 111 ? -0.658 -26.375 17.516 1 98.25 111 VAL B CA 1
ATOM 6353 C C . VAL B 1 111 ? -1.259 -25.734 18.766 1 98.25 111 VAL B C 1
ATOM 6355 O O . VAL B 1 111 ? -1.352 -26.375 19.828 1 98.25 111 VAL B O 1
ATOM 6358 N N . VAL B 1 112 ? -1.484 -24.453 18.703 1 98.38 112 VAL B N 1
ATOM 6359 C CA . VAL B 1 112 ? -2.262 -23.734 19.703 1 98.38 112 VAL B CA 1
ATOM 6360 C C . VAL B 1 112 ? -3.67 -23.469 19.172 1 98.38 112 VAL B C 1
ATOM 6362 O O . VAL B 1 112 ? -3.842 -22.891 18.094 1 98.38 112 VAL B O 1
ATOM 6365 N N . ARG B 1 113 ? -4.68 -23.969 19.828 1 98.38 113 ARG B N 1
ATOM 6366 C CA . ARG B 1 113 ? -6.078 -23.688 19.516 1 98.38 113 ARG B CA 1
ATOM 6367 C C . ARG B 1 113 ? -6.672 -22.688 20.5 1 98.38 113 ARG B C 1
ATOM 6369 O O . ARG B 1 113 ? -6.535 -22.859 21.719 1 98.38 113 ARG B O 1
ATOM 6376 N N . LEU B 1 114 ? -7.211 -21.656 19.969 1 98.25 114 LEU B N 1
ATOM 6377 C CA . LEU B 1 114 ? -7.77 -20.578 20.766 1 98.25 114 LEU B CA 1
ATOM 6378 C C . LEU B 1 114 ? -9.273 -20.453 20.547 1 98.25 114 LEU B C 1
ATOM 6380 O O . LEU B 1 114 ? -9.75 -20.578 19.406 1 98.25 114 LEU B O 1
ATOM 6384 N N . ASN B 1 115 ? -10 -20.328 21.562 1 98.25 115 ASN B N 1
ATOM 6385 C CA . ASN B 1 115 ? -11.406 -19.938 21.531 1 98.25 115 ASN B CA 1
ATOM 6386 C C . ASN B 1 115 ? -11.633 -18.609 22.266 1 98.25 115 ASN B C 1
ATOM 6388 O O . ASN B 1 115 ? -11.312 -18.5 23.453 1 98.25 115 ASN B O 1
ATOM 6392 N N . LEU B 1 116 ? -12.078 -17.672 21.547 1 98.31 116 LEU B N 1
ATOM 6393 C CA . LEU B 1 116 ? -12.367 -16.359 22.109 1 98.31 116 LEU B CA 1
ATOM 6394 C C . LEU B 1 116 ? -13.859 -16.047 22.016 1 98.31 116 LEU B C 1
ATOM 6396 O O . LEU B 1 116 ? -14.531 -16.469 21.078 1 98.31 116 LEU B O 1
ATOM 6400 N N . ARG B 1 117 ? -14.328 -15.359 22.984 1 97.5 117 ARG B N 1
ATOM 6401 C CA . ARG B 1 117 ? -15.664 -14.766 22.938 1 97.5 117 ARG B CA 1
ATOM 6402 C C . ARG B 1 117 ? -15.602 -13.273 22.641 1 97.5 117 ARG B C 1
ATOM 6404 O O . ARG B 1 117 ? -14.727 -12.57 23.156 1 97.5 117 ARG B O 1
ATOM 6411 N N . GLU B 1 118 ? -16.406 -12.82 21.75 1 96.19 118 GLU B N 1
ATOM 6412 C CA . GLU B 1 118 ? -16.562 -11.398 21.453 1 96.19 118 GLU B CA 1
ATOM 6413 C C . GLU B 1 118 ? -17.969 -10.914 21.797 1 96.19 118 GLU B C 1
ATOM 6415 O O . GLU B 1 118 ? -18.891 -11.102 21.016 1 96.19 118 GLU B O 1
ATOM 6420 N N . PRO B 1 119 ? -18.141 -10.266 22.938 1 93.5 119 PRO B N 1
ATOM 6421 C CA . PRO B 1 119 ? -19.484 -10.008 23.469 1 93.5 119 PRO B CA 1
ATOM 6422 C C . PRO B 1 119 ? -20.172 -8.812 22.797 1 93.5 119 PRO B C 1
ATOM 6424 O O . PRO B 1 119 ? -21.391 -8.711 22.812 1 93.5 119 PRO B O 1
ATOM 6427 N N . VAL B 1 120 ? -19.453 -7.875 22.234 1 92.62 120 VAL B N 1
ATOM 6428 C CA . VAL B 1 120 ? -20.047 -6.668 21.656 1 92.62 120 VAL B CA 1
ATOM 6429 C C . VAL B 1 120 ? -20.906 -7.035 20.453 1 92.62 120 VAL B C 1
ATOM 6431 O O . VAL B 1 120 ? -22.047 -6.594 20.359 1 92.62 120 VAL B O 1
ATOM 6434 N N . ALA B 1 121 ? -20.391 -7.84 19.547 1 93 121 ALA B N 1
ATOM 6435 C CA . ALA B 1 121 ? -21.125 -8.266 18.359 1 93 121 ALA B CA 1
ATOM 6436 C C . ALA B 1 121 ? -21.688 -9.68 18.531 1 93 121 ALA B C 1
ATOM 6438 O O . ALA B 1 121 ? -22.359 -10.203 17.641 1 93 121 ALA B O 1
ATOM 6439 N N . ASP B 1 122 ? -21.438 -10.273 19.688 1 94.69 122 ASP B N 1
ATOM 6440 C CA . ASP B 1 122 ? -21.875 -11.641 19.984 1 94.69 122 ASP B CA 1
ATOM 6441 C C . ASP B 1 122 ? -21.297 -12.625 18.969 1 94.69 122 ASP B C 1
ATOM 6443 O O . ASP B 1 122 ? -22.047 -13.32 18.266 1 94.69 122 ASP B O 1
ATOM 6447 N N . LEU B 1 123 ? -20 -12.719 18.906 1 97.56 123 LEU B N 1
ATOM 6448 C CA . LEU B 1 123 ? -19.281 -13.633 18.016 1 97.56 123 LEU B CA 1
ATOM 6449 C C . LEU B 1 123 ? -18.453 -14.625 18.828 1 97.56 123 LEU B C 1
ATOM 6451 O O . LEU B 1 123 ? -18.031 -14.328 19.938 1 97.56 123 LEU B O 1
ATOM 6455 N N . ALA B 1 124 ? -18.375 -15.781 18.359 1 98.06 124 ALA B N 1
ATOM 6456 C CA . ALA B 1 124 ? -17.344 -16.719 18.766 1 98.06 124 ALA B CA 1
ATOM 6457 C C . ALA B 1 124 ? -16.203 -16.75 17.75 1 98.06 124 ALA B C 1
ATOM 6459 O O . ALA B 1 124 ? -16.422 -16.953 16.562 1 98.06 124 ALA B O 1
ATOM 6460 N N . LEU B 1 125 ? -15 -16.5 18.234 1 98.5 125 LEU B N 1
ATOM 6461 C CA . LEU B 1 125 ? -13.812 -16.531 17.391 1 98.5 125 LEU B CA 1
ATOM 6462 C C . LEU B 1 125 ? -12.922 -17.719 17.75 1 98.5 125 LEU B C 1
ATOM 6464 O O . LEU B 1 125 ? -12.648 -17.953 18.922 1 98.5 125 LEU B O 1
ATOM 6468 N N . ALA B 1 126 ? -12.57 -18.453 16.766 1 98.62 126 ALA B N 1
ATOM 6469 C CA . ALA B 1 126 ? -11.633 -19.562 16.969 1 98.62 126 ALA B CA 1
ATOM 6470 C C . ALA B 1 126 ? -10.398 -19.391 16.078 1 98.62 126 ALA B C 1
ATOM 6472 O O . ALA B 1 126 ? -10.508 -18.953 14.93 1 98.62 126 ALA B O 1
ATOM 6473 N N . ALA B 1 127 ? -9.25 -19.75 16.656 1 98.19 127 ALA B N 1
ATOM 6474 C CA . ALA B 1 127 ? -8.016 -19.703 15.867 1 98.19 127 ALA B CA 1
ATOM 6475 C C . ALA B 1 127 ? -7.211 -20.984 16.047 1 98.19 127 ALA B C 1
ATOM 6477 O O . ALA B 1 127 ? -7.219 -21.594 17.125 1 98.19 127 ALA B O 1
ATOM 6478 N N . GLU B 1 128 ? -6.625 -21.391 15.031 1 98.62 128 GLU B N 1
ATOM 6479 C CA . GLU B 1 128 ? -5.582 -22.422 15.047 1 98.62 128 GLU B CA 1
ATOM 6480 C C . GLU B 1 128 ? -4.242 -21.844 14.586 1 98.62 128 GLU B C 1
ATOM 6482 O O . GLU B 1 128 ? -4.133 -21.328 13.469 1 98.62 128 GLU B O 1
ATOM 6487 N N . VAL B 1 129 ? -3.268 -21.875 15.422 1 98.69 129 VAL B N 1
ATOM 6488 C CA . VAL B 1 129 ? -1.896 -21.469 15.141 1 98.69 129 VAL B CA 1
ATOM 6489 C C . VAL B 1 129 ? -0.966 -22.688 15.242 1 98.69 129 VAL B C 1
ATOM 6491 O O . VAL B 1 129 ? -0.678 -23.156 16.344 1 98.69 129 VAL B O 1
ATOM 6494 N N . GLU B 1 130 ? -0.477 -23.094 14.133 1 98.75 130 GLU B N 1
ATOM 6495 C CA . GLU B 1 130 ? 0.29 -24.344 14.109 1 98.75 130 GLU B CA 1
ATOM 6496 C C . GLU B 1 130 ? 1.692 -24.109 13.547 1 98.75 130 GLU B C 1
ATOM 6498 O O . GLU B 1 130 ? 1.848 -23.625 12.43 1 98.75 130 GLU B O 1
ATOM 6503 N N . LEU B 1 131 ? 2.682 -24.375 14.336 1 98.69 131 LEU B N 1
ATOM 6504 C CA . LEU B 1 131 ? 4.043 -24.484 13.82 1 98.69 131 LEU B CA 1
ATOM 6505 C C . LEU B 1 131 ? 4.332 -25.906 13.344 1 98.69 131 LEU B C 1
ATOM 6507 O O . LEU B 1 131 ? 4.488 -26.828 14.156 1 98.69 131 LEU B O 1
ATOM 6511 N N . GLU B 1 132 ? 4.426 -26.078 12.07 1 98.12 132 GLU B N 1
ATOM 6512 C CA . GLU B 1 132 ? 4.652 -27.391 11.477 1 98.12 132 GLU B CA 1
ATOM 6513 C C . GLU B 1 132 ? 6.105 -27.828 11.648 1 98.12 132 GLU B C 1
ATOM 6515 O O . GLU B 1 132 ? 6.98 -27 11.922 1 98.12 132 GLU B O 1
ATOM 6520 N N . ALA B 1 133 ? 6.363 -29.141 11.492 1 97.25 133 ALA B N 1
ATOM 6521 C CA . ALA B 1 133 ? 7.691 -29.719 11.688 1 97.25 133 ALA B CA 1
ATOM 6522 C C . ALA B 1 133 ? 8.711 -29.078 10.742 1 97.25 133 ALA B C 1
ATOM 6524 O O . ALA B 1 133 ? 9.898 -29.031 11.047 1 97.25 133 ALA B O 1
ATOM 6525 N N . THR B 1 134 ? 8.266 -28.5 9.68 1 97.44 134 THR B N 1
ATOM 6526 C CA . THR B 1 134 ? 9.117 -27.906 8.656 1 97.44 134 THR B CA 1
ATOM 6527 C C . THR B 1 134 ? 9.492 -26.469 9.023 1 97.44 134 THR B C 1
ATOM 6529 O O . THR B 1 134 ? 10.305 -25.844 8.344 1 97.44 134 THR B O 1
ATOM 6532 N N . GLY B 1 135 ? 8.883 -25.953 10.016 1 98.19 135 GLY B N 1
ATOM 6533 C CA . GLY B 1 135 ? 9.133 -24.562 10.422 1 98.19 135 GLY B CA 1
ATOM 6534 C C . GLY B 1 135 ? 8.125 -23.594 9.844 1 98.19 135 GLY B C 1
ATOM 6535 O O . GLY B 1 135 ? 8.18 -22.391 10.141 1 98.19 135 GLY B O 1
ATOM 6536 N N . VAL B 1 136 ? 7.203 -24.047 9.047 1 98.75 136 VAL B N 1
ATOM 6537 C CA . VAL B 1 136 ? 6.141 -23.203 8.508 1 98.75 136 VAL B CA 1
ATOM 6538 C C . VAL B 1 136 ? 5.062 -22.984 9.562 1 98.75 136 VAL B C 1
ATOM 6540 O O . VAL B 1 136 ? 4.664 -23.938 10.25 1 98.75 136 VAL B O 1
ATOM 6543 N N . LEU B 1 137 ? 4.688 -21.75 9.75 1 98.81 137 LEU B N 1
ATOM 6544 C CA . LEU B 1 137 ? 3.639 -21.375 10.695 1 98.81 137 LEU B CA 1
ATOM 6545 C C . LEU B 1 137 ? 2.311 -21.156 9.977 1 98.81 137 LEU B C 1
ATOM 6547 O O . LEU B 1 137 ? 2.223 -20.328 9.07 1 98.81 137 LEU B O 1
ATOM 6551 N N . ARG B 1 138 ? 1.293 -21.891 10.344 1 98.69 138 ARG B N 1
ATOM 6552 C CA . ARG B 1 138 ? -0.045 -21.766 9.773 1 98.69 138 ARG B CA 1
ATOM 6553 C C . ARG B 1 138 ? -0.988 -21.062 10.75 1 98.69 138 ARG B C 1
ATOM 6555 O O . ARG B 1 138 ? -1.056 -21.422 11.93 1 98.69 138 ARG B O 1
ATOM 6562 N N . VAL B 1 139 ? -1.706 -20.062 10.305 1 98.75 139 VAL B N 1
ATOM 6563 C CA . VAL B 1 139 ? -2.709 -19.359 11.094 1 98.75 139 VAL B CA 1
ATOM 6564 C C . VAL B 1 139 ? -4.062 -19.422 10.383 1 98.75 139 VAL B C 1
ATOM 6566 O O . VAL B 1 139 ? -4.16 -19.094 9.195 1 98.75 139 VAL B O 1
ATOM 6569 N N . ARG B 1 140 ? -5.125 -19.828 11.094 1 98.38 140 ARG B N 1
ATOM 6570 C CA . ARG B 1 140 ? -6.488 -19.875 10.57 1 98.38 140 ARG B CA 1
ATOM 6571 C C . ARG B 1 140 ? -7.484 -19.344 11.594 1 98.38 140 ARG B C 1
ATOM 6573 O O . ARG B 1 140 ? -7.477 -19.75 12.75 1 98.38 140 ARG B O 1
ATOM 6580 N N . TRP B 1 141 ? -8.336 -18.438 11.133 1 98.56 141 TRP B N 1
ATOM 6581 C CA . TRP B 1 141 ? -9.391 -17.875 11.969 1 98.56 141 TRP B CA 1
ATOM 6582 C C . TRP B 1 141 ? -10.758 -18.359 11.523 1 98.56 141 TRP B C 1
ATOM 6584 O O . TRP B 1 141 ? -11.023 -18.484 10.328 1 98.56 141 TRP B O 1
ATOM 6594 N N . THR B 1 142 ? -11.648 -18.625 12.43 1 98.81 142 THR B N 1
ATOM 6595 C CA . THR B 1 142 ? -13.062 -18.891 12.188 1 98.81 142 THR B CA 1
ATOM 6596 C C . THR B 1 142 ? -13.938 -17.938 13.008 1 98.81 142 THR B C 1
ATOM 6598 O O . THR B 1 142 ? -13.719 -17.766 14.203 1 98.81 142 THR B O 1
ATOM 6601 N N . VAL B 1 143 ? -14.852 -17.297 12.367 1 98.69 143 VAL B N 1
ATOM 6602 C CA . VAL B 1 143 ? -15.797 -16.375 12.984 1 98.69 143 VAL B CA 1
ATOM 6603 C C . VAL B 1 143 ? -17.203 -16.984 12.969 1 98.69 143 VAL B C 1
ATOM 6605 O O . VAL B 1 143 ? -17.703 -17.359 11.906 1 98.69 143 VAL B O 1
ATOM 6608 N N . THR B 1 144 ? -17.875 -17.094 14.109 1 98.44 144 THR B N 1
ATOM 6609 C CA . THR B 1 144 ? -19.234 -17.641 14.219 1 98.44 144 THR B CA 1
ATOM 6610 C C . THR B 1 144 ? -20.156 -16.656 14.922 1 98.44 144 THR B C 1
ATOM 6612 O O . THR B 1 144 ? -19.844 -16.172 16.016 1 98.44 144 THR B O 1
ATOM 6615 N N . ALA B 1 145 ? -21.281 -16.359 14.297 1 97.69 145 ALA B N 1
ATOM 6616 C CA . ALA B 1 145 ? -22.281 -15.5 14.938 1 97.69 145 ALA B CA 1
ATOM 6617 C C . ALA B 1 145 ? -22.969 -16.219 16.078 1 97.69 145 ALA B C 1
ATOM 6619 O O . ALA B 1 145 ? -23.281 -17.406 15.977 1 97.69 145 ALA B O 1
ATOM 6620 N N . GLY B 1 146 ? -23.219 -15.492 17.141 1 94.81 146 GLY B N 1
ATOM 6621 C CA . GLY B 1 146 ? -23.875 -16.078 18.312 1 94.81 146 GLY B CA 1
ATOM 6622 C C . GLY B 1 146 ? -25.312 -16.484 18.047 1 94.81 146 GLY B C 1
ATOM 6623 O O . GLY B 1 146 ? -25.938 -16 17.109 1 94.81 146 GLY B O 1
ATOM 6624 N N . GLU B 1 147 ? -25.828 -17.344 18.922 1 86.19 147 GLU B N 1
ATOM 6625 C CA . GLU B 1 147 ? -27.156 -17.922 18.781 1 86.19 147 GLU B CA 1
ATOM 6626 C C . GLU B 1 147 ? -28.234 -16.859 18.969 1 86.19 147 GLU B C 1
ATOM 6628 O O . GLU B 1 147 ? -29.312 -16.953 18.375 1 86.19 147 GLU B O 1
ATOM 6633 N N . ALA B 1 148 ? -28.016 -15.953 19.734 1 73.62 148 ALA B N 1
ATOM 6634 C CA . ALA B 1 148 ? -29.031 -14.969 20.109 1 73.62 148 ALA B CA 1
ATOM 6635 C C . ALA B 1 148 ? -28.922 -13.719 19.234 1 73.62 148 ALA B C 1
ATOM 6637 O O . ALA B 1 148 ? -29.578 -12.711 19.5 1 73.62 148 ALA B O 1
ATOM 6638 N N . ALA B 1 149 ? -28.172 -13.891 18.219 1 70.88 149 ALA B N 1
ATOM 6639 C CA . ALA B 1 149 ? -27.922 -12.711 17.391 1 70.88 149 ALA B CA 1
ATOM 6640 C C . ALA B 1 149 ? -29.172 -12.344 16.578 1 70.88 149 ALA B C 1
ATOM 6642 O O . ALA B 1 149 ? -29.781 -13.211 15.953 1 70.88 149 ALA B O 1
ATOM 6643 N N . GLY B 1 150 ? -29.812 -11.258 16.766 1 75.44 150 GLY B N 1
ATOM 6644 C CA . GLY B 1 150 ? -30.969 -10.812 16 1 75.44 150 GLY B CA 1
ATOM 6645 C C . GLY B 1 150 ? -30.609 -10.367 14.594 1 75.44 150 GLY B C 1
ATOM 6646 O O . GLY B 1 150 ? -30.969 -11.031 13.625 1 75.44 150 GLY B O 1
ATOM 6647 N N . GLU B 1 151 ? -29.75 -9.422 14.477 1 85.69 151 GLU B N 1
ATOM 6648 C CA . GLU B 1 151 ? -29.344 -8.867 13.188 1 85.69 151 GLU B CA 1
ATOM 6649 C C . GLU B 1 151 ? -28.141 -9.602 12.625 1 85.69 151 GLU B C 1
ATOM 6651 O O . GLU B 1 151 ? -27.266 -10.039 13.383 1 85.69 151 GLU B O 1
ATOM 6656 N N . VAL B 1 152 ? -28.141 -9.727 11.344 1 94.81 152 VAL B N 1
ATOM 6657 C CA . VAL B 1 152 ? -27.047 -10.391 10.641 1 94.81 152 VAL B CA 1
ATOM 6658 C C . VAL B 1 152 ? -25.75 -9.594 10.828 1 94.81 152 VAL B C 1
ATOM 6660 O O . VAL B 1 152 ? -25.781 -8.359 10.906 1 94.81 152 VAL B O 1
ATOM 6663 N N . TYR B 1 153 ? -24.625 -10.289 11.055 1 96.94 153 TYR B N 1
ATOM 6664 C CA . TYR B 1 153 ? -23.328 -9.641 11.141 1 96.94 153 TYR B CA 1
ATOM 6665 C C . TYR B 1 153 ? -22.656 -9.562 9.773 1 96.94 153 TYR B C 1
ATOM 6667 O O . TYR B 1 153 ? -22.344 -10.594 9.172 1 96.94 153 TYR B O 1
ATOM 6675 N N . ASP B 1 154 ? -22.484 -8.352 9.227 1 97.25 154 ASP B N 1
ATOM 6676 C CA . ASP B 1 154 ? -21.734 -8.133 7.996 1 97.25 154 ASP B CA 1
ATOM 6677 C C . ASP B 1 154 ? -20.234 -8.148 8.258 1 97.25 154 ASP B C 1
ATOM 6679 O O . ASP B 1 154 ? -19.688 -7.184 8.797 1 97.25 154 ASP B O 1
ATOM 6683 N N . LEU B 1 155 ? -19.578 -9.258 7.906 1 98.19 155 LEU B N 1
ATOM 6684 C CA . LEU B 1 155 ? -18.141 -9.367 8.078 1 98.19 155 LEU B CA 1
ATOM 6685 C C . LEU B 1 155 ? -17.406 -8.648 6.949 1 98.19 155 LEU B C 1
ATOM 6687 O O . LEU B 1 155 ? -17.609 -8.953 5.773 1 98.19 155 LEU B O 1
ATOM 6691 N N . SER B 1 156 ? -16.594 -7.652 7.301 1 97.81 156 SER B N 1
ATOM 6692 C CA . SER B 1 156 ? -15.805 -6.949 6.305 1 97.81 156 SER B CA 1
ATOM 6693 C C . SER B 1 156 ? -14.523 -7.711 5.977 1 97.81 156 SER B C 1
ATOM 6695 O O . SER B 1 156 ? -14.109 -7.781 4.816 1 97.81 156 SER B O 1
ATOM 6697 N N . HIS B 1 157 ? -13.812 -8.195 6.996 1 97.19 157 HIS B N 1
ATOM 6698 C CA . HIS B 1 157 ? -12.641 -9.031 6.77 1 97.19 157 HIS B CA 1
ATOM 6699 C C . HIS B 1 157 ? -12.117 -9.609 8.078 1 97.19 157 HIS B C 1
ATOM 6701 O O . HIS B 1 157 ? -12.461 -9.125 9.164 1 97.19 157 HIS B O 1
ATOM 6707 N N . VAL B 1 158 ? -11.383 -10.656 7.996 1 97.81 158 VAL B N 1
ATOM 6708 C CA . VAL B 1 158 ? -10.469 -11.18 9.008 1 97.81 158 VAL B CA 1
ATOM 6709 C C . VAL B 1 158 ? -9.086 -11.391 8.398 1 97.81 158 VAL B C 1
ATOM 6711 O O . VAL B 1 158 ? -8.961 -12 7.328 1 97.81 158 VAL B O 1
ATOM 6714 N N . THR B 1 159 ? -8.086 -10.789 8.969 1 97.69 159 THR B N 1
ATOM 6715 C CA . THR B 1 159 ? -6.742 -10.836 8.406 1 97.69 159 THR B CA 1
ATOM 6716 C C . THR B 1 159 ? -5.746 -11.391 9.422 1 97.69 159 THR B C 1
ATOM 6718 O O . THR B 1 159 ? -5.73 -10.969 10.578 1 97.69 159 THR B O 1
ATOM 6721 N N . ALA B 1 160 ? -4.965 -12.391 9.031 1 98.5 160 ALA B N 1
ATOM 6722 C CA . ALA B 1 160 ? -3.871 -12.891 9.859 1 98.5 160 ALA B CA 1
ATOM 6723 C C . ALA B 1 160 ? -2.645 -11.992 9.75 1 98.5 160 ALA B C 1
ATOM 6725 O O . ALA B 1 160 ? -2.17 -11.703 8.648 1 98.5 160 ALA B O 1
ATOM 6726 N N . LEU B 1 161 ? -2.158 -11.523 10.867 1 97.88 161 LEU B N 1
ATOM 6727 C CA . LEU B 1 161 ? -1.001 -10.633 10.922 1 97.88 161 LEU B CA 1
ATOM 6728 C C . LEU B 1 161 ? 0.04 -11.164 11.906 1 97.88 161 LEU B C 1
ATOM 6730 O O . LEU B 1 161 ? -0.302 -11.578 13.016 1 97.88 161 LEU B O 1
ATOM 6734 N N . LEU B 1 162 ? 1.282 -11.188 11.5 1 98.38 162 LEU B N 1
ATOM 6735 C CA . LEU B 1 162 ? 2.398 -11.484 12.391 1 98.38 162 LEU B CA 1
ATOM 6736 C C . LEU B 1 162 ? 3.395 -10.336 12.422 1 98.38 162 LEU B C 1
ATOM 6738 O O . LEU B 1 162 ? 3.477 -9.555 11.469 1 98.38 162 LEU B O 1
ATOM 6742 N N . PRO B 1 163 ? 4.156 -10.227 13.484 1 97.19 163 PRO B N 1
ATOM 6743 C CA . PRO B 1 163 ? 5.062 -9.086 13.641 1 97.19 163 PRO B CA 1
ATOM 6744 C C . PRO B 1 163 ? 6.363 -9.25 12.852 1 97.19 163 PRO B C 1
ATOM 6746 O O . PRO B 1 163 ? 6.801 -10.383 12.617 1 97.19 163 PRO B O 1
ATOM 6749 N N . LEU B 1 164 ? 6.922 -8.133 12.445 1 97.62 164 LEU B N 1
ATOM 6750 C CA . LEU B 1 164 ? 8.258 -8.031 11.859 1 97.62 164 LEU B CA 1
ATOM 6751 C C . LEU B 1 164 ? 9.18 -7.223 12.766 1 97.62 164 LEU B C 1
ATOM 6753 O O . LEU B 1 164 ? 8.766 -6.219 13.352 1 97.62 164 LEU B O 1
ATOM 6757 N N . PRO B 1 165 ? 10.391 -7.691 12.969 1 94.94 165 PRO B N 1
ATOM 6758 C CA . PRO B 1 165 ? 11.359 -6.871 13.695 1 94.94 165 PRO B CA 1
ATOM 6759 C C . PRO B 1 165 ? 11.812 -5.645 12.906 1 94.94 165 PRO B C 1
ATOM 6761 O O . PRO B 1 165 ? 11.547 -5.547 11.711 1 94.94 165 PRO B O 1
ATOM 6764 N N . ALA B 1 166 ? 12.516 -4.738 13.57 1 92.69 166 ALA B N 1
ATOM 6765 C CA . ALA B 1 166 ? 12.93 -3.467 12.977 1 92.69 166 ALA B CA 1
ATOM 6766 C C . ALA B 1 166 ? 13.938 -3.688 11.852 1 92.69 166 ALA B C 1
ATOM 6768 O O . ALA B 1 166 ? 14.047 -2.865 10.938 1 92.69 166 ALA B O 1
ATOM 6769 N N . ARG B 1 167 ? 14.648 -4.73 11.883 1 94.31 167 ARG B N 1
ATOM 6770 C CA . ARG B 1 167 ? 15.688 -4.977 10.891 1 94.31 167 ARG B CA 1
ATOM 6771 C C . ARG B 1 167 ? 15.094 -5.488 9.586 1 94.31 167 ARG B C 1
ATOM 6773 O O . ARG B 1 167 ? 15.773 -5.535 8.562 1 94.31 167 ARG B O 1
ATOM 6780 N N . ALA B 1 168 ? 13.82 -5.934 9.547 1 96.75 168 ALA B N 1
ATOM 6781 C CA . ALA B 1 168 ? 13.125 -6.277 8.312 1 96.75 168 ALA B CA 1
ATOM 6782 C C . ALA B 1 168 ? 12.648 -5.02 7.582 1 96.75 168 ALA B C 1
ATOM 6784 O O . ALA B 1 168 ? 11.586 -4.48 7.895 1 96.75 168 ALA B O 1
ATOM 6785 N N . VAL B 1 169 ? 13.406 -4.578 6.508 1 96.44 169 VAL B N 1
ATOM 6786 C CA . VAL B 1 169 ? 13.133 -3.24 6 1 96.44 169 VAL B CA 1
ATOM 6787 C C . VAL B 1 169 ? 12.992 -3.283 4.48 1 96.44 169 VAL B C 1
ATOM 6789 O O . VAL B 1 169 ? 12.758 -2.252 3.846 1 96.44 169 VAL B O 1
ATOM 6792 N N . GLU B 1 170 ? 13.195 -4.402 3.885 1 98.38 170 GLU B N 1
ATOM 6793 C CA . GLU B 1 170 ? 13.094 -4.523 2.434 1 98.38 170 GLU B CA 1
ATOM 6794 C C . GLU B 1 170 ? 12.016 -5.527 2.035 1 98.38 170 GLU B C 1
ATOM 6796 O O . GLU B 1 170 ? 12.031 -6.672 2.488 1 98.38 170 GLU B O 1
ATOM 6801 N N . VAL B 1 171 ? 11.078 -5.074 1.139 1 98.69 171 VAL B N 1
ATOM 6802 C CA . VAL B 1 171 ? 9.969 -5.902 0.681 1 98.69 171 VAL B CA 1
ATOM 6803 C C . VAL B 1 171 ? 10.32 -6.547 -0.658 1 98.69 171 VAL B C 1
ATOM 6805 O O . VAL B 1 171 ? 10.898 -5.898 -1.534 1 98.69 171 VAL B O 1
ATOM 6808 N N . LEU B 1 172 ? 10.07 -7.801 -0.792 1 98.44 172 LEU B N 1
ATOM 6809 C CA . LEU B 1 172 ? 10.031 -8.5 -2.072 1 98.44 172 LEU B CA 1
ATOM 6810 C C . LEU B 1 172 ? 8.617 -8.984 -2.383 1 98.44 172 LEU B C 1
ATOM 6812 O O . LEU B 1 172 ? 8.023 -9.719 -1.595 1 98.44 172 LEU B O 1
ATOM 6816 N N . ASP B 1 173 ? 8.094 -8.438 -3.467 1 95.5 173 ASP B N 1
ATOM 6817 C CA . ASP B 1 173 ? 6.789 -8.797 -4.012 1 95.5 173 ASP B CA 1
ATOM 6818 C C . ASP B 1 173 ? 6.906 -9.234 -5.469 1 95.5 173 ASP B C 1
ATOM 6820 O O . ASP B 1 173 ? 7.992 -9.195 -6.055 1 95.5 173 ASP B O 1
ATOM 6824 N N . PHE B 1 174 ? 5.766 -9.766 -6.004 1 97.81 174 PHE B N 1
ATOM 6825 C CA . PHE B 1 174 ? 5.816 -10.25 -7.379 1 97.81 174 PHE B CA 1
ATOM 6826 C C . PHE B 1 174 ? 4.645 -9.703 -8.188 1 97.81 174 PHE B C 1
ATOM 6828 O O . PHE B 1 174 ? 3.594 -9.383 -7.625 1 97.81 174 PHE B O 1
ATOM 6835 N N . SER B 1 175 ? 4.883 -9.562 -9.438 1 96.81 175 SER B N 1
ATOM 6836 C CA . SER B 1 175 ? 3.885 -9.234 -10.453 1 96.81 175 SER B CA 1
ATOM 6837 C C . SER B 1 175 ? 4.113 -10.039 -11.727 1 96.81 175 SER B C 1
ATOM 6839 O O . SER B 1 175 ? 4.754 -11.086 -11.703 1 96.81 175 SER B O 1
ATOM 6841 N N . GLY B 1 176 ? 3.488 -9.609 -12.82 1 95.19 176 GLY B N 1
ATOM 6842 C CA . GLY B 1 176 ? 3.672 -10.305 -14.086 1 95.19 176 GLY B CA 1
ATOM 6843 C C . GLY B 1 176 ? 2.486 -10.164 -15.023 1 95.19 176 GLY B C 1
ATOM 6844 O O . GLY B 1 176 ? 1.549 -9.414 -14.734 1 95.19 176 GLY B O 1
ATOM 6845 N N . ARG B 1 177 ? 2.584 -10.789 -16.109 1 93.5 177 ARG B N 1
ATOM 6846 C CA . ARG B 1 177 ? 1.547 -10.883 -17.141 1 93.5 177 ARG B CA 1
ATOM 6847 C C . ARG B 1 177 ? 1.531 -12.273 -17.766 1 93.5 177 ARG B C 1
ATOM 6849 O O . ARG B 1 177 ? 2.398 -13.102 -17.484 1 93.5 177 ARG B O 1
ATOM 6856 N N . TRP B 1 178 ? 0.532 -12.516 -18.594 1 94.88 178 TRP B N 1
ATOM 6857 C CA . TRP B 1 178 ? 0.495 -13.773 -19.344 1 94.88 178 TRP B CA 1
ATOM 6858 C C . TRP B 1 178 ? 1.779 -13.969 -20.141 1 94.88 178 TRP B C 1
ATOM 6860 O O . TRP B 1 178 ? 2.215 -13.062 -20.859 1 94.88 178 TRP B O 1
ATOM 6870 N N . SER B 1 179 ? 2.449 -15.102 -20 1 95 179 SER B N 1
ATOM 6871 C CA . SER B 1 179 ? 3.682 -15.516 -20.672 1 95 179 SER B CA 1
ATOM 6872 C C . SER B 1 179 ? 4.895 -14.828 -20.047 1 95 179 SER B C 1
ATOM 6874 O O . SER B 1 179 ? 5.98 -14.828 -20.641 1 95 179 SER B O 1
ATOM 6876 N N . ARG B 1 180 ? 4.703 -14.172 -18.906 1 95.75 180 ARG B N 1
ATOM 6877 C CA . ARG B 1 180 ? 5.777 -13.57 -18.125 1 95.75 180 ARG B CA 1
ATOM 6878 C C . ARG B 1 180 ? 5.391 -13.461 -16.656 1 95.75 180 ARG B C 1
ATOM 6880 O O . ARG B 1 180 ? 5.477 -12.383 -16.062 1 95.75 180 ARG B O 1
ATOM 6887 N N . GLU B 1 181 ? 5.027 -14.523 -16.109 1 96.62 181 GLU B N 1
ATOM 6888 C CA . GLU B 1 181 ? 4.57 -14.586 -14.727 1 96.62 181 GLU B CA 1
ATOM 6889 C C . GLU B 1 181 ? 5.734 -14.445 -13.75 1 96.62 181 GLU B C 1
ATOM 6891 O O . GLU B 1 181 ? 6.883 -14.719 -14.109 1 96.62 181 GLU B O 1
ATOM 6896 N N . ARG B 1 182 ? 5.449 -14.008 -12.531 1 97.12 182 ARG B N 1
ATOM 6897 C CA . ARG B 1 182 ? 6.34 -14.016 -11.367 1 97.12 182 ARG B CA 1
ATOM 6898 C C . ARG B 1 182 ? 7.539 -13.102 -11.594 1 97.12 182 ARG B C 1
ATOM 6900 O O . ARG B 1 182 ? 8.688 -13.531 -11.453 1 97.12 182 ARG B O 1
ATOM 6907 N N . GLN B 1 183 ? 7.234 -11.891 -11.93 1 95.5 183 GLN B N 1
ATOM 6908 C CA . GLN B 1 183 ? 8.258 -10.859 -12.016 1 95.5 183 GLN B CA 1
ATOM 6909 C C . GLN B 1 183 ? 8.484 -10.203 -10.656 1 95.5 183 GLN B C 1
ATOM 6911 O O . GLN B 1 183 ? 7.57 -9.602 -10.086 1 95.5 183 GLN B O 1
ATOM 6916 N N . PRO B 1 184 ? 9.734 -10.32 -10.188 1 96.88 184 PRO B N 1
ATOM 6917 C CA . PRO B 1 184 ? 9.992 -9.766 -8.852 1 96.88 184 PRO B CA 1
ATOM 6918 C C . PRO B 1 184 ? 10.031 -8.242 -8.852 1 96.88 184 PRO B C 1
ATOM 6920 O O . PRO B 1 184 ? 10.414 -7.629 -9.852 1 96.88 184 PRO B O 1
ATOM 6923 N N . GLN B 1 185 ? 9.594 -7.656 -7.816 1 97.19 185 GLN B N 1
ATOM 6924 C CA . GLN B 1 185 ? 9.797 -6.242 -7.523 1 97.19 185 GLN B CA 1
ATOM 6925 C C . GLN B 1 185 ? 10.234 -6.035 -6.078 1 97.19 185 GLN B C 1
ATOM 6927 O O . GLN B 1 185 ? 9.781 -6.75 -5.18 1 97.19 185 GLN B O 1
ATOM 6932 N N . ARG B 1 186 ? 11.18 -5.148 -5.824 1 97 186 ARG B N 1
ATOM 6933 C CA . ARG B 1 186 ? 11.719 -4.84 -4.5 1 97 186 ARG B CA 1
ATOM 6934 C C . ARG B 1 186 ? 11.461 -3.381 -4.133 1 97 186 ARG B C 1
ATOM 6936 O O . ARG B 1 186 ? 11.547 -2.496 -4.988 1 97 186 ARG B O 1
ATOM 6943 N N . LEU B 1 187 ? 11.086 -3.092 -2.957 1 97.69 187 LEU B N 1
ATOM 6944 C CA . LEU B 1 187 ? 10.867 -1.746 -2.439 1 97.69 187 LEU B CA 1
ATOM 6945 C C . LEU B 1 187 ? 11.164 -1.685 -0.944 1 97.69 187 LEU B C 1
ATOM 6947 O O . LEU B 1 187 ? 11.125 -2.707 -0.257 1 97.69 187 LEU B O 1
ATOM 6951 N N . PRO B 1 188 ? 11.508 -0.503 -0.413 1 97.56 188 PRO B N 1
ATOM 6952 C CA . PRO B 1 188 ? 11.672 -0.377 1.037 1 97.56 188 PRO B CA 1
ATOM 6953 C C . PRO B 1 188 ? 10.344 -0.468 1.79 1 97.56 188 PRO B C 1
ATOM 6955 O O . PRO B 1 188 ? 9.305 -0.074 1.262 1 97.56 188 PRO B O 1
ATOM 6958 N N . LEU B 1 189 ? 10.383 -1.037 2.967 1 97.5 189 LEU B N 1
ATOM 6959 C CA . LEU B 1 189 ? 9.242 -0.938 3.867 1 97.5 189 LEU B CA 1
ATOM 6960 C C . LEU B 1 189 ? 9.273 0.37 4.648 1 97.5 189 LEU B C 1
ATOM 6962 O O . LEU B 1 189 ? 10.141 0.56 5.512 1 97.5 189 LEU B O 1
ATOM 6966 N N . VAL B 1 190 ? 8.383 1.274 4.348 1 97.12 190 VAL B N 1
ATOM 6967 C CA . VAL B 1 190 ? 8.305 2.578 5 1 97.12 190 VAL B CA 1
ATOM 6968 C C . VAL B 1 190 ? 6.992 2.688 5.773 1 97.12 190 VAL B C 1
ATOM 6970 O O . VAL B 1 190 ? 6.207 1.736 5.816 1 97.12 190 VAL B O 1
ATOM 6973 N N . ASP B 1 191 ? 6.766 3.805 6.488 1 97.25 191 ASP B N 1
ATOM 6974 C CA . ASP B 1 191 ? 5.48 4.004 7.148 1 97.25 191 ASP B CA 1
ATOM 6975 C C . ASP B 1 191 ? 4.34 4.008 6.133 1 97.25 191 ASP B C 1
ATOM 6977 O O . ASP B 1 191 ? 4.438 4.648 5.082 1 97.25 191 ASP B O 1
ATOM 6981 N N . GLY B 1 192 ? 3.277 3.385 6.477 1 97.06 192 GLY B N 1
ATOM 6982 C CA . GLY B 1 192 ? 2.209 3.047 5.547 1 97.06 192 GLY B CA 1
ATOM 6983 C C . GLY B 1 192 ? 2.133 1.562 5.242 1 97.06 192 GLY B C 1
ATOM 6984 O O . GLY B 1 192 ? 2.549 0.734 6.055 1 97.06 192 GLY B O 1
ATOM 6985 N N . ALA B 1 193 ? 1.449 1.235 4.117 1 98.19 193 ALA B N 1
ATOM 6986 C CA . ALA B 1 193 ? 1.278 -0.178 3.787 1 98.19 193 ALA B CA 1
ATOM 6987 C 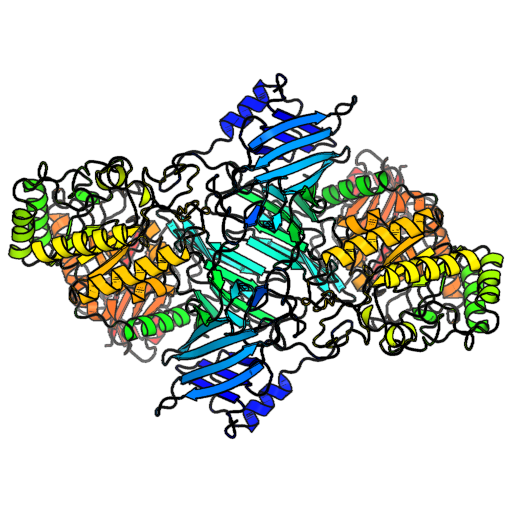C . ALA B 1 193 ? 1.521 -0.429 2.303 1 98.19 193 ALA B C 1
ATOM 6989 O O . ALA B 1 193 ? 1.088 0.354 1.454 1 98.19 193 ALA B O 1
ATOM 6990 N N . HIS B 1 194 ? 2.354 -1.398 2.027 1 98.44 194 HIS B N 1
ATOM 6991 C CA . HIS B 1 194 ? 2.303 -2.035 0.716 1 98.44 194 HIS B CA 1
ATOM 6992 C C . HIS B 1 194 ? 1.191 -3.08 0.654 1 98.44 194 HIS B C 1
ATOM 6994 O O . HIS B 1 194 ? 1.191 -4.039 1.429 1 98.44 194 HIS B O 1
ATOM 7000 N N . VAL B 1 195 ? 0.2 -2.824 -0.246 1 98.56 195 VAL B N 1
ATOM 7001 C CA . VAL B 1 195 ? -0.983 -3.676 -0.282 1 98.56 195 VAL B CA 1
ATOM 7002 C C . VAL B 1 195 ? -1.155 -4.262 -1.683 1 98.56 195 VAL B C 1
ATOM 7004 O O . VAL B 1 195 ? -1.005 -3.553 -2.682 1 98.56 195 VAL B O 1
ATOM 7007 N N . ARG B 1 196 ? -1.4 -5.543 -1.765 1 98.12 196 ARG B N 1
ATOM 7008 C CA . ARG B 1 196 ? -1.846 -6.211 -2.982 1 98.12 196 ARG B CA 1
ATOM 7009 C C . ARG B 1 196 ? -3.26 -6.762 -2.82 1 98.12 196 ARG B C 1
ATOM 7011 O O . ARG B 1 196 ? -3.482 -7.699 -2.055 1 98.12 196 ARG B O 1
ATOM 7018 N N . GLU B 1 197 ? -4.23 -6.121 -3.426 1 96.62 197 GLU B N 1
ATOM 7019 C CA . GLU B 1 197 ? -5.582 -6.664 -3.516 1 96.62 197 GLU B CA 1
ATOM 7020 C C . GLU B 1 197 ? -5.805 -7.367 -4.852 1 96.62 197 GLU B C 1
ATOM 7022 O O . GLU B 1 197 ? -5.652 -6.758 -5.914 1 96.62 197 GLU B O 1
ATOM 7027 N N . VAL B 1 198 ? -6.164 -8.602 -4.812 1 96.31 198 VAL B N 1
ATOM 7028 C CA . VAL B 1 198 ? -6.41 -9.406 -6.004 1 96.31 198 VAL B CA 1
ATOM 7029 C C . VAL B 1 198 ? -7.914 -9.617 -6.184 1 96.31 198 VAL B C 1
ATOM 7031 O O . VAL B 1 198 ? -8.539 -10.359 -5.426 1 96.31 198 VAL B O 1
ATOM 7034 N N . ARG B 1 199 ? -8.438 -8.969 -7.18 1 94.88 199 ARG B N 1
ATOM 7035 C CA . ARG B 1 199 ? -9.867 -9.031 -7.484 1 94.88 199 ARG B CA 1
ATOM 7036 C C . ARG B 1 199 ? -10.117 -9.75 -8.805 1 94.88 199 ARG B C 1
ATOM 7038 O O . ARG B 1 199 ? -10.586 -9.148 -9.773 1 94.88 199 ARG B O 1
ATOM 7045 N N . ARG B 1 200 ? -9.82 -11.094 -8.781 1 94.19 200 ARG B N 1
ATOM 7046 C CA . ARG B 1 200 ? -9.828 -11.82 -10.039 1 94.19 200 ARG B CA 1
ATOM 7047 C C . ARG B 1 200 ? -10.562 -13.156 -9.898 1 94.19 200 ARG B C 1
ATOM 7049 O O . ARG B 1 200 ? -10.828 -13.836 -10.891 1 94.19 200 ARG B O 1
ATOM 7056 N N . GLY B 1 201 ? -10.891 -13.508 -8.703 1 95.81 201 GLY B N 1
ATOM 7057 C CA . GLY B 1 201 ? -11.484 -14.812 -8.469 1 95.81 201 GLY B CA 1
ATOM 7058 C C . GLY B 1 201 ? -10.477 -15.945 -8.523 1 95.81 201 GLY B C 1
ATOM 7059 O O . GLY B 1 201 ? -10.859 -17.125 -8.492 1 95.81 201 GLY B O 1
ATOM 7060 N N . LYS B 1 202 ? -9.281 -15.672 -8.68 1 97.12 202 LYS B N 1
ATOM 7061 C CA . LYS B 1 202 ? -8.07 -16.484 -8.609 1 97.12 202 LYS B CA 1
ATOM 7062 C C . LYS B 1 202 ? -6.852 -15.609 -8.312 1 97.12 202 LYS B C 1
ATOM 7064 O O . LYS B 1 202 ? -6.914 -14.383 -8.43 1 97.12 202 LYS B O 1
ATOM 7069 N N . PRO B 1 203 ? -5.672 -16.188 -7.945 1 96.75 203 PRO B N 1
ATOM 7070 C CA . PRO B 1 203 ? -4.496 -15.344 -7.691 1 96.75 203 PRO B CA 1
ATOM 7071 C C . PRO B 1 203 ? -4.113 -14.492 -8.898 1 96.75 203 PRO B C 1
ATOM 7073 O O . PRO B 1 203 ? -3.816 -13.305 -8.742 1 96.75 203 PRO B O 1
ATOM 7076 N N . GLY B 1 204 ? -4.191 -15.086 -10.148 1 95.69 204 GLY B N 1
ATOM 7077 C CA . GLY B 1 204 ? -3.904 -14.328 -11.359 1 95.69 204 GLY B CA 1
ATOM 7078 C C . GLY B 1 204 ? -2.443 -14.383 -11.766 1 95.69 204 GLY B C 1
ATOM 7079 O O . GLY B 1 204 ? -1.593 -14.82 -10.984 1 95.69 204 GLY B O 1
ATOM 7080 N N . VAL B 1 205 ? -2.135 -13.867 -12.984 1 95.31 205 VAL B N 1
ATOM 7081 C CA . VAL B 1 205 ? -0.799 -13.938 -13.562 1 95.31 205 VAL B CA 1
ATOM 7082 C C . VAL B 1 205 ? 0.104 -12.891 -12.922 1 95.31 205 VAL B C 1
ATOM 7084 O O . VAL B 1 205 ? 1.331 -12.992 -12.984 1 95.31 205 VAL B O 1
ATOM 7087 N N . ASP B 1 206 ? -0.482 -11.898 -12.266 1 94.81 206 ASP B N 1
ATOM 7088 C CA . ASP B 1 206 ? 0.293 -10.875 -11.578 1 94.81 206 ASP B CA 1
ATOM 7089 C C . ASP B 1 206 ? 0.263 -11.086 -10.07 1 94.81 206 ASP B C 1
ATOM 7091 O O . ASP B 1 206 ? 0.539 -10.164 -9.305 1 94.81 206 ASP B O 1
ATOM 7095 N N . SER B 1 207 ? -0.041 -12.227 -9.609 1 95.31 207 SER B N 1
ATOM 7096 C CA . SER B 1 207 ? -0.166 -12.539 -8.195 1 95.31 207 SER B CA 1
ATOM 7097 C C . SER B 1 207 ? 1.146 -12.289 -7.453 1 95.31 207 SER B C 1
ATOM 7099 O O . SER B 1 207 ? 2.221 -12.617 -7.961 1 95.31 207 SER B O 1
ATOM 7101 N N . PRO B 1 208 ? 0.986 -11.758 -6.184 1 95.75 208 PRO B N 1
ATOM 7102 C CA . PRO B 1 208 ? 2.203 -11.828 -5.371 1 95.75 208 PRO B CA 1
ATOM 7103 C C . PRO B 1 208 ? 2.59 -13.266 -5.023 1 95.75 208 PRO B C 1
ATOM 7105 O O . PRO B 1 208 ? 3.775 -13.609 -5.023 1 95.75 208 PRO B O 1
ATOM 7108 N N . TYR B 1 209 ? 1.637 -14.18 -4.902 1 96.75 209 TYR B N 1
ATOM 7109 C CA . TYR B 1 209 ? 1.672 -15.586 -4.508 1 96.75 209 TYR B CA 1
ATOM 7110 C C . TYR B 1 209 ? 2.541 -15.781 -3.271 1 96.75 209 TYR B C 1
ATOM 7112 O O . TYR B 1 209 ? 2.436 -16.797 -2.588 1 96.75 209 TYR B O 1
ATOM 7120 N N . LEU B 1 210 ? 3.486 -14.859 -3.025 1 98.31 210 LEU B N 1
ATOM 7121 C CA . LEU B 1 210 ? 4.379 -14.797 -1.875 1 98.31 210 LEU B CA 1
ATOM 7122 C C . LEU B 1 210 ? 4.793 -13.352 -1.588 1 98.31 210 LEU B C 1
ATOM 7124 O O . LEU B 1 210 ? 5.145 -12.609 -2.508 1 98.31 210 LEU B O 1
ATOM 7128 N N . LEU B 1 211 ? 4.648 -12.922 -0.354 1 98.62 211 LEU B N 1
ATOM 7129 C CA . LEU B 1 211 ? 5.133 -11.625 0.113 1 98.62 211 LEU B CA 1
ATOM 7130 C C . LEU B 1 211 ? 6.23 -11.797 1.158 1 98.62 211 LEU B C 1
ATOM 7132 O O . LEU B 1 211 ? 5.996 -12.383 2.217 1 98.62 211 LEU B O 1
ATOM 7136 N N . ALA B 1 212 ? 7.465 -11.273 0.851 1 98.75 212 ALA B N 1
ATOM 7137 C CA . ALA B 1 212 ? 8.602 -11.43 1.758 1 98.75 212 ALA B CA 1
ATOM 7138 C C . ALA B 1 212 ? 9.141 -10.078 2.199 1 98.75 212 ALA B C 1
ATOM 7140 O O . ALA B 1 212 ? 9.086 -9.102 1.444 1 98.75 212 ALA B O 1
ATOM 7141 N N . VAL B 1 213 ? 9.516 -10.016 3.381 1 98.75 213 VAL B N 1
ATOM 7142 C CA . VAL B 1 213 ? 10.227 -8.875 3.941 1 98.75 213 VAL B CA 1
ATOM 7143 C C . VAL B 1 213 ? 11.508 -9.344 4.617 1 98.75 213 VAL B C 1
ATOM 7145 O O . VAL B 1 213 ? 11.508 -10.344 5.336 1 98.75 213 VAL B O 1
ATOM 7148 N N . GLY B 1 214 ? 12.633 -8.648 4.367 1 98.5 214 GLY B N 1
ATOM 7149 C CA . GLY B 1 214 ? 13.898 -9.109 4.922 1 98.5 214 GLY B CA 1
ATOM 7150 C C . GLY B 1 214 ? 14.859 -7.977 5.227 1 98.5 214 GLY B C 1
ATOM 7151 O O . GLY B 1 214 ? 14.484 -6.805 5.184 1 98.5 214 GLY B O 1
ATOM 7152 N N . THR B 1 215 ? 16.016 -8.352 5.715 1 97.19 215 THR B N 1
ATOM 7153 C CA . THR B 1 215 ? 17.109 -7.406 5.922 1 97.19 215 THR B CA 1
ATOM 7154 C C . THR B 1 215 ? 17.562 -6.801 4.594 1 97.19 215 THR B C 1
ATOM 7156 O O . THR B 1 215 ? 17.297 -7.367 3.527 1 97.19 215 THR B O 1
ATOM 7159 N N . PRO B 1 216 ? 18.188 -5.633 4.637 1 94.25 216 PRO B N 1
ATOM 7160 C CA . PRO B 1 216 ? 18.594 -4.984 3.387 1 94.25 216 PRO B CA 1
ATOM 7161 C C . PRO B 1 216 ? 19.484 -5.871 2.521 1 94.25 216 PRO B C 1
ATOM 7163 O O . PRO B 1 216 ? 20.469 -6.422 3.012 1 94.25 216 PRO B O 1
ATOM 7166 N N . GLY B 1 217 ? 19.078 -6.059 1.287 1 93.88 217 GLY B N 1
ATOM 7167 C CA . GLY B 1 217 ? 19.906 -6.754 0.322 1 93.88 217 GLY B CA 1
ATOM 7168 C C . GLY B 1 217 ? 19.828 -8.266 0.44 1 93.88 217 GLY B C 1
ATOM 7169 O O . GLY B 1 217 ? 20.656 -8.984 -0.114 1 93.88 217 GLY B O 1
ATOM 7170 N N . PHE B 1 218 ? 18.797 -8.766 1.186 1 96.69 218 PHE B N 1
ATOM 7171 C CA . PHE B 1 218 ? 18.688 -10.219 1.275 1 96.69 218 PHE B CA 1
ATOM 7172 C C . PHE B 1 218 ? 18.594 -10.844 -0.112 1 96.69 218 PHE B C 1
ATOM 7174 O O . PHE B 1 218 ? 18 -10.258 -1.021 1 96.69 218 PHE B O 1
ATOM 7181 N N . GLY B 1 219 ? 19.281 -12.047 -0.28 1 96.19 219 GLY B N 1
ATOM 7182 C CA . GLY B 1 219 ? 19.359 -12.75 -1.548 1 96.19 219 GLY B CA 1
ATOM 7183 C C . GLY B 1 219 ? 18.812 -14.164 -1.48 1 96.19 219 GLY B C 1
ATOM 7184 O O . GLY B 1 219 ? 17.875 -14.438 -0.722 1 96.19 219 GLY B O 1
ATOM 7185 N N . ASN B 1 220 ? 19.312 -15 -2.348 1 96.5 220 ASN B N 1
ATOM 7186 C CA . ASN B 1 220 ? 18.906 -16.406 -2.35 1 96.5 220 ASN B CA 1
ATOM 7187 C C . ASN B 1 220 ? 19.516 -17.156 -1.164 1 96.5 220 ASN B C 1
ATOM 7189 O O . ASN B 1 220 ? 18.844 -17.984 -0.555 1 96.5 220 ASN B O 1
ATOM 7193 N N . ARG B 1 221 ? 20.781 -16.844 -0.863 1 93.31 221 ARG B N 1
ATOM 7194 C CA . ARG B 1 221 ? 21.516 -17.625 0.13 1 93.31 221 ARG B CA 1
ATOM 7195 C C . ARG B 1 221 ? 21.844 -16.766 1.356 1 93.31 221 ARG B C 1
ATOM 7197 O O . ARG B 1 221 ? 22.422 -17.266 2.326 1 93.31 221 ARG B O 1
ATOM 7204 N N . SER B 1 222 ? 21.453 -15.57 1.31 1 94.25 222 SER B N 1
ATOM 7205 C CA . SER B 1 222 ? 21.906 -14.664 2.363 1 94.25 222 SER B CA 1
ATOM 7206 C C . SER B 1 222 ? 20.75 -13.789 2.852 1 94.25 222 SER B C 1
ATOM 7208 O O . SER B 1 222 ? 19.812 -13.5 2.098 1 94.25 222 SER B O 1
ATOM 7210 N N . GLY B 1 223 ? 20.938 -13.328 4.156 1 96.12 223 GLY B N 1
ATOM 7211 C CA . GLY B 1 223 ? 19.969 -12.43 4.77 1 96.12 223 GLY B CA 1
ATOM 7212 C C . GLY B 1 223 ? 18.891 -13.164 5.559 1 96.12 223 GLY B C 1
ATOM 7213 O O . GLY B 1 223 ? 18.734 -14.375 5.414 1 96.12 223 GLY B O 1
ATOM 7214 N N . GLU B 1 224 ? 18.266 -12.422 6.449 1 97.88 224 GLU B N 1
ATOM 7215 C CA . GLU B 1 224 ? 17.109 -12.883 7.199 1 97.88 224 GLU B CA 1
ATOM 7216 C C . GLU B 1 224 ? 15.812 -12.469 6.516 1 97.88 224 GLU B C 1
ATOM 7218 O O . GLU B 1 224 ? 15.656 -11.312 6.109 1 97.88 224 GLU B O 1
ATOM 7223 N N . VAL B 1 225 ? 14.938 -13.461 6.328 1 98.62 225 VAL B N 1
ATOM 7224 C CA . VAL B 1 225 ? 13.734 -13.203 5.539 1 98.62 225 VAL B CA 1
ATOM 7225 C C . VAL B 1 225 ? 12.508 -13.719 6.285 1 98.62 225 VAL B C 1
ATOM 7227 O O . VAL B 1 225 ? 12.539 -14.805 6.867 1 98.62 225 VAL B O 1
ATOM 7230 N N . TRP B 1 226 ? 11.461 -12.906 6.379 1 98.81 226 TRP B N 1
ATOM 7231 C CA . TRP B 1 226 ? 10.102 -13.281 6.766 1 98.81 226 TRP B CA 1
ATOM 7232 C C . TRP B 1 226 ? 9.172 -13.289 5.559 1 98.81 226 TRP B C 1
ATOM 7234 O O . TRP B 1 226 ? 9.195 -12.359 4.746 1 98.81 226 TRP B O 1
ATOM 7244 N N . ALA B 1 227 ? 8.344 -14.352 5.445 1 98.81 227 ALA B N 1
ATOM 7245 C CA . ALA B 1 227 ? 7.473 -14.43 4.277 1 98.81 227 ALA B CA 1
ATOM 7246 C C . ALA B 1 227 ? 6.066 -14.883 4.672 1 98.81 227 ALA B C 1
ATOM 7248 O O . ALA B 1 227 ? 5.879 -15.531 5.703 1 98.81 227 ALA B O 1
ATOM 7249 N N . ALA B 1 228 ? 5.066 -14.469 3.877 1 98.81 228 ALA B N 1
ATOM 7250 C CA . ALA B 1 228 ? 3.674 -14.883 4.043 1 98.81 228 ALA B CA 1
ATOM 7251 C C . ALA B 1 228 ? 3.088 -15.375 2.723 1 98.81 228 ALA B C 1
ATOM 7253 O O . ALA B 1 228 ? 3.373 -14.812 1.661 1 98.81 228 ALA B O 1
ATOM 7254 N N . HIS B 1 229 ? 2.309 -16.406 2.762 1 98.81 229 HIS B N 1
ATOM 7255 C CA . HIS B 1 229 ? 1.544 -16.938 1.644 1 98.81 229 HIS B CA 1
ATOM 7256 C C . HIS B 1 229 ? 0.082 -17.156 2.025 1 98.81 229 HIS B C 1
ATOM 7258 O O . HIS B 1 229 ? -0.216 -17.844 3.006 1 98.81 229 HIS B O 1
ATOM 7264 N N . VAL B 1 230 ? -0.836 -16.516 1.302 1 98.75 230 VAL B N 1
ATOM 7265 C CA . VAL B 1 230 ? -2.266 -16.766 1.469 1 98.75 230 VAL B CA 1
ATOM 7266 C C . VAL B 1 230 ? -2.68 -17.984 0.665 1 98.75 230 VAL B C 1
ATOM 7268 O O . VAL B 1 230 ? -2.814 -17.922 -0.56 1 98.75 230 VAL B O 1
ATOM 7271 N N . ALA B 1 231 ? -2.912 -19.094 1.339 1 98.69 231 ALA B N 1
ATOM 7272 C CA . ALA B 1 231 ? -3.254 -20.344 0.675 1 98.69 231 ALA B CA 1
ATOM 7273 C C . ALA B 1 231 ? -4.719 -20.359 0.251 1 98.69 231 ALA B C 1
ATOM 7275 O O . ALA B 1 231 ? -5.535 -21.078 0.837 1 98.69 231 ALA B O 1
ATOM 7276 N N . TRP B 1 232 ? -5.027 -19.594 -0.812 1 98.62 232 TRP B N 1
ATOM 7277 C CA . TRP B 1 232 ? -6.398 -19.359 -1.259 1 98.62 232 TRP B CA 1
ATOM 7278 C C . TRP B 1 232 ? -6.445 -19.109 -2.762 1 98.62 232 TRP B C 1
ATOM 7280 O O . TRP B 1 232 ? -5.566 -18.438 -3.309 1 98.62 232 TRP B O 1
ATOM 7290 N N . SER B 1 233 ? -7.5 -19.672 -3.406 1 98.69 233 SER B N 1
ATOM 7291 C CA . SER B 1 233 ? -7.574 -19.562 -4.859 1 98.69 233 SER B CA 1
ATOM 7292 C C . SER B 1 233 ? -8.656 -18.578 -5.293 1 98.69 233 SER B C 1
ATOM 7294 O O . SER B 1 233 ? -9.148 -18.656 -6.422 1 98.69 233 SER B O 1
ATOM 7296 N N . GLY B 1 234 ? -9.195 -17.734 -4.43 1 98.06 234 GLY B N 1
ATOM 7297 C CA . GLY B 1 234 ? -10.125 -16.656 -4.734 1 98.06 234 GLY B CA 1
ATOM 7298 C C . GLY B 1 234 ? -9.508 -15.281 -4.605 1 98.06 234 GLY B C 1
ATOM 7299 O O . GLY B 1 234 ? -8.328 -15.094 -4.918 1 98.06 234 GLY B O 1
ATOM 7300 N N . ASP B 1 235 ? -10.359 -14.289 -4.242 1 97.88 235 ASP B N 1
ATOM 7301 C CA . ASP B 1 235 ? -9.859 -12.93 -4.027 1 97.88 235 ASP B CA 1
ATOM 7302 C C . ASP B 1 235 ? -8.984 -12.867 -2.775 1 97.88 235 ASP B C 1
ATOM 7304 O O . ASP B 1 235 ? -9.32 -13.469 -1.75 1 97.88 235 ASP B O 1
ATOM 7308 N N . GLN B 1 236 ? -7.863 -12.172 -2.906 1 98.38 236 GLN B N 1
ATOM 7309 C CA . GLN B 1 236 ? -6.879 -12.156 -1.831 1 98.38 236 GLN B CA 1
ATOM 7310 C C . GLN B 1 236 ? -6.461 -10.727 -1.482 1 98.38 236 GLN B C 1
ATOM 7312 O O . GLN B 1 236 ? -6.535 -9.836 -2.324 1 98.38 236 GLN B O 1
ATOM 7317 N N . ARG B 1 237 ? -6.109 -10.602 -0.29 1 97.69 237 ARG B N 1
ATOM 7318 C CA . ARG B 1 237 ? -5.43 -9.391 0.149 1 97.69 237 ARG B CA 1
ATOM 7319 C C . ARG B 1 237 ? -4.113 -9.719 0.843 1 97.69 237 ARG B C 1
ATOM 7321 O O . ARG B 1 237 ? -4.062 -10.602 1.705 1 97.69 237 ARG B O 1
ATOM 7328 N N . TRP B 1 238 ? -3.018 -9.031 0.495 1 98.38 238 TRP B N 1
ATOM 7329 C CA . TRP B 1 238 ? -1.688 -9.109 1.09 1 98.38 238 TRP B CA 1
ATOM 7330 C C . TRP B 1 238 ? -1.258 -7.758 1.644 1 98.38 238 TRP B C 1
ATOM 7332 O O . TRP B 1 238 ? -1.563 -6.715 1.059 1 98.38 238 TRP B O 1
ATOM 7342 N N . ILE B 1 239 ? -0.498 -7.863 2.807 1 98.44 239 ILE B N 1
ATOM 7343 C CA . ILE B 1 239 ? -0.166 -6.562 3.375 1 98.44 239 ILE B CA 1
ATOM 7344 C C . ILE B 1 239 ? 1.16 -6.652 4.129 1 98.44 239 ILE B C 1
ATOM 7346 O O . ILE B 1 239 ? 1.426 -7.641 4.816 1 98.44 239 ILE B O 1
ATOM 7350 N N . ALA B 1 240 ? 2.053 -5.723 3.949 1 98.75 240 ALA B N 1
ATOM 7351 C CA . ALA B 1 240 ? 3.162 -5.324 4.812 1 98.75 240 ALA B CA 1
ATOM 7352 C C . ALA B 1 240 ? 3.004 -3.879 5.277 1 98.75 240 ALA B C 1
ATOM 7354 O O . ALA B 1 240 ? 2.967 -2.957 4.457 1 98.75 240 ALA B O 1
ATOM 7355 N N . GLN B 1 241 ? 2.877 -3.713 6.574 1 98.38 241 GLN B N 1
ATOM 7356 C CA . GLN B 1 241 ? 2.512 -2.393 7.078 1 98.38 241 GLN B CA 1
ATOM 7357 C C . GLN B 1 241 ? 3.41 -1.979 8.242 1 98.38 241 GLN B C 1
ATOM 7359 O O . GLN B 1 241 ? 3.658 -2.77 9.156 1 98.38 241 GLN B O 1
ATOM 7364 N N . ARG B 1 242 ? 3.906 -0.821 8.164 1 97.31 242 ARG B N 1
ATOM 7365 C CA . ARG B 1 242 ? 4.652 -0.179 9.242 1 97.31 242 ARG B CA 1
ATOM 7366 C C . ARG B 1 242 ? 3.953 1.092 9.711 1 97.31 242 ARG B C 1
ATOM 7368 O O . ARG B 1 242 ? 3.426 1.853 8.898 1 97.31 242 ARG B O 1
ATOM 7375 N N . LEU B 1 243 ? 3.818 1.239 11 1 93.25 243 LEU B N 1
ATOM 7376 C CA . LEU B 1 243 ? 3.301 2.459 11.617 1 93.25 243 LEU B CA 1
ATOM 7377 C C . LEU B 1 243 ? 4.398 3.191 12.375 1 93.25 243 LEU B C 1
ATOM 7379 O O . LEU B 1 243 ? 5.336 2.566 12.883 1 93.25 243 LEU B O 1
ATOM 7383 N N . HIS B 1 244 ? 4.242 4.477 12.484 1 91.06 244 HIS B N 1
ATOM 7384 C CA . HIS B 1 244 ? 5.246 5.246 13.211 1 91.06 244 HIS B CA 1
ATOM 7385 C C . HIS B 1 244 ? 5.367 4.77 14.656 1 91.06 244 HIS B C 1
ATOM 7387 O O . HIS B 1 244 ? 6.453 4.797 15.234 1 91.06 244 HIS B O 1
ATOM 7393 N N . GLU B 1 245 ? 4.227 4.348 15.188 1 90.44 245 GLU B N 1
ATOM 7394 C CA . GLU B 1 245 ? 4.25 3.904 16.578 1 90.44 245 GLU B CA 1
ATOM 7395 C C . GLU B 1 245 ? 4.711 2.455 16.688 1 90.44 245 GLU B C 1
ATOM 7397 O O . GLU B 1 245 ? 4.891 1.938 17.797 1 90.44 245 GLU B O 1
ATOM 7402 N N . GLY B 1 246 ? 4.832 1.793 15.625 1 89.75 246 GLY B N 1
ATOM 7403 C CA . GLY B 1 246 ? 5.285 0.41 15.633 1 89.75 246 GLY B CA 1
ATOM 7404 C C . GLY B 1 246 ? 4.164 -0.58 15.891 1 89.75 246 GLY B C 1
ATOM 7405 O O . GLY B 1 246 ? 2.984 -0.226 15.812 1 89.75 246 GLY B O 1
ATOM 7406 N N . ALA B 1 247 ? 4.523 -1.825 16.031 1 92.12 247 ALA B N 1
ATOM 7407 C CA . ALA B 1 247 ? 3.643 -2.934 16.375 1 92.12 247 ALA B CA 1
ATOM 7408 C C . ALA B 1 247 ? 4.02 -3.525 17.734 1 92.12 247 ALA B C 1
ATOM 7410 O O . ALA B 1 247 ? 4.445 -4.68 17.812 1 92.12 247 ALA B O 1
ATOM 7411 N N . GLY B 1 248 ? 3.719 -2.725 18.766 1 89.81 248 GLY B N 1
ATOM 7412 C CA . GLY B 1 248 ? 4.246 -3.086 20.078 1 89.81 248 GLY B CA 1
ATOM 7413 C C . GLY B 1 248 ? 5.762 -3.045 20.141 1 89.81 248 GLY B C 1
ATOM 7414 O O . GLY B 1 248 ? 6.375 -2.041 19.781 1 89.81 248 GLY B O 1
ATOM 7415 N N . ALA B 1 249 ? 6.254 -4.184 20.625 1 88.44 249 ALA B N 1
ATOM 7416 C CA . ALA B 1 249 ? 7.707 -4.285 20.703 1 88.44 249 ALA B CA 1
ATOM 7417 C C . ALA B 1 249 ? 8.328 -4.52 19.328 1 88.44 249 ALA B C 1
ATOM 7419 O O . ALA B 1 249 ? 9.547 -4.457 19.172 1 88.44 249 ALA B O 1
ATOM 7420 N N . HIS B 1 250 ? 7.488 -4.691 18.344 1 93.19 250 HIS B N 1
ATOM 7421 C CA . HIS B 1 250 ? 7.941 -4.922 16.969 1 93.19 250 HIS B CA 1
ATOM 7422 C C . HIS B 1 250 ? 7.766 -3.67 16.109 1 93.19 250 HIS B C 1
ATOM 7424 O O . HIS B 1 250 ? 7.246 -2.658 16.594 1 93.19 250 HIS B O 1
ATOM 7430 N N . ALA B 1 251 ? 8.242 -3.773 14.867 1 92.62 251 ALA B N 1
ATOM 7431 C CA . ALA B 1 251 ? 8.312 -2.568 14.039 1 92.62 251 ALA B CA 1
ATOM 7432 C C . ALA B 1 251 ? 7.172 -2.529 13.023 1 92.62 251 ALA B C 1
ATOM 7434 O O . ALA B 1 251 ? 6.711 -1.451 12.641 1 92.62 251 ALA B O 1
ATOM 7435 N N . ALA B 1 252 ? 6.762 -3.643 12.555 1 97.56 252 ALA B N 1
ATOM 7436 C CA . ALA B 1 252 ? 5.801 -3.74 11.461 1 97.56 252 ALA B CA 1
ATOM 7437 C C . ALA B 1 252 ? 5.039 -5.062 11.516 1 97.56 252 ALA B C 1
ATOM 7439 O O . ALA B 1 252 ? 5.246 -5.867 12.422 1 97.56 252 ALA B O 1
ATOM 7440 N N . VAL B 1 253 ? 4.062 -5.195 10.602 1 98.25 253 VAL B N 1
ATOM 7441 C CA . VAL B 1 253 ? 3.324 -6.453 10.508 1 98.25 253 VAL B CA 1
ATOM 7442 C C . VAL B 1 253 ? 3.33 -6.945 9.062 1 98.25 253 VAL B C 1
ATOM 7444 O O . VAL B 1 253 ? 3.484 -6.152 8.133 1 98.25 253 VAL B O 1
ATOM 7447 N N . LEU B 1 254 ? 3.225 -8.219 8.938 1 98.5 254 LEU B N 1
ATOM 7448 C CA . LEU B 1 254 ? 3.139 -8.953 7.68 1 98.5 254 LEU B CA 1
ATOM 7449 C C . LEU B 1 254 ? 1.966 -9.93 7.699 1 98.5 254 LEU B C 1
ATOM 7451 O O . LEU B 1 254 ? 1.722 -10.594 8.711 1 98.5 254 LEU B O 1
ATOM 7455 N N . GLY B 1 255 ? 1.189 -9.938 6.621 1 98.06 255 GLY B N 1
ATOM 7456 C CA . GLY B 1 255 ? 0.146 -10.953 6.582 1 98.06 255 GLY B CA 1
ATOM 7457 C C . GLY B 1 255 ? -0.794 -10.797 5.402 1 98.06 255 GLY B C 1
ATOM 7458 O O . GLY B 1 255 ? -0.382 -10.359 4.328 1 98.06 255 GLY B O 1
ATOM 7459 N N . GLY B 1 256 ? -1.979 -11.375 5.578 1 98 256 GLY B N 1
ATOM 7460 C CA . GLY B 1 256 ? -2.984 -11.375 4.527 1 98 256 GLY B CA 1
ATOM 7461 C C . GLY B 1 256 ? -4.203 -12.211 4.871 1 98 256 GLY B C 1
ATOM 7462 O O . GLY B 1 256 ? -4.406 -12.578 6.027 1 98 256 GLY B O 1
ATOM 7463 N N . GLY B 1 257 ? -5.074 -12.359 3.949 1 98.5 257 GLY B N 1
ATOM 7464 C CA . GLY B 1 257 ? -6.301 -13.133 4.043 1 98.5 257 GLY B CA 1
ATOM 7465 C C . GLY B 1 257 ? -7.16 -13.039 2.795 1 98.5 257 GLY B C 1
ATOM 7466 O O . GLY B 1 257 ? -6.664 -12.711 1.716 1 98.5 257 GLY B O 1
ATOM 7467 N N . GLU B 1 258 ? -8.367 -13.523 2.934 1 98.62 258 GLU B N 1
ATOM 7468 C CA . GLU B 1 258 ? -9.344 -13.422 1.851 1 98.62 258 GLU B CA 1
ATOM 7469 C C . GLU B 1 258 ? -9.852 -11.992 1.697 1 98.62 258 GLU B C 1
ATOM 7471 O O . GLU B 1 258 ? -10.125 -11.312 2.691 1 98.62 258 GLU B O 1
ATOM 7476 N N . LEU B 1 259 ? -9.82 -11.492 0.477 1 98.12 259 LEU B N 1
ATOM 7477 C CA . LEU B 1 259 ? -10.5 -10.234 0.183 1 98.12 259 LEU B CA 1
ATOM 7478 C C . LEU B 1 259 ? -11.984 -10.461 -0.052 1 98.12 259 LEU B C 1
ATOM 7480 O O . LEU B 1 259 ? -12.375 -11.141 -1.005 1 98.12 259 LEU B O 1
ATOM 7484 N N . LEU B 1 260 ? -12.828 -9.938 0.813 1 97.69 260 LEU B N 1
ATOM 7485 C CA . LEU B 1 260 ? -14.281 -10.07 0.69 1 97.69 260 LEU B CA 1
ATOM 7486 C C . LEU B 1 260 ? -14.883 -8.852 0.013 1 97.69 260 LEU B C 1
ATOM 7488 O O . LEU B 1 260 ? -14.539 -7.715 0.348 1 97.69 260 LEU B O 1
ATOM 7492 N N . ARG B 1 261 ? -15.742 -9.125 -0.946 1 95.81 261 ARG B N 1
ATOM 7493 C CA . ARG B 1 261 ? -16.547 -8.039 -1.487 1 95.81 261 ARG B CA 1
ATOM 7494 C C . ARG B 1 261 ? -17.547 -7.527 -0.453 1 95.81 261 ARG B C 1
ATOM 7496 O O . ARG B 1 261 ? -17.891 -8.25 0.481 1 95.81 261 ARG B O 1
ATOM 7503 N N . SER B 1 262 ? -17.953 -6.277 -0.628 1 95 262 SER B N 1
ATOM 7504 C CA . SER B 1 262 ? -18.938 -5.723 0.284 1 95 262 SER B CA 1
ATOM 7505 C C . SER B 1 262 ? -20.188 -6.609 0.354 1 95 262 SER B C 1
ATOM 7507 O O . SER B 1 262 ? -20.75 -6.969 -0.677 1 95 262 SER B O 1
ATOM 7509 N N . GLY B 1 263 ? -20.531 -7.016 1.531 1 95.44 263 GLY B N 1
ATOM 7510 C CA . GLY B 1 263 ? -21.75 -7.781 1.757 1 95.44 263 GLY B CA 1
ATOM 7511 C C . GLY B 1 263 ? -21.609 -9.242 1.381 1 95.44 263 GLY B C 1
ATOM 7512 O O . GLY B 1 263 ? -22.594 -9.992 1.405 1 95.44 263 GLY B O 1
ATOM 7513 N N . GLU B 1 264 ? -20.438 -9.75 1.042 1 97.06 264 GLU B N 1
ATOM 7514 C CA . GLU B 1 264 ? -20.281 -11.117 0.558 1 97.06 264 GLU B CA 1
ATOM 7515 C C . GLU B 1 264 ? -20.484 -12.133 1.679 1 97.06 264 GLU B C 1
ATOM 7517 O O . GLU B 1 264 ? -21.062 -13.195 1.458 1 97.06 264 GLU B O 1
ATOM 7522 N N . VAL B 1 265 ? -20 -11.82 2.887 1 98.06 265 VAL B N 1
ATOM 7523 C CA . VAL B 1 265 ? -20.156 -12.711 4.031 1 98.06 265 VAL B CA 1
ATOM 7524 C C . VAL B 1 265 ? -21.047 -12.047 5.078 1 98.06 265 VAL B C 1
ATOM 7526 O O . VAL B 1 265 ? -20.672 -11.039 5.684 1 98.06 265 VAL B O 1
ATOM 7529 N N . ARG B 1 266 ? -22.188 -12.516 5.191 1 96.88 266 ARG B N 1
ATOM 7530 C CA . ARG B 1 266 ? -23.188 -12.102 6.172 1 96.88 266 ARG B CA 1
ATOM 7531 C C . ARG B 1 266 ? -23.609 -13.273 7.055 1 96.88 266 ARG B C 1
ATOM 7533 O O . ARG B 1 266 ? -24.172 -14.258 6.562 1 96.88 266 ARG B O 1
ATOM 7540 N N . LEU B 1 267 ? -23.328 -13.172 8.312 1 97.88 267 LEU B N 1
ATOM 7541 C CA . LEU B 1 267 ? -23.484 -14.312 9.211 1 97.88 267 LEU B CA 1
ATOM 7542 C C . LEU B 1 267 ? -24.766 -14.172 10.039 1 97.88 267 LEU B C 1
ATOM 7544 O O . LEU B 1 267 ? -24.859 -13.305 10.914 1 97.88 267 LEU B O 1
ATOM 7548 N N . ALA B 1 268 ? -25.75 -14.969 9.734 1 96.56 268 ALA B N 1
ATOM 7549 C CA . ALA B 1 268 ? -26.906 -15.117 10.609 1 96.56 268 ALA B CA 1
ATOM 7550 C C . ALA B 1 268 ? -26.547 -15.914 11.867 1 96.56 268 ALA B C 1
ATOM 7552 O O . ALA B 1 268 ? -25.422 -16.391 12.008 1 96.56 268 ALA B O 1
ATOM 7553 N N . ALA B 1 269 ? -27.547 -15.992 12.766 1 96.38 269 ALA B N 1
ATOM 7554 C CA . ALA B 1 269 ? -27.312 -16.719 14.016 1 96.38 269 ALA B CA 1
ATOM 7555 C C . ALA B 1 269 ? -26.75 -18.109 13.75 1 96.38 269 ALA B C 1
ATOM 7557 O O . ALA B 1 269 ? -27.25 -18.828 12.883 1 96.38 269 ALA B O 1
ATOM 7558 N N . ARG B 1 270 ? -25.656 -18.406 14.328 1 96.38 270 ARG B N 1
ATOM 7559 C CA . ARG B 1 270 ? -25 -19.719 14.359 1 96.38 270 ARG B CA 1
ATOM 7560 C C . ARG B 1 270 ? -24.234 -19.969 13.062 1 96.38 270 ARG B C 1
ATOM 7562 O O . ARG B 1 270 ? -23.562 -21 12.922 1 96.38 270 ARG B O 1
ATOM 7569 N N . GLU B 1 271 ? -24.266 -19.047 12.109 1 97.44 271 GLU B N 1
ATOM 7570 C CA . GLU B 1 271 ? -23.469 -19.219 10.898 1 97.44 271 GLU B CA 1
ATOM 7571 C C . GLU B 1 271 ? -22 -18.875 11.133 1 97.44 271 GLU B C 1
ATOM 7573 O O . GLU B 1 271 ? -21.688 -18.094 12.031 1 97.44 271 GLU B O 1
ATOM 7578 N N . SER B 1 272 ? -21.109 -19.5 10.367 1 98.19 272 SER B N 1
ATOM 7579 C CA . SER B 1 272 ? -19.672 -19.328 10.57 1 98.19 272 SER B CA 1
ATOM 7580 C C . SER B 1 272 ? -18.969 -19 9.258 1 98.19 272 SER B C 1
ATOM 7582 O O . SER B 1 272 ? -19.453 -19.328 8.18 1 98.19 272 SER B O 1
ATOM 7584 N N . TYR B 1 273 ? -17.953 -18.328 9.32 1 98.5 273 TYR B N 1
ATOM 7585 C CA . TYR B 1 273 ? -16.953 -18.062 8.281 1 98.5 273 TYR B CA 1
ATOM 7586 C C . TYR B 1 273 ? -15.578 -18.562 8.719 1 98.5 273 TYR B C 1
ATOM 7588 O O . TYR B 1 273 ? -15.109 -18.219 9.805 1 98.5 273 TYR B O 1
ATOM 7596 N N . THR B 1 274 ? -14.945 -19.359 7.926 1 98.69 274 THR B N 1
ATOM 7597 C CA . THR B 1 274 ? -13.562 -19.766 8.156 1 98.69 274 THR B CA 1
ATOM 7598 C C . THR B 1 274 ? -12.633 -19.141 7.125 1 98.69 274 THR B C 1
ATOM 7600 O O . THR B 1 274 ? -12.797 -19.359 5.922 1 98.69 274 THR B O 1
ATOM 7603 N N . ALA B 1 275 ? -11.727 -18.312 7.57 1 98.5 275 ALA B N 1
ATOM 7604 C CA . ALA B 1 275 ? -10.734 -17.703 6.691 1 98.5 275 ALA B CA 1
ATOM 7605 C C . ALA B 1 275 ? -9.773 -18.75 6.137 1 98.5 275 ALA B C 1
ATOM 7607 O O . ALA B 1 275 ? -9.57 -19.812 6.746 1 98.5 275 ALA B O 1
ATOM 7608 N N . PRO B 1 276 ? -9.219 -18.531 4.91 1 98 276 PRO B N 1
ATOM 7609 C CA . PRO B 1 276 ? -8.188 -19.438 4.418 1 98 276 PRO B CA 1
ATOM 7610 C C . PRO B 1 276 ? -6.945 -19.469 5.305 1 98 276 PRO B C 1
ATOM 7612 O O . PRO B 1 276 ? -6.707 -18.531 6.066 1 98 276 PRO B O 1
ATOM 7615 N N . ASP B 1 277 ? -6.152 -20.531 5.176 1 98.44 277 ASP B N 1
ATOM 7616 C CA . ASP B 1 277 ? -4.863 -20.609 5.859 1 98.44 277 ASP B CA 1
ATOM 7617 C C . ASP B 1 277 ? -3.908 -19.531 5.348 1 98.44 277 ASP B C 1
ATOM 7619 O O . ASP B 1 277 ? -3.787 -19.328 4.137 1 98.44 277 ASP B O 1
ATOM 7623 N N . VAL B 1 278 ? -3.389 -18.875 6.195 1 98.81 278 VAL B N 1
ATOM 7624 C CA . VAL B 1 278 ? -2.223 -18.062 5.859 1 98.81 278 VAL B CA 1
ATOM 7625 C C . VAL B 1 278 ? -0.96 -18.703 6.422 1 98.81 278 VAL B C 1
ATOM 7627 O O . VAL B 1 278 ? -0.909 -19.062 7.602 1 98.81 278 VAL B O 1
ATOM 7630 N N . LEU B 1 279 ? 0.031 -18.906 5.582 1 98.88 279 LEU B N 1
ATOM 7631 C CA . LEU B 1 279 ? 1.282 -19.562 5.945 1 98.88 279 LEU B CA 1
ATOM 7632 C C . LEU B 1 279 ? 2.414 -18.547 6.07 1 98.88 279 LEU B C 1
ATOM 7634 O O . LEU B 1 279 ? 2.559 -17.656 5.227 1 98.88 279 LEU B O 1
ATOM 7638 N N . PHE B 1 280 ? 3.109 -18.688 7.152 1 98.88 280 PHE B N 1
ATOM 7639 C CA . PHE B 1 280 ? 4.242 -17.812 7.438 1 98.88 280 PHE B CA 1
ATOM 7640 C C . PHE B 1 280 ? 5.531 -18.625 7.543 1 98.88 280 PHE B C 1
ATOM 7642 O O . PHE B 1 280 ? 5.535 -19.734 8.078 1 98.88 280 PHE B O 1
ATOM 7649 N N . ALA B 1 281 ? 6.637 -18.062 7.027 1 98.81 281 ALA B N 1
ATOM 7650 C CA . ALA B 1 281 ? 7.938 -18.719 7.113 1 98.81 281 ALA B CA 1
ATOM 7651 C C . ALA B 1 281 ? 9.031 -17.719 7.457 1 98.81 281 ALA B C 1
ATOM 7653 O O . ALA B 1 281 ? 8.945 -16.547 7.105 1 98.81 281 ALA B O 1
ATOM 7654 N N . TRP B 1 282 ? 10.008 -18.172 8.148 1 98.69 282 TRP B N 1
ATOM 7655 C CA . TRP B 1 282 ? 11.203 -17.406 8.5 1 98.69 282 TRP B CA 1
ATOM 7656 C C . TRP B 1 282 ? 12.461 -18.188 8.109 1 98.69 282 TRP B C 1
ATOM 7658 O O . TRP B 1 282 ? 12.5 -19.406 8.203 1 98.69 282 TRP B O 1
ATOM 7668 N N . SER B 1 283 ? 13.492 -17.438 7.625 1 98.44 283 SER B N 1
ATOM 7669 C CA . SER B 1 283 ? 14.781 -18.062 7.336 1 98.44 283 SER B CA 1
ATOM 7670 C C . SER B 1 283 ? 15.922 -17.078 7.535 1 98.44 283 SER B C 1
ATOM 7672 O O . SER B 1 283 ? 15.797 -15.898 7.223 1 98.44 283 SER B O 1
ATOM 7674 N N . ASP B 1 284 ? 17.016 -17.547 8.07 1 96.88 284 ASP B N 1
ATOM 7675 C CA . ASP B 1 284 ? 18.25 -16.766 8.109 1 96.88 284 ASP B CA 1
ATOM 7676 C C . ASP B 1 284 ? 19.188 -17.156 6.977 1 96.88 284 ASP B C 1
ATOM 7678 O O . ASP B 1 284 ? 20.375 -16.812 7 1 96.88 284 ASP B O 1
ATOM 7682 N N . ALA B 1 285 ? 18.641 -17.969 6.062 1 96.75 285 ALA B N 1
ATOM 7683 C CA . ALA B 1 285 ? 19.406 -18.422 4.918 1 96.75 285 ALA B CA 1
ATOM 7684 C C . ALA B 1 285 ? 18.797 -17.938 3.607 1 96.75 285 ALA B C 1
ATOM 7686 O O . ALA B 1 285 ? 18.75 -18.688 2.623 1 96.75 285 ALA B O 1
ATOM 7687 N N . GLY B 1 286 ? 18.266 -16.766 3.635 1 97.44 286 GLY B N 1
ATOM 7688 C CA . GLY B 1 286 ? 17.734 -16.125 2.439 1 97.44 286 GLY B CA 1
ATOM 7689 C C . GLY B 1 286 ? 16.5 -16.797 1.887 1 97.44 286 GLY B C 1
ATOM 7690 O O . GLY B 1 286 ? 15.781 -17.484 2.621 1 97.44 286 GLY B O 1
ATOM 7691 N N . LEU B 1 287 ? 16.234 -16.578 0.642 1 98.25 287 LEU B N 1
ATOM 7692 C CA . LEU B 1 287 ? 15.039 -17.047 -0.037 1 98.25 287 LEU B CA 1
ATOM 7693 C C . LEU B 1 287 ? 15.086 -18.562 -0.227 1 98.25 287 LEU B C 1
ATOM 7695 O O . LEU B 1 287 ? 14.047 -19.219 -0.221 1 98.25 287 LEU B O 1
ATOM 7699 N N . ASP B 1 288 ? 16.281 -19.141 -0.421 1 97.94 288 ASP B N 1
ATOM 7700 C CA . ASP B 1 288 ? 16.391 -20.594 -0.558 1 97.94 288 ASP B CA 1
ATOM 7701 C C . ASP B 1 288 ? 15.945 -21.297 0.724 1 97.94 288 ASP B C 1
ATOM 7703 O O . ASP B 1 288 ? 15.375 -22.391 0.674 1 97.94 288 ASP B O 1
ATOM 7707 N N . GLY B 1 289 ? 16.297 -20.609 1.869 1 97.94 289 GLY B N 1
ATOM 7708 C CA . GLY B 1 289 ? 15.797 -21.156 3.117 1 97.94 289 GLY B CA 1
ATOM 7709 C C . GLY B 1 289 ? 14.281 -21.156 3.199 1 97.94 289 GLY B C 1
ATOM 7710 O O . GLY B 1 289 ? 13.672 -22.109 3.684 1 97.94 289 GLY B O 1
ATOM 7711 N N . ILE B 1 290 ? 13.68 -20.109 2.793 1 98.56 290 ILE B N 1
ATOM 7712 C CA . ILE B 1 290 ? 12.219 -20.031 2.727 1 98.56 290 ILE B CA 1
ATOM 7713 C C . ILE B 1 290 ? 11.68 -21.125 1.813 1 98.56 290 ILE B C 1
ATOM 7715 O O . ILE B 1 290 ? 10.75 -21.844 2.184 1 98.56 290 ILE B O 1
ATOM 7719 N N . ALA B 1 291 ? 12.25 -21.25 0.656 1 98.31 291 ALA B N 1
ATOM 7720 C CA . ALA B 1 291 ? 11.82 -22.25 -0.324 1 98.31 291 ALA B CA 1
ATOM 7721 C C . ALA B 1 291 ? 11.898 -23.656 0.251 1 98.31 291 ALA B C 1
ATOM 7723 O O . ALA B 1 291 ? 10.969 -24.453 0.098 1 98.31 291 ALA B O 1
ATOM 7724 N N . ASP B 1 292 ? 13.016 -23.922 0.865 1 97.62 292 ASP B N 1
ATOM 7725 C CA . ASP B 1 292 ? 13.227 -25.266 1.42 1 97.62 292 ASP B CA 1
ATOM 7726 C C . ASP B 1 292 ? 12.102 -25.641 2.389 1 97.62 292 ASP B C 1
ATOM 7728 O O . ASP B 1 292 ? 11.625 -26.766 2.387 1 97.62 292 ASP B O 1
ATOM 7732 N N . ARG B 1 293 ? 11.711 -24.734 3.215 1 97.94 293 ARG B N 1
ATOM 7733 C CA . ARG B 1 293 ? 10.656 -25 4.191 1 97.94 293 ARG B CA 1
ATOM 7734 C C . ARG B 1 293 ? 9.328 -25.297 3.498 1 97.94 293 ARG B C 1
ATOM 7736 O O . ARG B 1 293 ? 8.633 -26.25 3.859 1 97.94 293 ARG B O 1
ATOM 7743 N N . PHE B 1 294 ? 8.969 -24.5 2.543 1 98.25 294 PHE B N 1
ATOM 7744 C CA . PHE B 1 294 ? 7.719 -24.734 1.823 1 98.25 294 PHE B CA 1
ATOM 7745 C C . PHE B 1 294 ? 7.777 -26.016 1.021 1 98.25 294 PHE B C 1
ATOM 7747 O O . PHE B 1 294 ? 6.781 -26.734 0.912 1 98.25 294 PHE B O 1
ATOM 7754 N N . HIS B 1 295 ? 8.938 -26.328 0.401 1 97.31 295 HIS B N 1
ATOM 7755 C CA . HIS B 1 295 ? 9.086 -27.562 -0.356 1 97.31 295 HIS B CA 1
ATOM 7756 C C . HIS B 1 295 ? 8.875 -28.781 0.538 1 97.31 295 HIS B C 1
ATOM 7758 O O . HIS B 1 295 ? 8.133 -29.703 0.185 1 97.31 295 HIS B O 1
ATOM 7764 N N . ARG B 1 296 ? 9.531 -28.766 1.655 1 96.38 296 ARG B N 1
ATOM 7765 C CA . ARG B 1 296 ? 9.398 -29.875 2.59 1 96.38 296 ARG B CA 1
ATOM 7766 C C . ARG B 1 296 ? 7.953 -30.031 3.053 1 96.38 296 ARG B C 1
ATOM 7768 O O . ARG B 1 296 ? 7.441 -31.141 3.15 1 96.38 296 ARG B O 1
ATOM 7775 N N . ARG B 1 297 ? 7.324 -28.938 3.291 1 97.12 297 ARG B N 1
ATOM 7776 C CA . ARG B 1 297 ? 5.922 -28.969 3.691 1 97.12 297 ARG B CA 1
ATOM 7777 C C . ARG B 1 297 ? 5.059 -29.594 2.605 1 97.12 297 ARG B C 1
ATOM 7779 O O . ARG B 1 297 ? 4.234 -30.469 2.889 1 97.12 297 ARG B O 1
ATOM 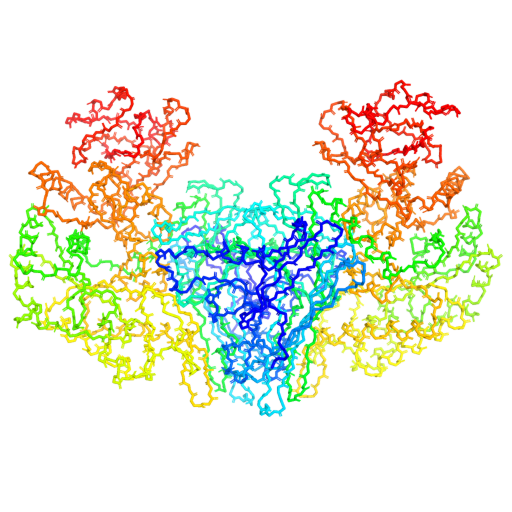7786 N N . THR B 1 298 ? 5.219 -29.094 1.438 1 96.19 298 THR B N 1
ATOM 7787 C CA . THR B 1 298 ? 4.402 -29.562 0.323 1 96.19 298 THR B CA 1
ATOM 7788 C C . THR B 1 298 ? 4.641 -31.047 0.071 1 96.19 298 THR B C 1
ATOM 7790 O O . THR B 1 298 ? 3.689 -31.797 -0.149 1 96.19 298 THR B O 1
ATOM 7793 N N . ARG B 1 299 ? 5.906 -31.516 0.148 1 94.31 299 ARG B N 1
ATOM 7794 C CA . ARG B 1 299 ? 6.246 -32.906 -0.049 1 94.31 299 ARG B CA 1
ATOM 7795 C C . ARG B 1 299 ? 5.652 -33.781 1.055 1 94.31 299 ARG B C 1
ATOM 7797 O O . ARG B 1 299 ? 5.25 -34.938 0.808 1 94.31 299 ARG B O 1
ATOM 7804 N N . ALA B 1 300 ? 5.613 -33.25 2.219 1 91.94 300 ALA B N 1
ATOM 7805 C CA . ALA B 1 300 ? 5.066 -33.969 3.354 1 91.94 300 ALA B CA 1
ATOM 7806 C C . ALA B 1 300 ? 3.547 -34.062 3.262 1 91.94 300 ALA B C 1
ATOM 7808 O O . ALA B 1 300 ? 2.961 -35.094 3.633 1 91.94 300 ALA B O 1
ATOM 7809 N N . ARG B 1 301 ? 2.93 -33.156 2.801 1 88.88 301 ARG B N 1
ATOM 7810 C CA . ARG B 1 301 ? 1.474 -33.094 2.773 1 88.88 301 ARG B CA 1
ATOM 7811 C C . ARG B 1 301 ? 0.902 -33.906 1.627 1 88.88 301 ARG B C 1
ATOM 7813 O O . ARG B 1 301 ? -0.177 -34.5 1.753 1 88.88 301 ARG B O 1
ATOM 7820 N N . ARG B 1 302 ? 1.611 -33.844 0.611 1 82.75 302 ARG B N 1
ATOM 7821 C CA . ARG B 1 302 ? 1.143 -34.594 -0.564 1 82.75 302 ARG B CA 1
ATOM 7822 C C . ARG B 1 302 ? 2.275 -35.375 -1.2 1 82.75 302 ARG B C 1
ATOM 7824 O O . ARG B 1 302 ? 2.752 -35.031 -2.283 1 82.75 302 ARG B O 1
ATOM 7831 N N . PRO B 1 303 ? 2.512 -36.438 -0.542 1 78.75 303 PRO B N 1
ATOM 7832 C CA . PRO B 1 303 ? 3.59 -37.25 -1.12 1 78.75 303 PRO B CA 1
ATOM 7833 C C . PRO B 1 303 ? 3.225 -37.812 -2.48 1 78.75 303 PRO B C 1
ATOM 7835 O O . PRO B 1 303 ? 2.08 -38.25 -2.693 1 78.75 303 PRO B O 1
ATOM 7838 N N . ARG B 1 304 ? 4.02 -37.625 -3.377 1 78.88 304 ARG B N 1
ATOM 7839 C CA . ARG B 1 304 ? 3.801 -38.188 -4.703 1 78.88 304 ARG B CA 1
ATOM 7840 C C . ARG B 1 304 ? 3.977 -39.719 -4.684 1 78.88 304 ARG B C 1
ATOM 7842 O O . ARG B 1 304 ? 4.867 -40.219 -4.008 1 78.88 304 ARG B O 1
ATOM 7849 N N . THR B 1 305 ? 2.947 -40.25 -5.484 1 77.06 305 THR B N 1
ATOM 7850 C CA . THR B 1 305 ? 3.08 -41.688 -5.664 1 77.06 305 THR B CA 1
ATOM 7851 C C . THR B 1 305 ? 3.859 -42.031 -6.938 1 77.06 305 THR B C 1
ATOM 7853 O O . THR B 1 305 ? 3.414 -41.688 -8.039 1 77.06 305 THR B O 1
ATOM 7856 N N . GLY B 1 306 ? 5.125 -42.375 -6.863 1 80.94 306 GLY B N 1
ATOM 7857 C CA . GLY B 1 306 ? 5.91 -42.781 -8.023 1 80.94 306 GLY B CA 1
ATOM 7858 C C . GLY B 1 306 ? 6.645 -41.594 -8.656 1 80.94 306 GLY B C 1
ATOM 7859 O O . GLY B 1 306 ? 6.559 -40.469 -8.18 1 80.94 306 GLY B O 1
ATOM 7860 N N . PRO B 1 307 ? 7.281 -41.906 -9.734 1 88.62 307 PRO B N 1
ATOM 7861 C CA . PRO B 1 307 ? 8.07 -40.875 -10.406 1 88.62 307 PRO B CA 1
ATOM 7862 C C . PRO B 1 307 ? 7.219 -39.938 -11.258 1 88.62 307 PRO B C 1
ATOM 7864 O O . PRO B 1 307 ? 6.168 -40.344 -11.766 1 88.62 307 PRO B O 1
ATOM 7867 N N . GLN B 1 308 ? 7.625 -38.781 -11.352 1 91.62 308 GLN B N 1
ATOM 7868 C CA . GLN B 1 308 ? 6.992 -37.812 -12.258 1 91.62 308 GLN B CA 1
ATOM 7869 C C . GLN B 1 308 ? 7.18 -38.25 -13.711 1 91.62 308 GLN B C 1
ATOM 7871 O O . GLN B 1 308 ? 8.312 -38.344 -14.195 1 91.62 308 GLN B O 1
ATOM 7876 N N . PRO B 1 309 ? 6.066 -38.438 -14.398 1 95.38 309 PRO B N 1
ATOM 7877 C CA . PRO B 1 309 ? 6.215 -38.875 -15.781 1 95.38 309 PRO B CA 1
ATOM 7878 C C . PRO B 1 309 ? 6.695 -37.75 -16.719 1 95.38 309 PRO B C 1
ATOM 7880 O O . PRO B 1 309 ? 6.395 -36.594 -16.484 1 95.38 309 PRO B O 1
ATOM 7883 N N . LEU B 1 310 ? 7.496 -38.125 -17.75 1 97.75 310 LEU B N 1
ATOM 7884 C CA . LEU B 1 310 ? 7.781 -37.25 -18.859 1 97.75 310 LEU B CA 1
ATOM 7885 C C . LEU B 1 310 ? 6.555 -37.094 -19.766 1 97.75 310 LEU B C 1
ATOM 7887 O O . LEU B 1 310 ? 6.059 -38.062 -20.328 1 97.75 310 LEU B O 1
ATOM 7891 N N . VAL B 1 311 ? 6.059 -35.844 -19.922 1 98 311 VAL B N 1
ATOM 7892 C CA . VAL B 1 311 ? 4.754 -35.594 -20.531 1 98 311 VAL B CA 1
ATOM 7893 C C . VAL B 1 311 ? 4.941 -35 -21.922 1 98 311 VAL B C 1
ATOM 7895 O O . VAL B 1 311 ? 5.867 -34.219 -22.156 1 98 311 VAL B O 1
ATOM 7898 N N . LEU B 1 312 ? 4.188 -35.469 -22.875 1 98.56 312 LEU B N 1
ATOM 7899 C CA . LEU B 1 312 ? 4.016 -34.719 -24.125 1 98.56 312 LEU B CA 1
ATOM 7900 C C . LEU B 1 312 ? 2.594 -34.188 -24.25 1 98.56 312 LEU B C 1
ATOM 7902 O O . LEU B 1 312 ? 1.628 -34.969 -24.156 1 98.56 312 LEU B O 1
ATOM 7906 N N . ASN B 1 313 ? 2.438 -32.938 -24.281 1 98.44 313 ASN B N 1
ATOM 7907 C CA . ASN B 1 313 ? 1.161 -32.25 -24.5 1 98.44 313 ASN B CA 1
ATOM 7908 C C . ASN B 1 313 ? 0.971 -31.875 -25.969 1 98.44 313 ASN B C 1
ATOM 7910 O O . ASN B 1 313 ? 1.878 -31.312 -26.594 1 98.44 313 ASN B O 1
ATOM 7914 N N . THR B 1 314 ? -0.156 -32.031 -26.531 1 97.31 314 THR B N 1
ATOM 7915 C CA . THR B 1 314 ? -0.376 -31.938 -27.969 1 97.31 314 THR B CA 1
ATOM 7916 C C . THR B 1 314 ? -0.687 -30.5 -28.391 1 97.31 314 THR B C 1
ATOM 7918 O O . THR B 1 314 ? -0.749 -30.188 -29.578 1 97.31 314 THR B O 1
ATOM 7921 N N . TRP B 1 315 ? -0.921 -29.578 -27.5 1 94.88 315 TRP B N 1
ATOM 7922 C CA . TRP B 1 315 ? -1.488 -28.266 -27.781 1 94.88 315 TRP B CA 1
ATOM 7923 C C . TRP B 1 315 ? -0.673 -27.547 -28.859 1 94.88 315 TRP B C 1
ATOM 7925 O O . TRP B 1 315 ? -1.188 -27.234 -29.938 1 94.88 315 TRP B O 1
ATOM 7935 N N . GLU B 1 316 ? 0.629 -27.359 -28.641 1 93.25 316 GLU B N 1
ATOM 7936 C CA . GLU B 1 316 ? 1.419 -26.594 -29.594 1 93.25 316 GLU B CA 1
ATOM 7937 C C . GLU B 1 316 ? 1.737 -27.422 -30.844 1 93.25 316 GLU B C 1
ATOM 7939 O O . GLU B 1 316 ? 2.264 -26.891 -31.828 1 93.25 316 GLU B O 1
ATOM 7944 N N . ALA B 1 317 ? 1.387 -28.656 -30.812 1 92.19 317 ALA B N 1
ATOM 7945 C CA . ALA B 1 317 ? 1.597 -29.5 -31.984 1 92.19 317 ALA B CA 1
ATOM 7946 C C . ALA B 1 317 ? 0.425 -29.391 -32.969 1 92.19 317 ALA B C 1
ATOM 7948 O O . ALA B 1 317 ? 0.624 -29.281 -34.156 1 92.19 317 ALA B O 1
ATOM 7949 N N . VAL B 1 318 ? -0.832 -29.375 -32.375 1 91.81 318 VAL B N 1
ATOM 7950 C CA . VAL B 1 318 ? -1.94 -29.562 -33.281 1 91.81 318 VAL B CA 1
ATOM 7951 C C . VAL B 1 318 ? -3.016 -28.5 -33.031 1 91.81 318 VAL B C 1
ATOM 7953 O O . VAL B 1 318 ? -3.943 -28.344 -33.812 1 91.81 318 VAL B O 1
ATOM 7956 N N . TYR B 1 319 ? -2.949 -27.781 -31.938 1 93.88 319 TYR B N 1
ATOM 7957 C CA . TYR B 1 319 ? -4 -26.859 -31.531 1 93.88 319 TYR B CA 1
ATOM 7958 C C . TYR B 1 319 ? -5.375 -27.516 -31.641 1 93.88 319 TYR B C 1
ATOM 7960 O O . TYR B 1 319 ? -5.621 -28.562 -31.062 1 93.88 319 TYR B O 1
ATOM 7968 N N . PHE B 1 320 ? -6.289 -26.969 -32.469 1 93.69 320 PHE B N 1
ATOM 7969 C CA . PHE B 1 320 ? -7.637 -27.5 -32.562 1 93.69 320 PHE B CA 1
ATOM 7970 C C . PHE B 1 320 ? -7.719 -28.516 -33.719 1 93.69 320 PHE B C 1
ATOM 7972 O O . PHE B 1 320 ? -8.758 -29.141 -33.938 1 93.69 320 PHE B O 1
ATOM 7979 N N . ASP B 1 321 ? -6.664 -28.719 -34.375 1 93.38 321 ASP B N 1
ATOM 7980 C CA . ASP B 1 321 ? -6.672 -29.578 -35.531 1 93.38 321 ASP B CA 1
ATOM 7981 C C . ASP B 1 321 ? -6.363 -31.031 -35.156 1 93.38 321 ASP B C 1
ATOM 7983 O O . ASP B 1 321 ? -5.262 -31.516 -35.406 1 93.38 321 ASP B O 1
ATOM 7987 N N . HIS B 1 322 ? -7.434 -31.766 -34.75 1 94.81 322 HIS B N 1
ATOM 7988 C CA . HIS B 1 322 ? -7.281 -33.156 -34.312 1 94.81 322 HIS B CA 1
ATOM 7989 C C . HIS B 1 322 ? -7.496 -34.125 -35.469 1 94.81 322 HIS B C 1
ATOM 7991 O O . HIS B 1 322 ? -8.555 -34.094 -36.094 1 94.81 322 HIS B O 1
ATOM 7997 N N . ASP B 1 323 ? -6.523 -34.781 -35.781 1 93.81 323 ASP B N 1
ATOM 7998 C CA . ASP B 1 323 ? -6.496 -35.812 -36.781 1 93.81 323 ASP B CA 1
ATOM 7999 C C . ASP B 1 323 ? -5.832 -37.094 -36.25 1 93.81 323 ASP B C 1
ATOM 8001 O O . ASP B 1 323 ? -4.688 -37.062 -35.812 1 93.81 323 ASP B O 1
ATOM 8005 N N . LEU B 1 324 ? -6.551 -38.188 -36.281 1 94.88 324 LEU B N 1
ATOM 8006 C CA . LEU B 1 324 ? -6.098 -39.438 -35.625 1 94.88 324 LEU B CA 1
ATOM 8007 C C . LEU B 1 324 ? -4.77 -39.906 -36.219 1 94.88 324 LEU B C 1
ATOM 8009 O O . LEU B 1 324 ? -3.904 -40.375 -35.5 1 94.88 324 LEU B O 1
ATOM 8013 N N . ALA B 1 325 ? -4.621 -39.812 -37.531 1 94.62 325 ALA B N 1
ATOM 8014 C CA . ALA B 1 325 ? -3.381 -40.25 -38.156 1 94.62 325 ALA B CA 1
ATOM 8015 C C . ALA B 1 325 ? -2.195 -39.438 -37.656 1 94.62 325 ALA B C 1
ATOM 8017 O O . ALA B 1 325 ? -1.149 -39.969 -37.312 1 94.62 325 ALA B O 1
ATOM 8018 N N . ARG B 1 326 ? -2.377 -38.188 -37.75 1 94.5 326 ARG B N 1
ATOM 8019 C CA . ARG B 1 326 ? -1.32 -37.312 -37.281 1 94.5 326 ARG B CA 1
ATOM 8020 C C . ARG B 1 326 ? -1.018 -37.5 -35.812 1 94.5 326 ARG B C 1
ATOM 8022 O O . ARG B 1 326 ? 0.148 -37.531 -35.406 1 94.5 326 ARG B O 1
ATOM 8029 N N . LEU B 1 327 ? -1.998 -37.531 -35.031 1 97 327 LEU B N 1
ATOM 8030 C CA . LEU B 1 327 ? -1.838 -37.781 -33.594 1 97 327 LEU B CA 1
ATOM 8031 C C . LEU B 1 327 ? -1.188 -39.125 -33.344 1 97 327 LEU B C 1
ATOM 8033 O O . LEU B 1 327 ? -0.41 -39.281 -32.406 1 97 327 LEU B O 1
ATOM 8037 N N . GLY B 1 328 ? -1.571 -40.094 -34.125 1 96.38 328 GLY B N 1
ATOM 8038 C CA . GLY B 1 328 ? -0.926 -41.375 -34.031 1 96.38 328 GLY B CA 1
ATOM 8039 C C . GLY B 1 328 ? 0.569 -41.344 -34.281 1 96.38 328 GLY B C 1
ATOM 8040 O O . GLY B 1 328 ? 1.347 -41.969 -33.562 1 96.38 328 GLY B O 1
ATOM 8041 N N . GLU B 1 329 ? 0.915 -40.594 -35.344 1 96.75 329 GLU B N 1
ATOM 8042 C CA . GLU B 1 329 ? 2.336 -40.406 -35.594 1 96.75 329 GLU B CA 1
ATOM 8043 C C . GLU B 1 329 ? 3.043 -39.75 -34.438 1 96.75 329 GLU B C 1
ATOM 8045 O O . GLU B 1 329 ? 4.176 -40.094 -34.094 1 96.75 329 GLU B O 1
ATOM 8050 N N . LEU B 1 330 ? 2.424 -38.781 -33.906 1 97.44 330 LEU B N 1
ATOM 8051 C CA . LEU B 1 330 ? 2.961 -38.125 -32.719 1 97.44 330 LEU B CA 1
ATOM 8052 C C . LEU B 1 330 ? 3.211 -39.125 -31.594 1 97.44 330 LEU B C 1
ATOM 8054 O O . LEU B 1 330 ? 4.246 -39.062 -30.938 1 97.44 330 LEU B O 1
ATOM 8058 N N . VAL B 1 331 ? 2.285 -40.062 -31.344 1 98.06 331 VAL B N 1
ATOM 8059 C CA . VAL B 1 331 ? 2.391 -41.062 -30.312 1 98.06 331 VAL B CA 1
ATOM 8060 C C . VAL B 1 331 ? 3.602 -41.969 -30.578 1 98.06 331 VAL B C 1
ATOM 8062 O O . VAL B 1 331 ? 4.375 -42.25 -29.672 1 98.06 331 VAL B O 1
ATOM 8065 N N . ASP B 1 332 ? 3.748 -42.375 -31.797 1 97.31 332 ASP B N 1
ATOM 8066 C CA . ASP B 1 332 ? 4.848 -43.25 -32.156 1 97.31 332 ASP B CA 1
ATOM 8067 C C . ASP B 1 332 ? 6.199 -42.594 -31.906 1 97.31 332 ASP B C 1
ATOM 8069 O O . ASP B 1 332 ? 7.113 -43.219 -31.359 1 97.31 332 ASP B O 1
ATOM 8073 N N . ARG B 1 333 ? 6.328 -41.406 -32.344 1 97.56 333 ARG B N 1
ATOM 8074 C CA . ARG B 1 333 ? 7.57 -40.656 -32.125 1 97.56 333 ARG B CA 1
ATOM 8075 C C . ARG B 1 333 ? 7.816 -40.406 -30.656 1 97.56 333 ARG B C 1
ATOM 8077 O O . ARG B 1 333 ? 8.961 -40.438 -30.188 1 97.56 333 ARG B O 1
ATOM 8084 N N . ALA B 1 334 ? 6.758 -40.062 -29.953 1 98.38 334 ALA B N 1
ATOM 8085 C CA . ALA B 1 334 ? 6.863 -39.875 -28.5 1 98.38 334 ALA B CA 1
ATOM 8086 C C . ALA B 1 334 ? 7.41 -41.125 -27.812 1 98.38 334 ALA B C 1
ATOM 8088 O O . ALA B 1 334 ? 8.242 -41.031 -26.922 1 98.38 334 ALA B O 1
ATOM 8089 N N . ALA B 1 335 ? 6.906 -42.25 -28.188 1 98 335 ALA B N 1
ATOM 8090 C CA . ALA B 1 335 ? 7.367 -43.531 -27.625 1 98 335 ALA B CA 1
ATOM 8091 C C . ALA B 1 335 ? 8.859 -43.719 -27.859 1 98 335 ALA B C 1
ATOM 8093 O O . ALA B 1 335 ? 9.578 -44.188 -26.969 1 98 335 ALA B O 1
ATOM 8094 N N . ARG B 1 336 ? 9.328 -43.312 -28.953 1 97.5 336 ARG B N 1
ATOM 8095 C CA . ARG B 1 336 ? 10.742 -43.438 -29.297 1 97.5 336 ARG B CA 1
ATOM 8096 C C . ARG B 1 336 ? 11.602 -42.562 -28.375 1 97.5 336 ARG B C 1
ATOM 8098 O O . ARG B 1 336 ? 12.75 -42.906 -28.094 1 97.5 336 ARG B O 1
ATOM 8105 N N . ILE B 1 337 ? 11.094 -41.5 -28.016 1 97.81 337 ILE B N 1
ATOM 8106 C CA . ILE B 1 337 ? 11.82 -40.531 -27.188 1 97.81 337 ILE B CA 1
ATOM 8107 C C . ILE B 1 337 ? 11.805 -41 -25.734 1 97.81 337 ILE B C 1
ATOM 8109 O O . ILE B 1 337 ? 12.672 -40.625 -24.953 1 97.81 337 ILE B O 1
ATOM 8113 N N . GLY B 1 338 ? 10.836 -41.75 -25.375 1 97.69 338 GLY B N 1
ATOM 8114 C CA . GLY B 1 338 ? 10.695 -42.188 -24 1 97.69 338 GLY B CA 1
ATOM 8115 C C . GLY B 1 338 ? 9.625 -41.438 -23.234 1 97.69 338 GLY B C 1
ATOM 8116 O O . GLY B 1 338 ? 9.641 -41.375 -22 1 97.69 338 GLY B O 1
ATOM 8117 N N . VAL B 1 339 ? 8.727 -40.781 -23.906 1 98.44 339 VAL B N 1
ATOM 8118 C CA . VAL B 1 339 ? 7.594 -40.094 -23.266 1 98.44 339 VAL B CA 1
ATOM 8119 C C . VAL B 1 339 ? 6.746 -41.125 -22.5 1 98.44 339 VAL B C 1
ATOM 8121 O O . VAL B 1 339 ? 6.559 -42.25 -22.953 1 98.44 339 VAL B O 1
ATOM 8124 N N . GLU B 1 340 ? 6.293 -40.688 -21.344 1 98.31 340 GLU B N 1
ATOM 8125 C CA . GLU B 1 340 ? 5.594 -41.625 -20.469 1 98.31 340 GLU B CA 1
ATOM 8126 C C . GLU B 1 340 ? 4.113 -41.281 -20.359 1 98.31 340 GLU B C 1
ATOM 8128 O O . GLU B 1 340 ? 3.316 -42.062 -19.859 1 98.31 340 GLU B O 1
ATOM 8133 N N . ARG B 1 341 ? 3.652 -40.188 -20.781 1 98.44 341 ARG B N 1
ATOM 8134 C CA . ARG B 1 341 ? 2.271 -39.719 -20.734 1 98.44 341 ARG B CA 1
ATOM 8135 C C . ARG B 1 341 ? 1.978 -38.781 -21.922 1 98.44 341 ARG B C 1
ATOM 8137 O O . ARG B 1 341 ? 2.775 -37.906 -22.234 1 98.44 341 ARG B O 1
ATOM 8144 N N . ILE B 1 342 ? 0.901 -39 -22.578 1 98.5 342 ILE B N 1
ATOM 8145 C CA . ILE B 1 342 ? 0.429 -38.094 -23.609 1 98.5 342 ILE B CA 1
ATOM 8146 C C . ILE B 1 342 ? -0.836 -37.375 -23.141 1 98.5 342 ILE B C 1
ATOM 8148 O O . ILE B 1 342 ? -1.74 -38.031 -22.578 1 98.5 342 ILE B O 1
ATOM 8152 N N . VAL B 1 343 ? -0.901 -36.125 -23.25 1 98.62 343 VAL B N 1
ATOM 8153 C CA . VAL B 1 343 ? -2.072 -35.344 -22.891 1 98.62 343 VAL B CA 1
ATOM 8154 C C . VAL B 1 343 ? -2.711 -34.75 -24.141 1 98.62 343 VAL B C 1
ATOM 8156 O O . VAL B 1 343 ? -2.082 -33.969 -24.859 1 98.62 343 VAL B O 1
ATOM 8159 N N . LEU B 1 344 ? -3.906 -35.156 -24.484 1 98.5 344 LEU B N 1
ATOM 8160 C CA . LEU B 1 344 ? -4.699 -34.531 -25.531 1 98.5 344 LEU B CA 1
ATOM 8161 C C . LEU B 1 344 ? -5.312 -33.219 -25.016 1 98.5 344 LEU B C 1
ATOM 8163 O O . LEU B 1 344 ? -6.188 -33.25 -24.156 1 98.5 344 LEU B O 1
ATOM 8167 N N . ASP B 1 345 ? -4.836 -32.156 -25.547 1 98.06 345 ASP B N 1
ATOM 8168 C CA . ASP B 1 345 ? -5.227 -30.844 -25.062 1 98.06 345 ASP B CA 1
ATOM 8169 C C . ASP B 1 345 ? -6.512 -30.375 -25.734 1 98.06 345 ASP B C 1
ATOM 8171 O O . ASP B 1 345 ? -7.27 -31.172 -26.281 1 98.06 345 ASP B O 1
ATOM 8175 N N . ASP B 1 346 ? -6.91 -29.109 -25.641 1 97 346 ASP B N 1
ATOM 8176 C CA . ASP B 1 346 ? -8.148 -28.484 -26.078 1 97 346 ASP B CA 1
ATOM 8177 C C . ASP B 1 346 ? -8.516 -28.906 -27.5 1 97 346 ASP B C 1
ATOM 8179 O O . ASP B 1 346 ? -7.645 -29.25 -28.281 1 97 346 ASP B O 1
ATOM 8183 N N . GLY B 1 347 ? -9.836 -29.094 -27.703 1 96.75 347 GLY B N 1
ATOM 8184 C CA . GLY B 1 347 ? -10.289 -29.312 -29.062 1 96.75 347 GLY B CA 1
ATOM 8185 C C . GLY B 1 347 ? -11.055 -30.609 -29.234 1 96.75 347 GLY B C 1
ATOM 8186 O O . GLY B 1 347 ? -11.664 -30.844 -30.281 1 96.75 347 GLY B O 1
ATOM 8187 N N . TRP B 1 348 ? -11.227 -31.484 -28.219 1 97.31 348 TRP B N 1
ATOM 8188 C CA . TRP B 1 348 ? -11.703 -32.844 -28.375 1 97.31 348 TRP B CA 1
ATOM 8189 C C . TRP B 1 348 ? -13.203 -32.938 -28.125 1 97.31 348 TRP B C 1
ATOM 8191 O O . TRP B 1 348 ? -13.836 -33.969 -28.453 1 97.31 348 TRP B O 1
ATOM 8201 N N . PHE B 1 349 ? -13.875 -31.984 -27.609 1 97.56 349 PHE B N 1
ATOM 8202 C CA . PHE B 1 349 ? -15.242 -32.062 -27.125 1 97.56 349 PHE B CA 1
ATOM 8203 C C . PHE B 1 349 ? -16.188 -31.328 -28.062 1 97.56 349 PHE B C 1
ATOM 8205 O O . PHE B 1 349 ? -15.75 -30.625 -28.969 1 97.56 349 PHE B O 1
ATOM 8212 N N . ARG B 1 350 ? -17.469 -31.375 -27.797 1 96.56 350 ARG B N 1
ATOM 8213 C CA . ARG B 1 350 ? -18.547 -31.016 -28.719 1 96.56 350 ARG B CA 1
ATOM 8214 C C . ARG B 1 350 ? -18.469 -29.547 -29.094 1 96.56 350 ARG B C 1
ATOM 8216 O O . ARG B 1 350 ? -18.469 -28.672 -28.219 1 96.56 350 ARG B O 1
ATOM 8223 N N . GLY B 1 351 ? -18.344 -29.344 -30.406 1 95.44 351 GLY B N 1
ATOM 8224 C CA . GLY B 1 351 ? -18.438 -28 -30.953 1 95.44 351 GLY B CA 1
ATOM 8225 C C . GLY B 1 351 ? -17.141 -27.234 -30.844 1 95.44 351 GLY B C 1
ATOM 8226 O O . GLY B 1 351 ? -17.047 -26.078 -31.297 1 95.44 351 GLY B O 1
ATOM 8227 N N . ARG B 1 352 ? -16.078 -27.797 -30.297 1 96.75 352 ARG B N 1
ATOM 8228 C CA . ARG B 1 352 ? -14.852 -27.078 -29.984 1 96.75 352 ARG B CA 1
ATOM 8229 C C . ARG B 1 352 ? -13.867 -27.141 -31.156 1 96.75 352 ARG B C 1
ATOM 8231 O O . ARG B 1 352 ? -12.953 -27.969 -31.156 1 96.75 352 ARG B O 1
ATOM 8238 N N . ARG B 1 353 ? -13.977 -26.141 -32.062 1 94.25 353 ARG B N 1
ATOM 8239 C CA . ARG B 1 353 ? -13.109 -26.094 -33.25 1 94.25 353 ARG B CA 1
ATOM 8240 C C . ARG B 1 353 ? -12.195 -24.891 -33.188 1 94.25 353 ARG B C 1
ATOM 8242 O O . ARG B 1 353 ? -11.211 -24.812 -33.938 1 94.25 353 ARG B O 1
ATOM 8249 N N . ASP B 1 354 ? -12.547 -24.016 -32.438 1 93.62 354 ASP B N 1
ATOM 8250 C CA . ASP B 1 354 ? -11.758 -22.844 -32.094 1 93.62 354 ASP B CA 1
ATOM 8251 C C . ASP B 1 354 ? -12.141 -22.328 -30.703 1 93.62 354 ASP B C 1
ATOM 8253 O O . ASP B 1 354 ? -12.844 -23.016 -29.953 1 93.62 354 ASP B O 1
ATOM 8257 N N . ASP B 1 355 ? -11.609 -21.25 -30.281 1 93 355 ASP B N 1
ATOM 8258 C CA . ASP B 1 355 ? -11.789 -20.812 -28.891 1 93 355 ASP B CA 1
ATOM 8259 C C . ASP B 1 355 ? -13.086 -20.031 -28.734 1 93 355 ASP B C 1
ATOM 8261 O O . ASP B 1 355 ? -13.297 -19.375 -27.703 1 93 355 ASP B O 1
ATOM 8265 N N . THR B 1 356 ? -14.047 -19.984 -29.656 1 95.44 356 THR B N 1
ATOM 8266 C CA . THR B 1 356 ? -15.25 -19.172 -29.562 1 95.44 356 THR B CA 1
ATOM 8267 C C . THR B 1 356 ? -16.469 -20.016 -29.188 1 95.44 356 THR B C 1
ATOM 8269 O O . THR B 1 356 ? -17.547 -19.484 -28.969 1 95.44 356 THR B O 1
ATOM 8272 N N . ALA B 1 357 ? -16.266 -21.375 -29.125 1 96.5 357 ALA B N 1
ATOM 8273 C CA . ALA B 1 357 ? -17.438 -22.234 -28.953 1 96.5 357 ALA B CA 1
ATOM 8274 C C . ALA B 1 357 ? -17.094 -23.5 -28.156 1 96.5 357 ALA B C 1
ATOM 8276 O O . ALA B 1 357 ? -15.906 -23.844 -28.016 1 96.5 357 ALA B O 1
ATOM 8277 N N . GLY B 1 358 ? -18.094 -24.078 -27.609 1 96.94 358 GLY B N 1
ATOM 8278 C CA . GLY B 1 358 ? -18 -25.453 -27.156 1 96.94 358 GLY B CA 1
ATOM 8279 C C . GLY B 1 358 ? -17.719 -25.578 -25.672 1 96.94 358 GLY B C 1
ATOM 8280 O O . GLY B 1 358 ? -18.078 -26.578 -25.047 1 96.94 358 GLY B O 1
ATOM 8281 N N . LEU B 1 359 ? -16.969 -24.609 -25.016 1 97.44 359 LEU B N 1
ATOM 8282 C CA . LEU B 1 359 ? -16.688 -24.703 -23.594 1 97.44 359 LEU B CA 1
ATOM 8283 C C . LEU B 1 359 ? -17.969 -24.984 -22.812 1 97.44 359 LEU B C 1
ATOM 8285 O O . LEU B 1 359 ? -18.953 -24.25 -22.922 1 97.44 359 LEU B O 1
ATOM 8289 N N . GLY B 1 360 ? -17.906 -26.016 -22.016 1 97.31 360 GLY B N 1
ATOM 8290 C CA . GLY B 1 360 ? -19.078 -26.453 -21.266 1 97.31 360 GLY B CA 1
ATOM 8291 C C . GLY B 1 360 ? -19.641 -27.781 -21.734 1 97.31 360 GLY B C 1
ATOM 8292 O O . GLY B 1 360 ? -20.266 -28.5 -20.969 1 97.31 360 GLY B O 1
ATOM 8293 N N . ASP B 1 361 ? -19.484 -28.062 -23.031 1 98.12 361 ASP B N 1
ATOM 8294 C CA . ASP B 1 361 ? -20.047 -29.281 -23.594 1 98.12 361 ASP B CA 1
ATOM 8295 C C . ASP B 1 361 ? -19.016 -30.406 -23.594 1 98.12 361 ASP B C 1
ATOM 8297 O O . ASP B 1 361 ? -18.5 -30.797 -24.656 1 98.12 361 ASP B O 1
ATOM 8301 N N . TRP B 1 362 ? -18.828 -31.047 -22.5 1 98.06 362 TRP B N 1
ATOM 8302 C CA . TRP B 1 362 ? -17.734 -31.969 -22.25 1 98.06 362 TRP B CA 1
ATOM 8303 C C . TRP B 1 362 ? -18.062 -33.375 -22.734 1 98.06 362 TRP B C 1
ATOM 8305 O O . TRP B 1 362 ? -17.812 -34.375 -22.047 1 98.06 362 TRP B O 1
ATOM 8315 N N . GLN B 1 363 ? -18.656 -33.469 -23.906 1 96.56 363 GLN B N 1
ATOM 8316 C CA . GLN B 1 363 ? -18.844 -34.719 -24.672 1 96.56 363 GLN B CA 1
ATOM 8317 C C . GLN B 1 363 ? -17.953 -34.75 -25.891 1 96.56 363 GLN B C 1
ATOM 8319 O O . GLN B 1 363 ? -17.703 -33.719 -26.531 1 96.56 363 GLN B O 1
ATOM 8324 N N . VAL B 1 364 ? -17.531 -35.938 -26.219 1 97.5 364 VAL B N 1
ATOM 8325 C CA . VAL B 1 364 ? -16.625 -36.094 -27.344 1 97.5 364 VAL B CA 1
ATOM 8326 C C . VAL B 1 364 ? -17.312 -35.656 -28.641 1 97.5 364 VAL B C 1
ATOM 8328 O O . VAL B 1 364 ? -18.469 -35.969 -28.875 1 97.5 364 VAL B O 1
ATOM 8331 N N . GLU B 1 365 ? -16.641 -34.844 -29.406 1 96.38 365 GLU B N 1
ATOM 8332 C CA . GLU B 1 365 ? -17.172 -34.375 -30.688 1 96.38 365 GLU B CA 1
ATOM 8333 C C . GLU B 1 365 ? -17.172 -35.5 -31.719 1 96.38 365 GLU B C 1
ATOM 8335 O O . GLU B 1 365 ? -16.125 -35.844 -32.281 1 96.38 365 GLU B O 1
ATOM 8340 N N . ALA B 1 366 ? -18.266 -35.906 -32.094 1 94.81 366 ALA B N 1
ATOM 8341 C CA . ALA B 1 366 ? -18.406 -37.094 -32.969 1 94.81 366 ALA B CA 1
ATOM 8342 C C . ALA B 1 366 ? -17.906 -36.781 -34.375 1 94.81 366 ALA B C 1
ATOM 8344 O O . ALA B 1 366 ? -17.391 -37.688 -35.062 1 94.81 366 ALA B O 1
ATOM 8345 N N . ALA B 1 367 ? -18.047 -35.594 -34.781 1 94.19 367 ALA B N 1
ATOM 8346 C CA . ALA B 1 367 ? -17.609 -35.219 -36.125 1 94.19 367 ALA B CA 1
ATOM 8347 C C . ALA B 1 367 ? -16.094 -35.344 -36.25 1 94.19 367 ALA B C 1
ATOM 8349 O O . ALA B 1 367 ? -15.594 -35.656 -37.344 1 94.19 367 ALA B O 1
ATOM 8350 N N . VAL B 1 368 ? -15.398 -35.156 -35.219 1 94.81 368 VAL B N 1
ATOM 8351 C CA . VAL B 1 368 ? -13.938 -35.219 -35.188 1 94.81 368 VAL B CA 1
ATOM 8352 C C . VAL B 1 368 ? -13.477 -36.625 -34.812 1 94.81 368 VAL B C 1
ATOM 8354 O O . VAL B 1 368 ? -12.5 -37.125 -35.344 1 94.81 368 VAL B O 1
ATOM 8357 N N . TRP B 1 369 ? -14.25 -37.156 -33.875 1 96.62 369 TRP B N 1
ATOM 8358 C CA . TRP B 1 369 ? -13.961 -38.469 -33.344 1 96.62 369 TRP B CA 1
ATOM 8359 C C . TRP B 1 369 ? -15.148 -39.438 -33.531 1 96.62 369 TRP B C 1
ATOM 8361 O O . TRP B 1 369 ? -15.836 -39.781 -32.562 1 96.62 369 TRP B O 1
ATOM 8371 N N . PRO B 1 370 ? -15.328 -39.875 -34.656 1 95.19 370 PRO B N 1
ATOM 8372 C CA . PRO B 1 370 ? -16.516 -40.688 -34.938 1 95.19 370 PRO B CA 1
ATOM 8373 C C . PRO B 1 370 ? -16.578 -41.969 -34.125 1 95.19 370 PRO B C 1
ATOM 8375 O O . PRO B 1 370 ? -17.672 -42.469 -33.812 1 95.19 370 PRO B O 1
ATOM 8378 N N . ASP B 1 371 ? -15.461 -42.531 -33.719 1 95.75 371 ASP B N 1
ATOM 8379 C CA . ASP B 1 371 ? -15.422 -43.75 -32.938 1 95.75 371 ASP B CA 1
ATOM 8380 C C . ASP B 1 371 ? -15.039 -43.438 -31.484 1 95.75 371 ASP B C 1
ATOM 8382 O O . ASP B 1 371 ? -14.477 -44.281 -30.781 1 95.75 371 ASP B O 1
ATOM 8386 N N . GLY B 1 372 ? -15.32 -42.156 -31.141 1 96.81 372 GLY B N 1
ATOM 8387 C CA . GLY B 1 372 ? -14.867 -41.75 -29.812 1 96.81 372 GLY B CA 1
ATOM 8388 C C . GLY B 1 372 ? -13.352 -41.656 -29.719 1 96.81 372 GLY B C 1
ATOM 8389 O O . GLY B 1 372 ? -12.648 -41.781 -30.719 1 96.81 372 GLY B O 1
ATOM 8390 N N . LEU B 1 373 ? -12.867 -41.469 -28.516 1 98.12 373 LEU B N 1
ATOM 8391 C CA . LEU B 1 373 ? -11.43 -41.281 -28.312 1 98.12 373 LEU B CA 1
ATOM 8392 C C . LEU B 1 373 ? -10.734 -42.625 -28.203 1 98.12 373 LEU B C 1
ATOM 8394 O O . LEU B 1 373 ? -9.508 -42.688 -28.094 1 98.12 373 LEU B O 1
ATOM 8398 N N . ASP B 1 374 ? -11.43 -43.719 -28.281 1 97.56 374 ASP B N 1
ATOM 8399 C CA . ASP B 1 374 ? -10.914 -45.062 -28 1 97.56 374 ASP B CA 1
ATOM 8400 C C . ASP B 1 374 ? -9.734 -45.375 -28.922 1 97.56 374 ASP B C 1
ATOM 8402 O O . ASP B 1 374 ? -8.703 -45.875 -28.453 1 97.56 374 ASP B O 1
ATOM 8406 N N . PRO B 1 375 ? -9.914 -45.125 -30.203 1 97.69 375 PRO B N 1
ATOM 8407 C CA . PRO B 1 375 ? -8.773 -45.469 -31.062 1 97.69 375 PRO B CA 1
ATOM 8408 C C . PRO B 1 375 ? -7.488 -44.781 -30.641 1 97.69 375 PRO B C 1
ATOM 8410 O O . PRO B 1 375 ? -6.414 -45.375 -30.672 1 97.69 375 PRO B O 1
ATOM 8413 N N . PHE B 1 376 ? -7.594 -43.594 -30.359 1 97.31 376 PHE B N 1
ATOM 8414 C CA . PHE B 1 376 ? -6.426 -42.812 -29.953 1 97.31 376 PHE B CA 1
ATOM 8415 C C . PHE B 1 376 ? -5.906 -43.312 -28.609 1 97.31 376 PHE B C 1
ATOM 8417 O O . PHE B 1 376 ? -4.703 -43.531 -28.438 1 97.31 376 PHE B O 1
ATOM 8424 N N . VAL B 1 377 ? -6.777 -43.438 -27.562 1 98.38 377 VAL B N 1
ATOM 8425 C CA . VAL B 1 377 ? -6.414 -43.906 -26.234 1 98.38 377 VAL B CA 1
ATOM 8426 C C . VAL B 1 377 ? -5.73 -45.25 -26.312 1 98.38 377 VAL B C 1
ATOM 8428 O O . VAL B 1 377 ? -4.723 -45.5 -25.641 1 98.38 377 VAL B O 1
ATOM 8431 N N . ASN B 1 378 ? -6.273 -46.125 -27.125 1 97.69 378 ASN B N 1
ATOM 8432 C CA . ASN B 1 378 ? -5.699 -47.469 -27.281 1 97.69 378 ASN B CA 1
ATOM 8433 C C . ASN B 1 378 ? -4.277 -47.406 -27.844 1 97.69 378 ASN B C 1
ATOM 8435 O O . ASN B 1 378 ? -3.4 -48.125 -27.406 1 97.69 378 ASN B O 1
ATOM 8439 N N . ARG B 1 379 ? -4.117 -46.562 -28.781 1 97.56 379 ARG B N 1
ATOM 8440 C CA . ARG B 1 379 ? -2.783 -46.406 -29.359 1 97.56 379 ARG B CA 1
ATOM 8441 C C . ARG B 1 379 ? -1.796 -45.906 -28.312 1 97.56 379 ARG B C 1
ATOM 8443 O O . ARG B 1 379 ? -0.66 -46.375 -28.234 1 97.56 379 ARG B O 1
ATOM 8450 N N . VAL B 1 380 ? -2.158 -44.906 -27.562 1 98.5 380 VAL B N 1
ATOM 8451 C CA . VAL B 1 380 ? -1.334 -44.375 -26.5 1 98.5 380 VAL B CA 1
ATOM 8452 C C . VAL B 1 380 ? -0.973 -45.469 -25.5 1 98.5 380 VAL B C 1
ATOM 8454 O O . VAL B 1 380 ? 0.196 -45.625 -25.141 1 98.5 380 VAL B O 1
ATOM 8457 N N . ARG B 1 381 ? -1.96 -46.312 -25.125 1 98.06 381 ARG B N 1
ATOM 8458 C CA . ARG B 1 381 ? -1.764 -47.375 -24.156 1 98.06 381 ARG B CA 1
ATOM 8459 C C . ARG B 1 381 ? -0.892 -48.5 -24.719 1 98.06 381 ARG B C 1
ATOM 8461 O O . ARG B 1 381 ? -0.075 -49.094 -24.016 1 98.06 381 ARG B O 1
ATOM 8468 N N . GLN B 1 382 ? -1.156 -48.75 -25.906 1 97.88 382 GLN B N 1
ATOM 8469 C CA . GLN B 1 382 ? -0.355 -49.781 -26.562 1 97.88 382 GLN B CA 1
ATOM 8470 C C . GLN B 1 382 ? 1.116 -49.375 -26.625 1 97.88 382 GLN B C 1
ATOM 8472 O O . GLN B 1 382 ? 2 -50.25 -26.578 1 97.88 382 GLN B O 1
ATOM 8477 N N . ALA B 1 383 ? 1.322 -48.156 -26.734 1 98.19 383 ALA B N 1
ATOM 8478 C CA . ALA B 1 383 ? 2.688 -47.625 -26.75 1 98.19 383 ALA B CA 1
ATOM 8479 C C . ALA B 1 383 ? 3.266 -47.562 -25.344 1 98.19 383 ALA B C 1
ATOM 8481 O O . ALA B 1 383 ? 4.398 -47.094 -25.156 1 98.19 383 ALA B O 1
ATOM 8482 N N . GLY B 1 384 ? 2.504 -47.938 -24.312 1 97.38 384 GLY B N 1
ATOM 8483 C CA . GLY B 1 384 ? 2.971 -48 -22.938 1 97.38 384 GLY B CA 1
ATOM 8484 C C . GLY B 1 384 ? 2.887 -46.688 -22.219 1 97.38 384 GLY B C 1
ATOM 8485 O O . GLY B 1 384 ? 3.564 -46.469 -21.203 1 97.38 384 GLY B O 1
ATOM 8486 N N . MET B 1 385 ? 2.125 -45.781 -22.672 1 98.5 385 MET B N 1
ATOM 8487 C CA . MET B 1 385 ? 2.062 -44.438 -22.094 1 98.5 385 MET B CA 1
ATOM 8488 C C . MET B 1 385 ? 0.727 -44.219 -21.391 1 98.5 385 MET B C 1
ATOM 8490 O O . MET B 1 385 ? -0.275 -44.844 -21.734 1 98.5 385 MET B O 1
ATOM 8494 N N . GLU B 1 386 ? 0.769 -43.344 -20.344 1 97.94 386 GLU B N 1
ATOM 8495 C CA . GLU B 1 386 ? -0.453 -42.875 -19.703 1 97.94 386 GLU B CA 1
ATOM 8496 C C . GLU B 1 386 ? -1.189 -41.875 -20.594 1 97.94 386 GLU B C 1
ATOM 8498 O O . GLU B 1 386 ? -0.595 -41.281 -21.5 1 97.94 386 GLU B O 1
ATOM 8503 N N . PHE B 1 387 ? -2.514 -41.781 -20.375 1 98.44 387 PHE B N 1
ATOM 8504 C CA . PHE B 1 387 ? -3.35 -40.906 -21.172 1 98.44 387 PHE B CA 1
ATOM 8505 C C . PHE B 1 387 ? -3.922 -39.781 -20.312 1 98.44 387 PHE B C 1
ATOM 8507 O O . PHE B 1 387 ? -4.488 -40.031 -19.25 1 98.44 387 PHE B O 1
ATOM 8514 N N . GLY B 1 388 ? -3.682 -38.5 -20.719 1 98.62 388 GLY B N 1
ATOM 8515 C CA . GLY B 1 388 ? -4.258 -37.312 -20.078 1 98.62 388 GLY B CA 1
ATOM 8516 C C . GLY B 1 388 ? -5.164 -36.531 -21 1 98.62 388 GLY B C 1
ATOM 8517 O O . GLY B 1 388 ? -5.109 -36.656 -22.219 1 98.62 388 GLY B O 1
ATOM 8518 N N . LEU B 1 389 ? -5.996 -35.656 -20.406 1 98.56 389 LEU B N 1
ATOM 8519 C CA . LEU B 1 389 ? -6.977 -34.875 -21.141 1 98.56 389 LEU B CA 1
ATOM 8520 C C . LEU B 1 389 ? -7.09 -33.469 -20.562 1 98.56 389 LEU B C 1
ATOM 8522 O O . LEU B 1 389 ? -6.965 -33.281 -19.344 1 98.56 389 LEU B O 1
ATOM 8526 N N . TRP B 1 390 ? -7.348 -32.5 -21.438 1 98.5 390 TRP B N 1
ATOM 8527 C CA . TRP B 1 390 ? -7.52 -31.094 -21.047 1 98.5 390 TRP B CA 1
ATOM 8528 C C . TRP B 1 390 ? -8.992 -30.781 -20.781 1 98.5 390 TRP B C 1
ATOM 8530 O O . TRP B 1 390 ? -9.867 -31.219 -21.531 1 98.5 390 TRP B O 1
ATOM 8540 N N . PHE B 1 391 ? -9.312 -30.047 -19.672 1 98.56 391 PHE B N 1
ATOM 8541 C CA . PHE B 1 391 ? -10.617 -29.484 -19.344 1 98.56 391 PHE B CA 1
ATOM 8542 C C . PHE B 1 391 ? -10.5 -28.031 -18.906 1 98.56 391 PHE B C 1
ATOM 8544 O O . PHE B 1 391 ? -9.477 -27.641 -18.344 1 98.56 391 PHE B O 1
ATOM 8551 N N . GLU B 1 392 ? -11.516 -27.219 -19.141 1 98.31 392 GLU B N 1
ATOM 8552 C CA . GLU B 1 392 ? -11.703 -25.922 -18.516 1 98.31 392 GLU B CA 1
ATOM 8553 C C . GLU B 1 392 ? -13.109 -25.766 -17.953 1 98.31 392 GLU B C 1
ATOM 8555 O O . GLU B 1 392 ? -13.898 -24.953 -18.453 1 98.31 392 GLU B O 1
ATOM 8560 N N . PRO B 1 393 ? -13.352 -26.406 -16.875 1 98.06 393 PRO B N 1
ATOM 8561 C CA . PRO B 1 393 ? -14.727 -26.609 -16.422 1 98.06 393 PRO B CA 1
ATOM 8562 C C . PRO B 1 393 ? -15.359 -25.328 -15.867 1 98.06 393 PRO B C 1
ATOM 8564 O O . PRO B 1 393 ? -16.578 -25.219 -15.812 1 98.06 393 PRO B O 1
ATOM 8567 N N . GLU B 1 394 ? -14.555 -24.375 -15.445 1 98.12 394 GLU B N 1
ATOM 8568 C CA . GLU B 1 394 ? -15.078 -23.188 -14.773 1 98.12 394 GLU B CA 1
ATOM 8569 C C . GLU B 1 394 ? -15.516 -22.125 -15.781 1 98.12 394 GLU B C 1
ATOM 8571 O O . GLU B 1 394 ? -16.031 -21.078 -15.398 1 98.12 394 GLU B O 1
ATOM 8576 N N . MET B 1 395 ? -15.289 -22.375 -17.047 1 98 395 MET B N 1
ATOM 8577 C CA . MET B 1 395 ? -15.664 -21.438 -18.109 1 98 395 MET B CA 1
ATOM 8578 C C . MET B 1 395 ? -16.719 -22.031 -19.031 1 98 395 MET B C 1
ATOM 8580 O O . MET B 1 395 ? -16.922 -23.25 -19.047 1 98 395 MET B O 1
ATOM 8584 N N . VAL B 1 396 ? -17.375 -21.141 -19.797 1 98 396 VAL B N 1
ATOM 8585 C CA . VAL B 1 396 ? -18.422 -21.547 -20.719 1 98 396 VAL B CA 1
ATOM 8586 C C . VAL B 1 396 ? -18.453 -20.594 -21.906 1 98 396 VAL B C 1
ATOM 8588 O O . VAL B 1 396 ? -18.188 -19.391 -21.766 1 98 396 VAL B O 1
ATOM 8591 N N . SER B 1 397 ? -18.625 -21.156 -23.078 1 97.88 397 SER B N 1
ATOM 8592 C CA . SER B 1 397 ? -18.922 -20.344 -24.266 1 97.88 397 SER B CA 1
ATOM 8593 C C . SER B 1 397 ? -20.422 -20.109 -24.406 1 97.88 397 SER B C 1
ATOM 8595 O O . SER B 1 397 ? -21.219 -21 -24.141 1 97.88 397 SER B O 1
ATOM 8597 N N . LEU B 1 398 ? -20.766 -18.891 -24.844 1 96.94 398 LEU B N 1
ATOM 8598 C CA . LEU B 1 398 ? -22.172 -18.672 -25.125 1 96.94 398 LEU B CA 1
ATOM 8599 C C . LEU B 1 398 ? -22.641 -19.562 -26.266 1 96.94 398 LEU B C 1
ATOM 8601 O O . LEU B 1 398 ? -23.812 -19.969 -26.312 1 96.94 398 LEU B O 1
ATOM 8605 N N . ASP B 1 399 ? -21.719 -19.797 -27.188 1 97.44 399 ASP B N 1
ATOM 8606 C CA . ASP B 1 399 ? -22 -20.766 -28.25 1 97.44 399 ASP B CA 1
ATOM 8607 C C . ASP B 1 399 ? -21.719 -22.188 -27.797 1 97.44 399 ASP B C 1
ATOM 8609 O O . ASP B 1 399 ? -20.797 -22.828 -28.297 1 97.44 399 ASP B O 1
ATOM 8613 N N . SER B 1 400 ? -22.453 -22.766 -26.906 1 97.88 400 SER B N 1
ATOM 8614 C CA . SER B 1 400 ? -22.469 -24.125 -26.375 1 97.88 400 SER B CA 1
ATOM 8615 C C . SER B 1 400 ? -23.906 -24.578 -26.047 1 97.88 400 SER B C 1
ATOM 8617 O O . SER B 1 400 ? -24.781 -23.734 -25.844 1 97.88 400 SER B O 1
ATOM 8619 N N . ASP B 1 401 ? -24.219 -25.797 -26.078 1 97.94 401 ASP B N 1
ATOM 8620 C CA . ASP B 1 401 ? -25.516 -26.344 -25.688 1 97.94 401 ASP B CA 1
ATOM 8621 C C . ASP B 1 401 ? -25.797 -26.031 -24.219 1 97.94 401 ASP B C 1
ATOM 8623 O O . ASP B 1 401 ? -26.922 -25.688 -23.859 1 97.94 401 ASP B O 1
ATOM 8627 N N . LEU B 1 402 ? -24.766 -26.141 -23.406 1 98.06 402 LEU B N 1
ATOM 8628 C CA . LEU B 1 402 ? -24.922 -25.906 -21.984 1 98.06 402 LEU B CA 1
ATOM 8629 C C . LEU B 1 402 ? -25.438 -24.5 -21.703 1 98.06 402 LEU B C 1
ATOM 8631 O O . LEU B 1 402 ? -26.375 -24.312 -20.922 1 98.06 402 LEU B O 1
ATOM 8635 N N . ALA B 1 403 ? -24.812 -23.5 -22.281 1 97.75 403 ALA B N 1
ATOM 8636 C CA . ALA B 1 403 ? -25.203 -22.109 -22.062 1 97.75 403 ALA B CA 1
ATOM 8637 C C . ALA B 1 403 ? -26.609 -21.844 -22.578 1 97.75 403 ALA B C 1
ATOM 8639 O O . ALA B 1 403 ? -27.375 -21.078 -21.969 1 97.75 403 ALA B O 1
ATOM 8640 N N . ARG B 1 404 ? -26.953 -22.438 -23.719 1 97.5 404 ARG B N 1
ATOM 8641 C CA . ARG B 1 404 ? -28.281 -22.266 -24.312 1 97.5 404 ARG B CA 1
ATOM 8642 C C . ARG B 1 404 ? -29.344 -22.922 -23.438 1 97.5 404 ARG B C 1
ATOM 8644 O O . ARG B 1 404 ? -30.422 -22.359 -23.25 1 97.5 404 ARG B O 1
ATOM 8651 N N . GLU B 1 405 ? -29.031 -24.078 -22.969 1 98.12 405 GLU B N 1
ATOM 8652 C CA . GLU B 1 405 ? -30 -24.844 -22.188 1 98.12 405 GLU B CA 1
ATOM 8653 C C . GLU B 1 405 ? -30.109 -24.297 -20.766 1 98.12 405 GLU B C 1
ATOM 8655 O O . GLU B 1 405 ? -31.188 -24.359 -20.156 1 98.12 405 GLU B O 1
ATOM 8660 N N . HIS B 1 406 ? -29.016 -23.781 -20.234 1 97.31 406 HIS B N 1
ATOM 8661 C CA . HIS B 1 406 ? -28.984 -23.344 -18.844 1 97.31 406 HIS B CA 1
ATOM 8662 C C . HIS B 1 406 ? -28.344 -21.969 -18.703 1 97.31 406 HIS B C 1
ATOM 8664 O O . HIS B 1 406 ? -27.328 -21.828 -18.031 1 97.31 406 HIS B O 1
ATOM 8670 N N . PRO B 1 407 ? -28.984 -20.969 -19.203 1 95.38 407 PRO B N 1
ATOM 8671 C CA . PRO B 1 407 ? -28.406 -19.625 -19.078 1 95.38 407 PRO B CA 1
ATOM 8672 C C . PRO B 1 407 ? -28.281 -19.156 -17.625 1 95.38 407 PRO B C 1
ATOM 8674 O O . PRO B 1 407 ? -27.422 -18.328 -17.312 1 95.38 407 PRO B O 1
ATOM 8677 N N . GLU B 1 408 ? -29.031 -19.766 -16.703 1 94.06 408 GLU B N 1
ATOM 8678 C CA . GLU B 1 408 ? -29 -19.391 -15.289 1 94.06 408 GLU B CA 1
ATOM 8679 C C . GLU B 1 408 ? -27.75 -19.922 -14.609 1 94.06 408 GLU B C 1
ATOM 8681 O O . GLU B 1 408 ? -27.438 -19.547 -13.477 1 94.06 408 GLU B O 1
ATOM 8686 N N . TRP B 1 409 ? -26.969 -20.781 -15.352 1 96.81 409 TRP B N 1
ATOM 8687 C CA . TRP B 1 409 ? -25.734 -21.328 -14.789 1 96.81 409 TRP B CA 1
ATOM 8688 C C . TRP B 1 409 ? -24.562 -20.375 -15.008 1 96.81 409 TRP B C 1
ATOM 8690 O O . TRP B 1 409 ? -23.453 -20.625 -14.531 1 96.81 409 TRP B O 1
ATOM 8700 N N . LEU B 1 410 ? -24.797 -19.25 -15.695 1 96.5 410 LEU B N 1
ATOM 8701 C CA . LEU B 1 410 ? -23.734 -18.281 -15.875 1 96.5 410 LEU B CA 1
ATOM 8702 C C . LEU B 1 410 ? -23.531 -17.453 -14.609 1 96.5 410 LEU B C 1
ATOM 8704 O O . LEU B 1 410 ? -24.5 -17.031 -13.984 1 96.5 410 LEU B O 1
ATOM 8708 N N . LEU B 1 411 ? -22.297 -17.328 -14.141 1 96.94 411 LEU B N 1
ATOM 8709 C CA . LEU B 1 411 ? -21.953 -16.422 -13.047 1 96.94 411 LEU B CA 1
ATOM 8710 C C . LEU B 1 411 ? -21.75 -15 -13.562 1 96.94 411 LEU B C 1
ATOM 8712 O O . LEU B 1 411 ? -20.641 -14.633 -13.953 1 96.94 411 LEU B O 1
ATOM 8716 N N . ALA B 1 412 ? -22.688 -14.195 -13.539 1 95.12 412 ALA B N 1
ATOM 8717 C CA . ALA B 1 412 ? -22.719 -12.844 -14.102 1 95.12 412 ALA B CA 1
ATOM 8718 C C . ALA B 1 412 ? -23.906 -12.055 -13.57 1 95.12 412 ALA B C 1
ATOM 8720 O O . ALA B 1 412 ? -24.859 -12.633 -13.031 1 95.12 412 ALA B O 1
ATOM 8721 N N . PRO B 1 413 ? -23.828 -10.75 -13.766 1 94.81 413 PRO B N 1
ATOM 8722 C CA . PRO B 1 413 ? -24.953 -9.938 -13.289 1 94.81 413 PRO B CA 1
ATOM 8723 C C . PRO B 1 413 ? -26.234 -10.18 -14.07 1 94.81 413 PRO B C 1
ATOM 8725 O O . PRO B 1 413 ? -26.203 -10.445 -15.273 1 94.81 413 PRO B O 1
ATOM 8728 N N . SER B 1 414 ? -27.344 -10.031 -13.359 1 93.44 414 SER B N 1
ATOM 8729 C CA . SER B 1 414 ? -28.656 -10.117 -13.984 1 93.44 414 SER B CA 1
ATOM 8730 C C . SER B 1 414 ? -28.828 -9.039 -15.047 1 93.44 414 SER B C 1
ATOM 8732 O O . SER B 1 414 ? -29.562 -9.227 -16.016 1 93.44 414 SER B O 1
ATOM 8734 N N . ALA B 1 415 ? -28.109 -7.965 -14.867 1 90.44 415 ALA B N 1
ATOM 8735 C CA . ALA B 1 415 ? -28.219 -6.832 -15.789 1 90.44 415 ALA B CA 1
ATOM 8736 C C . ALA B 1 415 ? -27.562 -7.152 -17.125 1 90.44 415 ALA B C 1
ATOM 8738 O O . ALA B 1 415 ? -27.797 -6.453 -18.125 1 90.44 415 ALA B O 1
ATOM 8739 N N . GLY B 1 416 ? -26.734 -8.188 -17.141 1 90.44 416 GLY B N 1
ATOM 8740 C CA . GLY B 1 416 ? -26.031 -8.609 -18.328 1 90.44 416 GLY B CA 1
ATOM 8741 C C . GLY B 1 416 ? -24.734 -9.344 -18.031 1 90.44 416 GLY B C 1
ATOM 8742 O O . GLY B 1 416 ? -24.094 -9.086 -17.016 1 90.44 416 GLY B O 1
ATOM 8743 N N . VAL B 1 417 ? -24.391 -10.148 -19.031 1 91.5 417 VAL B N 1
ATOM 8744 C CA . VAL B 1 417 ? -23.25 -11.016 -18.781 1 91.5 417 VAL B CA 1
ATOM 8745 C C . VAL B 1 417 ? -21.953 -10.234 -19 1 91.5 417 VAL B C 1
ATOM 8747 O O . VAL B 1 417 ? -20.875 -10.68 -18.578 1 91.5 417 VAL B O 1
ATOM 8750 N N . GLY B 1 418 ? -22.031 -9.047 -19.547 1 88.88 418 GLY B N 1
ATOM 8751 C CA . GLY B 1 418 ? -20.859 -8.188 -19.703 1 88.88 418 GLY B CA 1
ATOM 8752 C C . GLY B 1 418 ? -19.953 -8.609 -20.844 1 88.88 418 GLY B C 1
ATOM 8753 O O . GLY B 1 418 ? -20.359 -9.383 -21.703 1 88.88 418 GLY B O 1
ATOM 8754 N N . THR B 1 419 ? -18.703 -8.031 -20.766 1 89.56 419 THR B N 1
ATOM 8755 C CA . THR B 1 419 ? -17.719 -8.273 -21.828 1 89.56 419 THR B CA 1
ATOM 8756 C C . THR B 1 419 ? -17.094 -9.656 -21.688 1 89.56 419 THR B C 1
ATOM 8758 O O . THR B 1 419 ? -16.953 -10.164 -20.562 1 89.56 419 THR B O 1
ATOM 8761 N N . SER B 1 420 ? -16.844 -10.312 -22.828 1 92.75 420 SER B N 1
ATOM 8762 C CA . SER B 1 420 ? -16.125 -11.578 -22.797 1 92.75 420 SER B CA 1
ATOM 8763 C C . SER B 1 420 ? -14.648 -11.367 -22.5 1 92.75 420 SER B C 1
ATOM 8765 O O . SER B 1 420 ? -14.133 -10.25 -22.625 1 92.75 420 SER B O 1
ATOM 8767 N N . PHE B 1 421 ? -14.055 -12.312 -22.047 1 92.56 421 PHE B N 1
ATOM 8768 C CA . PHE B 1 421 ? -12.617 -12.453 -21.844 1 92.56 421 PHE B CA 1
ATOM 8769 C C . PHE B 1 421 ? -12.102 -13.734 -22.5 1 92.56 421 PHE B C 1
ATOM 8771 O O . PHE B 1 421 ? -12.484 -14.836 -22.109 1 92.56 421 PHE B O 1
ATOM 8778 N N . ARG B 1 422 ? -11.352 -13.625 -23.547 1 91.06 422 ARG B N 1
ATOM 8779 C CA . ARG B 1 422 ? -10.922 -14.75 -24.375 1 91.06 422 ARG B CA 1
ATOM 8780 C C . ARG B 1 422 ? -12.125 -15.469 -24.984 1 91.06 422 ARG B C 1
ATOM 8782 O O . ARG B 1 422 ? -12.148 -16.703 -25.047 1 91.06 422 ARG B O 1
ATOM 8789 N N . ASN B 1 423 ? -13.141 -14.719 -25.266 1 91.56 423 ASN B N 1
ATOM 8790 C CA . ASN B 1 423 ? -14.375 -15.188 -25.891 1 91.56 423 ASN B CA 1
ATOM 8791 C C . ASN B 1 423 ? -15.141 -16.141 -24.969 1 91.56 423 ASN B C 1
ATOM 8793 O O . ASN B 1 423 ? -15.867 -17.016 -25.453 1 91.56 423 ASN B O 1
ATOM 8797 N N . GLN B 1 424 ? -14.906 -16.062 -23.75 1 95.25 424 GLN B N 1
ATOM 8798 C CA . GLN B 1 424 ? -15.594 -16.984 -22.859 1 95.25 424 GLN B CA 1
ATOM 8799 C C . GLN B 1 424 ? -16.219 -16.25 -21.672 1 95.25 424 GLN B C 1
ATOM 8801 O O . GLN B 1 424 ? -15.977 -15.047 -21.484 1 95.25 424 GLN B O 1
ATOM 8806 N N . TYR B 1 425 ? -17.062 -16.922 -20.953 1 96.75 425 TYR B N 1
ATOM 8807 C CA . TYR B 1 425 ? -17.75 -16.469 -19.75 1 96.75 425 TYR B CA 1
ATOM 8808 C C . TYR B 1 425 ? -17.562 -17.453 -18.609 1 96.75 425 TYR B C 1
ATOM 8810 O O . TYR B 1 425 ? -16.844 -18.453 -18.75 1 96.75 425 TYR B O 1
ATOM 8818 N N . VAL B 1 426 ? -18.094 -17.109 -17.453 1 97.44 426 VAL B N 1
ATOM 8819 C CA . VAL B 1 426 ? -17.844 -17.906 -16.266 1 97.44 426 VAL B CA 1
ATOM 8820 C C . VAL B 1 426 ? -19.047 -18.781 -15.961 1 97.44 426 VAL B C 1
ATOM 8822 O O . VAL B 1 426 ? -20.188 -18.328 -16 1 97.44 426 VAL B O 1
ATOM 8825 N N . LEU B 1 427 ? -18.797 -20.047 -15.773 1 98.06 427 LEU B N 1
ATOM 8826 C CA . LEU B 1 427 ? -19.828 -20.969 -15.297 1 98.06 427 LEU B CA 1
ATOM 8827 C C . LEU B 1 427 ? -19.922 -20.938 -13.773 1 98.06 427 LEU B C 1
ATOM 8829 O O . LEU B 1 427 ? -18.906 -20.984 -13.086 1 98.06 427 LEU B O 1
ATOM 8833 N N . ASP B 1 428 ? -21.094 -20.844 -13.234 1 97.5 428 ASP B N 1
ATOM 8834 C CA . ASP B 1 428 ? -21.312 -20.875 -11.797 1 97.5 428 ASP B CA 1
ATOM 8835 C C . ASP B 1 428 ? -21.203 -22.297 -11.25 1 97.5 428 ASP B C 1
ATOM 8837 O O . ASP B 1 428 ? -22.219 -22.984 -11.094 1 97.5 428 ASP B O 1
ATOM 8841 N N . VAL B 1 429 ? -20.016 -22.656 -10.82 1 98.31 429 VAL B N 1
ATOM 8842 C CA . VAL B 1 429 ? -19.734 -24 -10.352 1 98.31 429 VAL B CA 1
ATOM 8843 C C . VAL B 1 429 ? -20.531 -24.281 -9.078 1 98.31 429 VAL B C 1
ATOM 8845 O O . VAL B 1 429 ? -20.859 -25.438 -8.773 1 98.31 429 VAL B O 1
ATOM 8848 N N . ALA B 1 430 ? -20.875 -23.219 -8.359 1 97.44 430 ALA B N 1
ATOM 8849 C CA . ALA B 1 430 ? -21.562 -23.375 -7.082 1 97.44 430 ALA B CA 1
ATOM 8850 C C . ALA B 1 430 ? -23.047 -23.672 -7.293 1 97.44 430 ALA B C 1
ATOM 8852 O O . ALA B 1 430 ? -23.734 -24.094 -6.363 1 97.44 430 ALA B O 1
ATOM 8853 N N . HIS B 1 431 ? -23.578 -23.375 -8.469 1 97.19 431 HIS B N 1
ATOM 8854 C CA . HIS B 1 431 ? -24.953 -23.797 -8.758 1 97.19 431 HIS B CA 1
ATOM 8855 C C . HIS B 1 431 ? -25.094 -25.312 -8.688 1 97.19 431 HIS B C 1
ATOM 8857 O O . HIS B 1 431 ? -24.344 -26.031 -9.328 1 97.19 431 HIS B O 1
ATOM 8863 N N . PRO B 1 432 ? -26.094 -25.797 -7.988 1 97.75 432 PRO B N 1
ATOM 8864 C CA . PRO B 1 432 ? -26.172 -27.234 -7.785 1 97.75 432 PRO B CA 1
ATOM 8865 C C . PRO B 1 432 ? -26.281 -28.016 -9.094 1 97.75 432 PRO B C 1
ATOM 8867 O O . PRO B 1 432 ? -25.688 -29.094 -9.227 1 97.75 432 PRO B O 1
ATOM 8870 N N . GLY B 1 433 ? -27.016 -27.484 -10.016 1 98.38 433 GLY B N 1
ATOM 8871 C CA . GLY B 1 433 ? -27.141 -28.141 -11.305 1 98.38 433 GLY B CA 1
ATOM 8872 C C . GLY B 1 433 ? -25.828 -28.172 -12.078 1 98.38 433 GLY B C 1
ATOM 8873 O O . GLY B 1 433 ? -25.469 -29.188 -12.648 1 98.38 433 GLY B O 1
ATOM 8874 N N . ALA B 1 434 ? -25.188 -27.016 -12.156 1 98.5 434 ALA B N 1
ATOM 8875 C CA . ALA B 1 434 ? -23.906 -26.922 -12.852 1 98.5 434 ALA B CA 1
ATOM 8876 C C . ALA B 1 434 ? -22.875 -27.828 -12.188 1 98.5 434 ALA B C 1
ATOM 8878 O O . ALA B 1 434 ? -22.094 -28.516 -12.875 1 98.5 434 ALA B O 1
ATOM 8879 N N . TYR B 1 435 ? -22.859 -27.812 -10.852 1 98.69 435 TYR B N 1
ATOM 8880 C CA . TYR B 1 435 ? -21.969 -28.656 -10.07 1 98.69 435 TYR B CA 1
ATOM 8881 C C . TYR B 1 435 ? -22.156 -30.125 -10.43 1 98.69 435 TYR B C 1
ATOM 8883 O O . TYR B 1 435 ? -21.188 -30.828 -10.75 1 98.69 435 TYR B O 1
ATOM 8891 N N . ALA B 1 436 ? -23.344 -30.594 -10.406 1 98.75 436 ALA B N 1
ATOM 8892 C CA . ALA B 1 436 ? -23.656 -31.984 -10.703 1 98.75 436 ALA B CA 1
ATOM 8893 C C . ALA B 1 436 ? -23.297 -32.344 -12.141 1 98.75 436 ALA B C 1
ATOM 8895 O O . ALA B 1 436 ? -22.766 -33.406 -12.414 1 98.75 436 ALA B O 1
ATOM 8896 N N . TYR B 1 437 ? -23.672 -31.484 -13 1 98.62 437 TYR B N 1
ATOM 8897 C CA . TYR B 1 437 ? -23.359 -31.703 -14.414 1 98.62 437 TYR B CA 1
ATOM 8898 C C . TYR B 1 437 ? -21.875 -31.891 -14.617 1 98.62 437 TYR B C 1
ATOM 8900 O O . TYR B 1 437 ? -21.438 -32.844 -15.289 1 98.62 437 TYR B O 1
ATOM 8908 N N . LEU B 1 438 ? -21.031 -30.938 -14.055 1 98.81 438 LEU B N 1
ATOM 8909 C CA . LEU B 1 438 ? -19.578 -31.016 -14.219 1 98.81 438 LEU B CA 1
ATOM 8910 C C . LEU B 1 438 ? -19.031 -32.312 -13.625 1 98.81 438 LEU B C 1
ATOM 8912 O O . LEU B 1 438 ? -18.203 -32.969 -14.25 1 98.81 438 LEU B O 1
ATOM 8916 N N . LEU B 1 439 ? -19.438 -32.594 -12.375 1 98.81 439 LEU B N 1
ATOM 8917 C CA . LEU B 1 439 ? -18.984 -33.812 -11.703 1 98.81 439 LEU B CA 1
ATOM 8918 C C . LEU B 1 439 ? -19.266 -35.031 -12.555 1 98.81 439 LEU B C 1
ATOM 8920 O O . LEU B 1 439 ? -18.375 -35.875 -12.766 1 98.81 439 LEU B O 1
ATOM 8924 N N . ASP B 1 440 ? -20.484 -35.156 -13.102 1 98.5 440 ASP B N 1
ATOM 8925 C CA . ASP B 1 440 ? -20.906 -36.344 -13.867 1 98.5 440 ASP B CA 1
ATOM 8926 C C . ASP B 1 440 ? -20.203 -36.375 -15.219 1 98.5 440 ASP B C 1
ATOM 8928 O O . ASP B 1 440 ? -19.734 -37.438 -15.648 1 98.5 440 ASP B O 1
ATOM 8932 N N . ALA B 1 441 ? -20.203 -35.281 -15.891 1 98.5 441 ALA B N 1
ATOM 8933 C CA . ALA B 1 441 ? -19.625 -35.219 -17.234 1 98.5 441 ALA B CA 1
ATOM 8934 C C . ALA B 1 441 ? -18.141 -35.594 -17.203 1 98.5 441 ALA B C 1
ATOM 8936 O O . ALA B 1 441 ? -17.672 -36.375 -18.016 1 98.5 441 ALA B O 1
ATOM 8937 N N . ILE B 1 442 ? -17.375 -35 -16.297 1 98.69 442 ILE B N 1
ATOM 8938 C CA . ILE B 1 442 ? -15.945 -35.25 -16.219 1 98.69 442 ILE B CA 1
ATOM 8939 C C . ILE B 1 442 ? -15.695 -36.688 -15.766 1 98.69 442 ILE B C 1
ATOM 8941 O O . ILE B 1 442 ? -14.859 -37.375 -16.344 1 98.69 442 ILE B O 1
ATOM 8945 N N . SER B 1 443 ? -16.453 -37.125 -14.711 1 98.5 443 SER B N 1
ATOM 8946 C CA . SER B 1 443 ? -16.312 -38.5 -14.211 1 98.5 443 SER B CA 1
ATOM 8947 C C . SER B 1 443 ? -16.578 -39.5 -15.312 1 98.5 443 SER B C 1
ATOM 8949 O O . SER B 1 443 ? -15.883 -40.531 -15.414 1 98.5 443 SER B O 1
ATOM 8951 N N . ALA B 1 444 ? -17.609 -39.281 -16.125 1 98.12 444 ALA B N 1
ATOM 8952 C CA . ALA B 1 444 ? -17.969 -40.188 -17.188 1 98.12 444 ALA B CA 1
ATOM 8953 C C . ALA B 1 444 ? -16.844 -40.312 -18.203 1 98.12 444 ALA B C 1
ATOM 8955 O O . ALA B 1 444 ? -16.547 -41.438 -18.672 1 98.12 444 ALA B O 1
ATOM 8956 N N . VAL B 1 445 ? -16.266 -39.219 -18.531 1 98.25 445 VAL B N 1
ATOM 8957 C CA . VAL B 1 445 ? -15.164 -39.219 -19.5 1 98.25 445 VAL B CA 1
ATOM 8958 C C . VAL B 1 445 ? -13.961 -39.938 -18.891 1 98.25 445 VAL B C 1
ATOM 8960 O O . VAL B 1 445 ? -13.297 -40.75 -19.578 1 98.25 445 VAL B O 1
ATOM 8963 N N . VAL B 1 446 ? -13.602 -39.656 -17.625 1 98.44 446 VAL B N 1
ATOM 8964 C CA . VAL B 1 446 ? -12.477 -40.25 -16.938 1 98.44 446 VAL B CA 1
ATOM 8965 C C . VAL B 1 446 ? -12.664 -41.781 -16.875 1 98.44 446 VAL B C 1
ATOM 8967 O O . VAL B 1 446 ? -11.727 -42.531 -17.156 1 98.44 446 VAL B O 1
ATOM 8970 N N . GLU B 1 447 ? -13.891 -42.219 -16.594 1 97.62 447 GLU B N 1
ATOM 8971 C CA . GLU B 1 447 ? -14.195 -43.656 -16.484 1 97.62 447 GLU B CA 1
ATOM 8972 C C . GLU B 1 447 ? -14.164 -44.344 -17.844 1 97.62 447 GLU B C 1
ATOM 8974 O O . GLU B 1 447 ? -13.562 -45.406 -18.016 1 97.62 447 GLU B O 1
ATOM 8979 N N . ARG B 1 448 ? -14.781 -43.75 -18.766 1 97.62 448 ARG B N 1
ATOM 8980 C CA . ARG B 1 448 ? -14.938 -44.344 -20.094 1 97.62 448 ARG B CA 1
ATOM 8981 C C . ARG B 1 448 ? -13.586 -44.562 -20.766 1 97.62 448 ARG B C 1
ATOM 8983 O O . ARG B 1 448 ? -13.367 -45.562 -21.406 1 97.62 448 ARG B O 1
ATOM 8990 N N . TYR B 1 449 ? -12.727 -43.625 -20.609 1 98.06 449 TYR B N 1
ATOM 8991 C CA . TYR B 1 449 ? -11.5 -43.688 -21.391 1 98.06 449 TYR B CA 1
ATOM 8992 C C . TYR B 1 449 ? -10.297 -43.969 -20.5 1 98.06 449 TYR B C 1
ATOM 8994 O O . TYR B 1 449 ? -9.156 -44 -20.969 1 98.06 449 TYR B O 1
ATOM 9002 N N . GLY B 1 450 ? -10.555 -44.219 -19.219 1 97.69 450 GLY B N 1
ATOM 9003 C CA . GLY B 1 450 ? -9.453 -44.469 -18.297 1 97.69 450 GLY B CA 1
ATOM 9004 C C . GLY B 1 450 ? -8.438 -43.344 -18.25 1 97.69 450 GLY B C 1
ATOM 9005 O O . GLY B 1 450 ? -7.234 -43.594 -18.359 1 97.69 450 GLY B O 1
ATOM 9006 N N . VAL B 1 451 ? -8.883 -42.125 -18.109 1 98.44 451 VAL B N 1
ATOM 9007 C CA . VAL B 1 451 ? -8.023 -40.938 -18.094 1 98.44 451 VAL B CA 1
ATOM 9008 C C . VAL B 1 451 ? -7.156 -40.938 -16.828 1 98.44 451 VAL B C 1
ATOM 9010 O O . VAL B 1 451 ? -7.672 -41.094 -15.727 1 98.44 451 VAL B O 1
ATOM 9013 N N . ASP B 1 452 ? -5.812 -40.812 -16.953 1 97.56 452 ASP B N 1
ATOM 9014 C CA . ASP B 1 452 ? -4.871 -40.844 -15.844 1 97.56 452 ASP B CA 1
ATOM 9015 C C . ASP B 1 452 ? -4.609 -39.438 -15.305 1 97.56 452 ASP B C 1
ATOM 9017 O O . ASP B 1 452 ? -4.168 -39.281 -14.164 1 97.56 452 ASP B O 1
ATOM 9021 N N . TYR B 1 453 ? -4.848 -38.531 -16.094 1 97.5 453 TYR B N 1
ATOM 9022 C CA . TYR B 1 453 ? -4.367 -37.156 -15.844 1 97.5 453 TYR B CA 1
ATOM 9023 C C . TYR B 1 453 ? -5.289 -36.125 -16.469 1 97.5 453 TYR B C 1
ATOM 9025 O O . TYR B 1 453 ? -5.719 -36.281 -17.609 1 97.5 453 TYR B O 1
ATOM 9033 N N . ILE B 1 454 ? -5.648 -35.031 -15.695 1 98.62 454 ILE B N 1
ATOM 9034 C CA . ILE B 1 454 ? -6.418 -33.906 -16.234 1 98.62 454 ILE B CA 1
ATOM 9035 C C . ILE B 1 454 ? -5.598 -32.625 -16.125 1 98.62 454 ILE B C 1
ATOM 9037 O O . ILE B 1 454 ? -5.047 -32.312 -15.07 1 98.62 454 ILE B O 1
ATOM 9041 N N . LYS B 1 455 ? -5.387 -31.953 -17.25 1 98.44 455 LYS B N 1
ATOM 9042 C CA . LYS B 1 455 ? -5.004 -30.547 -17.203 1 98.44 455 LYS B CA 1
ATOM 9043 C C . LYS B 1 455 ? -6.223 -29.656 -17.016 1 98.44 455 LYS B C 1
ATOM 9045 O O . LYS B 1 455 ? -7.02 -29.4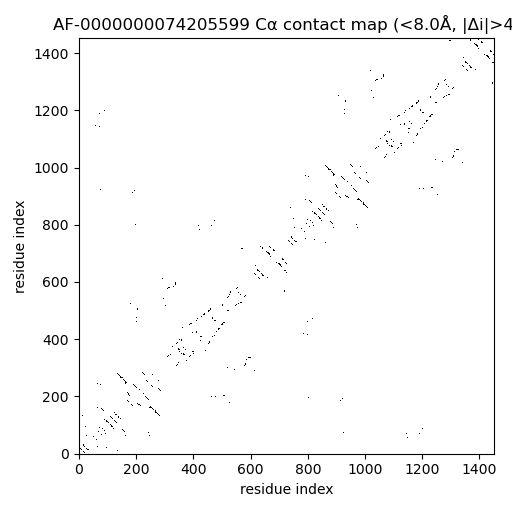69 -17.938 1 98.44 455 LYS B O 1
ATOM 9050 N N . TRP B 1 456 ? -6.375 -29.125 -15.805 1 98.62 456 TRP B N 1
ATOM 9051 C CA . TRP B 1 456 ? -7.531 -28.328 -15.406 1 98.62 456 TRP B CA 1
ATOM 9052 C C . TRP B 1 456 ? -7.27 -26.844 -15.609 1 98.62 456 TRP B C 1
ATOM 9054 O O . TRP B 1 456 ? -6.566 -26.219 -14.812 1 98.62 456 TRP B O 1
ATOM 9064 N N . ASP B 1 457 ? -7.926 -26.234 -16.562 1 98.12 457 ASP B N 1
ATOM 9065 C CA . ASP B 1 457 ? -7.609 -24.859 -16.953 1 98.12 457 ASP B CA 1
ATOM 9066 C C . ASP B 1 457 ? -8.656 -23.875 -16.422 1 98.12 457 ASP B C 1
ATOM 9068 O O . ASP B 1 457 ? -9.758 -24.297 -16.047 1 98.12 457 ASP B O 1
ATOM 9072 N N . HIS B 1 458 ? -8.305 -22.641 -16.25 1 97.62 458 HIS B N 1
ATOM 9073 C CA . HIS B 1 458 ? -9.102 -21.484 -15.82 1 97.62 458 HIS B CA 1
ATOM 9074 C C . HIS B 1 458 ? -8.57 -20.188 -16.422 1 97.62 458 HIS B C 1
ATOM 9076 O O . HIS B 1 458 ? -7.855 -19.438 -15.75 1 97.62 458 HIS B O 1
ATOM 9082 N N . ASN B 1 459 ? -9.016 -19.828 -17.578 1 95.81 459 ASN B N 1
ATOM 9083 C CA . ASN B 1 459 ? -8.297 -18.844 -18.391 1 95.81 459 ASN B CA 1
ATOM 9084 C C . ASN B 1 459 ? -8.711 -17.406 -18.031 1 95.81 459 ASN B C 1
ATOM 9086 O O . ASN B 1 459 ? -7.863 -16.516 -17.938 1 95.81 459 ASN B O 1
ATOM 9090 N N . ARG B 1 460 ? -9.953 -17.141 -17.844 1 94.88 460 ARG B N 1
ATOM 9091 C CA . ARG B 1 460 ? -10.344 -15.75 -17.672 1 94.88 460 ARG B CA 1
ATOM 9092 C C . ARG B 1 460 ? -10.453 -15.383 -16.188 1 94.88 460 ARG B C 1
ATOM 9094 O O . ARG B 1 460 ? -10.648 -16.266 -15.344 1 94.88 460 ARG B O 1
ATOM 9101 N N . ASP B 1 461 ? -10.359 -14.125 -15.883 1 93.81 461 ASP B N 1
ATOM 9102 C CA . ASP B 1 461 ? -10.656 -13.586 -14.562 1 93.81 461 ASP B CA 1
ATOM 9103 C C . ASP B 1 461 ? -12.164 -13.547 -14.312 1 93.81 461 ASP B C 1
ATOM 9105 O O . ASP B 1 461 ? -12.953 -13.586 -15.258 1 93.81 461 ASP B O 1
ATOM 9109 N N . LEU B 1 462 ? -12.477 -13.594 -13.023 1 94.38 462 LEU B N 1
ATOM 9110 C CA . LEU B 1 462 ? -13.883 -13.438 -12.672 1 94.38 462 LEU B CA 1
ATOM 9111 C C . LEU B 1 462 ? -14.266 -11.969 -12.555 1 94.38 462 LEU B C 1
ATOM 9113 O O . LEU B 1 462 ? -14.047 -11.344 -11.516 1 94.38 462 LEU B O 1
ATOM 9117 N N . LEU B 1 463 ? -14.75 -11.375 -13.586 1 88.25 463 LEU B N 1
ATOM 9118 C CA . LEU B 1 463 ? -15.273 -10.008 -13.578 1 88.25 463 LEU B CA 1
ATOM 9119 C C . LEU B 1 463 ? -16.75 -9.992 -13.195 1 88.25 463 LEU B C 1
ATOM 9121 O O . LEU B 1 463 ? -17.547 -10.727 -13.773 1 88.25 463 LEU B O 1
ATOM 9125 N N . GLU B 1 464 ? -17.109 -9.227 -12.156 1 92.19 464 GLU B N 1
ATOM 9126 C CA . GLU B 1 464 ? -18.484 -9.117 -11.703 1 92.19 464 GLU B CA 1
ATOM 9127 C C . GLU B 1 464 ? -19.062 -10.492 -11.383 1 92.19 464 GLU B C 1
ATOM 9129 O O . GLU B 1 464 ? -20.141 -10.844 -11.859 1 92.19 464 GLU B O 1
ATOM 9134 N N . ALA B 1 465 ? -18.328 -11.25 -10.609 1 93.75 465 ALA B N 1
ATOM 9135 C CA . ALA B 1 465 ? -18.719 -12.617 -10.258 1 93.75 465 ALA B CA 1
ATOM 9136 C C . ALA B 1 465 ? -19.812 -12.617 -9.195 1 93.75 465 ALA B C 1
ATOM 9138 O O . ALA B 1 465 ? -19.531 -12.727 -8 1 93.75 465 ALA B O 1
ATOM 9139 N N . VAL B 1 466 ? -21.062 -12.547 -9.656 1 95.38 466 VAL B N 1
ATOM 9140 C CA . VAL B 1 466 ? -22.203 -12.508 -8.75 1 95.38 466 VAL B CA 1
ATOM 9141 C C . VAL B 1 466 ? -23.203 -13.594 -9.125 1 95.38 466 VAL B C 1
ATOM 9143 O O . VAL B 1 466 ? -23.281 -14.008 -10.289 1 95.38 466 VAL B O 1
ATOM 9146 N N . VAL B 1 467 ? -23.891 -14.102 -8.172 1 93.56 467 VAL B N 1
ATOM 9147 C CA . VAL B 1 467 ? -24.969 -15.062 -8.367 1 93.56 467 VAL B CA 1
ATOM 9148 C C . VAL B 1 467 ? -26.266 -14.312 -8.641 1 93.56 467 VAL B C 1
ATOM 9150 O O . VAL B 1 467 ? -26.625 -13.391 -7.91 1 93.56 467 VAL B O 1
ATOM 9153 N N . ARG B 1 468 ? -26.922 -14.805 -9.688 1 88.75 468 ARG B N 1
ATOM 9154 C CA . ARG B 1 468 ? -28.219 -14.203 -10.008 1 88.75 468 ARG B CA 1
ATOM 9155 C C . ARG B 1 468 ? -29.297 -14.68 -9.047 1 88.75 468 ARG B C 1
ATOM 9157 O O . ARG B 1 468 ? -29.469 -15.883 -8.844 1 88.75 468 ARG B O 1
ATOM 9164 N N . ASP B 1 469 ? -29.828 -13.742 -8.414 1 82.31 469 ASP B N 1
ATOM 9165 C CA . ASP B 1 469 ? -30.906 -14.047 -7.469 1 82.31 469 ASP B CA 1
ATOM 9166 C C . ASP B 1 469 ? -32.062 -13.086 -7.656 1 82.31 469 ASP B C 1
ATOM 9168 O O . ASP B 1 469 ? -31.891 -11.922 -8.016 1 82.31 469 ASP B O 1
ATOM 9172 N N . GLY B 1 470 ? -33.281 -13.625 -7.664 1 79.25 470 GLY B N 1
ATOM 9173 C CA . GLY B 1 470 ? -34.469 -12.797 -7.805 1 79.25 470 GLY B CA 1
ATOM 9174 C C . GLY B 1 470 ? -34.5 -11.625 -6.844 1 79.25 470 GLY B C 1
ATOM 9175 O O . GLY B 1 470 ? -35.031 -10.562 -7.172 1 79.25 470 GLY B O 1
ATOM 9176 N N . ALA B 1 471 ? -33.875 -11.805 -5.68 1 78.5 471 ALA B N 1
ATOM 9177 C CA . ALA B 1 471 ? -33.906 -10.75 -4.668 1 78.5 471 ALA B CA 1
ATOM 9178 C C . ALA B 1 471 ? -32.75 -9.766 -4.887 1 78.5 471 ALA B C 1
ATOM 9180 O O . ALA B 1 471 ? -32.656 -8.742 -4.203 1 78.5 471 ALA B O 1
ATOM 9181 N N . GLY B 1 472 ? -31.922 -10.047 -5.883 1 88.31 472 GLY B N 1
ATOM 9182 C CA . GLY B 1 472 ? -30.766 -9.227 -6.172 1 88.31 472 GLY B CA 1
ATOM 9183 C C . GLY B 1 472 ? -29.484 -10.023 -6.27 1 88.31 472 GLY B C 1
ATOM 9184 O O . GLY B 1 472 ? -29.281 -11 -5.543 1 88.31 472 GLY B O 1
ATOM 9185 N N . ASP B 1 473 ? -28.609 -9.516 -7.148 1 93.62 473 ASP B N 1
ATOM 9186 C CA . ASP B 1 473 ? -27.359 -10.219 -7.367 1 93.62 473 ASP B CA 1
ATOM 9187 C C . ASP B 1 473 ? -26.453 -10.133 -6.133 1 93.62 473 ASP B C 1
ATOM 9189 O O . ASP B 1 473 ? -26.391 -9.086 -5.477 1 93.62 473 ASP B O 1
ATOM 9193 N N . ARG B 1 474 ? -25.844 -11.195 -5.75 1 94.88 474 ARG B N 1
ATOM 9194 C CA . ARG B 1 474 ? -24.953 -11.273 -4.598 1 94.88 474 ARG B CA 1
ATOM 9195 C C . ARG B 1 474 ? -23.547 -11.695 -5.023 1 94.88 474 ARG B C 1
ATOM 9197 O O . ARG B 1 474 ? -23.391 -12.516 -5.926 1 94.88 474 ARG B O 1
ATOM 9204 N N . PRO B 1 475 ? -22.547 -11.156 -4.289 1 95.88 475 PRO B N 1
ATOM 9205 C CA . PRO B 1 475 ? -21.203 -11.609 -4.633 1 95.88 475 PRO B CA 1
ATOM 9206 C C . PRO B 1 475 ? -21.047 -13.125 -4.535 1 95.88 475 PRO B C 1
ATOM 9208 O O . PRO B 1 475 ? -21.594 -13.75 -3.619 1 95.88 475 PRO B O 1
ATOM 9211 N N . GLY B 1 476 ? -20.266 -13.703 -5.449 1 96.12 476 GLY B N 1
ATOM 9212 C CA . GLY B 1 476 ? -20.203 -15.148 -5.512 1 96.12 476 GLY B CA 1
ATOM 9213 C C . GLY B 1 476 ? -18.797 -15.688 -5.625 1 96.12 476 GLY B C 1
ATOM 9214 O O . GLY B 1 476 ? -18.594 -16.875 -5.922 1 96.12 476 GLY B O 1
ATOM 9215 N N . VAL B 1 477 ? -17.75 -14.875 -5.387 1 97.38 477 VAL B N 1
ATOM 9216 C CA . VAL B 1 477 ? -16.375 -15.305 -5.605 1 97.38 477 VAL B CA 1
ATOM 9217 C C . VAL B 1 477 ? -16.016 -16.406 -4.609 1 97.38 477 VAL B C 1
ATOM 9219 O O . VAL B 1 477 ? -15.492 -17.453 -5 1 97.38 477 VAL B O 1
ATOM 9222 N N . ARG B 1 478 ? -16.266 -16.219 -3.352 1 97.75 478 ARG B N 1
ATOM 9223 C CA . ARG B 1 478 ? -15.945 -17.203 -2.328 1 97.75 478 ARG B CA 1
ATOM 9224 C C . ARG B 1 478 ? -16.688 -18.516 -2.578 1 97.75 478 ARG B C 1
ATOM 9226 O O . ARG B 1 478 ? -16.094 -19.594 -2.533 1 97.75 478 ARG B O 1
ATOM 9233 N N . ARG B 1 479 ? -18 -18.422 -2.826 1 97.12 479 ARG B N 1
ATOM 9234 C CA . ARG B 1 479 ? -18.797 -19.609 -3.078 1 97.12 479 ARG B CA 1
ATOM 9235 C C . ARG B 1 479 ? -18.266 -20.391 -4.277 1 97.12 479 ARG B C 1
ATOM 9237 O O . ARG B 1 479 ? -18.25 -21.625 -4.27 1 97.12 479 ARG B O 1
ATOM 9244 N N . GLN B 1 480 ? -17.891 -19.625 -5.312 1 98.12 480 GLN B N 1
ATOM 9245 C CA . GLN B 1 480 ? -17.297 -20.203 -6.508 1 98.12 480 GLN B CA 1
ATOM 9246 C C . GLN B 1 480 ? -16.047 -21 -6.164 1 98.12 480 GLN B C 1
ATOM 9248 O O . GLN B 1 480 ? -15.867 -22.125 -6.637 1 98.12 480 GLN B O 1
ATOM 9253 N N . THR B 1 481 ? -15.148 -20.438 -5.363 1 98.5 481 THR B N 1
ATOM 9254 C CA . THR B 1 481 ? -13.875 -21.062 -4.996 1 98.5 481 THR B CA 1
ATOM 9255 C C . THR B 1 481 ? -14.102 -22.312 -4.156 1 98.5 481 THR B C 1
ATOM 9257 O O . THR B 1 481 ? -13.484 -23.359 -4.398 1 98.5 481 THR B O 1
ATOM 9260 N N . LEU B 1 482 ? -14.969 -22.203 -3.182 1 98.62 482 LEU B N 1
ATOM 9261 C CA . LEU B 1 482 ? -15.273 -23.344 -2.326 1 98.62 482 LEU B CA 1
ATOM 9262 C C . LEU B 1 482 ? -15.906 -24.469 -3.129 1 98.62 482 LEU B C 1
ATOM 9264 O O . LEU B 1 482 ? -15.617 -25.656 -2.885 1 98.62 482 LEU B O 1
ATOM 9268 N N . ALA B 1 483 ? -16.766 -24.109 -4.078 1 98.69 483 ALA B N 1
ATOM 9269 C CA . ALA B 1 483 ? -17.391 -25.109 -4.938 1 98.69 483 ALA B CA 1
ATOM 9270 C C . ALA B 1 483 ? -16.344 -25.812 -5.801 1 98.69 483 ALA B C 1
ATOM 9272 O O . ALA B 1 483 ? -16.422 -27.031 -6.02 1 98.69 483 ALA B O 1
ATOM 9273 N N . LEU B 1 484 ? -15.43 -25.078 -6.328 1 98.75 484 LEU B N 1
ATOM 9274 C CA . LEU B 1 484 ? -14.336 -25.656 -7.09 1 98.75 484 LEU B CA 1
ATOM 9275 C C . LEU B 1 484 ? -13.57 -26.688 -6.25 1 98.75 484 LEU B C 1
ATOM 9277 O O . LEU B 1 484 ? -13.32 -27.797 -6.703 1 98.75 484 LEU B O 1
ATOM 9281 N N . TYR B 1 485 ? -13.172 -26.297 -5.008 1 98.75 485 TYR B N 1
ATOM 9282 C CA . TYR B 1 485 ? -12.445 -27.203 -4.121 1 98.75 485 TYR B CA 1
ATOM 9283 C C . TYR B 1 485 ? -13.234 -28.484 -3.887 1 98.75 485 TYR B C 1
ATOM 9285 O O . TYR B 1 485 ? -12.688 -29.578 -3.982 1 98.75 485 TYR B O 1
ATOM 9293 N N . ALA B 1 486 ? -14.492 -28.312 -3.652 1 98.81 486 ALA B N 1
ATOM 9294 C CA . ALA B 1 486 ? -15.352 -29.469 -3.396 1 98.81 486 ALA B CA 1
ATOM 9295 C C . ALA B 1 486 ? -15.422 -30.375 -4.621 1 98.81 486 ALA B C 1
ATOM 9297 O O . ALA B 1 486 ? -15.398 -31.594 -4.492 1 98.81 486 ALA B O 1
ATOM 9298 N N . LEU B 1 487 ? -15.57 -29.766 -5.758 1 98.81 487 LEU B N 1
ATOM 9299 C CA . LEU B 1 487 ? -15.648 -30.516 -7.004 1 98.81 487 LEU B CA 1
ATOM 9300 C C . LEU B 1 487 ? -14.383 -31.328 -7.238 1 98.81 487 LEU B C 1
ATOM 9302 O O . LEU B 1 487 ? -14.445 -32.5 -7.586 1 98.81 487 LEU B O 1
ATOM 9306 N N . LEU B 1 488 ? -13.25 -30.719 -7.047 1 98.69 488 LEU B N 1
ATOM 9307 C CA . LEU B 1 488 ? -11.969 -31.391 -7.207 1 98.69 488 LEU B CA 1
ATOM 9308 C C . LEU B 1 488 ? -11.836 -32.531 -6.219 1 98.69 488 LEU B C 1
ATOM 9310 O O . LEU B 1 488 ? -11.375 -33.625 -6.582 1 98.69 488 LEU B O 1
ATOM 9314 N N . ASP B 1 489 ? -12.242 -32.344 -4.992 1 98.38 489 ASP B N 1
ATOM 9315 C CA . ASP B 1 489 ? -12.156 -33.375 -3.959 1 98.38 489 ASP B CA 1
ATOM 9316 C C . ASP B 1 489 ? -13.047 -34.562 -4.293 1 98.38 489 ASP B C 1
ATOM 9318 O O . ASP B 1 489 ? -12.648 -35.719 -4.125 1 98.38 489 ASP B O 1
ATOM 9322 N N . GLU B 1 490 ? -14.219 -34.25 -4.734 1 98.62 490 GLU B N 1
ATOM 9323 C CA . GLU B 1 490 ? -15.148 -35.312 -5.062 1 98.62 490 GLU B CA 1
ATOM 9324 C C . GLU B 1 490 ? -14.672 -36.094 -6.277 1 98.62 490 GLU B C 1
ATOM 9326 O O . GLU B 1 490 ? -14.836 -37.344 -6.332 1 98.62 490 GLU B O 1
ATOM 9331 N N . LEU B 1 491 ? -14.156 -35.438 -7.297 1 98.56 491 LEU B N 1
ATOM 9332 C CA . LEU B 1 491 ? -13.578 -36.125 -8.438 1 98.56 491 LEU B CA 1
ATOM 9333 C C . LEU B 1 491 ? -12.453 -37.062 -8 1 98.56 491 LEU B C 1
ATOM 9335 O O . LEU B 1 491 ? -12.359 -38.188 -8.477 1 98.56 491 LEU B O 1
ATOM 9339 N N . ARG B 1 492 ? -11.648 -36.656 -7.109 1 95.88 492 ARG B N 1
ATOM 9340 C CA . ARG B 1 492 ? -10.539 -37.469 -6.609 1 95.88 492 ARG B CA 1
ATOM 9341 C C . ARG B 1 492 ? -11.055 -38.656 -5.816 1 95.88 492 ARG B C 1
ATOM 9343 O O . ARG B 1 492 ? -10.445 -39.719 -5.836 1 95.88 492 ARG B O 1
ATOM 9350 N N . GLU B 1 493 ? -12.117 -38.438 -5.094 1 97.44 493 GLU B N 1
ATOM 9351 C CA . GLU B 1 493 ? -12.734 -39.562 -4.367 1 97.44 493 GLU B CA 1
ATOM 9352 C C . GLU B 1 493 ? -13.258 -40.625 -5.324 1 97.44 493 GLU B C 1
ATOM 9354 O O . GLU B 1 493 ? -13.094 -41.812 -5.078 1 97.44 493 GLU B O 1
ATOM 9359 N N . ARG B 1 494 ? -13.859 -40.125 -6.383 1 97.94 494 ARG B N 1
ATOM 9360 C CA . ARG B 1 494 ? -14.414 -41.062 -7.371 1 97.94 494 ARG B CA 1
ATOM 9361 C C . ARG B 1 494 ? -13.312 -41.719 -8.172 1 97.94 494 ARG B C 1
ATOM 9363 O O . ARG B 1 494 ? -13.461 -42.875 -8.617 1 97.94 494 ARG B O 1
ATOM 9370 N N . HIS B 1 495 ? -12.289 -41 -8.406 1 97.81 495 HIS B N 1
ATOM 9371 C CA . HIS B 1 495 ? -11.172 -41.469 -9.211 1 97.81 495 HIS B CA 1
ATOM 9372 C C . HIS B 1 495 ? -9.844 -41.281 -8.484 1 97.81 495 HIS B C 1
ATOM 9374 O O . HIS B 1 495 ? -9.039 -40.438 -8.867 1 97.81 495 HIS B O 1
ATOM 9380 N N . PRO B 1 496 ? -9.5 -42.062 -7.508 1 94.5 496 PRO B N 1
ATOM 9381 C CA . PRO B 1 496 ? -8.359 -41.844 -6.609 1 94.5 496 PRO B CA 1
ATOM 9382 C C . PRO B 1 496 ? -7.023 -41.844 -7.34 1 94.5 496 PRO B C 1
ATOM 9384 O O . PRO B 1 496 ? -6.055 -41.25 -6.852 1 94.5 496 PRO B O 1
ATOM 9387 N N . ALA B 1 497 ? -6.934 -42.438 -8.492 1 93.69 497 ALA B N 1
ATOM 9388 C CA . ALA B 1 497 ? -5.664 -42.531 -9.219 1 93.69 497 ALA B CA 1
ATOM 9389 C C . ALA B 1 497 ? -5.504 -41.344 -10.172 1 93.69 497 ALA B C 1
ATOM 9391 O O . ALA B 1 497 ? -4.43 -41.156 -10.742 1 93.69 497 ALA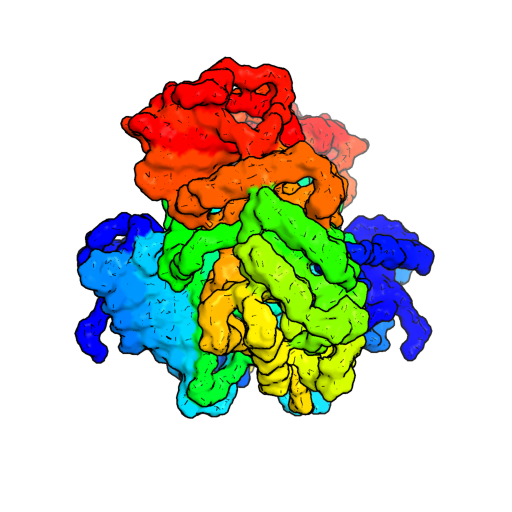 B O 1
ATOM 9392 N N . LEU B 1 498 ? -6.539 -40.562 -10.32 1 96.44 498 LEU B N 1
ATOM 9393 C CA . LEU B 1 498 ? -6.535 -39.438 -11.273 1 96.44 498 LEU B CA 1
ATOM 9394 C C . LEU B 1 498 ? -5.625 -38.312 -10.797 1 96.44 498 LEU B C 1
ATOM 9396 O O . LEU B 1 498 ? -5.773 -37.844 -9.672 1 96.44 498 LEU B O 1
ATOM 9400 N N . GLU B 1 499 ? -4.613 -37.938 -11.562 1 96.5 499 GLU B N 1
ATOM 9401 C CA . GLU B 1 499 ? -3.793 -36.781 -11.289 1 96.5 499 GLU B CA 1
ATOM 9402 C C . GLU B 1 499 ? -4.395 -35.531 -11.93 1 96.5 499 GLU B C 1
ATOM 9404 O O . GLU B 1 499 ? -4.887 -35.562 -13.062 1 96.5 499 GLU B O 1
ATOM 9409 N N . ILE B 1 500 ? -4.402 -34.375 -11.227 1 97.5 500 ILE B N 1
ATOM 9410 C CA . ILE B 1 500 ? -4.965 -33.125 -11.742 1 97.5 500 ILE B CA 1
ATOM 9411 C C . ILE B 1 500 ? -3.918 -32.031 -11.664 1 97.5 500 ILE B C 1
ATOM 9413 O O . ILE B 1 500 ? -3.311 -31.812 -10.617 1 97.5 500 ILE B O 1
ATOM 9417 N N . GLU B 1 501 ? -3.637 -31.375 -12.773 1 97.94 501 GLU B N 1
ATOM 9418 C CA . GLU B 1 501 ? -2.764 -30.219 -12.867 1 97.94 501 GLU B CA 1
ATOM 9419 C C . GLU B 1 501 ? -3.57 -28.922 -12.867 1 97.94 501 GLU B C 1
ATOM 9421 O O . GLU B 1 501 ? -4.453 -28.734 -13.711 1 97.94 501 GLU B O 1
ATOM 9426 N N . SER B 1 502 ? -3.295 -28.062 -11.93 1 98.19 502 SER B N 1
ATOM 9427 C CA . SER B 1 502 ? -3.9 -26.734 -11.93 1 98.19 502 SER B CA 1
ATOM 9428 C C . SER B 1 502 ? -3.271 -25.844 -12.992 1 98.19 502 SER B C 1
ATOM 9430 O O . SER B 1 502 ? -2.068 -25.578 -12.961 1 98.19 502 SER B O 1
ATOM 9432 N N . CYS B 1 503 ? -4.047 -25.422 -13.906 1 98.25 503 CYS B N 1
ATOM 9433 C CA . CYS B 1 503 ? -3.664 -24.453 -14.93 1 98.25 503 CYS B CA 1
ATOM 9434 C C . CYS B 1 503 ? -4.652 -23.297 -14.977 1 98.25 503 CYS B C 1
ATOM 9436 O O . CYS B 1 503 ? -5.859 -23.484 -14.844 1 98.25 503 CYS B O 1
ATOM 9438 N N . ALA B 1 504 ? -4.16 -22.094 -15.07 1 97.69 504 ALA B N 1
ATOM 9439 C CA . ALA B 1 504 ? -4.988 -20.906 -15.227 1 97.69 504 ALA B CA 1
ATOM 9440 C C . ALA B 1 504 ? -4.293 -19.859 -16.094 1 97.69 504 ALA B C 1
ATOM 9442 O O . ALA B 1 504 ? -3.613 -18.969 -15.586 1 97.69 504 ALA B O 1
ATOM 9443 N N . ALA B 1 505 ? -4.613 -19.969 -17.453 1 95.44 505 ALA B N 1
ATOM 9444 C CA . ALA B 1 505 ? -3.859 -19.141 -18.391 1 95.44 505 ALA B CA 1
ATOM 9445 C C . ALA B 1 505 ? -2.361 -19.203 -18.094 1 95.44 505 ALA B C 1
ATOM 9447 O O . ALA B 1 505 ? -1.691 -18.172 -18 1 95.44 505 ALA B O 1
ATOM 9448 N N . GLY B 1 506 ? -1.939 -20.375 -17.969 1 95.31 506 GLY B N 1
ATOM 9449 C CA . GLY B 1 506 ? -0.583 -20.578 -17.484 1 95.31 506 GLY B CA 1
ATOM 9450 C C . GLY B 1 506 ? -0.484 -20.562 -15.969 1 95.31 506 GLY B C 1
ATOM 9451 O O . GLY B 1 506 ? -1.213 -21.297 -15.297 1 95.31 506 GLY B O 1
ATOM 9452 N N . GLY B 1 507 ? 0.3 -19.75 -15.492 1 96.56 507 GLY B N 1
ATOM 9453 C CA . GLY B 1 507 ? 0.599 -19.734 -14.062 1 96.56 507 GLY B CA 1
ATOM 9454 C C . GLY B 1 507 ? -0.335 -18.844 -13.273 1 96.56 507 GLY B C 1
ATOM 9455 O O . GLY B 1 507 ? 0.049 -18.297 -12.234 1 96.56 507 GLY B O 1
ATOM 9456 N N . GLY B 1 508 ? -1.602 -18.703 -13.688 1 97.56 508 GLY B N 1
ATOM 9457 C CA . GLY B 1 508 ? -2.502 -17.766 -13.039 1 97.56 508 GLY B CA 1
ATOM 9458 C C . GLY B 1 508 ? -3.127 -18.297 -11.773 1 97.56 508 GLY B C 1
ATOM 9459 O O . GLY B 1 508 ? -3.738 -17.547 -11.008 1 97.56 508 GLY B O 1
ATOM 9460 N N . ARG B 1 509 ? -3.084 -19.656 -11.477 1 97.44 509 ARG B N 1
ATOM 9461 C CA . ARG B 1 509 ? -3.572 -20.234 -10.234 1 97.44 509 ARG B CA 1
ATOM 9462 C C . ARG B 1 509 ? -2.512 -21.125 -9.594 1 97.44 509 ARG B C 1
ATOM 9464 O O . ARG B 1 509 ? -2.605 -22.359 -9.656 1 97.44 509 ARG B O 1
ATOM 9471 N N . VAL B 1 510 ? -1.604 -20.469 -8.945 1 97.69 510 VAL B N 1
ATOM 9472 C CA . VAL B 1 510 ? -0.504 -21.094 -8.219 1 97.69 510 VAL B CA 1
ATOM 9473 C C . VAL B 1 510 ? -0.555 -20.688 -6.746 1 97.69 510 VAL B C 1
ATOM 9475 O O . VAL B 1 510 ? -0.182 -19.562 -6.395 1 97.69 510 VAL B O 1
ATOM 9478 N N . ASP B 1 511 ? -1.032 -21.547 -5.914 1 97.81 511 ASP B N 1
ATOM 9479 C CA . ASP B 1 511 ? -1.112 -21.359 -4.473 1 97.81 511 ASP B CA 1
ATOM 9480 C C . ASP B 1 511 ? -1.262 -22.688 -3.746 1 97.81 511 ASP B C 1
ATOM 9482 O O . ASP B 1 511 ? -1.624 -23.688 -4.355 1 97.81 511 ASP B O 1
ATOM 9486 N N . LEU B 1 512 ? -0.977 -22.641 -2.463 1 98.19 512 LEU B N 1
ATOM 9487 C CA . LEU B 1 512 ? -0.978 -23.875 -1.701 1 98.19 512 LEU B CA 1
ATOM 9488 C C . LEU B 1 512 ? -2.398 -24.281 -1.323 1 98.19 512 LEU B C 1
ATOM 9490 O O . LEU B 1 512 ? -2.635 -25.422 -0.908 1 98.19 512 LEU B O 1
ATOM 9494 N N . GLY B 1 513 ? -3.395 -23.359 -1.502 1 97.94 513 GLY B N 1
ATOM 9495 C CA . GLY B 1 513 ? -4.785 -23.766 -1.359 1 97.94 513 GLY B CA 1
ATOM 9496 C C . GLY B 1 513 ? -5.242 -24.734 -2.439 1 97.94 513 GLY B C 1
ATOM 9497 O O . GLY B 1 513 ? -5.766 -25.812 -2.137 1 97.94 513 GLY B O 1
ATOM 9498 N N . ILE B 1 514 ? -4.945 -24.406 -3.705 1 98 514 ILE B N 1
ATOM 9499 C CA . ILE B 1 514 ? -5.355 -25.25 -4.82 1 98 514 ILE B CA 1
ATOM 9500 C C . ILE B 1 514 ? -4.594 -26.578 -4.773 1 98 514 ILE B C 1
ATOM 9502 O O . ILE B 1 514 ? -5.129 -27.625 -5.148 1 98 514 ILE B O 1
ATOM 9506 N N . LEU B 1 515 ? -3.363 -26.547 -4.246 1 97.06 515 LEU B N 1
ATOM 9507 C CA . LEU B 1 515 ? -2.527 -27.734 -4.238 1 97.06 515 LEU B CA 1
ATOM 9508 C C . LEU B 1 515 ? -3.01 -28.734 -3.189 1 97.06 515 LEU B C 1
ATOM 9510 O O . LEU B 1 515 ? -2.598 -29.891 -3.195 1 97.06 515 LEU B O 1
ATOM 9514 N N . ASP B 1 516 ? -3.852 -28.281 -2.295 1 95.94 516 ASP B N 1
ATOM 9515 C CA . ASP B 1 516 ? -4.512 -29.219 -1.398 1 95.94 516 ASP B CA 1
ATOM 9516 C C . ASP B 1 516 ? -5.535 -30.078 -2.152 1 95.94 516 ASP B C 1
ATOM 9518 O O . ASP B 1 516 ? -5.977 -31.109 -1.653 1 95.94 516 ASP B O 1
ATOM 9522 N N . HIS B 1 517 ? -5.867 -29.625 -3.359 1 97 517 HIS B N 1
ATOM 9523 C CA . HIS B 1 517 ? -6.953 -30.266 -4.098 1 97 517 HIS B CA 1
ATOM 9524 C C . HIS B 1 517 ? -6.473 -30.781 -5.453 1 97 517 HIS B C 1
ATOM 9526 O O . HIS B 1 517 ? -7.199 -31.5 -6.141 1 97 517 HIS B O 1
ATOM 9532 N N . THR B 1 518 ? -5.277 -30.422 -5.844 1 96.88 518 THR B N 1
ATOM 9533 C CA . THR B 1 518 ? -4.668 -30.844 -7.102 1 96.88 518 THR B CA 1
ATOM 9534 C C . THR B 1 518 ? -3.27 -31.391 -6.863 1 96.88 518 THR B C 1
ATOM 9536 O O . THR B 1 518 ? -2.805 -31.453 -5.723 1 96.88 518 THR B O 1
ATOM 9539 N N . ASP B 1 519 ? -2.58 -31.797 -7.98 1 95.69 519 ASP B N 1
ATOM 9540 C CA . ASP B 1 519 ? -1.366 -32.594 -7.781 1 95.69 519 ASP B CA 1
ATOM 9541 C C . ASP B 1 519 ? -0.135 -31.828 -8.273 1 95.69 519 ASP B C 1
ATOM 9543 O O . ASP B 1 519 ? 0.992 -32.156 -7.891 1 95.69 519 ASP B O 1
ATOM 9547 N N . ARG B 1 520 ? -0.301 -30.938 -9.117 1 96.12 520 ARG B N 1
ATOM 9548 C CA . ARG B 1 520 ? 0.778 -30.141 -9.688 1 96.12 520 ARG B CA 1
ATOM 9549 C C . ARG B 1 520 ? 0.232 -28.875 -10.352 1 96.12 520 ARG B C 1
ATOM 9551 O O . ARG B 1 520 ? -0.977 -28.641 -10.344 1 96.12 520 ARG B O 1
ATOM 9558 N N . VAL B 1 521 ? 1.128 -28.016 -10.867 1 97.19 521 VAL B N 1
ATOM 9559 C CA . VAL B 1 521 ? 0.695 -26.781 -11.5 1 97.19 521 VAL B CA 1
ATOM 9560 C C . VAL B 1 521 ? 1.413 -26.609 -12.836 1 97.19 521 VAL B C 1
ATOM 9562 O O . VAL B 1 521 ? 2.5 -27.156 -13.039 1 97.19 521 VAL B O 1
ATOM 9565 N N . TRP B 1 522 ? 0.717 -25.984 -13.766 1 97.88 522 TRP B N 1
ATOM 9566 C CA . TRP B 1 522 ? 1.341 -25.406 -14.961 1 97.88 522 TRP B CA 1
ATOM 9567 C C . TRP B 1 522 ? 1.858 -24 -14.688 1 97.88 522 TRP B C 1
ATOM 9569 O O . TRP B 1 522 ? 1.081 -23.094 -14.367 1 97.88 522 TRP B O 1
ATOM 9579 N N . ALA B 1 523 ? 3.152 -23.812 -14.75 1 96.44 523 ALA B N 1
ATOM 9580 C CA . ALA B 1 523 ? 3.758 -22.578 -14.266 1 96.44 523 ALA B CA 1
ATOM 9581 C C . ALA B 1 523 ? 3.539 -21.438 -15.258 1 96.44 523 ALA B C 1
ATOM 9583 O O . ALA B 1 523 ? 3.549 -20.266 -14.875 1 96.44 523 ALA B O 1
ATOM 9584 N N . SER B 1 524 ? 3.428 -21.797 -16.531 1 97.44 524 SER B N 1
ATOM 9585 C CA . SER B 1 524 ? 3.281 -20.766 -17.547 1 97.44 524 SER B CA 1
ATOM 9586 C C . SER B 1 524 ? 2.982 -21.359 -18.922 1 97.44 524 SER B C 1
ATOM 9588 O O . SER B 1 524 ? 3.434 -22.469 -19.219 1 97.44 524 SER B O 1
ATOM 9590 N N . ASP B 1 525 ? 2.301 -20.594 -19.719 1 96.88 525 ASP B N 1
ATOM 9591 C CA . ASP B 1 525 ? 2.08 -20.969 -21.125 1 96.88 525 ASP B CA 1
ATOM 9592 C C . ASP B 1 525 ? 3.307 -20.641 -21.969 1 96.88 525 ASP B C 1
ATOM 9594 O O . ASP B 1 525 ? 3.367 -21.016 -23.141 1 96.88 525 ASP B O 1
ATOM 9598 N N . CYS B 1 526 ? 4.25 -20 -21.391 1 97.31 526 CYS B N 1
ATOM 9599 C CA . CYS B 1 526 ? 5.449 -19.625 -22.125 1 97.31 526 CYS B CA 1
ATOM 9600 C C . CYS B 1 526 ? 6.5 -20.734 -22.062 1 97.31 526 CYS B C 1
ATOM 9602 O O . CYS B 1 526 ? 7.004 -21.047 -21 1 97.31 526 CYS B O 1
ATOM 9604 N N . ASN B 1 527 ? 6.859 -21.266 -23.203 1 97.44 527 ASN B N 1
ATOM 9605 C CA . ASN B 1 527 ? 7.891 -22.297 -23.25 1 97.44 527 ASN B CA 1
ATOM 9606 C C . ASN B 1 527 ? 9.227 -21.734 -23.719 1 97.44 527 ASN B C 1
ATOM 9608 O O . ASN B 1 527 ? 10.18 -22.484 -23.938 1 97.44 527 ASN B O 1
ATOM 9612 N N . ASP B 1 528 ? 9.266 -20.297 -23.984 1 97.25 528 ASP B N 1
ATOM 9613 C CA . ASP B 1 528 ? 10.539 -19.625 -24.25 1 97.25 528 ASP B CA 1
ATOM 9614 C C . ASP B 1 528 ? 11.492 -19.797 -23.062 1 97.25 528 ASP B C 1
ATOM 9616 O O . ASP B 1 528 ? 11.227 -19.312 -21.969 1 97.25 528 ASP B O 1
ATOM 9620 N N . PRO B 1 529 ? 12.633 -20.469 -23.391 1 97.44 529 PRO B N 1
ATOM 9621 C CA . PRO B 1 529 ? 13.5 -20.812 -22.266 1 97.44 529 PRO B CA 1
ATOM 9622 C C . PRO B 1 529 ? 14.055 -19.578 -21.562 1 97.44 529 PRO B C 1
ATOM 9624 O O . PRO B 1 529 ? 14.367 -19.625 -20.375 1 97.44 529 PRO B O 1
ATOM 9627 N N . VAL B 1 530 ? 14.219 -18.453 -22.234 1 96.5 530 VAL B N 1
ATOM 9628 C CA . VAL B 1 530 ? 14.703 -17.219 -21.609 1 96.5 530 VAL B CA 1
ATOM 9629 C C . VAL B 1 530 ? 13.695 -16.75 -20.547 1 96.5 530 VAL B C 1
ATOM 9631 O O . VAL B 1 530 ? 14.078 -16.453 -19.422 1 96.5 530 VAL B O 1
ATOM 9634 N N . GLU B 1 531 ? 12.438 -16.719 -20.938 1 96.94 531 GLU B N 1
ATOM 9635 C CA . GLU B 1 531 ? 11.391 -16.328 -20 1 96.94 531 GLU B CA 1
ATOM 9636 C C . GLU B 1 531 ? 11.203 -17.391 -18.922 1 96.94 531 GLU B C 1
ATOM 9638 O O . GLU B 1 531 ? 11.016 -17.047 -17.75 1 96.94 531 GLU B O 1
ATOM 9643 N N . ARG B 1 532 ? 11.258 -18.609 -19.297 1 97.56 532 ARG B N 1
ATOM 9644 C CA . ARG B 1 532 ? 10.953 -19.719 -18.406 1 97.56 532 ARG B CA 1
ATOM 9645 C C . ARG B 1 532 ? 11.984 -19.812 -17.281 1 97.56 532 ARG B C 1
ATOM 9647 O O . ARG B 1 532 ? 11.656 -20.203 -16.156 1 97.56 532 ARG B O 1
ATOM 9654 N N . GLN B 1 533 ? 13.273 -19.469 -17.609 1 97.19 533 GLN B N 1
ATOM 9655 C CA . GLN B 1 533 ? 14.297 -19.453 -16.562 1 97.19 533 GLN B CA 1
ATOM 9656 C C . GLN B 1 533 ? 13.883 -18.578 -15.391 1 97.19 533 GLN B C 1
ATOM 9658 O O . GLN B 1 533 ? 14.031 -18.969 -14.227 1 97.19 533 GLN B O 1
ATOM 9663 N N . GLN B 1 534 ? 13.312 -17.5 -15.695 1 95.75 534 GLN B N 1
ATOM 9664 C CA . GLN B 1 534 ? 12.914 -16.547 -14.656 1 95.75 534 GLN B CA 1
ATOM 9665 C C . GLN B 1 534 ? 11.609 -16.984 -13.992 1 95.75 534 GLN B C 1
ATOM 9667 O O . GLN B 1 534 ? 11.477 -16.922 -12.773 1 95.75 534 GLN B O 1
ATOM 9672 N N . ILE B 1 535 ? 10.664 -17.422 -14.758 1 97.44 535 ILE B N 1
ATOM 9673 C CA . ILE B 1 535 ? 9.367 -17.844 -14.242 1 97.44 535 ILE B CA 1
ATOM 9674 C C . ILE B 1 535 ? 9.562 -19.016 -13.273 1 97.44 535 ILE B C 1
ATOM 9676 O O . ILE B 1 535 ? 9.008 -19 -12.172 1 97.44 535 ILE B O 1
ATOM 9680 N N . GLN B 1 536 ? 10.352 -19.953 -13.672 1 96.81 536 GLN B N 1
ATOM 9681 C CA . GLN B 1 536 ? 10.586 -21.125 -12.844 1 96.81 536 GLN B CA 1
ATOM 9682 C C . GLN B 1 536 ? 11.336 -20.766 -11.57 1 96.81 536 GLN B C 1
ATOM 9684 O O . GLN B 1 536 ? 10.969 -21.203 -10.477 1 96.81 536 GLN B O 1
ATOM 9689 N N . ARG B 1 537 ? 12.359 -19.953 -11.719 1 96.06 537 ARG B N 1
ATOM 9690 C CA . ARG B 1 537 ? 13.164 -19.516 -10.586 1 96.06 537 ARG B CA 1
ATOM 9691 C C . ARG B 1 537 ? 12.289 -18.984 -9.453 1 96.06 537 ARG B C 1
ATOM 9693 O O . ARG B 1 537 ? 12.438 -19.391 -8.305 1 96.06 537 ARG B O 1
ATOM 9700 N N . TRP B 1 538 ? 11.414 -18.203 -9.797 1 97.44 538 TRP B N 1
ATOM 9701 C CA . TRP B 1 538 ? 10.656 -17.5 -8.766 1 97.44 538 TRP B CA 1
ATOM 9702 C C . TRP B 1 538 ? 9.469 -18.328 -8.305 1 97.44 538 TRP B C 1
ATOM 9704 O O . TRP B 1 538 ? 9.062 -18.266 -7.137 1 97.44 538 TRP B O 1
ATOM 9714 N N . THR B 1 539 ? 8.898 -19.125 -9.164 1 97.75 539 THR B N 1
ATOM 9715 C CA . THR B 1 539 ? 7.805 -20 -8.742 1 97.75 539 THR B CA 1
ATOM 9716 C C . THR B 1 539 ? 8.297 -21.031 -7.727 1 97.75 539 THR B C 1
ATOM 9718 O O . THR B 1 539 ? 7.555 -21.406 -6.82 1 97.75 539 THR B O 1
ATOM 9721 N N . GLU B 1 540 ? 9.539 -21.406 -7.844 1 96.5 540 GLU B N 1
ATOM 9722 C CA . GLU B 1 540 ? 10.086 -22.484 -7.023 1 96.5 540 GLU B CA 1
ATOM 9723 C C . GLU B 1 540 ? 10.406 -22 -5.609 1 96.5 540 GLU B C 1
ATOM 9725 O O . GLU B 1 540 ? 10.719 -22.797 -4.727 1 96.5 540 GLU B O 1
ATOM 9730 N N . VAL B 1 541 ? 10.227 -20.656 -5.371 1 97.62 541 VAL B N 1
ATOM 9731 C CA . VAL B 1 541 ? 10.391 -20.219 -3.988 1 97.62 541 VAL B CA 1
ATOM 9732 C C . VAL B 1 541 ? 9.258 -20.781 -3.131 1 97.62 541 VAL B C 1
ATOM 9734 O O . VAL B 1 541 ? 9.445 -21.016 -1.934 1 97.62 541 VAL B O 1
ATOM 9737 N N . LEU B 1 542 ? 8.164 -21.047 -3.74 1 97.69 542 LEU B N 1
ATOM 9738 C CA . LEU B 1 542 ? 7.02 -21.562 -3.002 1 97.69 542 LEU B CA 1
ATOM 9739 C C . LEU B 1 542 ? 6.824 -23.062 -3.273 1 97.69 542 LEU B C 1
ATOM 9741 O O . LEU B 1 542 ? 6.492 -23.828 -2.363 1 97.69 542 LEU B O 1
ATOM 9745 N N . LEU B 1 543 ? 7.031 -23.5 -4.504 1 97 543 LEU B N 1
ATOM 9746 C CA . LEU B 1 543 ? 6.656 -24.859 -4.875 1 97 543 LEU B CA 1
ATOM 9747 C C . LEU B 1 543 ? 7.887 -25.672 -5.25 1 97 543 LEU B C 1
ATOM 9749 O O . LEU B 1 543 ? 8.805 -25.172 -5.898 1 97 543 LEU B O 1
ATOM 9753 N N . PRO B 1 544 ? 7.848 -26.969 -4.863 1 95.94 544 PRO B N 1
ATOM 9754 C CA . PRO B 1 544 ? 8.938 -27.812 -5.336 1 95.94 544 PRO B CA 1
ATOM 9755 C C . PRO B 1 544 ? 8.914 -28.016 -6.852 1 95.94 544 PRO B C 1
ATOM 9757 O O . PRO B 1 544 ? 7.84 -28.125 -7.445 1 95.94 544 PRO B O 1
ATOM 9760 N N . PRO B 1 545 ? 10.07 -28.141 -7.434 1 94.12 545 PRO B N 1
ATOM 9761 C CA . PRO B 1 545 ? 10.172 -28.172 -8.898 1 94.12 545 PRO B CA 1
ATOM 9762 C C . PRO B 1 545 ? 9.406 -29.344 -9.516 1 94.12 545 PRO B C 1
ATOM 9764 O O . PRO B 1 545 ? 8.914 -29.234 -10.641 1 94.12 545 PRO B O 1
ATOM 9767 N N . GLU B 1 546 ? 9.289 -30.5 -8.773 1 94.69 546 GLU B N 1
ATOM 9768 C CA . GLU B 1 546 ? 8.633 -31.672 -9.328 1 94.69 546 GLU B CA 1
ATOM 9769 C C . GLU B 1 546 ? 7.148 -31.406 -9.578 1 94.69 546 GLU B C 1
ATOM 9771 O O . GLU B 1 546 ? 6.488 -32.156 -10.289 1 94.69 546 GLU B O 1
ATOM 9776 N N . LEU B 1 547 ? 6.648 -30.344 -9.047 1 95.69 547 LEU B N 1
ATOM 9777 C CA . LEU B 1 547 ? 5.234 -30.031 -9.219 1 95.69 547 LEU B CA 1
ATOM 9778 C C . LEU B 1 547 ? 5.035 -28.984 -10.305 1 95.69 547 LEU B C 1
ATOM 9780 O O . LEU B 1 547 ? 3.9 -28.625 -10.633 1 95.69 547 LEU B O 1
ATOM 9784 N N . LEU B 1 548 ? 6.098 -28.516 -10.938 1 96.38 548 LEU B N 1
ATOM 9785 C CA . LEU B 1 548 ? 6.02 -27.438 -11.922 1 96.38 548 LEU B CA 1
ATOM 9786 C C . LEU B 1 548 ? 6.191 -27.984 -13.336 1 96.38 548 LEU B C 1
ATOM 9788 O O . LEU B 1 548 ? 7.297 -28.359 -13.727 1 96.38 548 LEU B O 1
ATOM 9792 N N . GLY B 1 549 ? 5.117 -27.953 -14.062 1 96.94 549 GLY B N 1
ATOM 9793 C CA . GLY B 1 549 ? 5.25 -28.359 -15.453 1 96.94 549 GLY B CA 1
ATOM 9794 C C . GLY B 1 549 ? 6.152 -27.422 -16.25 1 96.94 549 GLY B C 1
ATOM 9795 O O . GLY B 1 549 ? 6.066 -26.203 -16.125 1 96.94 549 GLY B O 1
ATOM 9796 N N . SER B 1 550 ? 7.105 -28 -16.969 1 96.75 550 SER B N 1
ATOM 9797 C CA . SER B 1 550 ? 8.016 -27.297 -17.859 1 96.75 550 SER B CA 1
ATOM 9798 C C . SER B 1 550 ? 8.266 -28.094 -19.141 1 96.75 550 SER B C 1
ATOM 9800 O O . SER B 1 550 ? 8.797 -29.203 -19.078 1 96.75 550 SER B O 1
ATOM 9802 N N . HIS B 1 551 ? 7.926 -27.531 -20.281 1 98.19 551 HIS B N 1
ATOM 9803 C CA . HIS B 1 551 ? 7.953 -28.312 -21.516 1 98.19 551 HIS B CA 1
ATOM 9804 C C . HIS B 1 551 ? 8.969 -27.75 -22.5 1 98.19 551 HIS B C 1
ATOM 9806 O O . HIS B 1 551 ? 9.117 -26.531 -22.625 1 98.19 551 HIS B O 1
ATOM 9812 N N . VAL B 1 552 ? 9.656 -28.609 -23.172 1 98.31 552 VAL B N 1
ATOM 9813 C CA . VAL B 1 552 ? 10.453 -28.25 -24.328 1 98.31 552 VAL B CA 1
ATOM 9814 C C . VAL B 1 552 ? 9.531 -27.891 -25.5 1 98.31 552 VAL B C 1
ATOM 9816 O O . VAL B 1 552 ? 8.734 -28.719 -25.938 1 98.31 552 VAL B O 1
ATOM 9819 N N . GLY B 1 553 ? 9.602 -26.703 -25.953 1 97.38 553 GLY B N 1
ATOM 9820 C CA . GLY B 1 553 ? 8.828 -26.266 -27.109 1 97.38 553 GLY B CA 1
ATOM 9821 C C . GLY B 1 553 ? 9.633 -26.266 -28.406 1 97.38 553 GLY B C 1
ATOM 9822 O O . GLY B 1 553 ? 10.773 -26.719 -28.422 1 97.38 553 GLY B O 1
ATOM 9823 N N . ALA B 1 554 ? 9.016 -25.766 -29.469 1 96.44 554 ALA B N 1
ATOM 9824 C CA . ALA B 1 554 ? 9.664 -25.641 -30.766 1 96.44 554 ALA B CA 1
ATOM 9825 C C . ALA B 1 554 ? 10.773 -24.594 -30.734 1 96.44 554 ALA B C 1
ATOM 9827 O O . ALA B 1 554 ? 10.898 -23.844 -29.766 1 96.44 554 ALA B O 1
ATOM 9828 N N . ALA B 1 555 ? 11.602 -24.656 -31.812 1 96.25 555 ALA B N 1
ATOM 9829 C CA . ALA B 1 555 ? 12.688 -23.688 -31.906 1 96.25 555 ALA B CA 1
ATOM 9830 C C . ALA B 1 555 ? 12.164 -22.266 -31.828 1 96.25 555 ALA B C 1
ATOM 9832 O O . ALA B 1 555 ? 12.719 -21.422 -31.109 1 96.25 555 ALA B O 1
ATOM 9833 N N . ARG B 1 556 ? 11.164 -22 -32.594 1 96.31 556 ARG B N 1
ATOM 9834 C CA . ARG B 1 556 ? 10.477 -20.703 -32.5 1 96.31 556 ARG B CA 1
ATOM 9835 C C . ARG B 1 556 ? 9.336 -20.766 -31.5 1 96.31 556 ARG B C 1
ATOM 9837 O O . ARG B 1 556 ? 8.359 -21.484 -31.703 1 96.31 556 ARG B O 1
ATOM 9844 N N . SER B 1 557 ? 9.492 -20.047 -30.375 1 95.69 557 SER B N 1
ATOM 9845 C CA . SER B 1 557 ? 8.484 -20.047 -29.312 1 95.69 557 SER B CA 1
ATOM 9846 C C . SER B 1 557 ? 7.145 -19.547 -29.828 1 95.69 557 SER B C 1
ATOM 9848 O O . SER B 1 557 ? 7.09 -18.562 -30.578 1 95.69 557 SER B O 1
ATOM 9850 N N . HIS B 1 558 ? 6.051 -20.094 -29.344 1 92.81 558 HIS B N 1
ATOM 9851 C CA . HIS B 1 558 ? 4.699 -19.734 -29.75 1 92.81 558 HIS B CA 1
ATOM 9852 C C . HIS B 1 558 ? 4.266 -18.406 -29.125 1 92.81 558 HIS B C 1
ATOM 9854 O O . HIS B 1 558 ? 3.438 -17.688 -29.672 1 92.81 558 HIS B O 1
ATOM 9860 N N . THR B 1 559 ? 4.777 -18.094 -27.953 1 93.31 559 THR B N 1
ATOM 9861 C CA . THR B 1 559 ? 4.32 -16.938 -27.203 1 93.31 559 THR B CA 1
ATOM 9862 C C . THR B 1 559 ? 5.195 -15.727 -27.5 1 93.31 559 THR B C 1
ATOM 9864 O O . THR B 1 559 ? 4.688 -14.609 -27.656 1 93.31 559 THR B O 1
ATOM 9867 N N . THR B 1 560 ? 6.562 -15.852 -27.594 1 93.31 560 THR B N 1
ATOM 9868 C CA . THR B 1 560 ? 7.453 -14.703 -27.75 1 93.31 560 THR B CA 1
ATOM 9869 C C . THR B 1 560 ? 7.977 -14.617 -29.188 1 93.31 560 THR B C 1
ATOM 9871 O O . THR B 1 560 ? 8.508 -13.586 -29.594 1 93.31 560 THR B O 1
ATOM 9874 N N . HIS B 1 561 ? 7.93 -15.727 -29.906 1 94.12 561 HIS B N 1
ATOM 9875 C CA . HIS B 1 561 ? 8.438 -15.867 -31.266 1 94.12 561 HIS B CA 1
ATOM 9876 C C . HIS B 1 561 ? 9.961 -15.828 -31.297 1 94.12 561 HIS B C 1
ATOM 9878 O O . HIS B 1 561 ? 10.57 -15.773 -32.375 1 94.12 561 HIS B O 1
ATOM 9884 N N . ARG B 1 562 ? 10.594 -15.852 -30.141 1 94 562 ARG B N 1
ATOM 9885 C CA . ARG B 1 562 ? 12.047 -15.961 -30.047 1 94 562 ARG B CA 1
ATOM 9886 C C . ARG B 1 562 ? 12.508 -17.344 -30.516 1 94 562 ARG B C 1
ATOM 9888 O O . ARG B 1 562 ? 11.883 -18.359 -30.188 1 94 562 ARG B O 1
ATOM 9895 N N . VAL B 1 563 ? 13.5 -17.328 -31.344 1 96 563 VAL B N 1
ATOM 9896 C CA . VAL B 1 563 ? 14.109 -18.594 -31.75 1 96 563 VAL B CA 1
ATOM 9897 C C . VAL B 1 563 ? 15.281 -18.922 -30.828 1 96 563 VAL B C 1
ATOM 9899 O O . VAL B 1 563 ? 16.141 -18.078 -30.578 1 96 563 VAL B O 1
ATOM 9902 N N . THR B 1 564 ? 15.32 -20.109 -30.281 1 96.12 564 THR B N 1
ATOM 9903 C CA . THR B 1 564 ? 16.375 -20.516 -29.375 1 96.12 564 THR B CA 1
ATOM 9904 C C . THR B 1 564 ? 16.906 -21.906 -29.75 1 96.12 564 THR B C 1
ATOM 9906 O O . THR B 1 564 ? 16.234 -22.656 -30.438 1 96.12 564 THR B O 1
ATOM 9909 N N . ASP B 1 565 ? 18.078 -22.156 -29.297 1 96.25 565 ASP B N 1
ATOM 9910 C CA . ASP B 1 565 ? 18.719 -23.453 -29.562 1 96.25 565 ASP B CA 1
ATOM 9911 C C . ASP B 1 565 ? 18.078 -24.562 -28.734 1 96.25 565 ASP B C 1
ATOM 9913 O O . ASP B 1 565 ? 17.656 -24.328 -27.609 1 96.25 565 ASP B O 1
ATOM 9917 N N . LEU B 1 566 ? 18.062 -25.828 -29.344 1 97.56 566 LEU B N 1
ATOM 9918 C CA . LEU B 1 566 ? 17.5 -26.984 -28.656 1 97.56 566 LEU B CA 1
ATOM 9919 C C . LEU B 1 566 ? 18.203 -27.234 -27.328 1 97.56 566 LEU B C 1
ATOM 9921 O O . LEU B 1 566 ? 17.547 -27.547 -26.328 1 97.56 566 LEU B O 1
ATOM 9925 N N . SER B 1 567 ? 19.516 -27.016 -27.328 1 97.06 567 SER B N 1
ATOM 9926 C CA . SER B 1 567 ? 20.281 -27.266 -26.109 1 97.06 567 SER B CA 1
ATOM 9927 C C . SER B 1 567 ? 19.75 -26.422 -24.953 1 97.06 567 SER B C 1
ATOM 9929 O O . SER B 1 567 ? 19.594 -26.922 -23.828 1 97.06 567 SER B O 1
ATOM 9931 N N . PHE B 1 568 ? 19.531 -25.172 -25.219 1 97.31 568 PHE B N 1
ATOM 9932 C CA . PHE B 1 568 ? 19.078 -24.266 -24.172 1 97.31 568 PHE B CA 1
ATOM 9933 C C . PHE B 1 568 ? 17.688 -24.656 -23.688 1 97.31 568 PHE B C 1
ATOM 9935 O O . PHE B 1 568 ? 17.391 -24.594 -22.5 1 97.31 568 PHE B O 1
ATOM 9942 N N . ARG B 1 569 ? 16.812 -25.016 -24.562 1 98.19 569 ARG B N 1
ATOM 9943 C CA . ARG B 1 569 ? 15.477 -25.453 -24.203 1 98.19 569 ARG B CA 1
ATOM 9944 C C . ARG B 1 569 ? 15.523 -26.719 -23.344 1 98.19 569 ARG B C 1
ATOM 9946 O O . ARG B 1 569 ? 14.766 -26.844 -22.375 1 98.19 569 ARG B O 1
ATOM 9953 N N . LEU B 1 570 ? 16.453 -27.625 -23.656 1 98.31 570 LEU B N 1
ATOM 9954 C CA . LEU B 1 570 ? 16.609 -28.859 -22.891 1 98.31 570 LEU B CA 1
ATOM 9955 C C . LEU B 1 570 ? 17.156 -28.562 -21.484 1 98.31 570 LEU B C 1
ATOM 9957 O O . LEU B 1 570 ? 16.656 -29.094 -20.5 1 98.31 570 LEU B O 1
ATOM 9961 N N . VAL B 1 571 ? 18.141 -27.656 -21.375 1 97.69 571 VAL B N 1
ATOM 9962 C CA . VAL B 1 571 ? 18.719 -27.266 -20.078 1 97.69 571 VAL B CA 1
ATOM 9963 C C . VAL B 1 571 ? 17.641 -26.672 -19.188 1 97.69 571 VAL B C 1
ATOM 9965 O O . VAL B 1 571 ? 17.547 -27.016 -18 1 97.69 571 VAL B O 1
ATOM 9968 N N . THR B 1 572 ? 16.844 -25.844 -19.75 1 97.5 572 THR B N 1
ATOM 9969 C CA . THR B 1 572 ? 15.836 -25.094 -19 1 97.5 572 THR B CA 1
ATOM 9970 C C . THR B 1 572 ? 14.773 -26.047 -18.438 1 97.5 572 THR B C 1
ATOM 9972 O O . THR B 1 572 ? 14.352 -25.906 -17.297 1 97.5 572 THR B O 1
ATOM 9975 N N . THR B 1 573 ? 14.359 -27.016 -19.109 1 97.31 573 THR B N 1
ATOM 9976 C CA . THR B 1 573 ? 13.227 -27.875 -18.75 1 97.31 573 THR B CA 1
ATOM 9977 C C . THR B 1 573 ? 13.672 -29 -17.828 1 97.31 573 THR B C 1
ATOM 9979 O O . THR B 1 573 ? 12.844 -29.641 -17.172 1 97.31 573 THR B O 1
ATOM 9982 N N . ALA B 1 574 ? 14.945 -29.172 -17.656 1 96.69 574 ALA B N 1
ATOM 9983 C CA . ALA B 1 574 ? 15.492 -30.344 -16.969 1 96.69 574 ALA B CA 1
ATOM 9984 C C . ALA B 1 574 ? 15.281 -30.234 -15.453 1 96.69 574 ALA B C 1
ATOM 9986 O O . ALA B 1 574 ? 15.336 -31.234 -14.742 1 96.69 574 ALA B O 1
ATOM 9987 N N . PHE B 1 575 ? 15.047 -29.078 -14.945 1 95.62 575 PHE B N 1
ATOM 9988 C CA . PHE B 1 575 ? 15.117 -28.859 -13.5 1 95.62 575 PHE B CA 1
ATOM 9989 C C . PHE B 1 575 ? 13.727 -28.719 -12.906 1 95.62 575 PHE B C 1
ATOM 9991 O O . PHE B 1 575 ? 13.562 -28.203 -11.805 1 95.62 575 PHE B O 1
ATOM 9998 N N . ALA B 1 576 ? 12.672 -29.109 -13.609 1 95.44 576 ALA B N 1
ATOM 9999 C CA . ALA B 1 576 ? 11.289 -29.141 -13.133 1 95.44 576 ALA B CA 1
ATOM 10000 C C . ALA B 1 576 ? 10.602 -30.453 -13.516 1 95.44 576 ALA B C 1
ATOM 10002 O O . ALA B 1 576 ? 11.227 -31.516 -13.5 1 95.44 576 ALA B O 1
ATOM 10003 N N . ALA B 1 577 ? 9.273 -30.391 -13.609 1 95.88 577 ALA B N 1
ATOM 10004 C CA . ALA B 1 577 ? 8.578 -31.531 -14.188 1 95.88 577 ALA B CA 1
ATOM 10005 C C . ALA B 1 577 ? 8.625 -31.484 -15.711 1 95.88 577 ALA B C 1
ATOM 10007 O O . ALA B 1 577 ? 7.805 -30.812 -16.344 1 95.88 577 ALA B O 1
ATOM 10008 N N . PRO B 1 578 ? 9.477 -32.25 -16.266 1 96.25 578 PRO B N 1
ATOM 10009 C CA . PRO B 1 578 ? 9.789 -32.031 -17.688 1 96.25 578 PRO B CA 1
ATOM 10010 C C . PRO B 1 578 ? 8.703 -32.562 -18.609 1 96.25 578 PRO B C 1
ATOM 10012 O O . PRO B 1 578 ? 8.039 -33.562 -18.297 1 96.25 578 PRO B O 1
ATOM 10015 N N . GLY B 1 579 ? 8.57 -31.969 -19.688 1 97.81 579 GLY B N 1
ATOM 10016 C CA . GLY B 1 579 ? 7.676 -32.375 -20.766 1 97.81 579 GLY B CA 1
ATOM 10017 C C . GLY B 1 579 ? 8.055 -31.812 -22.109 1 97.81 579 GLY B C 1
ATOM 10018 O O . GLY B 1 579 ? 9.141 -31.234 -22.266 1 97.81 579 GLY B O 1
ATOM 10019 N N . ILE B 1 580 ? 7.305 -32.156 -23.062 1 98.38 580 ILE B N 1
ATOM 10020 C CA . ILE B 1 580 ? 7.461 -31.688 -24.438 1 98.38 580 ILE B CA 1
ATOM 10021 C C . ILE B 1 580 ? 6.137 -31.125 -24.953 1 98.38 580 ILE B C 1
ATOM 10023 O O . ILE B 1 580 ? 5.078 -31.719 -24.719 1 98.38 580 ILE B O 1
ATOM 10027 N N . GLU B 1 581 ? 6.141 -30.016 -25.469 1 98.12 581 GLU B N 1
ATOM 10028 C CA . GLU B 1 581 ? 5.027 -29.391 -26.172 1 98.12 581 GLU B CA 1
ATOM 10029 C C . GLU B 1 581 ? 5.477 -28.844 -27.531 1 98.12 581 GLU B C 1
ATOM 10031 O O . GLU B 1 581 ? 5.664 -27.641 -27.688 1 98.12 581 GLU B O 1
ATOM 10036 N N . TRP B 1 582 ? 5.656 -29.719 -28.422 1 96.75 582 TRP B N 1
ATOM 10037 C CA . TRP B 1 582 ? 6.277 -29.547 -29.734 1 96.75 582 TRP B CA 1
ATOM 10038 C C . TRP B 1 582 ? 5.742 -30.547 -30.734 1 96.75 582 TRP B C 1
ATOM 10040 O O . TRP B 1 582 ? 5.492 -31.703 -30.391 1 96.75 582 TRP B O 1
ATOM 10050 N N . ASP B 1 583 ? 5.477 -30.094 -31.984 1 96.94 583 ASP B N 1
ATOM 10051 C CA . ASP B 1 583 ? 5.172 -31.047 -33.031 1 96.94 583 ASP B CA 1
ATOM 10052 C C . ASP B 1 583 ? 6.422 -31.828 -33.469 1 96.94 583 ASP B C 1
ATOM 10054 O O . ASP B 1 583 ? 7.051 -31.5 -34.469 1 96.94 583 ASP B O 1
ATOM 10058 N N . ILE B 1 584 ? 6.668 -32.906 -32.844 1 97.12 584 ILE B N 1
ATOM 10059 C CA . ILE B 1 584 ? 7.922 -33.625 -33 1 97.12 584 ILE B CA 1
ATOM 10060 C C . ILE B 1 584 ? 7.855 -34.469 -34.25 1 97.12 584 ILE B C 1
ATOM 10062 O O . ILE B 1 584 ? 8.844 -35.125 -34.656 1 97.12 584 ILE B O 1
ATOM 10066 N N . THR B 1 585 ? 6.68 -34.531 -34.906 1 95.81 585 THR B N 1
ATOM 10067 C CA . THR B 1 585 ? 6.617 -35.219 -36.188 1 95.81 585 THR B CA 1
ATOM 10068 C C . THR B 1 585 ? 7.48 -34.531 -37.219 1 95.81 585 THR B C 1
ATOM 10070 O O . THR B 1 585 ? 7.902 -35.156 -38.219 1 95.81 585 THR B O 1
ATOM 10073 N N . GLY B 1 586 ? 7.734 -33.281 -37.031 1 94.94 586 GLY B N 1
ATOM 10074 C CA . GLY B 1 586 ? 8.562 -32.5 -37.938 1 94.94 586 GLY B CA 1
ATOM 10075 C C . GLY B 1 586 ? 10.023 -32.469 -37.5 1 94.94 586 GLY B C 1
ATOM 10076 O O . GLY B 1 586 ? 10.852 -31.875 -38.188 1 94.94 586 GLY B O 1
ATOM 10077 N N . CYS B 1 587 ? 10.406 -33.125 -36.469 1 96.62 587 CYS B N 1
ATOM 10078 C CA . CYS B 1 587 ? 11.773 -33.094 -35.969 1 96.62 587 CYS B CA 1
ATOM 10079 C C . CYS B 1 587 ? 12.695 -33.906 -36.875 1 96.62 587 CYS B C 1
ATOM 10081 O O . CYS B 1 587 ? 12.305 -34.938 -37.438 1 96.62 587 CYS B O 1
ATOM 10083 N N . THR B 1 588 ? 13.93 -33.438 -37.031 1 96.75 588 THR B N 1
ATOM 10084 C CA . THR B 1 588 ? 14.969 -34.219 -37.719 1 96.75 588 THR B CA 1
ATOM 10085 C C . THR B 1 588 ? 15.398 -35.406 -36.844 1 96.75 588 THR B C 1
ATOM 10087 O O . THR B 1 588 ? 15.078 -35.469 -35.656 1 96.75 588 THR B O 1
ATOM 10090 N N . GLU B 1 589 ? 16.031 -36.344 -37.5 1 96.75 589 GLU B N 1
ATOM 10091 C CA . GLU B 1 589 ? 16.516 -37.5 -36.75 1 96.75 589 GLU B CA 1
ATOM 10092 C C . GLU B 1 589 ? 17.516 -37.062 -35.656 1 96.75 589 GLU B C 1
ATOM 10094 O O . GLU B 1 589 ? 17.547 -37.656 -34.562 1 96.75 589 GLU B O 1
ATOM 10099 N N . ASP B 1 590 ? 18.328 -36.094 -35.969 1 96.19 590 ASP B N 1
ATOM 10100 C CA . ASP B 1 590 ? 19.266 -35.562 -34.969 1 96.19 590 ASP B CA 1
ATOM 10101 C C . ASP B 1 590 ? 18.531 -35 -33.781 1 96.19 590 ASP B C 1
ATOM 10103 O O . ASP B 1 590 ? 18.953 -35.219 -32.625 1 96.19 590 ASP B O 1
ATOM 10107 N N . GLU B 1 591 ? 17.531 -34.25 -34.031 1 97 591 GLU B N 1
ATOM 10108 C CA . GLU B 1 591 ? 16.719 -33.719 -32.938 1 97 591 GLU B CA 1
ATOM 10109 C C . GLU B 1 591 ? 16.078 -34.812 -32.125 1 97 591 GLU B C 1
ATOM 10111 O O . GLU B 1 591 ? 16.031 -34.75 -30.891 1 97 591 GLU B O 1
ATOM 10116 N N . MET B 1 592 ? 15.562 -35.812 -32.812 1 97.75 592 MET B N 1
ATOM 10117 C CA . MET B 1 592 ? 14.93 -36.969 -32.125 1 97.75 592 MET B CA 1
ATOM 10118 C C . MET B 1 592 ? 15.922 -37.656 -31.203 1 97.75 592 MET B C 1
ATOM 10120 O O . MET B 1 592 ? 15.578 -38.062 -30.094 1 97.75 592 MET B O 1
ATOM 10124 N N . VAL B 1 593 ? 17.094 -37.844 -31.719 1 97.44 593 VAL B N 1
ATOM 10125 C CA . VAL B 1 593 ? 18.141 -38.5 -30.922 1 97.44 593 VAL B CA 1
ATOM 10126 C C . VAL B 1 593 ? 18.469 -37.656 -29.703 1 97.44 593 VAL B C 1
ATOM 10128 O O . VAL B 1 593 ? 18.578 -38.188 -28.594 1 97.44 593 VAL B O 1
ATOM 10131 N N . ARG B 1 594 ? 18.641 -36.375 -29.922 1 97.25 594 ARG B N 1
ATOM 10132 C CA . ARG B 1 594 ? 18.938 -35.469 -28.828 1 97.25 594 ARG B CA 1
ATOM 10133 C C . ARG B 1 594 ? 17.828 -35.5 -27.781 1 97.25 594 ARG B C 1
ATOM 10135 O O . ARG B 1 594 ? 18.109 -35.531 -26.578 1 97.25 594 ARG B O 1
ATOM 10142 N N . LEU B 1 595 ? 16.609 -35.438 -28.188 1 98.38 595 LEU B N 1
ATOM 10143 C CA . LEU B 1 595 ? 15.469 -35.5 -27.281 1 98.38 595 LEU B CA 1
ATOM 10144 C C . LEU B 1 595 ? 15.469 -36.812 -26.5 1 98.38 595 LEU B C 1
ATOM 10146 O O . LEU B 1 595 ? 15.156 -36.812 -25.297 1 98.38 595 LEU B O 1
ATOM 10150 N N . SER B 1 596 ? 15.812 -37.875 -27.156 1 98.25 596 SER B N 1
ATOM 10151 C CA . SER B 1 596 ? 15.859 -39.156 -26.5 1 98.25 596 SER B CA 1
ATOM 10152 C C . SER B 1 596 ? 16.938 -39.219 -25.438 1 98.25 596 SER B C 1
ATOM 10154 O O . SER B 1 596 ? 16.734 -39.75 -24.344 1 98.25 596 SER B O 1
ATOM 10156 N N . GLU B 1 597 ? 18.094 -38.688 -25.797 1 97.88 597 GLU B N 1
ATOM 10157 C CA . GLU B 1 597 ? 19.188 -38.656 -24.828 1 97.88 597 GLU B CA 1
ATOM 10158 C C . GLU B 1 597 ? 18.828 -37.781 -23.625 1 97.88 597 GLU B C 1
ATOM 10160 O O . GLU B 1 597 ? 19.109 -38.156 -22.484 1 97.88 597 GLU B O 1
ATOM 10165 N N . TRP B 1 598 ? 18.312 -36.688 -23.891 1 97.69 598 TRP B N 1
ATOM 10166 C CA . TRP B 1 598 ? 17.844 -35.781 -22.844 1 97.69 598 TRP B CA 1
ATOM 10167 C C . TRP B 1 598 ? 16.812 -36.5 -21.953 1 97.69 598 TRP B C 1
ATOM 10169 O O . TRP B 1 598 ? 16.906 -36.438 -20.734 1 97.69 598 TRP B O 1
ATOM 10179 N N . ALA B 1 599 ? 15.805 -37.094 -22.531 1 98.31 599 ALA B N 1
ATOM 10180 C CA . ALA B 1 599 ? 14.75 -37.812 -21.812 1 98.31 599 ALA B CA 1
ATOM 10181 C C . ALA B 1 599 ? 15.336 -38.875 -20.891 1 98.31 599 ALA B C 1
ATOM 10183 O O . ALA B 1 599 ? 14.93 -39 -19.734 1 98.31 599 ALA B O 1
ATOM 10184 N N . ALA B 1 600 ? 16.219 -39.625 -21.453 1 97.88 600 ALA B N 1
ATOM 10185 C CA . ALA B 1 600 ? 16.859 -40.656 -20.672 1 97.88 600 ALA B CA 1
ATOM 10186 C C . ALA B 1 600 ? 17.609 -40.062 -19.484 1 97.88 600 ALA B C 1
ATOM 10188 O O . ALA B 1 600 ? 17.578 -40.625 -18.375 1 97.88 600 ALA B O 1
ATOM 10189 N N . PHE B 1 601 ? 18.312 -39.062 -19.703 1 96.69 601 PHE B N 1
ATOM 10190 C CA . PHE B 1 601 ? 19.078 -38.406 -18.656 1 96.69 601 PHE B CA 1
ATOM 10191 C C . PHE B 1 601 ? 18.172 -37.938 -17.531 1 96.69 601 PHE B C 1
ATOM 10193 O O . PHE B 1 601 ? 18.391 -38.25 -16.359 1 96.69 601 PHE B O 1
ATOM 10200 N N . VAL B 1 602 ? 17.141 -37.125 -17.875 1 96.81 602 VAL B N 1
ATOM 10201 C CA . VAL B 1 602 ? 16.328 -36.469 -16.859 1 96.81 602 VAL B CA 1
ATOM 10202 C C . VAL B 1 602 ? 15.516 -37.531 -16.109 1 96.81 602 VAL B C 1
ATOM 10204 O O . VAL B 1 602 ? 15.289 -37.375 -14.898 1 96.81 602 VAL B O 1
ATOM 10207 N N . THR B 1 603 ? 15.055 -38.562 -16.766 1 96.19 603 THR B N 1
ATOM 10208 C CA . THR B 1 603 ? 14.273 -39.594 -16.094 1 96.19 603 THR B CA 1
ATOM 10209 C C . THR B 1 603 ? 15.164 -40.438 -15.18 1 96.19 603 THR B C 1
ATOM 10211 O O . THR B 1 603 ? 14.711 -40.938 -14.133 1 96.19 603 THR B O 1
ATOM 10214 N N . SER B 1 604 ? 16.391 -40.594 -15.562 1 96.38 604 SER B N 1
ATOM 10215 C CA . SER B 1 604 ? 17.312 -41.375 -14.727 1 96.38 604 SER B CA 1
ATOM 10216 C C . SER B 1 604 ? 17.734 -40.594 -13.5 1 96.38 604 SER B C 1
ATOM 10218 O O . SER B 1 604 ? 18.203 -41.156 -12.508 1 96.38 604 SER B O 1
ATOM 10220 N N . ARG B 1 605 ? 17.625 -39.312 -13.484 1 96 605 ARG B N 1
ATOM 10221 C CA . ARG B 1 605 ? 18.062 -38.469 -12.383 1 96 605 ARG B CA 1
ATOM 10222 C C . ARG B 1 605 ? 16.875 -37.875 -11.656 1 96 605 ARG B C 1
ATOM 10224 O O . ARG B 1 605 ? 17.016 -36.906 -10.891 1 96 605 ARG B O 1
ATOM 10231 N N . ARG B 1 606 ? 15.695 -38.25 -11.93 1 92.56 606 ARG B N 1
ATOM 10232 C CA . ARG B 1 606 ? 14.484 -37.656 -11.367 1 92.56 606 ARG B CA 1
ATOM 10233 C C . ARG B 1 606 ? 14.5 -37.719 -9.844 1 92.56 606 ARG B C 1
ATOM 10235 O O . ARG B 1 606 ? 13.977 -36.812 -9.172 1 92.56 606 ARG B O 1
ATOM 10242 N N . GLY B 1 607 ? 15.102 -38.844 -9.234 1 92.12 607 GLY B N 1
ATOM 10243 C CA . GLY B 1 607 ? 15.203 -38.906 -7.785 1 92.12 607 GLY B CA 1
ATOM 10244 C C . GLY B 1 607 ? 15.891 -37.688 -7.188 1 92.12 607 GLY B C 1
ATOM 10245 O O . GLY B 1 607 ? 15.414 -37.125 -6.195 1 92.12 607 GLY B O 1
ATOM 10246 N N . LEU B 1 608 ? 16.984 -37.25 -7.762 1 95.12 608 LEU B N 1
ATOM 10247 C CA . LEU B 1 608 ? 17.719 -36.062 -7.324 1 95.12 608 LEU B CA 1
ATOM 10248 C C . LEU B 1 608 ? 16.922 -34.812 -7.641 1 95.12 608 LEU B C 1
ATOM 10250 O O . LEU B 1 608 ? 16.688 -33.969 -6.758 1 95.12 608 LEU B O 1
ATOM 10254 N N . LEU B 1 609 ? 16.484 -34.688 -8.867 1 94.62 609 LEU B N 1
ATOM 10255 C CA . LEU B 1 609 ? 15.859 -33.469 -9.367 1 94.62 609 LEU B CA 1
ATOM 10256 C C . LEU B 1 609 ? 14.562 -33.188 -8.633 1 94.62 609 LEU B C 1
ATOM 10258 O O . LEU B 1 609 ? 14.195 -32.031 -8.445 1 94.62 609 LEU B O 1
ATOM 10262 N N . HIS B 1 610 ? 13.883 -34.219 -8.164 1 92.81 610 HIS B N 1
ATOM 10263 C CA . HIS B 1 610 ? 12.555 -34.062 -7.578 1 92.81 610 HIS B CA 1
ATOM 10264 C C . HIS B 1 610 ? 12.594 -34.25 -6.066 1 92.81 610 HIS B C 1
ATOM 10266 O O . HIS B 1 610 ? 11.602 -34.031 -5.379 1 92.81 610 HIS B O 1
ATOM 10272 N N . GLY B 1 611 ? 13.68 -34.562 -5.496 1 91.31 611 GLY B N 1
ATOM 10273 C CA . GLY B 1 611 ? 13.773 -34.781 -4.062 1 91.31 611 GLY B CA 1
ATOM 10274 C C . GLY B 1 611 ? 14.867 -33.969 -3.395 1 91.31 611 GLY B C 1
ATOM 10275 O O . GLY B 1 611 ? 14.891 -33.844 -2.17 1 91.31 611 GLY B O 1
ATOM 10276 N N . GLY B 1 612 ? 15.656 -33.375 -4.18 1 95.31 612 GLY B N 1
ATOM 10277 C CA . GLY B 1 612 ? 16.797 -32.656 -3.635 1 95.31 612 GLY B CA 1
ATOM 10278 C C . GLY B 1 612 ? 16.422 -31.266 -3.17 1 95.31 612 GLY B C 1
ATOM 10279 O O . GLY B 1 612 ? 15.25 -30.891 -3.131 1 95.31 612 GLY B O 1
ATOM 10280 N N . VAL B 1 613 ? 17.438 -30.531 -2.701 1 96.75 613 VAL B N 1
ATOM 10281 C CA . VAL B 1 613 ? 17.312 -29.156 -2.25 1 96.75 613 VAL B CA 1
ATOM 10282 C C . VAL B 1 613 ? 17.656 -28.203 -3.393 1 96.75 613 VAL B C 1
ATOM 10284 O O . VAL B 1 613 ? 18.734 -28.281 -3.973 1 96.75 613 VAL B O 1
ATOM 10287 N N . ARG B 1 614 ? 16.703 -27.344 -3.725 1 97.25 614 ARG B N 1
ATOM 10288 C CA . ARG B 1 614 ? 16.969 -26.328 -4.742 1 97.25 614 ARG B CA 1
ATOM 10289 C C . ARG B 1 614 ? 17.875 -25.234 -4.191 1 97.25 614 ARG B C 1
ATOM 10291 O O . ARG B 1 614 ? 17.688 -24.781 -3.064 1 97.25 614 ARG B O 1
ATOM 10298 N N . VAL B 1 615 ? 18.891 -24.828 -4.957 1 97.56 615 VAL B N 1
ATOM 10299 C CA . VAL B 1 615 ? 19.828 -23.797 -4.539 1 97.56 615 VAL B CA 1
ATOM 10300 C C . VAL B 1 615 ? 20.047 -22.812 -5.676 1 97.56 615 VAL B C 1
ATOM 10302 O O . VAL B 1 615 ? 20.016 -23.188 -6.852 1 97.56 615 VAL B O 1
ATOM 10305 N N . HIS B 1 616 ? 20.203 -21.594 -5.375 1 97.44 616 HIS B N 1
ATOM 10306 C CA . HIS B 1 616 ? 20.469 -20.516 -6.301 1 97.44 616 HIS B CA 1
ATOM 10307 C C . HIS B 1 616 ? 21.656 -19.672 -5.844 1 97.44 616 HIS B C 1
ATOM 10309 O O . HIS B 1 616 ? 21.734 -19.281 -4.676 1 97.44 616 HIS B O 1
ATOM 10315 N N . ALA B 1 617 ? 22.531 -19.375 -6.719 1 95.38 617 ALA B N 1
ATOM 10316 C CA . ALA B 1 617 ? 23.672 -18.516 -6.391 1 95.38 617 ALA B CA 1
ATOM 10317 C C . ALA B 1 617 ? 23.281 -17.047 -6.41 1 95.38 617 ALA B C 1
ATOM 10319 O O . ALA B 1 617 ? 22.406 -16.641 -7.184 1 95.38 617 ALA B O 1
ATOM 10320 N N . ASP B 1 618 ? 23.828 -16.312 -5.48 1 93.31 618 ASP B N 1
ATOM 10321 C CA . ASP B 1 618 ? 23.75 -14.852 -5.551 1 93.31 618 ASP B CA 1
ATOM 10322 C C . ASP B 1 618 ? 24.875 -14.281 -6.43 1 93.31 618 ASP B C 1
ATOM 10324 O O . ASP B 1 618 ? 26.031 -14.289 -6.043 1 93.31 618 ASP B O 1
ATOM 10328 N N . LEU B 1 619 ? 24.469 -13.812 -7.625 1 91.81 619 LEU B N 1
ATOM 10329 C CA . LEU B 1 619 ? 25.469 -13.344 -8.578 1 91.81 619 LEU B CA 1
ATOM 10330 C C . LEU B 1 619 ? 25.344 -11.836 -8.789 1 91.81 619 LEU B C 1
ATOM 10332 O O . LEU B 1 619 ? 24.25 -11.273 -8.703 1 91.81 619 LEU B O 1
ATOM 10336 N N . ALA B 1 620 ? 26.438 -11.195 -9.07 1 86.25 620 ALA B N 1
ATOM 10337 C CA . ALA B 1 620 ? 26.453 -9.758 -9.328 1 86.25 620 ALA B CA 1
ATOM 10338 C C . ALA B 1 620 ? 25.875 -9.43 -10.703 1 86.25 620 ALA B C 1
ATOM 10340 O O . ALA B 1 620 ? 25.234 -8.398 -10.883 1 86.25 620 ALA B O 1
ATOM 10341 N N . ASP B 1 621 ? 26.203 -10.383 -11.656 1 88.25 621 ASP B N 1
ATOM 10342 C CA . ASP B 1 621 ? 25.719 -10.18 -13.016 1 88.25 621 ASP B CA 1
ATOM 10343 C C . ASP B 1 621 ? 24.266 -10.633 -13.156 1 88.25 621 ASP B C 1
ATOM 10345 O O . ASP B 1 621 ? 23.969 -11.828 -13.07 1 88.25 621 ASP B O 1
ATOM 10349 N N . GLU B 1 622 ? 23.344 -9.766 -13.539 1 86.38 622 GLU B N 1
ATOM 10350 C CA . GLU B 1 622 ? 21.906 -10.062 -13.602 1 86.38 622 GLU B CA 1
ATOM 10351 C C . GLU B 1 622 ? 21.578 -10.914 -14.82 1 86.38 622 GLU B C 1
ATOM 10353 O O . GLU B 1 622 ? 20.484 -11.5 -14.898 1 86.38 622 GLU B O 1
ATOM 10358 N N . GLN B 1 623 ? 22.469 -10.984 -15.711 1 92.44 623 GLN B N 1
ATOM 10359 C CA . GLN B 1 623 ? 22.203 -11.719 -16.938 1 92.44 623 GLN B CA 1
ATOM 10360 C C . GLN B 1 623 ? 22.562 -13.195 -16.797 1 92.44 623 GLN B C 1
ATOM 10362 O O . GLN B 1 623 ? 22.25 -14.008 -17.672 1 92.44 623 GLN B O 1
ATOM 10367 N N . THR B 1 624 ? 23.188 -13.562 -15.703 1 94.44 624 THR B N 1
ATOM 10368 C CA . THR B 1 624 ? 23.609 -14.945 -15.508 1 94.44 624 THR B CA 1
ATOM 10369 C C . THR B 1 624 ? 22.875 -15.562 -14.312 1 94.44 624 THR B C 1
ATOM 10371 O O . THR B 1 624 ? 22.484 -14.852 -13.383 1 94.44 624 THR B O 1
ATOM 10374 N N . LEU B 1 625 ? 22.688 -16.828 -14.398 1 96.62 625 LEU B N 1
ATOM 10375 C CA . LEU B 1 625 ? 22.109 -17.625 -13.328 1 96.62 625 LEU B CA 1
ATOM 10376 C C . LEU B 1 625 ? 22.938 -18.875 -13.07 1 96.62 625 LEU B C 1
ATOM 10378 O O . LEU B 1 625 ? 23.453 -19.5 -14.016 1 96.62 625 LEU B O 1
ATOM 10382 N N . LEU B 1 626 ? 23.172 -19.188 -11.867 1 97.62 626 LEU B N 1
ATOM 10383 C CA . LEU B 1 626 ? 23.594 -20.5 -11.43 1 97.62 626 LEU B CA 1
ATOM 10384 C C . LEU B 1 626 ? 22.641 -21.078 -10.406 1 97.62 626 LEU B C 1
ATOM 10386 O O . LEU B 1 626 ? 22.5 -20.547 -9.297 1 97.62 626 LEU B O 1
ATOM 10390 N N . HIS B 1 627 ? 21.953 -22.094 -10.805 1 97.94 627 HIS B N 1
ATOM 10391 C CA . HIS B 1 627 ? 21.031 -22.781 -9.906 1 97.94 627 HIS B CA 1
ATOM 10392 C C . HIS B 1 627 ? 21.203 -24.297 -10 1 97.94 627 HIS B C 1
ATOM 10394 O O . HIS B 1 627 ? 21.766 -24.797 -10.969 1 97.94 627 HIS B O 1
ATOM 10400 N N . GLY B 1 628 ? 20.734 -25 -8.953 1 97.75 628 GLY B N 1
ATOM 10401 C CA . GLY B 1 628 ? 20.922 -26.453 -8.961 1 97.75 628 GLY B CA 1
ATOM 10402 C C . GLY B 1 628 ? 20.062 -27.156 -7.93 1 97.75 628 GLY B C 1
ATOM 10403 O O . GLY B 1 628 ? 19.25 -26.531 -7.25 1 97.75 628 GLY B O 1
ATOM 10404 N N . THR B 1 629 ? 20.109 -28.391 -8.039 1 98.06 629 THR B N 1
ATOM 10405 C CA . THR B 1 629 ? 19.516 -29.297 -7.066 1 98.06 629 THR B CA 1
ATOM 10406 C C . THR B 1 629 ? 20.594 -30.141 -6.406 1 98.06 629 THR B C 1
ATOM 10408 O O . THR B 1 629 ? 21.391 -30.797 -7.09 1 98.06 629 THR B O 1
ATOM 10411 N N . VAL B 1 630 ? 20.641 -30.078 -5.094 1 98.06 630 VAL B N 1
ATOM 10412 C CA . VAL B 1 630 ? 21.594 -30.844 -4.309 1 98.06 630 VAL B CA 1
ATOM 10413 C C . VAL B 1 630 ? 20.859 -31.922 -3.51 1 98.06 630 VAL B C 1
ATOM 10415 O O . VAL B 1 630 ? 19.828 -31.656 -2.889 1 98.06 630 VAL B O 1
ATOM 10418 N N . SER B 1 631 ? 21.438 -33.156 -3.619 1 97.56 631 SER B N 1
ATOM 10419 C CA . SER B 1 631 ? 20.812 -34.25 -2.863 1 97.56 631 SER B CA 1
ATOM 10420 C C . SER B 1 631 ? 20.797 -33.938 -1.369 1 97.56 631 SER B C 1
ATOM 10422 O O . SER B 1 631 ? 21.625 -33.156 -0.884 1 97.56 631 SER B O 1
ATOM 10424 N N . GLN B 1 632 ? 19.875 -34.562 -0.639 1 94.25 632 GLN B N 1
ATOM 10425 C CA . GLN B 1 632 ? 19.719 -34.312 0.79 1 94.25 632 GLN B CA 1
ATOM 10426 C C . GLN B 1 632 ? 21.016 -34.625 1.542 1 94.25 632 GLN B C 1
ATOM 10428 O O . GLN B 1 632 ? 21.359 -33.906 2.492 1 94.25 632 GLN B O 1
ATOM 10433 N N . ASP B 1 633 ? 21.703 -35.656 1.104 1 95.69 633 ASP B N 1
ATOM 10434 C CA . ASP B 1 633 ? 22.938 -36.031 1.777 1 95.69 633 ASP B CA 1
ATOM 10435 C C . ASP B 1 633 ? 24.141 -35.312 1.163 1 95.69 633 ASP B C 1
ATOM 10437 O O . ASP B 1 633 ? 25.281 -35.594 1.545 1 95.69 633 ASP B O 1
ATOM 10441 N N . ARG B 1 634 ? 24 -34.531 0.144 1 95.81 634 ARG B N 1
ATOM 10442 C CA . ARG B 1 634 ? 25 -33.656 -0.498 1 95.81 634 ARG B CA 1
ATOM 10443 C C . ARG B 1 634 ? 26.062 -34.5 -1.199 1 95.81 634 ARG B C 1
ATOM 10445 O O . ARG B 1 634 ? 27.234 -34.125 -1.24 1 95.81 634 ARG B O 1
ATOM 10452 N N . THR B 1 635 ? 25.609 -35.625 -1.678 1 97.69 635 THR B N 1
ATOM 10453 C CA . THR B 1 635 ? 26.562 -36.469 -2.371 1 97.69 635 THR B CA 1
ATOM 10454 C C . THR B 1 635 ? 26.406 -36.344 -3.885 1 97.69 635 THR B C 1
ATOM 10456 O O . THR B 1 635 ? 27.281 -36.781 -4.641 1 97.69 635 THR B O 1
ATOM 10459 N N . HIS B 1 636 ? 25.375 -35.875 -4.285 1 98.12 636 HIS B N 1
ATOM 10460 C CA . HIS B 1 636 ? 25.047 -35.75 -5.699 1 98.12 636 HIS B CA 1
ATOM 10461 C C . HIS B 1 636 ? 24.344 -34.406 -5.984 1 98.12 636 HIS B C 1
ATOM 10463 O O . HIS B 1 636 ? 23.5 -33.969 -5.207 1 98.12 636 HIS B O 1
ATOM 10469 N N . ALA B 1 637 ? 24.781 -33.688 -7.031 1 98.44 637 ALA B N 1
ATOM 10470 C CA . ALA B 1 637 ? 24.156 -32.406 -7.387 1 98.44 637 ALA B CA 1
ATOM 10471 C C . ALA B 1 637 ? 24.141 -32.219 -8.898 1 98.44 637 ALA B C 1
ATOM 10473 O O . ALA B 1 637 ? 24.984 -32.781 -9.609 1 98.44 637 ALA B O 1
ATOM 10474 N N . LEU B 1 638 ? 23.172 -31.562 -9.359 1 98.31 638 LEU B N 1
ATOM 10475 C CA . LEU B 1 638 ? 23.094 -31.047 -10.719 1 98.31 638 LEU B CA 1
ATOM 10476 C C . LEU B 1 638 ? 22.953 -29.531 -10.711 1 98.31 638 LEU B C 1
ATOM 10478 O O . LEU B 1 638 ? 22.125 -28.984 -9.992 1 98.31 638 LEU B O 1
ATOM 10482 N N . PHE B 1 639 ? 23.828 -28.828 -11.445 1 98.25 639 PHE B N 1
ATOM 10483 C CA . PHE B 1 639 ? 23.766 -27.375 -11.562 1 98.25 639 PHE B CA 1
ATOM 10484 C C . PHE B 1 639 ? 23.578 -26.953 -13.008 1 98.25 639 PHE B C 1
ATOM 10486 O O . PHE B 1 639 ? 24.062 -27.625 -13.922 1 98.25 639 PHE B O 1
ATOM 10493 N N . ALA B 1 640 ? 22.875 -25.906 -13.25 1 98.31 640 ALA B N 1
ATOM 10494 C CA . ALA B 1 640 ? 22.797 -25.219 -14.539 1 98.31 640 ALA B CA 1
ATOM 10495 C C . ALA B 1 640 ? 23.469 -23.844 -14.469 1 98.31 640 ALA B C 1
ATOM 10497 O O . ALA B 1 640 ? 23.203 -23.062 -13.555 1 98.31 640 ALA B O 1
ATOM 10498 N N . TRP B 1 641 ? 24.406 -23.594 -15.273 1 97.5 641 TRP B N 1
ATOM 10499 C CA . TRP B 1 641 ? 24.953 -22.266 -15.555 1 97.5 641 TRP B CA 1
ATOM 10500 C C . TRP B 1 641 ? 24.328 -21.672 -16.797 1 97.5 641 TRP B C 1
ATOM 10502 O O . TRP B 1 641 ? 24.422 -22.25 -17.891 1 97.5 641 TRP B O 1
ATOM 10512 N N . VAL B 1 642 ? 23.656 -20.547 -16.641 1 97.38 642 VAL B N 1
ATOM 10513 C CA . VAL B 1 642 ? 22.797 -20.016 -17.703 1 97.38 642 VAL B CA 1
ATOM 10514 C C . VAL B 1 642 ? 23.125 -18.547 -17.938 1 97.38 642 VAL B C 1
ATOM 10516 O O . VAL B 1 642 ? 23.453 -17.812 -17 1 97.38 642 VAL B O 1
ATOM 10519 N N . ARG B 1 643 ? 23.078 -18.109 -19.156 1 95.31 643 ARG B N 1
ATOM 10520 C CA . ARG B 1 643 ? 23.141 -16.703 -19.516 1 95.31 643 ARG B CA 1
ATOM 10521 C C . ARG B 1 643 ? 21.922 -16.297 -20.328 1 95.31 643 ARG B C 1
ATOM 10523 O O . ARG B 1 643 ? 21.625 -16.906 -21.359 1 95.31 643 ARG B O 1
ATOM 10530 N N . LEU B 1 644 ? 21.25 -15.305 -19.906 1 95.31 644 LEU B N 1
ATOM 10531 C CA . LEU B 1 644 ? 20 -14.891 -20.516 1 95.31 644 LEU B CA 1
ATOM 10532 C C . LEU B 1 644 ? 20.234 -13.828 -21.594 1 95.31 644 LEU B C 1
ATOM 10534 O O . LEU B 1 644 ? 19.594 -13.836 -22.625 1 95.31 644 LEU B O 1
ATOM 10538 N N . ALA B 1 645 ? 21.078 -12.891 -21.328 1 91.31 645 ALA B N 1
ATOM 10539 C CA . ALA B 1 645 ? 21.469 -11.805 -22.219 1 91.31 645 ALA B CA 1
ATOM 10540 C C . ALA B 1 645 ? 22.953 -11.484 -22.094 1 91.31 645 ALA B C 1
ATOM 10542 O O . ALA B 1 645 ? 23.641 -12.031 -21.219 1 91.31 645 ALA B O 1
ATOM 10543 N N . SER B 1 646 ? 23.453 -10.641 -23.062 1 88.69 646 SER B N 1
ATOM 10544 C CA . SER B 1 646 ? 24.859 -10.273 -23 1 88.69 646 SER B CA 1
ATOM 10545 C C . SER B 1 646 ? 25.188 -9.469 -21.75 1 88.69 646 SER B C 1
ATOM 10547 O O . SER B 1 646 ? 24.391 -8.633 -21.328 1 88.69 646 SER B O 1
ATOM 10549 N N . SER B 1 647 ? 26.234 -9.883 -21.141 1 87.31 647 SER B N 1
ATOM 10550 C CA . SER B 1 647 ? 26.703 -9.148 -19.969 1 87.31 647 SER B CA 1
ATOM 10551 C C . SER B 1 647 ? 27.562 -7.949 -20.391 1 87.31 647 SER B C 1
ATOM 10553 O O . SER B 1 647 ? 28.156 -7.949 -21.453 1 87.31 647 SER B O 1
ATOM 10555 N N . ALA B 1 648 ? 27.703 -7.012 -19.484 1 81.19 648 ALA B N 1
ATOM 10556 C CA . ALA B 1 648 ? 28.547 -5.848 -19.75 1 81.19 648 ALA B CA 1
ATOM 10557 C C . ALA B 1 648 ? 30.016 -6.215 -19.672 1 81.19 648 ALA B C 1
ATOM 10559 O O . ALA B 1 648 ? 30.828 -5.738 -20.484 1 81.19 648 ALA B O 1
ATOM 10560 N N . GLY B 1 649 ? 30.406 -7.035 -18.75 1 81.75 649 GLY B N 1
ATOM 10561 C CA . GLY B 1 649 ? 31.781 -7.453 -18.578 1 81.75 649 GLY B CA 1
ATOM 10562 C C . GLY B 1 649 ? 32.156 -8.633 -19.453 1 81.75 649 GLY B C 1
ATOM 10563 O O . GLY B 1 649 ? 31.344 -9.516 -19.703 1 81.75 649 GLY B O 1
ATOM 10564 N N . PRO B 1 650 ? 33.406 -8.664 -19.812 1 78.44 650 PRO B N 1
ATOM 10565 C CA . PRO B 1 650 ? 33.844 -9.688 -20.766 1 78.44 650 PRO B CA 1
ATOM 10566 C C . PRO B 1 650 ? 34.188 -11.016 -20.109 1 78.44 650 PRO B C 1
ATOM 10568 O O . PRO B 1 650 ? 34.25 -12.047 -20.781 1 78.44 650 PRO B O 1
ATOM 10571 N N . GLN B 1 651 ? 34.375 -11.031 -18.828 1 82.5 651 GLN B N 1
ATOM 10572 C CA . GLN B 1 651 ? 34.844 -12.242 -18.172 1 82.5 651 GLN B CA 1
ATOM 10573 C C . GLN B 1 651 ? 33.875 -12.695 -17.078 1 82.5 651 GLN B C 1
ATOM 10575 O O . GLN B 1 651 ? 33.188 -11.875 -16.484 1 82.5 651 GLN B O 1
ATOM 10580 N N . VAL B 1 652 ? 33.812 -14.008 -16.922 1 85.31 652 VAL B N 1
ATOM 10581 C CA . VAL B 1 652 ? 33.125 -14.594 -15.773 1 85.31 652 VAL B CA 1
ATOM 10582 C C . VAL B 1 652 ? 34.125 -14.844 -14.641 1 85.31 652 VAL B C 1
ATOM 10584 O O . VAL B 1 652 ? 35.125 -15.539 -14.82 1 85.31 652 VAL B O 1
ATOM 10587 N N . ALA B 1 653 ? 33.906 -14.203 -13.586 1 84.62 653 ALA B N 1
ATOM 10588 C CA . ALA B 1 653 ? 34.719 -14.461 -12.398 1 84.62 653 ALA B CA 1
ATOM 10589 C C . ALA B 1 653 ? 34.375 -15.812 -11.781 1 84.62 653 ALA B C 1
ATOM 10591 O O . ALA B 1 653 ? 33.469 -16.516 -12.266 1 84.62 653 ALA B O 1
ATOM 10592 N N . ARG B 1 654 ? 35.188 -16.234 -10.75 1 91.81 654 ARG B N 1
ATOM 10593 C CA . ARG B 1 654 ? 34.906 -17.484 -10.07 1 91.81 654 ARG B CA 1
ATOM 10594 C C . ARG B 1 654 ? 33.5 -17.5 -9.492 1 91.81 654 ARG B C 1
ATOM 10596 O O . ARG B 1 654 ? 33.062 -16.531 -8.867 1 91.81 654 ARG B O 1
ATOM 10603 N N . VAL B 1 655 ? 32.781 -18.516 -9.789 1 94.19 655 VAL B N 1
ATOM 10604 C CA . VAL B 1 655 ? 31.391 -18.641 -9.359 1 94.19 655 VAL B CA 1
ATOM 10605 C C . VAL B 1 655 ? 31.281 -19.766 -8.328 1 94.19 655 VAL B C 1
ATOM 10607 O O . VAL B 1 655 ? 31.562 -20.922 -8.625 1 94.19 655 VAL B O 1
ATOM 10610 N N . PRO B 1 656 ? 30.906 -19.406 -7.121 1 94.62 656 PRO B N 1
ATOM 10611 C CA . PRO B 1 656 ? 30.688 -20.438 -6.113 1 94.62 656 PRO B CA 1
ATOM 10612 C C . PRO B 1 656 ? 29.406 -21.25 -6.348 1 94.62 656 PRO B C 1
ATOM 10614 O O . PRO B 1 656 ? 28.391 -20.688 -6.766 1 94.62 656 PRO B O 1
ATOM 10617 N N . PHE B 1 657 ? 29.453 -22.516 -6.082 1 96.88 657 PHE B N 1
ATOM 10618 C CA . PHE B 1 657 ? 28.312 -23.422 -6.164 1 96.88 657 PHE B CA 1
ATOM 10619 C C . PHE B 1 657 ? 27.672 -23.609 -4.793 1 96.88 657 PHE B C 1
ATOM 10621 O O . PHE B 1 657 ? 28.219 -24.281 -3.926 1 96.88 657 PHE B O 1
ATOM 10628 N N . PRO B 1 658 ? 26.484 -23.141 -4.648 1 96.62 658 PRO B N 1
ATOM 10629 C CA . PRO B 1 658 ? 25.859 -23.203 -3.32 1 96.62 658 PRO B CA 1
ATOM 10630 C C . PRO B 1 658 ? 25.359 -24.594 -2.961 1 96.62 658 PRO B C 1
ATOM 10632 O O . PRO B 1 658 ? 25 -25.375 -3.85 1 96.62 658 PRO B O 1
ATOM 10635 N N . GLY B 1 659 ? 25.297 -24.906 -1.627 1 96.06 659 GLY B N 1
ATOM 10636 C CA . GLY B 1 659 ? 24.578 -26.062 -1.098 1 96.06 659 GLY B CA 1
ATOM 10637 C C . GLY B 1 659 ? 25.469 -27.281 -0.973 1 96.06 659 GLY B C 1
ATOM 10638 O O . GLY B 1 659 ? 25.047 -28.297 -0.386 1 96.06 659 GLY B O 1
ATOM 10639 N N . LEU B 1 660 ? 26.703 -27.219 -1.495 1 97.06 660 LEU B N 1
ATOM 10640 C CA . LEU B 1 660 ? 27.578 -28.375 -1.461 1 97.06 660 LEU B CA 1
ATOM 10641 C C . LEU B 1 660 ? 28.25 -28.516 -0.096 1 97.06 660 LEU B C 1
ATOM 10643 O O . LEU B 1 660 ? 28.25 -27.562 0.695 1 97.06 660 LEU B O 1
ATOM 10647 N N . ASP B 1 661 ? 28.734 -29.719 0.228 1 96.75 661 ASP B N 1
ATOM 10648 C CA . ASP B 1 661 ? 29.516 -29.984 1.436 1 96.75 661 ASP B CA 1
ATOM 10649 C C . ASP B 1 661 ? 30.984 -29.578 1.247 1 96.75 661 ASP B C 1
ATOM 10651 O O . ASP B 1 661 ? 31.688 -30.172 0.43 1 96.75 661 ASP B O 1
ATOM 10655 N N . ARG B 1 662 ? 31.422 -28.703 2.033 1 95.19 662 ARG B N 1
ATOM 10656 C CA . ARG B 1 662 ? 32.75 -28.172 1.9 1 95.19 662 ARG B CA 1
ATOM 10657 C C . ARG B 1 662 ? 33.812 -29.219 2.266 1 95.19 662 ARG B C 1
ATOM 10659 O O . ARG B 1 662 ? 34.969 -29.109 1.852 1 95.19 662 ARG B O 1
ATOM 10666 N N . ASP B 1 663 ? 33.469 -30.188 2.971 1 95.81 663 ASP B N 1
ATOM 10667 C CA . ASP B 1 663 ? 34.406 -31.156 3.516 1 95.81 663 ASP B CA 1
ATOM 10668 C C . ASP B 1 663 ? 34.531 -32.375 2.619 1 95.81 663 ASP B C 1
ATOM 10670 O O . ASP B 1 663 ? 35.281 -33.312 2.932 1 95.81 663 ASP B O 1
ATOM 10674 N N . ARG B 1 664 ? 33.812 -32.344 1.507 1 96.81 664 ARG B N 1
ATOM 10675 C CA . ARG B 1 664 ? 33.875 -33.438 0.56 1 96.81 664 ARG B CA 1
ATOM 10676 C C . ARG B 1 664 ? 34.594 -33.031 -0.728 1 96.81 664 ARG B C 1
ATOM 10678 O O . ARG B 1 664 ? 34.688 -31.844 -1.037 1 96.81 664 ARG B O 1
ATOM 10685 N N . ASP B 1 665 ? 35.094 -34.094 -1.377 1 97.31 665 ASP B N 1
ATOM 10686 C CA . ASP B 1 665 ? 35.531 -33.906 -2.758 1 97.31 665 ASP B CA 1
ATOM 10687 C C . ASP B 1 665 ? 34.406 -34.281 -3.738 1 97.31 665 ASP B C 1
ATOM 10689 O O . ASP B 1 665 ? 33.656 -35.219 -3.484 1 97.31 665 ASP B O 1
ATOM 10693 N N . TYR B 1 666 ? 34.344 -33.562 -4.785 1 98.12 666 TYR B N 1
ATOM 10694 C CA . TYR B 1 666 ? 33.375 -33.875 -5.812 1 98.12 666 TYR B CA 1
ATOM 10695 C C . TYR B 1 666 ? 34.031 -34.156 -7.152 1 98.12 666 TYR B C 1
ATOM 10697 O O . TYR B 1 666 ? 35.062 -33.531 -7.484 1 98.12 666 TYR B O 1
ATOM 10705 N N . VAL B 1 667 ? 33.531 -35.094 -7.91 1 98.12 667 VAL B N 1
ATOM 10706 C CA . VAL B 1 667 ? 33.844 -35.25 -9.328 1 98.12 667 VAL B CA 1
ATOM 10707 C C . VAL B 1 667 ? 32.844 -34.469 -10.172 1 98.12 667 VAL B C 1
ATOM 10709 O O . VAL B 1 667 ? 31.641 -34.75 -10.117 1 98.12 667 VAL B O 1
ATOM 10712 N N . VAL B 1 668 ? 33.344 -33.5 -10.922 1 97.56 668 VAL B N 1
ATOM 10713 C CA . VAL B 1 668 ? 32.5 -32.656 -11.797 1 97.56 668 VAL B CA 1
ATOM 10714 C C . VAL B 1 668 ? 32.5 -33.25 -13.211 1 97.56 668 VAL B C 1
ATOM 10716 O O . VAL B 1 668 ? 33.562 -33.5 -13.773 1 97.56 668 VAL B O 1
ATOM 10719 N N . ARG B 1 669 ? 31.359 -33.438 -13.766 1 97.19 669 ARG B N 1
ATOM 10720 C CA . ARG B 1 669 ? 31.188 -33.938 -15.133 1 97.19 669 ARG B CA 1
ATOM 10721 C C . ARG B 1 669 ? 30.266 -33.031 -15.93 1 97.19 669 ARG B C 1
ATOM 10723 O O . ARG B 1 669 ? 29.406 -32.344 -15.359 1 97.19 669 ARG B O 1
ATOM 10730 N N . LEU B 1 670 ? 30.469 -33 -17.234 1 95.94 670 LEU B N 1
ATOM 10731 C CA . LEU B 1 670 ? 29.578 -32.344 -18.172 1 95.94 670 LEU B CA 1
ATOM 10732 C C . LEU B 1 670 ? 28.797 -33.344 -19 1 95.94 670 LEU B C 1
ATOM 10734 O O . LEU B 1 670 ? 29.328 -33.906 -19.969 1 95.94 670 LEU B O 1
ATOM 10738 N N . PRO B 1 671 ? 27.531 -33.469 -18.641 1 94.62 671 PRO B N 1
ATOM 10739 C CA . PRO B 1 671 ? 26.75 -34.438 -19.406 1 94.62 671 PRO B CA 1
ATOM 10740 C C . PRO B 1 671 ? 26.578 -34.031 -20.875 1 94.62 671 PRO B C 1
ATOM 10742 O O . PRO B 1 671 ? 26.375 -32.844 -21.172 1 94.62 671 PRO B O 1
ATOM 10745 N N . ASP B 1 672 ? 26.578 -35 -21.797 1 92.19 672 ASP B N 1
ATOM 10746 C CA . ASP B 1 672 ? 26.422 -34.781 -23.219 1 92.19 672 ASP B CA 1
ATOM 10747 C C . ASP B 1 672 ? 24.938 -34.688 -23.609 1 92.19 672 ASP B C 1
ATOM 10749 O O . ASP B 1 672 ? 24.594 -34.25 -24.703 1 92.19 672 ASP B O 1
ATOM 10753 N N . ALA B 1 673 ? 24.141 -35.031 -22.719 1 93.88 673 ALA B N 1
ATOM 10754 C CA . ALA B 1 673 ? 22.719 -35.25 -22.984 1 93.88 673 ALA B CA 1
ATOM 10755 C C . ALA B 1 673 ? 22.062 -33.938 -23.422 1 93.88 673 ALA B C 1
ATOM 10757 O O . ALA B 1 673 ? 20.953 -33.969 -23.953 1 93.88 673 ALA B O 1
ATOM 10758 N N . PHE B 1 674 ? 22.703 -32.781 -23.25 1 95.25 674 PHE B N 1
ATOM 10759 C CA . PHE B 1 674 ? 22.047 -31.5 -23.484 1 95.25 674 PHE B CA 1
ATOM 10760 C C . PHE B 1 674 ? 22.547 -30.859 -24.766 1 95.25 674 PHE B C 1
ATOM 10762 O O . PHE B 1 674 ? 22.062 -29.797 -25.172 1 95.25 674 PHE B O 1
ATOM 10769 N N . GLY B 1 675 ? 23.469 -31.469 -25.438 1 92.06 675 GLY B N 1
ATOM 10770 C CA . GLY B 1 675 ? 23.969 -30.922 -26.688 1 92.06 675 GLY B CA 1
ATOM 10771 C C . GLY B 1 675 ? 25.141 -29.984 -26.484 1 92.06 675 GLY B C 1
ATOM 10772 O O . GLY B 1 675 ? 25.703 -29.891 -25.391 1 92.06 675 GLY B O 1
ATOM 10773 N N . PRO B 1 676 ? 25.469 -29.312 -27.547 1 90.44 676 PRO B N 1
ATOM 10774 C CA . PRO B 1 676 ? 26.641 -28.453 -27.5 1 90.44 676 PRO B CA 1
ATOM 10775 C C . PRO B 1 676 ? 26.422 -27.188 -26.688 1 90.44 676 PRO B C 1
ATOM 10777 O O . PRO B 1 676 ? 25.297 -26.688 -26.625 1 90.44 676 PRO B O 1
ATOM 10780 N N . ILE B 1 677 ? 27.516 -26.734 -26.125 1 90.06 677 ILE B N 1
ATOM 10781 C CA . ILE B 1 677 ? 27.516 -25.5 -25.344 1 90.06 677 ILE B CA 1
ATOM 10782 C C . ILE B 1 677 ? 27.922 -24.328 -26.234 1 90.06 677 ILE B C 1
ATOM 10784 O O . ILE B 1 677 ? 28.906 -24.406 -26.969 1 90.06 677 ILE B O 1
ATOM 10788 N N . ALA B 1 678 ? 27.094 -23.25 -26.188 1 92.25 678 ALA B N 1
ATOM 10789 C CA . ALA B 1 678 ? 27.438 -22.047 -26.938 1 92.25 678 ALA B CA 1
ATOM 10790 C C . ALA B 1 678 ? 28.25 -21.078 -26.094 1 92.25 678 ALA B C 1
ATOM 10792 O O . ALA B 1 678 ? 27.719 -20.5 -25.141 1 92.25 678 ALA B O 1
ATOM 10793 N N . VAL B 1 679 ? 29.5 -20.891 -26.469 1 92.44 679 VAL B N 1
ATOM 10794 C CA . VAL B 1 679 ? 30.375 -20.062 -25.641 1 92.44 679 VAL B CA 1
ATOM 10795 C C . VAL B 1 679 ? 31.016 -18.953 -26.484 1 92.44 679 VAL B C 1
ATOM 10797 O O . VAL B 1 679 ? 31.109 -19.094 -27.719 1 92.44 679 VAL B O 1
ATOM 10800 N N . HIS B 1 680 ? 31.328 -17.875 -25.828 1 88.81 680 HIS B N 1
ATOM 10801 C CA . HIS B 1 680 ? 32.219 -16.859 -26.391 1 88.81 680 HIS B CA 1
ATOM 10802 C C . HIS B 1 680 ? 33.688 -17.219 -26.156 1 88.81 680 HIS B C 1
ATOM 10804 O O . HIS B 1 680 ? 34.125 -17.234 -25 1 88.81 680 HIS B O 1
ATOM 10810 N N . GLY B 1 681 ? 34.375 -17.547 -27.234 1 86.5 681 GLY B N 1
ATOM 10811 C CA . GLY B 1 681 ? 35.781 -17.906 -27.078 1 86.5 681 GLY B CA 1
ATOM 10812 C C . GLY B 1 681 ? 35.969 -19.375 -26.703 1 86.5 681 GLY B C 1
ATOM 10813 O O . GLY B 1 681 ? 35.344 -20.25 -27.297 1 86.5 681 GLY B O 1
ATOM 10814 N N . ARG B 1 682 ? 37 -19.516 -25.719 1 88.88 682 ARG B N 1
ATOM 10815 C CA . ARG B 1 682 ? 37.344 -20.875 -25.328 1 88.88 682 ARG B CA 1
ATOM 10816 C C . ARG B 1 682 ? 36.875 -21.172 -23.906 1 88.88 682 ARG B C 1
ATOM 10818 O O . ARG B 1 682 ? 36.875 -20.281 -23.062 1 88.88 682 ARG B O 1
ATOM 10825 N N . GLU B 1 683 ? 36.438 -22.406 -23.703 1 91.75 683 GLU B N 1
ATOM 10826 C CA . GLU B 1 683 ? 36.062 -22.859 -22.359 1 91.75 683 GLU B CA 1
ATOM 10827 C C . GLU B 1 683 ? 37.281 -22.953 -21.453 1 91.75 683 GLU B C 1
ATOM 10829 O O . GLU B 1 683 ? 38.406 -23.125 -21.922 1 91.75 683 GLU B O 1
ATOM 10834 N N . PRO B 1 684 ? 37.094 -22.703 -20.203 1 91.75 684 PRO B N 1
ATOM 10835 C CA . PRO B 1 684 ? 38.188 -22.969 -19.281 1 91.75 684 PRO B CA 1
ATOM 10836 C C . PRO B 1 684 ? 38.75 -24.375 -19.438 1 91.75 684 PRO B C 1
ATOM 10838 O O . PRO B 1 684 ? 38 -25.328 -19.656 1 91.75 684 PRO B O 1
ATOM 10841 N N . ALA B 1 685 ? 40.062 -24.531 -19.188 1 91.44 685 ALA B N 1
ATOM 10842 C CA . ALA B 1 685 ? 40.812 -25.766 -19.469 1 91.44 685 ALA B CA 1
ATOM 10843 C C . ALA B 1 685 ? 40.281 -26.922 -18.625 1 91.44 685 ALA B C 1
ATOM 10845 O O . ALA B 1 685 ? 40.281 -28.078 -19.078 1 91.44 685 ALA B O 1
ATOM 10846 N N . TRP B 1 686 ? 39.906 -26.672 -17.422 1 93.31 686 TRP B N 1
ATOM 10847 C CA . TRP B 1 686 ? 39.5 -27.734 -16.516 1 93.31 686 TRP B CA 1
ATOM 10848 C C . TRP B 1 686 ? 38.25 -28.453 -17.062 1 93.31 686 TRP B C 1
ATOM 10850 O O . TRP B 1 686 ? 38 -29.609 -16.703 1 93.31 686 TRP B O 1
ATOM 10860 N N . MET B 1 687 ? 37.469 -27.844 -17.938 1 93.88 687 MET B N 1
ATOM 10861 C CA . MET B 1 687 ? 36.219 -28.406 -18.469 1 93.88 687 MET B CA 1
ATOM 10862 C C . MET B 1 687 ? 36.5 -29.562 -19.422 1 93.88 687 MET B C 1
ATOM 10864 O O . MET B 1 687 ? 35.656 -30.438 -19.609 1 93.88 687 MET B O 1
ATOM 10868 N N . GLU B 1 688 ? 37.688 -29.5 -20.047 1 92.62 688 GLU B N 1
ATOM 10869 C CA . GLU B 1 688 ? 38.094 -30.625 -20.859 1 92.62 688 GLU B CA 1
ATOM 10870 C C . GLU B 1 688 ? 38.188 -31.906 -20.031 1 92.62 688 GLU B C 1
ATOM 10872 O O . GLU B 1 688 ? 37.75 -32.969 -20.469 1 92.62 688 GLU B O 1
ATOM 10877 N N . ARG B 1 689 ? 38.688 -31.781 -18.875 1 93.25 689 ARG B N 1
ATOM 10878 C CA . ARG B 1 689 ? 38.75 -32.906 -17.969 1 93.25 689 ARG B CA 1
ATOM 10879 C C . ARG B 1 689 ? 37.375 -33.312 -17.5 1 93.25 689 ARG B C 1
ATOM 10881 O O . ARG B 1 689 ? 37.094 -34.5 -17.281 1 93.25 689 ARG B O 1
ATOM 10888 N N . ALA B 1 690 ? 36.531 -32.438 -17.312 1 95 690 ALA B N 1
ATOM 10889 C CA . ALA B 1 690 ? 35.188 -32.719 -16.859 1 95 690 ALA B CA 1
ATOM 10890 C C . ALA B 1 690 ? 34.375 -33.469 -17.906 1 95 690 ALA B C 1
ATOM 10892 O O . ALA B 1 690 ? 33.406 -34.156 -17.594 1 95 690 ALA B O 1
ATOM 10893 N N . ARG B 1 691 ? 34.812 -33.406 -19.172 1 93 691 ARG B N 1
ATOM 10894 C CA . ARG B 1 691 ? 34.156 -34.125 -20.266 1 93 691 ARG B CA 1
ATOM 10895 C C . ARG B 1 691 ? 34.719 -35.531 -20.406 1 93 691 ARG B C 1
ATOM 10897 O O . ARG B 1 691 ? 34.094 -36.406 -21.031 1 93 691 ARG B O 1
ATOM 10904 N N . SER B 1 692 ? 35.875 -35.75 -19.734 1 91.5 692 SER B N 1
ATOM 10905 C CA . SER B 1 692 ? 36.469 -37.062 -19.828 1 91.5 692 SER B CA 1
ATOM 10906 C C . SER B 1 692 ? 35.719 -38.062 -18.953 1 91.5 692 SER B C 1
ATOM 10908 O O . SER B 1 692 ? 34.906 -37.688 -18.125 1 91.5 692 SER B O 1
ATOM 10910 N N . SER B 1 693 ? 36 -39.344 -19.172 1 90.81 693 SER B N 1
ATOM 10911 C CA . SER B 1 693 ? 35.344 -40.406 -18.406 1 90.81 693 SER B CA 1
ATOM 10912 C C . SER B 1 693 ? 35.688 -40.344 -16.938 1 90.81 693 SER B C 1
ATOM 10914 O O . SER B 1 693 ? 34.906 -40.75 -16.078 1 90.81 693 SER B O 1
ATOM 10916 N N . GLU B 1 694 ? 36.844 -39.75 -16.641 1 91.81 694 GLU B N 1
ATOM 10917 C CA . GLU B 1 694 ? 37.312 -39.688 -15.258 1 91.81 694 GLU B CA 1
ATOM 10918 C C . GLU B 1 694 ? 36.688 -38.469 -14.539 1 91.81 694 GLU B C 1
ATOM 10920 O O . GLU B 1 694 ? 36.594 -38.469 -13.312 1 91.81 694 GLU B O 1
ATOM 10925 N N . GLY B 1 695 ? 36.188 -37.562 -15.258 1 95.25 695 GLY B N 1
ATOM 10926 C CA . GLY B 1 695 ? 35.719 -36.344 -14.648 1 95.25 695 GLY B CA 1
ATOM 10927 C C . GLY B 1 695 ? 36.844 -35.5 -14.031 1 95.25 695 GLY B C 1
ATOM 10928 O O . GLY B 1 695 ? 38 -35.875 -14.141 1 95.25 695 GLY B O 1
ATOM 10929 N N . PHE B 1 696 ? 36.469 -34.344 -13.438 1 96.5 696 PHE B N 1
ATOM 10930 C CA . PHE B 1 696 ? 37.406 -33.438 -12.781 1 96.5 696 PHE B CA 1
ATOM 10931 C C . PHE B 1 696 ? 37.156 -33.375 -11.281 1 96.5 696 PHE B C 1
ATOM 10933 O O . PHE B 1 696 ? 36.094 -32.875 -10.852 1 96.5 696 PHE B O 1
ATOM 10940 N N . ARG B 1 697 ? 38.094 -33.844 -10.5 1 97 697 ARG B N 1
ATOM 10941 C CA . ARG B 1 697 ? 37.938 -33.875 -9.047 1 97 697 ARG B CA 1
ATOM 10942 C C . ARG B 1 697 ? 38.25 -32.5 -8.445 1 97 697 ARG B C 1
ATOM 10944 O O . ARG B 1 697 ? 39.312 -31.938 -8.703 1 97 697 ARG B O 1
ATOM 10951 N N . VAL B 1 698 ? 37.375 -31.984 -7.691 1 96.94 698 VAL B N 1
ATOM 10952 C CA . VAL B 1 698 ? 37.5 -30.672 -7.07 1 96.94 698 VAL B CA 1
ATOM 10953 C C . VAL B 1 698 ? 37.062 -30.734 -5.609 1 96.94 698 VAL B C 1
ATOM 10955 O O . VAL B 1 698 ? 36.031 -31.297 -5.293 1 96.94 698 VAL B O 1
ATOM 10958 N N . PRO B 1 699 ? 37.844 -30.125 -4.637 1 96.44 699 PRO B N 1
ATOM 10959 C CA . PRO B 1 699 ? 37.406 -30.062 -3.248 1 96.44 699 PRO B CA 1
ATOM 10960 C C . PRO B 1 699 ? 36.125 -29.234 -3.09 1 96.44 699 PRO B C 1
ATOM 10962 O O . PRO B 1 699 ? 35.969 -28.203 -3.748 1 96.44 699 PRO B O 1
ATOM 10965 N N . GLY B 1 700 ? 35.281 -29.75 -2.246 1 96.44 700 GLY B N 1
ATOM 10966 C CA . GLY B 1 700 ? 34.031 -29.031 -1.972 1 96.44 700 GLY B CA 1
ATOM 10967 C C . GLY B 1 700 ? 34.25 -27.609 -1.502 1 96.44 700 GLY B C 1
ATOM 10968 O O . GLY B 1 700 ? 33.469 -26.719 -1.828 1 96.44 700 GLY B O 1
ATOM 10969 N N . ALA B 1 701 ? 35.25 -27.375 -0.756 1 95.75 701 ALA B N 1
ATOM 10970 C CA . ALA B 1 701 ? 35.594 -26.031 -0.271 1 95.75 701 ALA B CA 1
ATOM 10971 C C . ALA B 1 701 ? 35.875 -25.094 -1.431 1 95.75 701 ALA B C 1
ATOM 10973 O O . ALA B 1 701 ? 35.562 -23.906 -1.373 1 95.75 701 ALA B O 1
ATOM 10974 N N . VAL B 1 702 ? 36.531 -25.609 -2.428 1 94.62 702 VAL B N 1
ATOM 10975 C CA . VAL B 1 702 ? 36.812 -24.812 -3.611 1 94.62 702 VAL B CA 1
ATOM 10976 C C . VAL B 1 702 ? 35.531 -24.484 -4.352 1 94.62 702 VAL B C 1
ATOM 10978 O O . VAL B 1 702 ? 35.281 -23.328 -4.707 1 94.62 702 VAL B O 1
ATOM 10981 N N . LEU B 1 703 ? 34.688 -25.484 -4.543 1 96.38 703 LEU B N 1
ATOM 10982 C CA . LEU B 1 703 ? 33.438 -25.312 -5.273 1 96.38 703 LEU B CA 1
ATOM 10983 C C . LEU B 1 703 ? 32.531 -24.344 -4.547 1 96.38 703 LEU B C 1
ATOM 10985 O O . LEU B 1 703 ? 31.938 -23.453 -5.164 1 96.38 703 LEU B O 1
ATOM 10989 N N . ALA B 1 704 ? 32.438 -24.453 -3.273 1 94.38 704 ALA B N 1
ATOM 10990 C CA . ALA B 1 704 ? 31.391 -23.781 -2.51 1 94.38 704 ALA B CA 1
ATOM 10991 C C . ALA B 1 704 ? 31.844 -22.375 -2.1 1 94.38 704 ALA B C 1
ATOM 10993 O O . ALA B 1 704 ? 31.016 -21.469 -1.951 1 94.38 704 ALA B O 1
ATOM 10994 N N . SER B 1 705 ? 33.156 -22.141 -1.912 1 91.19 705 SER B N 1
ATOM 10995 C CA . SER B 1 705 ? 33.625 -20.875 -1.349 1 91.19 705 SER B CA 1
ATOM 10996 C C . SER B 1 705 ? 34.406 -20.047 -2.375 1 91.19 705 SER B C 1
ATOM 10998 O O . SER B 1 705 ? 34.062 -18.891 -2.633 1 91.19 705 SER B O 1
ATOM 11000 N N . ALA B 1 706 ? 35.375 -20.672 -2.943 1 91.31 706 ALA B N 1
ATOM 11001 C CA . ALA B 1 706 ? 36.188 -19.953 -3.92 1 91.31 706 ALA B CA 1
ATOM 11002 C C . ALA B 1 706 ? 35.469 -19.844 -5.262 1 91.31 706 ALA B C 1
ATOM 11004 O O . ALA B 1 706 ? 35.5 -18.797 -5.914 1 91.31 706 ALA B O 1
ATOM 11005 N N . GLY B 1 707 ? 34.875 -20.969 -5.637 1 94.06 707 GLY B N 1
ATOM 11006 C CA . GLY B 1 707 ? 34.219 -21.062 -6.934 1 94.06 707 GLY B CA 1
ATOM 11007 C C . GLY B 1 707 ? 35.156 -21.469 -8.047 1 94.06 707 GLY B C 1
ATOM 11008 O O . GLY B 1 707 ? 36.344 -21.656 -7.824 1 94.06 707 GLY B O 1
ATOM 11009 N N . VAL B 1 708 ? 34.562 -21.672 -9.172 1 93.81 708 VAL B N 1
ATOM 11010 C CA . VAL B 1 708 ? 35.344 -22.031 -10.352 1 93.81 708 VAL B CA 1
ATOM 11011 C C . VAL B 1 708 ? 35.031 -21.062 -11.492 1 93.81 708 VAL B C 1
ATOM 11013 O O . VAL B 1 708 ? 34 -20.406 -11.477 1 93.81 708 VAL B O 1
ATOM 11016 N N . THR B 1 709 ? 35.969 -21 -12.43 1 92.88 709 THR B N 1
ATOM 11017 C CA . THR B 1 709 ? 35.688 -20.234 -13.633 1 92.88 709 THR B CA 1
ATOM 11018 C C . THR B 1 709 ? 34.781 -21.016 -14.57 1 92.88 709 THR B C 1
ATOM 11020 O O . THR B 1 709 ? 34.938 -22.234 -14.727 1 92.88 709 THR B O 1
ATOM 11023 N N . LEU B 1 710 ? 33.781 -20.359 -15.023 1 94.25 710 LEU B N 1
ATOM 11024 C CA . LEU B 1 710 ? 32.844 -20.953 -15.977 1 94.25 710 LEU B CA 1
ATOM 11025 C C . LEU B 1 710 ? 32.938 -20.266 -17.328 1 94.25 710 LEU B C 1
ATOM 11027 O O . LEU B 1 710 ? 33.5 -19.172 -17.453 1 94.25 710 LEU B O 1
ATOM 11031 N N . PRO B 1 711 ? 32.5 -20.969 -18.312 1 93.38 711 PRO B N 1
ATOM 11032 C CA . PRO B 1 711 ? 32.625 -20.359 -19.641 1 93.38 711 PRO B CA 1
ATOM 11033 C C . PRO B 1 711 ? 31.75 -19.125 -19.828 1 93.38 711 PRO B C 1
ATOM 11035 O O . PRO B 1 711 ? 30.703 -19.016 -19.188 1 93.38 711 PRO B O 1
ATOM 11038 N N . VAL B 1 712 ? 32.219 -18.188 -20.641 1 93.19 712 VAL B N 1
ATOM 11039 C CA . VAL B 1 712 ? 31.391 -17.062 -21.094 1 93.19 712 VAL B CA 1
ATOM 11040 C C . VAL B 1 712 ? 30.375 -17.547 -22.141 1 93.19 712 VAL B C 1
ATOM 11042 O O . VAL B 1 712 ? 30.672 -17.562 -23.328 1 93.19 712 VAL B O 1
ATOM 11045 N N . LEU B 1 713 ? 29.234 -17.781 -21.656 1 94.75 713 LEU B N 1
ATOM 11046 C CA . LEU B 1 713 ? 28.188 -18.312 -22.516 1 94.75 713 LEU B CA 1
ATOM 11047 C C . LEU B 1 713 ? 27.656 -17.234 -23.469 1 94.75 713 LEU B C 1
ATOM 11049 O O . LEU B 1 713 ? 27.672 -16.047 -23.125 1 94.75 713 LEU B O 1
ATOM 11053 N N . GLN B 1 714 ? 27.234 -17.656 -24.672 1 93.31 714 GLN B N 1
ATOM 11054 C CA . GLN B 1 714 ? 26.453 -16.766 -25.516 1 93.31 714 GLN B CA 1
ATOM 11055 C C . GLN B 1 714 ? 25.078 -16.484 -24.906 1 93.31 714 GLN B C 1
ATOM 11057 O O . GLN B 1 714 ? 24.609 -17.234 -24.062 1 93.31 714 GLN B O 1
ATOM 11062 N N . PRO B 1 715 ? 24.484 -15.328 -25.328 1 92.81 715 PRO B N 1
ATOM 11063 C CA . PRO B 1 715 ? 23.125 -15.102 -24.828 1 92.81 715 PRO B CA 1
ATOM 11064 C C . PRO B 1 715 ? 22.172 -16.25 -25.172 1 92.81 715 PRO B C 1
ATOM 11066 O O . PRO B 1 715 ? 22.266 -16.844 -26.234 1 92.81 715 PRO B O 1
ATOM 11069 N N . ALA B 1 716 ? 21.219 -16.516 -24.25 1 95.12 716 ALA B N 1
ATOM 11070 C CA . ALA B 1 716 ? 20.219 -17.578 -24.391 1 95.12 716 ALA B CA 1
ATOM 11071 C C . ALA B 1 716 ? 20.891 -18.938 -24.562 1 95.12 716 ALA B C 1
ATOM 11073 O O . ALA B 1 716 ? 20.594 -19.672 -25.5 1 95.12 716 ALA B O 1
ATOM 11074 N N . SER B 1 717 ? 21.734 -19.25 -23.641 1 96.19 717 SER B N 1
ATOM 11075 C CA . SER B 1 717 ? 22.438 -20.531 -23.625 1 96.19 717 SER B CA 1
ATOM 11076 C C . SER B 1 717 ? 22.688 -21 -22.203 1 96.19 717 SER B C 1
ATOM 11078 O O . SER B 1 717 ? 22.562 -20.234 -21.25 1 96.19 717 SER B O 1
ATOM 11080 N N . GLY B 1 718 ? 22.969 -22.297 -22.062 1 96.75 718 GLY B N 1
ATOM 11081 C CA . GLY B 1 718 ? 23.266 -22.891 -20.766 1 96.75 718 GLY B CA 1
ATOM 11082 C C . GLY B 1 718 ? 23.984 -24.219 -20.859 1 96.75 718 GLY B C 1
ATOM 11083 O O . GLY B 1 718 ? 24.094 -24.797 -21.938 1 96.75 718 GLY B O 1
ATOM 11084 N N . LEU B 1 719 ? 24.5 -24.594 -19.781 1 96.19 719 LEU B N 1
ATOM 11085 C CA . LEU B 1 719 ? 25.094 -25.922 -19.656 1 96.19 719 LEU B CA 1
ATOM 11086 C C . LEU B 1 719 ? 24.75 -26.547 -18.312 1 96.19 719 LEU B C 1
ATOM 11088 O O . LEU B 1 719 ? 24.297 -25.844 -17.391 1 96.19 719 LEU B O 1
ATOM 11092 N N . VAL B 1 720 ? 24.875 -27.844 -18.203 1 97.94 720 VAL B N 1
ATOM 11093 C CA . VAL B 1 720 ? 24.578 -28.578 -16.984 1 97.94 720 VAL B CA 1
ATOM 11094 C C . VAL B 1 720 ? 25.859 -29.234 -16.453 1 97.94 720 VAL B C 1
ATOM 11096 O O . VAL B 1 720 ? 26.672 -29.75 -17.219 1 97.94 720 VAL B O 1
ATOM 11099 N N . LEU B 1 721 ? 26.078 -29.062 -15.18 1 97.56 721 LEU B N 1
ATOM 11100 C CA . LEU B 1 721 ? 27.172 -29.719 -14.469 1 97.56 721 LEU B CA 1
ATOM 11101 C C . LEU B 1 721 ? 26.625 -30.734 -13.469 1 97.56 721 LEU B C 1
ATOM 11103 O O . LEU B 1 721 ? 25.688 -30.453 -12.727 1 97.56 721 LEU B O 1
ATOM 11107 N N . GLU B 1 722 ? 27.156 -31.906 -13.539 1 98.06 722 GLU B N 1
ATOM 11108 C CA . GLU B 1 722 ? 26.828 -32.938 -12.562 1 98.06 722 GLU B CA 1
ATOM 11109 C C . GLU B 1 722 ? 27.984 -33.156 -11.594 1 98.06 722 GLU B C 1
ATOM 11111 O O . GLU B 1 722 ? 29.125 -33.375 -12.008 1 98.06 722 GLU B O 1
ATOM 11116 N N . LEU B 1 723 ? 27.734 -33.031 -10.352 1 98.19 723 LEU B N 1
ATOM 11117 C CA . LEU B 1 723 ? 28.719 -33.188 -9.305 1 98.19 723 LEU B CA 1
ATOM 11118 C C . LEU B 1 723 ? 28.391 -34.406 -8.422 1 98.19 723 LEU B C 1
ATOM 11120 O O . LEU B 1 723 ? 27.297 -34.5 -7.867 1 98.19 723 LEU B O 1
ATOM 11124 N N . THR B 1 724 ? 29.312 -35.344 -8.25 1 97.69 724 THR B N 1
ATOM 11125 C CA . THR B 1 724 ? 29.141 -36.5 -7.395 1 97.69 724 THR B CA 1
ATOM 11126 C C . THR B 1 724 ? 30.266 -36.594 -6.367 1 97.69 724 THR B C 1
ATOM 11128 O O . THR B 1 724 ? 31.438 -36.375 -6.703 1 97.69 724 THR B O 1
ATOM 11131 N N . ALA B 1 725 ? 29.875 -36.844 -5.16 1 96.56 725 ALA B N 1
ATOM 11132 C CA . ALA B 1 725 ? 30.906 -37 -4.133 1 96.56 725 ALA B CA 1
ATOM 11133 C C . ALA B 1 725 ? 31.875 -38.156 -4.488 1 96.56 725 ALA B C 1
ATOM 11135 O O . ALA B 1 725 ? 31.453 -39.188 -4.98 1 96.56 725 ALA B O 1
ATOM 11136 N N . ALA B 1 726 ? 33.125 -37.781 -4.328 1 91.62 726 ALA B N 1
ATOM 11137 C CA . ALA B 1 726 ? 34.156 -38.75 -4.652 1 91.62 726 ALA B CA 1
ATOM 11138 C C . ALA B 1 726 ? 34.281 -39.812 -3.561 1 91.62 726 ALA B C 1
ATOM 11140 O O . ALA B 1 726 ? 34.031 -39.531 -2.387 1 91.62 726 ALA B O 1
#

pLDDT: mean 95.18, std 5.66, range [28.27, 98.88]